Protein AF-0000000070114802 (afdb_homodimer)

Structure (mmCIF, N/CA/C/O backbone):
data_AF-0000000070114802-model_v1
#
loop_
_entity.id
_entity.type
_entity.pdbx_description
1 polymer 'Serine phosphatase RsbU (Regulator of sigma subunit)'
#
loop_
_atom_site.group_PDB
_atom_site.id
_atom_site.type_symbol
_atom_site.label_atom_id
_atom_site.label_alt_id
_atom_site.label_comp_id
_atom_site.label_asym_id
_atom_site.label_entity_id
_atom_site.label_seq_id
_atom_site.pdbx_PDB_ins_code
_atom_site.Cartn_x
_atom_site.Cartn_y
_atom_site.Cartn_z
_atom_site.occupancy
_atom_site.B_iso_or_equiv
_atom_site.auth_seq_id
_atom_site.auth_comp_id
_atom_site.auth_asym_id
_atom_site.auth_atom_id
_atom_site.pdbx_PDB_model_num
ATOM 1 N N . MET A 1 1 ? 20.406 25.203 -16.219 1 19.83 1 MET A N 1
ATOM 2 C CA . MET A 1 1 ? 20.75 26.156 -15.172 1 19.83 1 MET A CA 1
ATOM 3 C C . MET A 1 1 ? 19.516 26.938 -14.727 1 19.83 1 MET A C 1
ATOM 5 O O . MET A 1 1 ? 19.641 28.016 -14.148 1 19.83 1 MET A O 1
ATOM 9 N N . VAL A 1 2 ? 18.328 26.453 -14.914 1 22.25 2 VAL A N 1
ATOM 10 C CA . VAL A 1 2 ? 17.078 27.234 -14.969 1 22.25 2 VAL A CA 1
ATOM 11 C C . VAL A 1 2 ? 16.766 27.781 -13.578 1 22.25 2 VAL A C 1
ATOM 13 O O . VAL A 1 2 ? 16.672 27.016 -12.609 1 22.25 2 VAL A O 1
ATOM 16 N N . GLY A 1 3 ? 17.297 28.969 -13.445 1 20.12 3 GLY A N 1
ATOM 17 C CA . GLY A 1 3 ? 17.281 29.797 -12.242 1 20.12 3 GLY A CA 1
ATOM 18 C C . GLY A 1 3 ? 15.898 29.984 -11.656 1 20.12 3 GLY A C 1
ATOM 19 O O . GLY A 1 3 ? 15.023 30.562 -12.305 1 20.12 3 GLY A O 1
ATOM 20 N N . SER A 1 4 ? 15.422 28.953 -11.07 1 23.38 4 SER A N 1
ATOM 21 C CA . SER A 1 4 ? 14.078 28.906 -10.508 1 23.38 4 SER A CA 1
ATOM 22 C C . SER A 1 4 ? 13.812 30.078 -9.578 1 23.38 4 SER A C 1
ATOM 24 O O . SER A 1 4 ? 14.477 30.234 -8.555 1 23.38 4 SER A O 1
ATOM 26 N N . GLY A 1 5 ? 13.609 31.219 -10.219 1 23.95 5 GLY A N 1
ATOM 27 C CA . GLY A 1 5 ? 13.336 32.5 -9.578 1 23.95 5 GLY A CA 1
ATOM 28 C C . GLY A 1 5 ? 12.227 32.406 -8.547 1 23.95 5 GLY A C 1
ATOM 29 O O . GLY A 1 5 ? 11.125 31.953 -8.852 1 23.95 5 GLY A O 1
ATOM 30 N N . ALA A 1 6 ? 12.547 32.312 -7.34 1 29.89 6 ALA A N 1
ATOM 31 C CA . ALA A 1 6 ? 11.688 32.375 -6.16 1 29.89 6 ALA A CA 1
ATOM 32 C C . ALA A 1 6 ? 10.781 33.594 -6.188 1 29.89 6 ALA A C 1
ATOM 34 O O . ALA A 1 6 ? 11.266 34.719 -6.164 1 29.89 6 ALA A O 1
ATOM 35 N N . ALA A 1 7 ? 9.727 33.5 -6.805 1 30.11 7 ALA A N 1
ATOM 36 C CA . ALA A 1 7 ? 8.758 34.594 -6.875 1 30.11 7 ALA A CA 1
ATOM 37 C C . ALA A 1 7 ? 8.547 35.219 -5.5 1 30.11 7 ALA A C 1
ATOM 39 O O . ALA A 1 7 ? 8.312 34.5 -4.516 1 30.11 7 ALA A O 1
ATOM 40 N N . ARG A 1 8 ? 8.867 36.469 -5.434 1 28.11 8 ARG A N 1
ATOM 41 C CA . ARG A 1 8 ? 8.773 37.312 -4.262 1 28.11 8 ARG A CA 1
ATOM 42 C C . ARG A 1 8 ? 7.355 37.312 -3.695 1 28.11 8 ARG A C 1
ATOM 44 O O . ARG A 1 8 ? 6.383 37.469 -4.438 1 28.11 8 ARG A O 1
ATOM 51 N N . PRO A 1 9 ? 7.098 36.781 -2.607 1 31.2 9 PRO A N 1
ATOM 52 C CA . PRO A 1 9 ? 5.723 36.781 -2.1 1 31.2 9 PRO A CA 1
ATOM 53 C C . PRO A 1 9 ? 5.078 38.188 -2.135 1 31.2 9 PRO A C 1
ATOM 55 O O . PRO A 1 9 ? 5.746 39.188 -1.871 1 31.2 9 PRO A O 1
ATOM 58 N N . PRO A 1 10 ? 4.066 38.438 -2.951 1 27.83 10 PRO A N 1
ATOM 59 C CA . PRO A 1 10 ? 3.514 39.781 -3.068 1 27.83 10 PRO A CA 1
ATOM 60 C C . PRO A 1 10 ? 3.154 40.375 -1.715 1 27.83 10 PRO A C 1
ATOM 62 O O . PRO A 1 10 ? 2.857 39.656 -0.765 1 27.83 10 PRO A O 1
ATOM 65 N N . ALA A 1 11 ? 3.42 41.688 -1.461 1 32.09 11 ALA A N 1
ATOM 66 C CA . ALA A 1 11 ? 3.205 42.594 -0.334 1 32.09 11 ALA A CA 1
ATOM 67 C C . ALA A 1 11 ? 1.724 42.688 0.023 1 32.09 11 ALA A C 1
ATOM 69 O O . ALA A 1 11 ? 0.888 42.969 -0.838 1 32.09 11 ALA A O 1
ATOM 70 N N . MET A 1 12 ? 1.173 42 0.939 1 35.06 12 MET A N 1
ATOM 71 C CA . MET A 1 12 ? -0.184 42.062 1.477 1 35.06 12 MET A CA 1
ATOM 72 C C . MET A 1 12 ? -0.602 43.5 1.746 1 35.06 12 MET A C 1
ATOM 74 O O . MET A 1 12 ? 0.126 44.25 2.398 1 35.06 12 MET A O 1
ATOM 78 N N . SER A 1 13 ? -1.564 44.031 1.05 1 39.41 13 SER A N 1
ATOM 79 C CA . SER A 1 13 ? -2.012 45.406 1.256 1 39.41 13 SER A CA 1
ATOM 80 C C . SER A 1 13 ? -2.637 45.562 2.635 1 39.41 13 SER A C 1
ATOM 82 O O . SER A 1 13 ? -3.422 44.719 3.08 1 39.41 13 SER A O 1
ATOM 84 N N . PRO A 1 14 ? -2.229 46.406 3.543 1 42.5 14 PRO A N 1
ATOM 85 C CA . PRO A 1 14 ? -2.811 46.781 4.832 1 42.5 14 PRO A CA 1
ATOM 86 C C . PRO A 1 14 ? -4.297 47.125 4.734 1 42.5 14 PRO A C 1
ATOM 88 O O . PRO A 1 14 ? -4.746 47.656 3.723 1 42.5 14 PRO A O 1
ATOM 91 N N . LEU A 1 15 ? -5.281 46.406 5.328 1 43.59 15 LEU A N 1
ATOM 92 C CA . LEU A 1 15 ? -6.715 46.656 5.293 1 43.59 15 LEU A CA 1
ATOM 93 C C . LEU A 1 15 ? -7.066 47.844 6.168 1 43.59 15 LEU A C 1
ATOM 95 O O . LEU A 1 15 ? -6.648 47.938 7.324 1 43.59 15 LEU A O 1
ATOM 99 N N . PRO A 1 16 ? -7.688 48.844 5.602 1 45.12 16 PRO A N 1
ATOM 100 C CA . PRO A 1 16 ? -8.25 49.875 6.449 1 45.12 16 PRO A CA 1
ATOM 101 C C . PRO A 1 16 ? -9.336 49.375 7.387 1 45.12 16 PRO A C 1
ATOM 103 O O . PRO A 1 16 ? -10.117 48.5 7.012 1 45.12 16 PRO A O 1
ATOM 106 N N . VAL A 1 17 ? -9.227 49.375 8.664 1 44.75 17 VAL A N 1
ATOM 107 C CA . VAL A 1 17 ? -10.273 48.969 9.609 1 44.75 17 VAL A CA 1
ATOM 108 C C . VAL A 1 17 ? -11.445 49.938 9.516 1 44.75 17 VAL A C 1
ATOM 110 O O . VAL A 1 17 ? -11.266 51.156 9.688 1 44.75 17 VAL A O 1
ATOM 113 N N . ARG A 1 18 ? -12.539 49.625 8.758 1 41.84 18 ARG A N 1
ATOM 114 C CA . ARG A 1 18 ? -13.75 50.438 8.664 1 41.84 18 ARG A CA 1
ATOM 115 C C . ARG A 1 18 ? -14.398 50.625 10.031 1 41.84 18 ARG A C 1
ATOM 117 O O . ARG A 1 18 ? -14.625 49.625 10.742 1 41.84 18 ARG A O 1
ATOM 124 N N . SER A 1 19 ? -14.445 51.812 10.5 1 38.09 19 SER A N 1
ATOM 125 C CA . SER A 1 19 ? -15.312 52.156 11.617 1 38.09 19 SER A CA 1
ATOM 126 C C . SER A 1 19 ? -16.781 51.938 11.281 1 38.09 19 SER A C 1
ATOM 128 O O . SER A 1 19 ? -17.297 52.5 10.32 1 38.09 19 SER A O 1
ATOM 130 N N . ALA A 1 20 ? -17.391 50.875 11.375 1 36.62 20 ALA A N 1
ATOM 131 C CA . ALA A 1 20 ? -18.828 50.781 11.164 1 36.62 20 ALA A CA 1
ATOM 132 C C . ALA A 1 20 ? -19.562 51.938 11.844 1 36.62 20 ALA A C 1
ATOM 134 O O . ALA A 1 20 ? -19.062 52.5 12.828 1 36.62 20 ALA A O 1
ATOM 135 N N . GLY A 1 21 ? -20.734 52.5 11.328 1 35.28 21 GLY A N 1
ATOM 136 C CA . GLY A 1 21 ? -21.734 53.5 11.641 1 35.28 21 GLY A CA 1
ATOM 137 C C . GLY A 1 21 ? -22.188 53.469 13.086 1 35.28 21 GLY A C 1
ATOM 138 O O . GLY A 1 21 ? -23.047 54.25 13.492 1 35.28 21 GLY A O 1
ATOM 139 N N . THR A 1 22 ? -22.594 52.312 13.719 1 42.38 22 THR A N 1
ATOM 140 C CA . THR A 1 22 ? -23.156 52.438 15.062 1 42.38 22 THR A CA 1
ATOM 141 C C . THR A 1 22 ? -22.125 53.031 16.031 1 42.38 22 THR A C 1
ATOM 143 O O . THR A 1 22 ? -20.922 52.938 15.781 1 42.38 22 THR A O 1
ATOM 146 N N . ALA A 1 23 ? -22.422 53.812 17.031 1 55.28 23 ALA A N 1
ATOM 147 C CA . ALA A 1 23 ? -21.609 54.656 17.922 1 55.28 23 ALA A CA 1
ATOM 148 C C . ALA A 1 23 ? -20.391 53.875 18.438 1 55.28 23 ALA A C 1
ATOM 150 O O . ALA A 1 23 ? -20.531 52.875 19.141 1 55.28 23 ALA A O 1
ATOM 151 N N . GLY A 1 24 ? -19.234 53.812 17.828 1 80.38 24 GLY A N 1
ATOM 152 C CA . GLY A 1 24 ? -17.969 53.25 18.219 1 80.38 24 GLY A CA 1
ATOM 153 C C . GLY A 1 24 ? -17.656 53.406 19.688 1 80.38 24 GLY A C 1
ATOM 154 O O . GLY A 1 24 ? -18.359 54.125 20.406 1 80.38 24 GLY A O 1
ATOM 155 N N . CYS A 1 25 ? -16.859 52.531 20.25 1 91.62 25 CYS A N 1
ATOM 156 C CA . CYS A 1 25 ? -16.547 52.562 21.672 1 91.62 25 CYS A CA 1
ATOM 157 C C . CYS A 1 25 ? -16.172 53.969 22.125 1 91.62 25 CYS A C 1
ATOM 159 O O . CYS A 1 25 ? -16.422 54.375 23.266 1 91.62 25 CYS A O 1
ATOM 161 N N . ALA A 1 26 ? -15.734 54.812 21.172 1 91.06 26 ALA A N 1
ATOM 162 C CA . ALA A 1 26 ? -15.406 56.188 21.5 1 91.06 26 ALA A CA 1
ATOM 163 C C . ALA A 1 26 ? -16.672 57 21.844 1 91.06 26 ALA A C 1
ATOM 165 O O . ALA A 1 26 ? -16.688 57.75 22.812 1 91.06 26 ALA A O 1
ATOM 166 N N . ALA A 1 27 ? -17.625 56.812 21.094 1 91 27 ALA A N 1
ATOM 167 C CA . ALA A 1 27 ? -18.891 57.5 21.328 1 91 27 ALA A CA 1
ATOM 168 C C . ALA A 1 27 ? -19.531 57.031 22.625 1 91 27 ALA A C 1
ATOM 170 O O . ALA A 1 27 ? -20.094 57.812 23.375 1 91 27 ALA A O 1
ATOM 171 N N . LEU A 1 28 ? -19.453 55.781 22.828 1 93.19 28 LEU A N 1
ATOM 172 C CA . LEU A 1 28 ? -20.031 55.219 24.031 1 93.19 28 LEU A CA 1
ATOM 173 C C . LEU A 1 28 ? -19.328 55.75 25.281 1 93.19 28 LEU A C 1
ATOM 175 O O . LEU A 1 28 ? -19.984 56.062 26.281 1 93.19 28 LEU A O 1
ATOM 179 N N . VAL A 1 29 ? -18.047 55.812 25.234 1 93.19 29 VAL A N 1
ATOM 180 C CA . VAL A 1 29 ? -17.281 56.312 26.359 1 93.19 29 VAL A CA 1
ATOM 181 C C . VAL A 1 29 ? -17.656 57.781 26.625 1 93.19 29 VAL A C 1
ATOM 183 O O . VAL A 1 29 ? -17.781 58.188 27.766 1 93.19 29 VAL A O 1
ATOM 186 N N . ARG A 1 30 ? -17.859 58.531 25.578 1 89.38 30 ARG A N 1
ATOM 187 C CA . ARG A 1 30 ? -18.188 59.938 25.703 1 89.38 30 ARG A CA 1
ATOM 188 C C . ARG A 1 30 ? -19.609 60.125 26.25 1 89.38 30 ARG A C 1
ATOM 190 O O . ARG A 1 30 ? -19.875 61.094 26.969 1 89.38 30 ARG A O 1
ATOM 197 N N . SER A 1 31 ? -20.484 59.281 25.906 1 90.25 31 SER A N 1
ATOM 198 C CA . SER A 1 31 ? -21.875 59.406 26.281 1 90.25 31 SER A CA 1
ATOM 199 C C . SER A 1 31 ? -22.156 58.781 27.641 1 90.25 31 SER A C 1
ATOM 201 O O . SER A 1 31 ? -23.172 59.062 28.266 1 90.25 31 SER A O 1
ATOM 203 N N . PHE A 1 32 ? -21.312 58 28.047 1 91.88 32 PHE A N 1
ATOM 204 C CA . PHE A 1 32 ? -21.516 57.312 29.312 1 91.88 32 PHE A CA 1
ATOM 205 C C . PHE A 1 32 ? -21.406 58.281 30.484 1 91.88 32 PHE A C 1
ATOM 207 O O . PHE A 1 32 ? -20.547 59.156 30.5 1 91.88 32 PHE A O 1
ATOM 214 N N . ASP A 1 33 ? -22.297 58.094 31.469 1 92 33 ASP A N 1
ATOM 215 C CA . ASP A 1 33 ? -22.266 58.969 32.656 1 92 33 ASP A CA 1
ATOM 216 C C . ASP A 1 33 ? -21.234 58.469 33.656 1 92 33 ASP A C 1
ATOM 218 O O . ASP A 1 33 ? -21.562 57.719 34.562 1 92 33 ASP A O 1
ATOM 222 N N . TRP A 1 34 ? -20.094 58.969 33.594 1 92.88 34 TRP A N 1
ATOM 223 C CA . TRP A 1 34 ? -18.969 58.531 34.406 1 92.88 34 TRP A CA 1
ATOM 224 C C . TRP A 1 34 ? -19.062 59.094 35.812 1 92.88 34 TRP A C 1
ATOM 226 O O . TRP A 1 34 ? -18.359 58.625 36.719 1 92.88 34 TRP A O 1
ATOM 236 N N . SER A 1 35 ? -19.844 60.062 36 1 91.12 35 SER A N 1
ATOM 237 C CA . SER A 1 35 ? -19.953 60.688 37.312 1 91.12 35 SER A CA 1
ATOM 238 C C . SER A 1 35 ? -20.469 59.719 38.375 1 91.12 35 SER A C 1
ATOM 240 O O . SER A 1 35 ? -20.266 59.906 39.562 1 91.12 35 SER A O 1
ATOM 242 N N . ARG A 1 36 ? -21.078 58.719 37.906 1 89.5 36 ARG A N 1
ATOM 243 C CA . ARG A 1 36 ? -21.641 57.719 38.812 1 89.5 36 ARG A CA 1
ATOM 244 C C . ARG A 1 36 ? -20.594 56.656 39.156 1 89.5 36 ARG A C 1
ATOM 246 O O . ARG A 1 36 ? -20.875 55.719 39.938 1 89.5 36 ARG A O 1
ATOM 253 N N . THR A 1 37 ? -19.438 56.812 38.594 1 90.5 37 THR A N 1
ATOM 254 C CA . THR A 1 37 ? -18.391 55.844 38.844 1 90.5 37 THR A CA 1
ATOM 255 C C . THR A 1 37 ? -17.25 56.469 39.656 1 90.5 37 THR A C 1
ATOM 257 O O . THR A 1 37 ? -17.234 57.688 39.875 1 90.5 37 THR A O 1
ATOM 260 N N . ALA A 1 38 ? -16.297 55.625 40.094 1 86.5 38 ALA A N 1
ATOM 261 C CA . ALA A 1 38 ? -15.164 56.094 40.875 1 86.5 38 ALA A CA 1
ATOM 262 C C . ALA A 1 38 ? -14.211 56.938 40.062 1 86.5 38 ALA A C 1
ATOM 264 O O . ALA A 1 38 ? -13.383 57.656 40.625 1 86.5 38 ALA A O 1
ATOM 265 N N . LEU A 1 39 ? -14.32 56.906 38.719 1 88.88 39 LEU A N 1
ATOM 266 C CA . LEU A 1 39 ? -13.438 57.688 37.875 1 88.88 39 LEU A CA 1
ATOM 267 C C . LEU A 1 39 ? -13.875 59.125 37.781 1 88.88 39 LEU A C 1
ATOM 269 O O . LEU A 1 39 ? -13.086 60 37.406 1 88.88 39 LEU A O 1
ATOM 273 N N . GLY A 1 40 ? -15.164 59.375 38.125 1 89.19 40 GLY A N 1
ATOM 274 C CA . GLY A 1 40 ? -15.672 60.75 38.031 1 89.19 40 GLY A CA 1
ATOM 275 C C . GLY A 1 40 ? -16 61.156 36.625 1 89.19 40 GLY A C 1
ATOM 276 O O . GLY A 1 40 ? -15.875 60.375 35.688 1 89.19 40 GLY A O 1
ATOM 277 N N . SER A 1 41 ? -16.438 62.438 36.531 1 90.19 41 SER A N 1
ATOM 278 C CA . SER A 1 41 ? -16.828 62.969 35.219 1 90.19 41 SER A CA 1
ATOM 279 C C . SER A 1 41 ? -15.617 63.062 34.312 1 90.19 41 SER A C 1
ATOM 281 O O . SER A 1 41 ? -14.484 63.25 34.75 1 90.19 41 SER A O 1
ATOM 283 N N . LEU A 1 42 ? -15.82 62.875 33.031 1 89.06 42 LEU A N 1
ATOM 284 C CA . LEU A 1 42 ? -14.789 62.812 32 1 89.06 42 LEU A CA 1
ATOM 285 C C . LEU A 1 42 ? -13.852 64 32.094 1 89.06 42 LEU A C 1
ATOM 287 O O . LEU A 1 42 ? -12.641 63.875 31.906 1 89.06 42 LEU A O 1
ATOM 291 N N . ASP A 1 43 ? -14.367 65.125 32.469 1 84.88 43 ASP A N 1
ATOM 292 C CA . ASP A 1 43 ? -13.594 66.375 32.531 1 84.88 43 ASP A CA 1
ATOM 293 C C . ASP A 1 43 ? -12.648 66.375 33.719 1 84.88 43 ASP A C 1
ATOM 295 O O . ASP A 1 43 ? -11.703 67.188 33.75 1 84.88 43 ASP A O 1
ATOM 299 N N . ARG A 1 44 ? -12.883 65.5 34.625 1 88.38 44 ARG A N 1
ATOM 300 C CA . ARG A 1 44 ? -12.078 65.5 35.844 1 88.38 44 ARG A CA 1
ATOM 301 C C . ARG A 1 44 ? -11.07 64.375 35.812 1 88.38 44 ARG A C 1
ATOM 303 O O . ARG A 1 44 ? -10.367 64.125 36.812 1 88.38 44 ARG A O 1
ATOM 310 N N . TRP A 1 45 ? -11.055 63.656 34.719 1 92.12 45 TRP A N 1
ATOM 311 C CA . TRP A 1 45 ? -10.102 62.562 34.625 1 92.12 45 TRP A CA 1
ATOM 312 C C . TRP A 1 45 ? -8.664 63.094 34.656 1 92.12 45 TRP A C 1
ATOM 314 O O . TRP A 1 45 ? -8.383 64.188 34.125 1 92.12 45 TRP A O 1
ATOM 324 N N . ASP A 1 46 ? -7.793 62.219 35.344 1 91.69 46 ASP A N 1
ATOM 325 C CA . ASP A 1 46 ? -6.367 62.531 35.281 1 91.69 46 ASP A CA 1
ATOM 326 C C . ASP A 1 46 ? -5.891 62.562 33.812 1 91.69 46 ASP A C 1
ATOM 328 O O . ASP A 1 46 ? -6.301 61.75 33 1 91.69 46 ASP A O 1
ATOM 332 N N . ALA A 1 47 ? -5.016 63.5 33.531 1 88.38 47 ALA A N 1
ATOM 333 C CA . ALA A 1 47 ? -4.578 63.75 32.156 1 88.38 47 ALA A CA 1
ATOM 334 C C . ALA A 1 47 ? -3.922 62.5 31.562 1 88.38 47 ALA A C 1
ATOM 336 O O . ALA A 1 47 ? -4.117 62.188 30.375 1 88.38 47 ALA A O 1
ATOM 337 N N . ALA A 1 48 ? -3.17 61.844 32.344 1 90.56 48 ALA A N 1
ATOM 338 C CA . ALA A 1 48 ? -2.492 60.625 31.859 1 90.56 48 ALA A CA 1
ATOM 339 C C . ALA A 1 48 ? -3.492 59.5 31.594 1 90.56 48 ALA A C 1
ATOM 341 O O . ALA A 1 48 ? -3.355 58.781 30.609 1 90.56 48 ALA A O 1
ATOM 342 N N . VAL A 1 49 ? -4.457 59.375 32.406 1 93.06 49 VAL A N 1
ATOM 343 C CA . VAL A 1 49 ? -5.492 58.344 32.219 1 93.06 49 VAL A CA 1
ATOM 344 C C . VAL A 1 49 ? -6.324 58.656 30.984 1 93.06 49 VAL A C 1
ATOM 346 O O . VAL A 1 49 ? -6.629 57.781 30.188 1 93.06 49 VAL A O 1
ATOM 349 N N . ARG A 1 50 ? -6.621 59.906 30.812 1 91.62 50 ARG A N 1
ATOM 350 C CA . ARG A 1 50 ? -7.371 60.312 29.641 1 91.62 50 ARG A CA 1
ATOM 351 C C . ARG A 1 50 ? -6.59 60.031 28.359 1 91.62 50 ARG A C 1
ATOM 353 O O . ARG A 1 50 ? -7.156 59.562 27.375 1 91.62 50 ARG A O 1
ATOM 360 N N . ALA A 1 51 ? -5.332 60.312 28.375 1 91.06 51 ALA A N 1
ATOM 361 C CA . ALA A 1 51 ? -4.48 60.031 27.219 1 91.06 51 ALA A CA 1
ATOM 362 C C . ALA A 1 51 ? -4.441 58.531 26.906 1 91.06 51 ALA A C 1
ATOM 364 O O . ALA A 1 51 ? -4.457 58.125 25.75 1 91.06 51 ALA A O 1
ATOM 365 N N . ALA A 1 52 ? -4.359 57.75 27.953 1 93.94 52 ALA A N 1
ATOM 366 C CA . ALA A 1 52 ? -4.355 56.281 27.766 1 93.94 52 ALA A CA 1
ATOM 367 C C . ALA A 1 52 ? -5.656 55.812 27.125 1 93.94 52 ALA A C 1
ATOM 369 O O . ALA A 1 52 ? -5.641 54.969 26.234 1 93.94 52 ALA A O 1
ATOM 370 N N . VAL A 1 53 ? -6.742 56.344 27.562 1 93.88 53 VAL A N 1
ATOM 371 C CA . VAL A 1 53 ? -8.047 55.969 27.031 1 93.88 53 VAL A CA 1
ATOM 372 C C . VAL A 1 53 ? -8.141 56.375 25.562 1 93.88 53 VAL A C 1
ATOM 374 O O . VAL A 1 53 ? -8.633 55.625 24.719 1 93.88 53 VAL A O 1
ATOM 377 N N . ASP A 1 54 ? -7.672 57.562 25.266 1 91.94 54 ASP A N 1
ATOM 378 C CA . ASP A 1 54 ? -7.691 58.031 23.875 1 91.94 54 ASP A CA 1
ATOM 379 C C . ASP A 1 54 ? -6.859 57.125 22.969 1 91.94 54 ASP A C 1
ATOM 381 O O . ASP A 1 54 ? -7.277 56.812 21.859 1 91.94 54 ASP A O 1
ATOM 385 N N . LEU A 1 55 ? -5.738 56.719 23.484 1 91.62 55 LEU A N 1
ATOM 386 C CA . LEU A 1 55 ? -4.859 55.844 22.734 1 91.62 55 LEU A CA 1
ATOM 387 C C . LEU A 1 55 ? -5.539 54.5 22.484 1 91.62 55 LEU A C 1
ATOM 389 O O . LEU A 1 55 ? -5.496 53.969 21.375 1 91.62 55 LEU A O 1
ATOM 393 N N . LEU A 1 56 ? -6.109 53.969 23.484 1 94.19 56 LEU A N 1
ATOM 394 C CA . LEU A 1 56 ? -6.824 52.688 23.406 1 94.19 56 LEU A CA 1
ATOM 395 C C . LEU A 1 56 ? -7.957 52.75 22.391 1 94.19 56 LEU A C 1
ATOM 397 O O . LEU A 1 56 ? -8.141 51.844 21.594 1 94.19 56 LEU A O 1
ATOM 401 N N . LEU A 1 57 ? -8.68 53.812 22.375 1 92.69 57 LEU A N 1
ATOM 402 C CA . LEU A 1 57 ? -9.859 53.969 21.531 1 92.69 57 LEU A CA 1
ATOM 403 C C . LEU A 1 57 ? -9.461 54.125 20.062 1 92.69 57 LEU A C 1
ATOM 405 O O . LEU A 1 57 ? -10.242 53.812 19.156 1 92.69 57 LEU A O 1
ATOM 409 N N . GLU A 1 58 ? -8.203 54.531 19.859 1 91.25 58 GLU A N 1
ATOM 410 C CA . GLU A 1 58 ? -7.719 54.719 18.5 1 91.25 58 GLU A CA 1
ATOM 411 C C . GLU A 1 58 ? -7.098 53.438 17.938 1 91.25 58 GLU A C 1
ATOM 413 O O . GLU A 1 58 ? -6.926 53.312 16.719 1 91.25 58 GLU A O 1
ATOM 418 N N . SER A 1 59 ? -6.812 52.531 18.766 1 92.81 59 SER A N 1
ATOM 419 C CA . SER A 1 59 ? -6.023 51.344 18.359 1 92.81 59 SER A CA 1
ATOM 420 C C . SER A 1 59 ? -6.879 50.344 17.609 1 92.81 59 SER A C 1
ATOM 422 O O . SER A 1 59 ? -8.008 50.062 18.016 1 92.81 59 SER A O 1
ATOM 424 N N . PRO A 1 60 ? -6.324 49.75 16.531 1 91.56 60 PRO A N 1
ATOM 425 C CA . PRO A 1 60 ? -7.023 48.656 15.852 1 91.56 60 PRO A CA 1
ATOM 426 C C . PRO A 1 60 ? -6.801 47.312 16.531 1 91.56 60 PRO A C 1
ATOM 428 O O . PRO A 1 60 ? -7.445 46.312 16.172 1 91.56 60 PRO A O 1
ATOM 431 N N . MET A 1 61 ? -5.859 47.25 17.422 1 90.75 61 MET A N 1
ATOM 432 C CA . MET A 1 61 ? -5.652 46.062 18.219 1 90.75 61 MET A CA 1
ATOM 433 C C . MET A 1 61 ? -6.645 46 19.375 1 90.75 61 MET A C 1
ATOM 435 O O . MET A 1 61 ? -6.93 47 20.016 1 90.75 61 MET A O 1
ATOM 439 N N . PRO A 1 62 ? -7.125 44.812 19.609 1 90.81 62 PRO A N 1
ATOM 440 C CA . PRO A 1 62 ? -7.992 44.719 20.781 1 90.81 62 PRO A CA 1
ATOM 441 C C . PRO A 1 62 ? -7.293 45.156 22.078 1 90.81 62 PRO A C 1
ATOM 443 O O . PRO A 1 62 ? -6.262 44.594 22.438 1 90.81 62 PRO A O 1
ATOM 446 N N . MET A 1 63 ? -7.855 46.188 22.719 1 95.19 63 MET A N 1
ATOM 447 C CA . MET A 1 63 ? -7.328 46.719 23.969 1 95.19 63 MET A CA 1
ATOM 448 C C . MET A 1 63 ? -8.445 46.906 24.984 1 95.19 63 MET A C 1
ATOM 450 O O . MET A 1 63 ? -9.539 47.344 24.641 1 95.19 63 MET A O 1
ATOM 454 N N . MET A 1 64 ? -8.141 46.531 26.188 1 95.75 64 MET A N 1
ATOM 455 C CA . MET A 1 64 ? -9.031 46.75 27.328 1 95.75 64 MET A CA 1
ATOM 456 C C . MET A 1 64 ? -8.281 47.406 28.484 1 95.75 64 MET A C 1
ATOM 458 O O . MET A 1 64 ? -7.145 47.031 28.781 1 95.75 64 MET A O 1
ATOM 462 N N . LEU A 1 65 ? -8.883 48.406 29.047 1 97.06 65 LEU A N 1
ATOM 463 C CA . LEU A 1 65 ? -8.32 49.062 30.219 1 97.06 65 LEU A CA 1
ATOM 464 C C . LEU A 1 65 ? -9.242 48.906 31.422 1 97.06 65 LEU A C 1
ATOM 466 O O . LEU A 1 65 ? -10.43 49.219 31.359 1 97.06 65 LEU A O 1
ATOM 470 N N . LEU A 1 66 ? -8.734 48.344 32.438 1 96.62 66 LEU A N 1
ATOM 471 C CA . LEU A 1 66 ? -9.43 48.25 33.719 1 96.62 66 LEU A CA 1
ATOM 472 C C . LEU A 1 66 ? -8.914 49.312 34.688 1 96.62 66 LEU A C 1
ATOM 474 O O . LEU A 1 66 ? -7.762 49.25 35.125 1 96.62 66 LEU A O 1
ATOM 478 N N . CYS A 1 67 ? -9.781 50.219 35.031 1 94.69 67 CYS A N 1
ATOM 479 C CA . CYS A 1 67 ? -9.328 51.406 35.75 1 94.69 67 CYS A CA 1
ATOM 480 C C . CYS A 1 67 ? -9.781 51.375 37.219 1 94.69 67 CYS A C 1
ATOM 482 O O . CYS A 1 67 ? -10.922 51 37.5 1 94.69 67 CYS A O 1
ATOM 484 N N . GLY A 1 68 ? -8.883 51.781 38.125 1 89.19 68 GLY A N 1
ATOM 485 C CA . GLY A 1 68 ? -9.227 52 39.531 1 89.19 68 GLY A CA 1
ATOM 486 C C . GLY A 1 68 ? -9.273 50.719 40.344 1 89.19 68 GLY A C 1
ATOM 487 O O . GLY A 1 68 ? -8.984 49.656 39.812 1 89.19 68 GLY A O 1
ATOM 488 N N . ASP A 1 69 ? -9.688 50.875 41.625 1 86.44 69 ASP A N 1
ATOM 489 C CA . ASP A 1 69 ? -9.773 49.75 42.531 1 86.44 69 ASP A CA 1
ATOM 490 C C . ASP A 1 69 ? -10.938 48.844 42.188 1 86.44 69 ASP A C 1
ATOM 492 O O . ASP A 1 69 ? -10.883 47.625 42.438 1 86.44 69 ASP A O 1
ATOM 496 N N . GLU A 1 70 ? -11.914 49.344 41.5 1 88.38 70 GLU A N 1
ATOM 497 C CA . GLU A 1 70 ? -13.086 48.562 41.125 1 88.38 70 GLU A CA 1
ATOM 498 C C . GLU A 1 70 ? -12.891 47.906 39.75 1 88.38 70 GLU A C 1
ATOM 500 O O . GLU A 1 70 ? -13.742 47.125 39.312 1 88.38 70 GLU A O 1
ATOM 505 N N . CYS A 1 71 ? -11.883 48.188 39.094 1 92.81 71 CYS A N 1
ATOM 506 C CA . CYS A 1 71 ? -11.594 47.625 37.75 1 92.81 71 CYS A CA 1
ATOM 507 C C . CYS A 1 71 ? -12.703 47.938 36.781 1 92.81 71 CYS A C 1
ATOM 509 O O . CYS A 1 71 ? -13.25 47.062 36.125 1 92.81 71 CYS A O 1
ATOM 511 N N . LEU A 1 72 ? -12.977 49.25 36.625 1 95.31 72 LEU A N 1
ATOM 512 C CA . LEU A 1 72 ? -13.977 49.656 35.656 1 95.31 72 LEU A CA 1
ATOM 513 C C . LEU A 1 72 ? -13.516 49.344 34.219 1 95.31 72 LEU A C 1
ATOM 515 O O . LEU A 1 72 ? -12.375 49.625 33.844 1 95.31 72 LEU A O 1
ATOM 519 N N . VAL A 1 73 ? -14.453 48.844 33.438 1 96.19 73 VAL A N 1
ATOM 520 C CA . VAL A 1 73 ? -14.086 48.281 32.156 1 96.19 73 VAL A CA 1
ATOM 521 C C . VAL A 1 73 ? -14.195 49.344 31.062 1 96.19 73 VAL A C 1
ATOM 523 O O . VAL A 1 73 ? -15.25 49.938 30.875 1 96.19 73 VAL A O 1
ATOM 526 N N . LEU A 1 74 ? -13.102 49.594 30.359 1 96.06 74 LEU A N 1
ATOM 527 C CA . LEU A 1 74 ? -13.039 50.375 29.125 1 96.06 74 LEU A CA 1
ATOM 528 C C . LEU A 1 74 ? -12.367 49.562 28.016 1 96.06 74 LEU A C 1
ATOM 530 O O . LEU A 1 74 ? -11.414 48.812 28.281 1 96.06 74 LEU A O 1
ATOM 534 N N . TYR A 1 75 ? -12.922 49.656 26.906 1 95.88 75 TYR A N 1
ATOM 535 C CA . TYR A 1 75 ? -12.328 48.906 25.797 1 95.88 75 TYR A CA 1
ATOM 536 C C . TYR A 1 75 ? -12.609 49.594 24.469 1 95.88 75 TYR A C 1
ATOM 538 O O . TYR A 1 75 ? -13.422 50.5 24.391 1 95.88 75 TYR A O 1
ATOM 546 N N . ASN A 1 76 ? -11.828 49.094 23.469 1 95 76 ASN A N 1
ATOM 547 C CA . ASN A 1 76 ? -12 49.688 22.141 1 95 76 ASN A CA 1
ATOM 548 C C . ASN A 1 76 ? -12.883 48.812 21.25 1 95 76 ASN A C 1
ATOM 550 O O . ASN A 1 76 ? -13.445 47.812 21.719 1 95 76 ASN A O 1
ATOM 554 N N . ASP A 1 77 ? -13.047 49.25 20.031 1 91.88 77 ASP A N 1
ATOM 555 C CA . ASP A 1 77 ? -13.93 48.562 19.094 1 91.88 77 ASP A CA 1
ATOM 556 C C . ASP A 1 77 ? -13.438 47.156 18.828 1 91.88 77 ASP A C 1
ATOM 558 O O . ASP A 1 77 ? -14.234 46.219 18.766 1 91.88 77 ASP A O 1
ATOM 562 N N . ALA A 1 78 ? -12.125 47.031 18.641 1 89.62 78 ALA A N 1
ATOM 563 C CA . ALA A 1 78 ? -11.555 45.719 18.359 1 89.62 78 ALA A CA 1
ATOM 564 C C . ALA A 1 78 ? -11.844 44.719 19.5 1 89.62 78 ALA A C 1
ATOM 566 O O . ALA A 1 78 ? -12.141 43.562 19.25 1 89.62 78 ALA A O 1
ATOM 567 N N . TYR A 1 79 ? -11.766 45.188 20.703 1 91.19 79 TYR A N 1
ATOM 568 C CA . TYR A 1 79 ? -12.016 44.312 21.844 1 91.19 79 TYR A CA 1
ATOM 569 C C . TYR A 1 79 ? -13.508 44.031 22 1 91.19 79 TYR A C 1
ATOM 571 O O . TYR A 1 79 ? -13.898 43.062 22.609 1 91.19 79 TYR A O 1
ATOM 579 N N . ALA A 1 80 ? -14.328 44.938 21.531 1 90.38 80 ALA A N 1
ATOM 580 C CA . ALA A 1 80 ? -15.758 44.656 21.5 1 90.38 80 ALA A CA 1
ATOM 581 C C . ALA A 1 80 ? -16.062 43.375 20.75 1 90.38 80 ALA A C 1
ATOM 583 O O . ALA A 1 80 ? -16.938 42.594 21.156 1 90.38 80 ALA A O 1
ATOM 584 N N . GLY A 1 81 ? -15.289 43.219 19.703 1 82.56 81 GLY A N 1
ATOM 585 C CA . GLY A 1 81 ? -15.422 41.969 18.969 1 82.56 81 GLY A CA 1
ATOM 586 C C . GLY A 1 81 ? -15.055 40.75 19.797 1 82.56 81 GLY A C 1
ATOM 587 O O . GLY A 1 81 ? -15.688 39.688 19.656 1 82.56 81 GLY A O 1
ATOM 588 N N . VAL A 1 82 ? -14.078 40.875 20.609 1 80 82 VAL A N 1
ATOM 589 C CA . VAL A 1 82 ? -13.641 39.812 21.484 1 80 82 VAL A CA 1
ATOM 590 C C . VAL A 1 82 ? -14.719 39.5 22.531 1 80 82 VAL A C 1
ATOM 592 O O . VAL A 1 82 ? -14.977 38.344 22.859 1 80 82 VAL A O 1
ATOM 595 N N . LEU A 1 83 ? -15.359 40.562 22.953 1 85.12 83 LEU A N 1
ATOM 596 C CA . LEU A 1 83 ? -16.359 40.469 24.016 1 85.12 83 LEU A CA 1
ATOM 597 C C . LEU A 1 83 ? -17.656 39.844 23.484 1 85.12 83 LEU A C 1
ATOM 599 O O . LEU A 1 83 ? -18.406 39.25 24.234 1 85.12 83 LEU A O 1
ATOM 603 N N . GLY A 1 84 ? -17.922 40.125 22.172 1 81.06 84 GLY A N 1
ATOM 604 C CA . GLY A 1 84 ? -19.141 39.594 21.578 1 81.06 84 GLY A CA 1
ATOM 605 C C . GLY A 1 84 ? -20.406 40.125 22.234 1 81.06 84 GLY A C 1
ATOM 606 O O . GLY A 1 84 ? -20.625 41.312 22.312 1 81.06 84 GLY A O 1
ATOM 607 N N . ALA A 1 85 ? -21.062 39.125 22.922 1 82.81 85 ALA A N 1
ATOM 608 C CA . ALA A 1 85 ? -22.391 39.438 23.469 1 82.81 85 ALA A CA 1
ATOM 609 C C . ALA A 1 85 ? -22.297 40.344 24.688 1 82.81 85 ALA A C 1
ATOM 611 O O . ALA A 1 85 ? -23.281 40.969 25.062 1 82.81 85 ALA A O 1
ATOM 612 N N . LEU A 1 86 ? -21.25 40.469 25.234 1 88.38 86 LEU A N 1
ATOM 613 C CA . LEU A 1 86 ? -21.094 41.312 26.422 1 88.38 86 LEU A CA 1
ATOM 614 C C . LEU A 1 86 ? -21.047 42.781 26.047 1 88.38 86 LEU A C 1
ATOM 616 O O . LEU A 1 86 ? -21.188 43.656 26.922 1 88.38 86 LEU A O 1
ATOM 620 N N . HIS A 1 87 ? -20.812 43.031 24.828 1 88.81 87 HIS A N 1
ATOM 621 C CA . HIS A 1 87 ? -20.828 44.406 24.328 1 88.81 87 HIS A CA 1
ATOM 622 C C . HIS A 1 87 ? -22.25 44.844 23.984 1 88.81 87 HIS A C 1
ATOM 624 O O . HIS A 1 87 ? -23.031 44.062 23.422 1 88.81 87 HIS A O 1
ATOM 630 N N . PRO A 1 88 ? -22.609 46.031 24.375 1 90.88 88 PRO A N 1
ATOM 631 C CA . PRO A 1 88 ? -21.828 47.125 24.984 1 90.88 88 PRO A CA 1
ATOM 632 C C . PRO A 1 88 ? -21.984 47.188 26.516 1 90.88 88 PRO A C 1
ATOM 634 O O . PRO A 1 88 ? -21.438 48.062 27.156 1 90.88 88 PRO A O 1
ATOM 637 N N . ALA A 1 89 ? -22.641 46.281 27.062 1 90.94 89 ALA A N 1
ATOM 638 C CA . ALA A 1 89 ? -23.047 46.312 28.469 1 90.94 89 ALA A CA 1
ATOM 639 C C . ALA A 1 89 ? -21.828 46.281 29.391 1 90.94 89 ALA A C 1
ATOM 641 O O . ALA A 1 89 ? -21.891 46.75 30.531 1 90.94 89 ALA A O 1
ATOM 642 N N . ALA A 1 90 ? -20.828 45.844 28.969 1 93.5 90 ALA A N 1
ATOM 643 C CA . ALA A 1 90 ? -19.641 45.656 29.812 1 93.5 90 ALA A CA 1
ATOM 644 C C . ALA A 1 90 ? -18.969 47 30.078 1 93.5 90 ALA A C 1
ATOM 646 O O . ALA A 1 90 ? -18.266 47.156 31.078 1 93.5 90 ALA A O 1
ATOM 647 N N . LEU A 1 91 ? -19.188 47.969 29.234 1 94.44 91 LEU A N 1
ATOM 648 C CA . LEU A 1 91 ? -18.484 49.25 29.297 1 94.44 91 LEU A CA 1
ATOM 649 C C . LEU A 1 91 ? -18.859 50 30.562 1 94.44 91 LEU A C 1
ATOM 651 O O . LEU A 1 91 ? -20.047 50.188 30.844 1 94.44 91 LEU A O 1
ATOM 655 N N . GLY A 1 92 ? -17.906 50.375 31.328 1 93.75 92 GLY A N 1
ATOM 656 C CA . GLY A 1 92 ? -18.125 51.219 32.5 1 93.75 92 GLY A CA 1
ATOM 657 C C . GLY A 1 92 ? -18.5 50.438 33.719 1 93.75 92 GLY A C 1
ATOM 658 O O . GLY A 1 92 ? -18.672 51 34.812 1 93.75 92 GLY A O 1
ATOM 659 N N . ARG A 1 93 ? -18.609 49.219 33.625 1 94.44 93 ARG A N 1
ATOM 660 C CA . ARG A 1 93 ? -18.969 48.375 34.75 1 94.44 93 ARG A CA 1
ATOM 661 C C . ARG A 1 93 ? -17.734 47.75 35.406 1 94.44 93 ARG A C 1
ATOM 663 O O . ARG A 1 93 ? -16.688 47.625 34.75 1 94.44 93 ARG A O 1
ATOM 670 N N . PRO A 1 94 ? -17.875 47.469 36.688 1 94.81 94 PRO A N 1
ATOM 671 C CA . PRO A 1 94 ? -16.781 46.719 37.312 1 94.81 94 PRO A CA 1
ATOM 672 C C . PRO A 1 94 ? -16.562 45.344 36.625 1 94.81 94 PRO A C 1
ATOM 674 O O . PRO A 1 94 ? -17.531 44.688 36.25 1 94.81 94 PRO A O 1
ATOM 677 N N . ALA A 1 95 ? -15.312 45 36.438 1 94.38 95 ALA A N 1
ATOM 678 C CA . ALA A 1 95 ? -14.922 43.812 35.688 1 94.38 95 ALA A CA 1
ATOM 679 C C . ALA A 1 95 ? -15.594 42.562 36.25 1 94.38 95 ALA A C 1
ATOM 681 O O . ALA A 1 95 ? -16.078 41.719 35.469 1 94.38 95 ALA A O 1
ATOM 682 N N . ALA A 1 96 ? -15.625 42.406 37.531 1 91.5 96 ALA A N 1
ATOM 683 C CA . ALA A 1 96 ? -16.234 41.219 38.156 1 91.5 96 ALA A CA 1
ATOM 684 C C . ALA A 1 96 ? -17.688 41.062 37.75 1 91.5 96 ALA A C 1
ATOM 686 O O . ALA A 1 96 ? -18.172 39.938 37.531 1 91.5 96 ALA A O 1
ATOM 687 N N . GLN A 1 97 ? -18.375 42.156 37.594 1 92.31 97 GLN A N 1
ATOM 688 C CA . GLN A 1 97 ? -19.766 42.156 37.188 1 92.31 97 GLN A CA 1
ATOM 689 C C . GLN A 1 97 ? -19.922 41.969 35.688 1 92.31 97 GLN A C 1
ATOM 691 O O . GLN A 1 97 ? -20.797 41.25 35.219 1 92.31 97 GLN A O 1
ATOM 696 N N . ALA A 1 98 ? -19.094 42.625 34.969 1 92.56 98 ALA A N 1
ATOM 697 C CA . ALA A 1 98 ? -19.188 42.594 33.5 1 92.56 98 ALA A CA 1
ATOM 698 C C . ALA A 1 98 ? -18.891 41.219 32.938 1 92.56 98 ALA A C 1
ATOM 700 O O . ALA A 1 98 ? -19.547 40.75 32 1 92.56 98 ALA A O 1
ATOM 701 N N . PHE A 1 99 ? -17.922 40.562 33.5 1 90.31 99 PHE A N 1
ATOM 702 C CA . PHE A 1 99 ? -17.438 39.312 32.938 1 90.31 99 PHE A CA 1
ATOM 703 C C . PHE A 1 99 ? -18 38.094 33.688 1 90.31 99 PHE A C 1
ATOM 705 O O . PHE A 1 99 ? -17.938 36.969 33.219 1 90.31 99 PHE A O 1
ATOM 712 N N . GLY A 1 100 ? -18.531 38.281 34.781 1 86.94 100 GLY A N 1
ATOM 713 C CA . GLY A 1 100 ? -19.109 37.188 35.562 1 86.94 100 GLY A CA 1
ATOM 714 C C . GLY A 1 100 ? -18.141 36.062 35.844 1 86.94 100 GLY A C 1
ATOM 715 O O . GLY A 1 100 ? -17.031 36.312 36.344 1 86.94 100 GLY A O 1
ATOM 716 N N . ASP A 1 101 ? -18.453 34.875 35.406 1 82.62 101 ASP A N 1
ATOM 717 C CA . ASP A 1 101 ? -17.672 33.688 35.688 1 82.62 101 ASP A CA 1
ATOM 718 C C . ASP A 1 101 ? -16.328 33.688 34.938 1 82.62 101 ASP A C 1
ATOM 720 O O . ASP A 1 101 ? -15.359 33.094 35.375 1 82.62 101 ASP A O 1
ATOM 724 N N . ALA A 1 102 ? -16.312 34.375 33.875 1 81.56 102 ALA A N 1
ATOM 725 C CA . ALA A 1 102 ? -15.086 34.438 33.094 1 81.56 102 ALA A CA 1
ATOM 726 C C . ALA A 1 102 ? -13.977 35.188 33.844 1 81.56 102 ALA A C 1
ATOM 728 O O . ALA A 1 102 ? -12.789 34.938 33.594 1 81.56 102 ALA A O 1
ATOM 729 N N . TRP A 1 103 ? -14.352 36.062 34.812 1 88.31 103 TRP A N 1
ATOM 730 C CA . TRP A 1 103 ? -13.391 36.812 35.594 1 88.31 103 TRP A CA 1
ATOM 731 C C . TRP A 1 103 ? -12.609 35.906 36.531 1 88.31 103 TRP A C 1
ATOM 733 O O . TRP A 1 103 ? -11.445 36.188 36.844 1 88.31 103 TRP A O 1
ATOM 743 N N . ASP A 1 104 ? -13.25 34.781 36.688 1 82.69 104 ASP A N 1
ATOM 744 C CA . ASP A 1 104 ? -12.633 33.875 37.656 1 82.69 104 ASP A CA 1
ATOM 745 C C . ASP A 1 104 ? -11.781 32.812 36.938 1 82.69 104 ASP A C 1
ATOM 747 O O . ASP A 1 104 ? -11.117 32 37.594 1 82.69 104 ASP A O 1
ATOM 751 N N . GLN A 1 105 ? -11.758 32.938 35.656 1 76 105 GLN A N 1
ATOM 752 C CA . GLN A 1 105 ? -10.922 32 34.906 1 76 105 GLN A CA 1
ATOM 753 C C . GLN A 1 105 ? -9.445 32.312 35.094 1 76 105 GLN A C 1
ATOM 755 O O . GLN A 1 105 ? -9.07 33.5 35.219 1 76 105 GLN A O 1
ATOM 760 N N . PRO A 1 106 ? -8.703 31.281 35.031 1 73.19 106 PRO A N 1
ATOM 761 C CA . PRO A 1 106 ? -7.262 31.531 35.125 1 73.19 106 PRO A CA 1
ATOM 762 C C . PRO A 1 106 ? -6.754 32.438 34 1 73.19 106 PRO A C 1
ATOM 764 O O . PRO A 1 106 ? -7.141 32.25 32.844 1 73.19 106 PRO A O 1
ATOM 767 N N . GLY A 1 107 ? -6.012 33.438 34.344 1 75.31 107 GLY A N 1
ATOM 768 C CA . GLY A 1 107 ? -5.418 34.344 33.375 1 75.31 107 GLY A CA 1
ATOM 769 C C . GLY A 1 107 ? -6.195 35.656 33.188 1 75.31 107 GLY A C 1
ATOM 770 O O . GLY A 1 107 ? -5.797 36.5 32.438 1 75.31 107 GLY A O 1
ATOM 771 N N . MET A 1 108 ? -7.258 35.688 33.875 1 84 108 MET A N 1
ATOM 772 C CA . MET A 1 108 ? -8.07 36.906 33.781 1 84 108 MET A CA 1
ATOM 773 C C . MET A 1 108 ? -7.969 37.75 35.031 1 84 108 MET A C 1
ATOM 775 O O . MET A 1 108 ? -6.918 38.344 35.312 1 84 108 MET A O 1
ATOM 779 N N . GLY A 1 109 ? -8.859 37.625 35.938 1 88 109 GLY A N 1
ATOM 780 C CA . GLY A 1 109 ? -8.875 38.438 37.125 1 88 109 GLY A CA 1
ATOM 781 C C . GLY A 1 109 ? -7.629 38.281 38 1 88 109 GLY A C 1
ATOM 782 O O . GLY A 1 109 ? -7.109 39.281 38.531 1 88 109 GLY A O 1
ATOM 783 N N . ASP A 1 110 ? -7.168 37.125 38.062 1 88.19 110 ASP A N 1
ATOM 784 C CA . ASP A 1 110 ? -6.004 36.844 38.906 1 88.19 110 ASP A CA 1
ATOM 785 C C . ASP A 1 110 ? -4.758 37.531 38.344 1 88.19 110 ASP A C 1
ATOM 787 O O . ASP A 1 110 ? -4.016 38.188 39.094 1 88.19 110 ASP A O 1
ATOM 791 N N . VAL A 1 111 ? -4.492 37.406 37.062 1 88.94 111 VAL A N 1
ATOM 792 C CA . VAL A 1 111 ? -3.311 38 36.469 1 88.94 111 VAL A CA 1
ATOM 793 C C . VAL A 1 111 ? -3.42 39.5 36.5 1 88.94 111 VAL A C 1
ATOM 795 O O . VAL A 1 111 ? -2.443 40.188 36.781 1 88.94 111 VAL A O 1
ATOM 798 N N . ILE A 1 112 ? -4.578 40.031 36.219 1 90.81 112 ILE A N 1
ATOM 799 C CA . ILE A 1 112 ? -4.785 41.469 36.156 1 90.81 112 ILE A CA 1
ATOM 800 C C . ILE A 1 112 ? -4.59 42.062 37.562 1 90.81 112 ILE A C 1
ATOM 802 O O . ILE A 1 112 ? -3.947 43.094 37.719 1 90.81 112 ILE A O 1
ATOM 806 N N . ALA A 1 113 ? -5.102 41.406 38.531 1 91.31 113 ALA A N 1
ATOM 807 C CA . ALA A 1 113 ? -4.922 41.844 39.906 1 91.31 113 ALA A CA 1
ATOM 808 C C . ALA A 1 113 ? -3.447 41.844 40.312 1 91.31 113 ALA A C 1
ATOM 810 O O . ALA A 1 113 ? -2.977 42.781 40.969 1 91.31 113 ALA A O 1
ATOM 811 N N . ARG A 1 114 ? -2.848 40.844 39.906 1 92.25 114 ARG A N 1
ATOM 812 C CA . ARG A 1 114 ? -1.423 40.75 40.219 1 92.25 114 ARG A CA 1
ATOM 813 C C . ARG A 1 114 ? -0.65 41.906 39.562 1 92.25 114 ARG A C 1
ATOM 815 O O . ARG A 1 114 ? 0.214 42.5 40.188 1 92.25 114 ARG A O 1
ATOM 822 N N . VAL A 1 115 ? -0.933 42.156 38.312 1 94.25 115 VAL A N 1
ATOM 823 C CA . VAL A 1 115 ? -0.271 43.25 37.594 1 94.25 115 VAL A CA 1
ATOM 824 C C . VAL A 1 115 ? -0.578 44.562 38.281 1 94.25 115 VAL A C 1
ATOM 826 O O . VAL A 1 115 ? 0.312 45.406 38.438 1 94.25 115 VAL A O 1
ATOM 829 N N . PHE A 1 116 ? -1.768 44.781 38.75 1 93.56 116 PHE A N 1
ATOM 830 C CA . PHE A 1 116 ? -2.174 46.031 39.406 1 93.56 116 PHE A CA 1
ATOM 831 C C . PHE A 1 116 ? -1.409 46.219 40.719 1 93.56 116 PHE A C 1
ATOM 833 O O . PHE A 1 116 ? -0.957 47.312 41 1 93.56 116 PHE A O 1
ATOM 840 N N . ARG A 1 117 ? -1.249 45.156 41.375 1 91.62 117 ARG A N 1
ATOM 841 C CA . ARG A 1 117 ? -0.632 45.25 42.688 1 91.62 117 ARG A CA 1
ATOM 842 C C . ARG A 1 117 ? 0.883 45.375 42.594 1 91.62 117 ARG A C 1
ATOM 844 O O . ARG A 1 117 ? 1.499 46.156 43.312 1 91.62 117 ARG A O 1
ATOM 851 N N . THR A 1 118 ? 1.488 44.656 41.719 1 91.81 118 THR A N 1
ATOM 852 C CA . THR A 1 118 ? 2.943 44.594 41.656 1 91.81 118 THR A CA 1
ATOM 853 C C . THR A 1 118 ? 3.518 45.625 40.688 1 91.81 118 THR A C 1
ATOM 855 O O . THR A 1 118 ? 4.691 46 40.781 1 91.81 118 THR A O 1
ATOM 858 N N . GLY A 1 119 ? 2.725 45.938 39.719 1 90.94 119 GLY A N 1
ATOM 859 C CA . GLY A 1 119 ? 3.217 46.844 38.656 1 90.94 119 GLY A CA 1
ATOM 860 C C . GLY A 1 119 ? 4.059 46.125 37.625 1 90.94 119 GLY A C 1
ATOM 861 O O . GLY A 1 119 ? 4.543 46.75 36.688 1 90.94 119 GLY A O 1
ATOM 862 N N . GLN A 1 120 ? 4.184 44.906 37.75 1 90.94 120 GLN A N 1
ATOM 863 C CA . GLN A 1 120 ? 4.992 44.125 36.812 1 90.94 120 GLN A CA 1
ATOM 864 C C . GLN A 1 120 ? 4.148 43.625 35.656 1 90.94 120 GLN A C 1
ATOM 866 O O . GLN A 1 120 ? 3.139 42.938 35.875 1 90.94 120 GLN A O 1
ATOM 871 N N . PRO A 1 121 ? 4.566 43.938 34.406 1 92.69 121 PRO A N 1
ATOM 872 C CA . PRO A 1 121 ? 3.797 43.5 33.25 1 92.69 121 PRO A CA 1
ATOM 873 C C . PRO A 1 121 ? 3.873 41.969 33.062 1 92.69 121 PRO A C 1
ATOM 875 O O . PRO A 1 121 ? 4.828 41.344 33.531 1 92.69 121 PRO A O 1
ATOM 878 N N . VAL A 1 122 ? 2.822 41.375 32.375 1 90.12 122 VAL A N 1
ATOM 879 C CA . VAL A 1 122 ? 2.73 39.938 32.125 1 90.12 122 VAL A CA 1
ATOM 880 C C . VAL A 1 122 ? 2.354 39.719 30.656 1 90.12 122 VAL A C 1
ATOM 882 O O . VAL A 1 122 ? 1.47 40.375 30.125 1 90.12 122 VAL A O 1
ATOM 885 N N . LEU A 1 123 ? 3.121 38.875 29.984 1 86.56 123 LEU A N 1
ATOM 886 C CA . LEU A 1 123 ? 2.783 38.375 28.641 1 86.56 123 LEU A CA 1
ATOM 887 C C . LEU A 1 123 ? 2.242 36.969 28.688 1 86.56 123 LEU A C 1
ATOM 889 O O . LEU A 1 123 ? 2.893 36.062 29.234 1 86.56 123 LEU A O 1
ATOM 893 N N . ASP A 1 124 ? 1.026 36.781 28.172 1 77.5 124 ASP A N 1
ATOM 894 C CA . ASP A 1 124 ? 0.37 35.469 28.109 1 77.5 124 ASP A CA 1
ATOM 895 C C . ASP A 1 124 ? 0.198 35.031 26.656 1 77.5 124 ASP A C 1
ATOM 897 O O . ASP A 1 124 ? -0.822 35.312 26.031 1 77.5 124 ASP A O 1
ATOM 901 N N . PRO A 1 125 ? 1.241 34.344 26.125 1 68.94 125 PRO A N 1
ATOM 902 C CA . PRO A 1 125 ? 1.13 33.906 24.734 1 68.94 125 PRO A CA 1
ATOM 903 C C . PRO A 1 125 ? 0.164 32.719 24.562 1 68.94 125 PRO A C 1
ATOM 905 O O . PRO A 1 125 ? 0.091 31.859 25.422 1 68.94 125 PRO A O 1
ATOM 908 N N . GLU A 1 126 ? -0.672 32.812 23.516 1 63.41 126 GLU A N 1
ATOM 909 C CA . GLU A 1 126 ? -1.495 31.688 23.047 1 63.41 126 GLU A CA 1
ATOM 910 C C . GLU A 1 126 ? -2.48 31.234 24.125 1 63.41 126 GLU A C 1
ATOM 912 O O . GLU A 1 126 ? -2.635 30.031 24.359 1 63.41 126 GLU A O 1
ATOM 917 N N . SER A 1 127 ? -2.961 32.094 24.781 1 64 127 SER A N 1
ATOM 918 C CA . SER A 1 127 ? -3.922 31.766 25.828 1 64 127 SER A CA 1
ATOM 919 C C . SER A 1 127 ? -5.34 31.672 25.266 1 64 127 SER A C 1
ATOM 921 O O . SER A 1 127 ? -5.711 32.469 24.391 1 64 127 SER A O 1
ATOM 923 N N . GLN A 1 128 ? -5.957 30.594 25.641 1 63.19 128 GLN A N 1
ATOM 924 C CA . GLN A 1 128 ? -7.359 30.453 25.266 1 63.19 128 GLN A CA 1
ATOM 925 C C . GLN A 1 128 ? -8.266 31.25 26.203 1 63.19 128 GLN A C 1
ATOM 927 O O . GLN A 1 128 ? -8.102 31.188 27.438 1 63.19 128 GLN A O 1
ATOM 932 N N . VAL A 1 129 ? -8.984 32.25 25.703 1 63.16 129 VAL A N 1
ATOM 933 C CA . VAL A 1 129 ? -9.898 33.031 26.531 1 63.16 129 VAL A CA 1
ATOM 934 C C . VAL A 1 129 ? -11.336 32.781 26.078 1 63.16 129 VA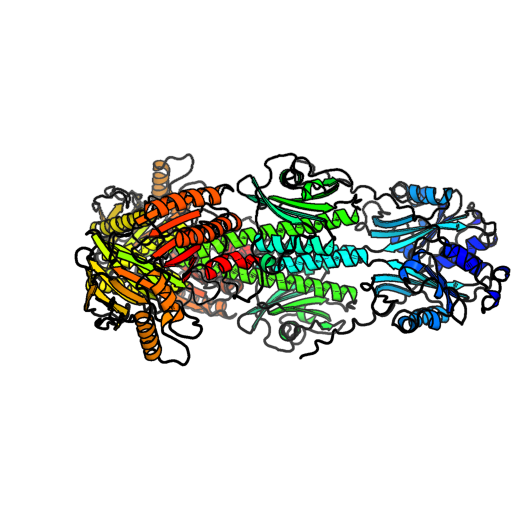L A C 1
ATOM 936 O O . VAL A 1 129 ? -11.664 32.906 24.906 1 63.16 129 VAL A O 1
ATOM 939 N N . THR A 1 130 ? -12.047 32.094 26.953 1 62.22 130 THR A N 1
ATOM 940 C CA . THR A 1 130 ? -13.477 31.938 26.688 1 62.22 130 THR A CA 1
ATOM 941 C C . THR A 1 130 ? -14.289 32.969 27.453 1 62.22 130 THR A C 1
ATOM 943 O O . THR A 1 130 ? -14.391 32.938 28.672 1 62.22 130 THR A O 1
ATOM 946 N N . LEU A 1 131 ? -14.648 34.156 26.859 1 62.12 131 LEU A N 1
ATOM 947 C CA . LEU A 1 131 ? -15.383 35.188 27.562 1 62.12 131 LEU A CA 1
ATOM 948 C C . LEU A 1 131 ? -16.875 34.875 27.594 1 62.12 131 LEU A C 1
ATOM 950 O O . LEU A 1 131 ? -17.625 35.438 28.391 1 62.12 131 LEU A O 1
ATOM 954 N N . HIS A 1 132 ? -17.422 34.094 26.578 1 55.34 132 HIS A N 1
ATOM 955 C CA . HIS A 1 132 ? -18.828 33.719 26.625 1 55.34 132 HIS A CA 1
ATOM 956 C C . HIS A 1 132 ? -18.984 32.188 26.75 1 55.34 132 HIS A C 1
ATOM 958 O O . HIS A 1 132 ? -18.422 31.438 25.953 1 55.34 132 HIS A O 1
ATOM 964 N N . PRO A 1 133 ? -19.672 31.797 27.984 1 47.53 133 PRO A N 1
ATOM 965 C CA . PRO A 1 133 ? -20.062 30.391 28.094 1 47.53 133 PRO A CA 1
ATOM 966 C C . PRO A 1 133 ? -20.938 29.922 26.938 1 47.53 133 PRO A C 1
ATOM 968 O O . PRO A 1 133 ? -21.891 30.609 26.562 1 47.53 133 PRO A O 1
ATOM 971 N N . GLY A 1 134 ? -20.609 28.75 26.125 1 48.28 134 GLY A N 1
ATOM 972 C CA . GLY A 1 134 ? -21.406 28.125 25.094 1 48.28 134 GLY A CA 1
ATOM 973 C C . GLY A 1 134 ? -21.047 28.578 23.688 1 48.28 134 GLY A C 1
ATOM 974 O O . GLY A 1 134 ? -21.656 28.125 22.719 1 48.28 134 GLY A O 1
ATOM 975 N N . GLY A 1 135 ? -20.547 29.781 23.547 1 43.41 135 GLY A N 1
ATOM 976 C CA . GLY A 1 135 ? -20.344 30.328 22.219 1 43.41 135 GLY A CA 1
ATOM 977 C C . GLY A 1 135 ? -19.266 29.578 21.438 1 43.41 135 GLY A C 1
ATOM 978 O O . GLY A 1 135 ? -18.859 28.484 21.844 1 43.41 135 GLY A O 1
ATOM 979 N N . ALA A 1 136 ? -18.797 30.344 20.375 1 47.97 136 ALA A N 1
ATOM 980 C CA . ALA A 1 136 ? -17.938 29.906 19.281 1 47.97 136 ALA A CA 1
ATOM 981 C C . ALA A 1 136 ? -16.641 29.312 19.812 1 47.97 136 ALA A C 1
ATOM 983 O O . ALA A 1 136 ? -16.297 29.484 20.984 1 47.97 136 ALA A O 1
ATOM 984 N N . GLU A 1 137 ? -15.945 28.578 19.094 1 52.19 137 GLU A N 1
ATOM 985 C CA . GLU A 1 137 ? -14.656 27.922 19.234 1 52.19 137 GLU A CA 1
ATOM 986 C C . GLU A 1 137 ? -13.648 28.812 19.938 1 52.19 137 GLU A C 1
ATOM 988 O O . GLU A 1 137 ? -13.586 30.016 19.672 1 52.19 137 GLU A O 1
ATOM 993 N N . PRO A 1 138 ? -13.227 28.375 21.156 1 54.56 138 PRO A N 1
ATOM 994 C CA . PRO A 1 138 ? -12.211 29.125 21.906 1 54.56 138 PRO A CA 1
ATOM 995 C C . PRO A 1 138 ? -11.18 29.781 20.984 1 54.56 138 PRO A C 1
ATOM 997 O O . PRO A 1 138 ? -10.742 29.172 20 1 54.56 138 PRO A O 1
ATOM 1000 N N . ALA A 1 139 ? -11.195 31.125 21.047 1 63.09 139 ALA A N 1
ATOM 1001 C CA . ALA A 1 139 ? -10.203 31.891 20.297 1 63.09 139 ALA A CA 1
ATOM 1002 C C . ALA A 1 139 ? -8.875 31.938 21.031 1 63.09 139 ALA A C 1
ATOM 1004 O O . ALA A 1 139 ? -8.836 31.859 22.266 1 63.09 139 ALA A O 1
ATOM 1005 N N . PHE A 1 140 ? -7.84 31.859 20.453 1 66.38 140 PHE A N 1
ATOM 1006 C CA . PHE A 1 140 ? -6.492 31.969 21 1 66.38 140 PHE A CA 1
ATOM 1007 C C . PHE A 1 140 ? -5.957 33.375 20.859 1 66.38 140 PHE A C 1
ATOM 1009 O O . PHE A 1 140 ? -6.16 34.031 19.812 1 66.38 140 PHE A O 1
ATOM 1016 N N . TYR A 1 141 ? -5.457 33.938 22.016 1 75.81 141 TYR A N 1
ATOM 1017 C CA . TYR A 1 141 ? -4.902 35.281 22.016 1 75.81 141 TYR A CA 1
ATOM 1018 C C . TYR A 1 141 ? -3.51 35.281 22.625 1 75.81 141 TYR A C 1
ATOM 1020 O O . TYR A 1 141 ? -3.213 34.5 23.531 1 75.81 141 TYR A O 1
ATOM 1028 N N . THR A 1 142 ? -2.625 36 22.031 1 78 142 THR A N 1
ATOM 1029 C CA . THR A 1 142 ? -1.502 36.531 22.797 1 78 142 THR A CA 1
ATOM 1030 C C . THR A 1 142 ? -1.899 37.781 23.531 1 78 142 THR A C 1
ATOM 1032 O O . THR A 1 142 ? -2.371 38.75 22.906 1 78 142 THR A O 1
ATOM 1035 N N . ARG A 1 143 ? -1.812 37.781 24.906 1 86.75 143 ARG A N 1
ATOM 1036 C CA . ARG A 1 143 ? -2.26 38.938 25.688 1 86.75 143 ARG A CA 1
ATOM 1037 C C . ARG A 1 143 ? -1.113 39.531 26.516 1 86.75 143 ARG A C 1
ATOM 1039 O O . ARG A 1 143 ? -0.316 38.781 27.094 1 86.75 143 ARG A O 1
ATOM 1046 N N . GLY A 1 144 ? -0.954 40.781 26.422 1 91.62 144 GLY A N 1
ATOM 1047 C CA . GLY A 1 144 ? -0.051 41.531 27.281 1 91.62 144 GLY A CA 1
ATOM 1048 C C . GLY A 1 144 ? -0.774 42.406 28.281 1 91.62 144 GLY A C 1
ATOM 1049 O O . GLY A 1 144 ? -1.724 43.125 27.938 1 91.62 144 GLY A O 1
ATOM 1050 N N . HIS A 1 145 ? -0.401 42.281 29.594 1 94.31 145 HIS A N 1
ATOM 1051 C CA . HIS A 1 145 ? -0.962 43.094 30.656 1 94.31 145 HIS A CA 1
ATOM 1052 C C . HIS A 1 145 ? 0.091 44.031 31.25 1 94.31 145 HIS A C 1
ATOM 1054 O O . HIS A 1 145 ? 1.206 43.594 31.562 1 94.31 145 HIS A O 1
ATOM 1060 N N . SER A 1 146 ? -0.234 45.281 31.297 1 94.94 146 SER A N 1
ATOM 1061 C CA . SER A 1 146 ? 0.685 46.25 31.891 1 94.94 146 SER A CA 1
ATOM 1062 C C . SER A 1 146 ? -0.069 47.344 32.625 1 94.94 146 SER A C 1
ATOM 1064 O O . SER A 1 146 ? -1.271 47.531 32.406 1 94.94 146 SER A O 1
ATOM 1066 N N . VAL A 1 147 ? 0.59 48.125 33.469 1 94.81 147 VAL A N 1
ATOM 1067 C CA . VAL A 1 147 ? -0.059 49.156 34.281 1 94.81 147 VAL A CA 1
ATOM 1068 C C . VAL A 1 147 ? -0.129 50.469 33.5 1 94.81 147 VAL A C 1
ATOM 1070 O O . VAL A 1 147 ? 0.681 50.719 32.594 1 94.81 147 VAL A O 1
ATOM 1073 N N . VAL A 1 148 ? -1.141 51.125 33.719 1 94.56 148 VAL A N 1
ATOM 1074 C CA . VAL A 1 148 ? -1.255 52.531 33.344 1 94.56 148 VAL A CA 1
ATOM 1075 C C . VAL A 1 148 ? -1.121 53.406 34.562 1 94.56 148 VAL A C 1
ATOM 1077 O O . VAL A 1 148 ? -1.818 53.219 35.562 1 94.56 148 VAL A O 1
ATOM 1080 N N . ARG A 1 149 ? -0.235 54.375 34.5 1 93.06 149 ARG A N 1
ATOM 1081 C CA . ARG A 1 149 ? 0.008 55.25 35.625 1 93.06 149 ARG A CA 1
ATOM 1082 C C . ARG A 1 149 ? -0.603 56.625 35.406 1 93.06 149 ARG A C 1
ATOM 1084 O O . ARG A 1 149 ? -0.678 57.094 34.281 1 93.06 149 ARG A O 1
ATOM 1091 N N . ASP A 1 150 ? -1.012 57.25 36.531 1 91.44 150 ASP A N 1
ATOM 1092 C CA . ASP A 1 150 ? -1.528 58.594 36.438 1 91.44 150 ASP A CA 1
ATOM 1093 C C . ASP A 1 150 ? -0.392 59.625 36.469 1 91.44 150 ASP A C 1
ATOM 1095 O O . ASP A 1 150 ? 0.783 59.25 36.406 1 91.44 150 ASP A O 1
ATOM 1099 N N . SER A 1 151 ? -0.811 60.938 36.438 1 87.12 151 SER A N 1
ATOM 1100 C CA . SER A 1 151 ? 0.163 62.031 36.312 1 87.12 151 SER A CA 1
ATOM 1101 C C . SER A 1 151 ? 1.078 62.062 37.531 1 87.12 151 SER A C 1
ATOM 1103 O O . SER A 1 151 ? 2.189 62.594 37.469 1 87.12 151 SER A O 1
ATOM 1105 N N . ASP A 1 152 ? 0.621 61.438 38.656 1 88.69 152 ASP A N 1
ATOM 1106 C CA . ASP A 1 152 ? 1.422 61.406 39.875 1 88.69 152 ASP A CA 1
ATOM 1107 C C . ASP A 1 152 ? 2.295 60.156 39.938 1 88.69 152 ASP A C 1
ATOM 1109 O O . ASP A 1 152 ? 3.074 59.969 40.875 1 88.69 152 ASP A O 1
ATOM 1113 N N . GLY A 1 153 ? 2.125 59.281 39 1 89.25 153 GLY A N 1
ATOM 1114 C CA . GLY A 1 153 ? 2.943 58.062 38.969 1 89.25 153 GLY A CA 1
ATOM 1115 C C . GLY A 1 153 ? 2.303 56.875 39.656 1 89.25 153 GLY A C 1
ATOM 1116 O O . GLY A 1 153 ? 2.893 55.812 39.719 1 89.25 153 GLY A O 1
ATOM 1117 N N . ALA A 1 154 ? 1.18 57.094 40.156 1 91.94 154 ALA A N 1
ATOM 1118 C CA . ALA A 1 154 ? 0.469 56 40.812 1 91.94 154 ALA A CA 1
ATOM 1119 C C . ALA A 1 154 ? -0.241 55.125 39.781 1 91.94 154 ALA A C 1
ATOM 1121 O O . ALA A 1 154 ? -0.641 55.594 38.719 1 91.94 154 ALA A O 1
ATOM 1122 N N . VAL A 1 155 ? -0.418 53.875 40.156 1 94.44 155 VAL A N 1
ATOM 1123 C CA . VAL A 1 155 ? -1.095 52.938 39.25 1 94.44 155 VAL A CA 1
ATOM 1124 C C . VAL A 1 155 ? -2.58 53.281 39.188 1 94.44 155 VAL A C 1
ATOM 1126 O O . VAL A 1 155 ? -3.277 53.281 40.188 1 94.44 155 VAL A O 1
ATOM 1129 N N . ALA A 1 156 ? -3.016 53.594 38 1 94.5 156 ALA A N 1
ATOM 1130 C CA . ALA A 1 156 ? -4.402 54 37.812 1 94.5 156 ALA A CA 1
ATOM 1131 C C . ALA A 1 156 ? -5.234 52.844 37.219 1 94.5 156 ALA A C 1
ATOM 1133 O O . ALA A 1 156 ? -6.465 52.875 37.344 1 94.5 156 ALA A O 1
ATOM 1134 N N . GLY A 1 157 ? -4.547 51.906 36.562 1 95.56 157 GLY A N 1
ATOM 1135 C CA . GLY A 1 157 ? -5.25 50.781 35.969 1 95.56 157 GLY A CA 1
ATOM 1136 C C . GLY A 1 157 ? -4.328 49.812 35.25 1 95.56 157 GLY A C 1
ATOM 1137 O O . GLY A 1 157 ? -3.104 49.938 35.344 1 95.56 157 GLY A O 1
ATOM 1138 N N . VAL A 1 158 ? -4.984 48.75 34.656 1 96.44 158 VAL A N 1
ATOM 1139 C CA . VAL A 1 158 ? -4.242 47.75 33.906 1 96.44 158 VAL A CA 1
ATOM 1140 C C . VAL A 1 158 ? -4.738 47.688 32.469 1 96.44 158 VAL A C 1
ATOM 1142 O O . VAL A 1 158 ? -5.941 47.562 32.219 1 96.44 158 VAL A O 1
ATOM 1145 N N . LEU A 1 159 ? -3.781 47.844 31.484 1 96.75 159 LEU A N 1
ATOM 1146 C CA . LEU A 1 159 ? -4.074 47.719 30.062 1 96.75 159 LEU A CA 1
ATOM 1147 C C . LEU A 1 159 ? -3.805 46.312 29.547 1 96.75 159 LEU A C 1
ATOM 1149 O O . LEU A 1 159 ? -2.73 45.75 29.781 1 96.75 159 LEU A O 1
ATOM 1153 N N . THR A 1 160 ? -4.805 45.719 28.906 1 94.69 160 THR A N 1
ATOM 1154 C CA . THR A 1 160 ? -4.664 44.469 28.203 1 94.69 160 THR A CA 1
ATOM 1155 C C . THR A 1 160 ? -4.668 44.656 26.688 1 94.69 160 THR A C 1
ATOM 1157 O O . THR A 1 160 ? -5.602 45.25 26.141 1 94.69 160 THR A O 1
ATOM 1160 N N . VAL A 1 161 ? -3.588 44.25 26.047 1 93.25 161 VAL A N 1
ATOM 1161 C CA . VAL A 1 161 ? -3.502 44.219 24.578 1 93.25 161 VAL A CA 1
ATOM 1162 C C . VAL A 1 161 ? -3.562 42.781 24.094 1 93.25 161 VAL A C 1
ATOM 1164 O O . VAL A 1 161 ? -2.811 41.906 24.578 1 93.25 161 VAL A O 1
ATOM 1167 N N . ALA A 1 162 ? -4.496 42.5 23.234 1 88.31 162 ALA A N 1
ATOM 1168 C CA . ALA A 1 162 ? -4.684 41.156 22.766 1 88.31 162 ALA A CA 1
ATOM 1169 C C . ALA A 1 162 ? -4.48 41.062 21.25 1 88.31 162 ALA A C 1
ATOM 1171 O O . ALA A 1 162 ? -4.828 41.969 20.516 1 88.31 162 ALA A O 1
ATOM 1172 N N . ALA A 1 163 ? -3.842 40.031 20.797 1 79.44 163 ALA A N 1
ATOM 1173 C CA . ALA A 1 163 ? -3.729 39.688 19.391 1 79.44 163 ALA A CA 1
ATOM 1174 C C . ALA A 1 163 ? -4.285 38.281 19.109 1 79.44 163 ALA A C 1
ATOM 1176 O O . ALA A 1 163 ? -3.812 37.312 19.688 1 79.44 163 ALA A O 1
ATOM 1177 N N . GLU A 1 164 ? -5.352 38.312 18.312 1 69.44 164 GLU A N 1
ATOM 1178 C CA . GLU A 1 164 ? -5.996 37.031 18.016 1 69.44 164 GLU A CA 1
ATOM 1179 C C . GLU A 1 164 ? -5.125 36.156 17.125 1 69.44 164 GLU A C 1
ATOM 1181 O O . GLU A 1 164 ? -4.664 36.625 16.062 1 69.44 164 GLU A O 1
ATOM 1186 N N . THR A 1 165 ? -4.746 35.062 17.625 1 61.22 165 THR A N 1
ATOM 1187 C CA . THR A 1 165 ? -3.969 34.094 16.844 1 61.22 165 THR A CA 1
ATOM 1188 C C . THR A 1 165 ? -4.84 32.906 16.438 1 61.22 165 THR A C 1
ATOM 1190 O O . THR A 1 165 ? -4.328 31.891 15.953 1 61.22 165 THR A O 1
ATOM 1193 N N . THR A 1 166 ? -6.141 33.031 16.641 1 57.06 166 THR A N 1
ATOM 1194 C CA . THR A 1 166 ? -7.098 31.953 16.469 1 57.06 166 THR A CA 1
ATOM 1195 C C . THR A 1 166 ? -7.062 31.438 15.031 1 57.06 166 THR A C 1
ATOM 1197 O O . THR A 1 166 ? -7.035 30.219 14.805 1 57.06 166 THR A O 1
ATOM 1200 N N . GLN A 1 167 ? -7.105 32.438 14.109 1 57.12 167 GLN A N 1
ATOM 1201 C CA . GLN A 1 167 ? -7.273 32 12.727 1 57.12 167 GLN A CA 1
ATOM 1202 C C . GLN A 1 167 ? -6.094 31.156 12.266 1 57.12 167 GLN A C 1
ATOM 1204 O O . GLN A 1 167 ? -6.277 30.141 11.578 1 57.12 167 GLN A O 1
ATOM 1209 N N . VAL A 1 168 ? -4.945 31.672 12.672 1 54.28 168 VAL A N 1
ATOM 1210 C CA . VAL A 1 168 ? -3.777 30.906 12.25 1 54.28 168 VAL A CA 1
ATOM 1211 C C . VAL A 1 168 ? -3.82 29.516 12.883 1 54.28 168 VAL A C 1
ATOM 1213 O O . VAL A 1 168 ? -3.541 28.516 12.219 1 54.28 168 VAL A O 1
ATOM 1216 N N . ILE A 1 169 ? -4.273 29.547 14.117 1 53.62 169 ILE A N 1
ATOM 1217 C CA . ILE A 1 169 ? -4.324 28.281 14.836 1 53.62 169 ILE A CA 1
ATOM 1218 C C . ILE A 1 169 ? -5.387 27.375 14.219 1 53.62 169 ILE A C 1
ATOM 1220 O O . ILE A 1 169 ? -5.152 26.172 14.023 1 53.62 169 ILE A O 1
ATOM 1224 N N . HIS A 1 170 ? -6.488 28 13.977 1 58.03 170 HIS A N 1
ATOM 1225 C CA . HIS A 1 170 ? -7.566 27.219 13.383 1 58.03 170 HIS A CA 1
ATOM 1226 C C . HIS A 1 170 ? -7.148 26.641 12.031 1 58.03 170 HIS A C 1
ATOM 1228 O O . HIS A 1 170 ? -7.477 25.5 11.719 1 58.03 170 HIS A O 1
ATOM 1234 N N . ARG A 1 171 ? -6.492 27.531 11.344 1 59.28 171 ARG A N 1
ATOM 1235 C CA . ARG A 1 171 ? -6.07 27.078 10.023 1 59.28 171 ARG A CA 1
ATOM 1236 C C . ARG A 1 171 ? -5.082 25.922 10.133 1 59.28 171 ARG A C 1
ATOM 1238 O O . ARG A 1 171 ? -5.16 24.969 9.367 1 59.28 171 ARG A O 1
ATOM 1245 N N . LEU A 1 172 ? -4.281 26.125 11.078 1 57.38 172 LEU A N 1
ATOM 1246 C CA . LEU A 1 172 ? -3.309 25.047 11.281 1 57.38 172 LEU A CA 1
ATOM 1247 C C . LEU A 1 172 ? -3.994 23.781 11.758 1 57.38 172 LEU A C 1
ATOM 1249 O O . LEU A 1 172 ? -3.635 22.672 11.328 1 57.38 172 LEU A O 1
ATOM 1253 N N . GLN A 1 173 ? -4.93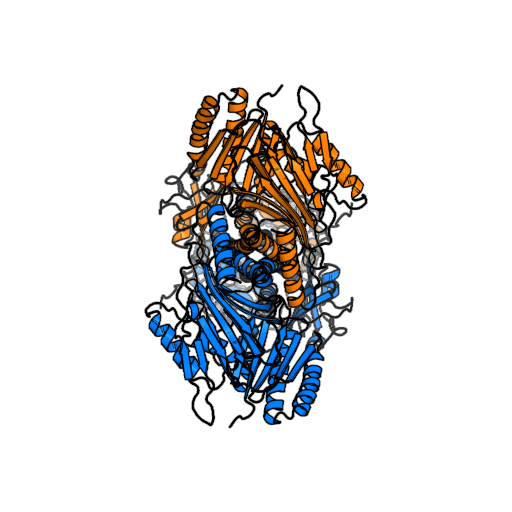4 24 12.594 1 58.66 173 GLN A N 1
ATOM 1254 C CA . GLN A 1 173 ? -5.695 22.859 13.086 1 58.66 173 GLN A CA 1
ATOM 1255 C C . GLN A 1 173 ? -6.445 22.172 11.945 1 58.66 173 GLN A C 1
ATOM 1257 O O . GLN A 1 173 ? -6.523 20.938 11.898 1 58.66 173 GLN A O 1
ATOM 1262 N N . SER A 1 174 ? -6.91 23.016 11.117 1 65.69 174 SER A N 1
ATOM 1263 C CA . SER A 1 174 ? -7.629 22.469 9.961 1 65.69 174 SER A CA 1
ATOM 1264 C C . SER A 1 174 ? -6.715 21.625 9.086 1 65.69 174 SER A C 1
ATOM 1266 O O . SER A 1 174 ? -7.109 20.547 8.641 1 65.69 174 SER A O 1
ATOM 1268 N N . LEU A 1 175 ? -5.559 22.141 8.93 1 68.44 175 LEU A N 1
ATOM 1269 C CA . LEU A 1 175 ? -4.602 21.375 8.141 1 68.44 175 LEU A CA 1
ATOM 1270 C C . LEU A 1 175 ? -4.219 20.094 8.852 1 68.44 175 LEU A C 1
ATOM 1272 O O . LEU A 1 175 ? -4.031 19.047 8.203 1 68.44 175 LEU A O 1
ATOM 1276 N N . GLY A 1 176 ? -4.113 20.219 10.125 1 62.69 176 GLY A N 1
ATOM 1277 C CA . GLY A 1 176 ? -3.859 19.016 10.906 1 62.69 176 GLY A CA 1
ATOM 1278 C C . GLY A 1 176 ? -4.953 17.969 10.766 1 62.69 176 GLY A C 1
ATOM 1279 O O . GLY A 1 176 ? -4.672 16.766 10.648 1 62.69 176 GLY A O 1
ATOM 1280 N N . GLU A 1 177 ? -6.148 18.469 10.75 1 67.19 177 GLU A N 1
ATOM 1281 C CA . GLU A 1 177 ? -7.281 17.578 10.578 1 67.19 177 GLU A CA 1
ATOM 1282 C C . GLU A 1 177 ? -7.254 16.906 9.203 1 67.19 177 GLU A C 1
ATOM 1284 O O . GLU A 1 177 ? -7.516 15.703 9.086 1 67.19 177 GLU A O 1
ATOM 1289 N N . LEU A 1 178 ? -6.953 17.656 8.227 1 76.12 178 LEU A N 1
ATOM 1290 C CA . LEU A 1 178 ? -6.84 17.094 6.883 1 76.12 178 LEU A CA 1
ATOM 1291 C C . LEU A 1 178 ? -5.758 16.016 6.828 1 76.12 178 LEU A C 1
ATOM 1293 O O . LEU A 1 178 ? -5.977 14.938 6.273 1 76.12 178 LEU A O 1
ATOM 1297 N N . THR A 1 179 ? -4.75 16.328 7.414 1 68.31 179 THR A N 1
ATOM 1298 C CA . THR A 1 179 ? -3.637 15.391 7.426 1 68.31 179 THR A CA 1
ATOM 1299 C C . THR A 1 179 ? -4.035 14.086 8.109 1 68.31 179 THR A C 1
ATOM 1301 O O . THR A 1 179 ? -3.738 13 7.605 1 68.31 179 THR A O 1
ATOM 1304 N N . ALA A 1 180 ? -4.715 14.195 9.148 1 62.31 180 ALA A N 1
ATOM 1305 C CA . ALA A 1 180 ? -5.148 13.016 9.891 1 62.31 180 ALA A CA 1
ATOM 1306 C C . ALA A 1 180 ? -6.105 12.164 9.062 1 62.31 180 ALA A C 1
ATOM 1308 O O . ALA A 1 180 ? -6 10.938 9.039 1 62.31 180 ALA A O 1
ATOM 1309 N N . ARG A 1 181 ? -6.945 12.82 8.43 1 71.12 181 ARG A N 1
ATOM 1310 C CA . ARG A 1 181 ? -7.926 12.094 7.625 1 71.12 181 ARG A CA 1
ATOM 1311 C C . ARG A 1 181 ? -7.266 11.445 6.418 1 71.12 181 ARG A C 1
ATOM 1313 O O . ARG A 1 181 ? -7.629 10.328 6.031 1 71.12 181 ARG A O 1
ATOM 1320 N N . LEU A 1 182 ? -6.293 12.164 5.891 1 76.31 182 LEU A N 1
ATOM 1321 C CA . LEU A 1 182 ? -5.609 11.641 4.711 1 76.31 182 LEU A CA 1
ATOM 1322 C C . LEU A 1 182 ? -4.715 10.461 5.082 1 76.31 182 LEU A C 1
ATOM 1324 O O . LEU A 1 182 ? -4.406 9.617 4.234 1 76.31 182 LEU A O 1
ATOM 1328 N N . ALA A 1 183 ? -4.363 10.398 6.25 1 63.47 183 ALA A N 1
ATOM 1329 C CA . ALA A 1 183 ? -3.494 9.312 6.699 1 63.47 183 ALA A CA 1
ATOM 1330 C C . ALA A 1 183 ? -4.199 7.969 6.586 1 63.47 183 ALA A C 1
ATOM 1332 O O . ALA A 1 183 ? -3.559 6.941 6.34 1 63.47 183 ALA A O 1
ATOM 1333 N N . GLY A 1 184 ? -5.488 8.039 6.684 1 61.91 184 GLY A N 1
ATOM 1334 C CA . GLY A 1 184 ? -6.25 6.809 6.609 1 61.91 184 GLY A CA 1
ATOM 1335 C C . GLY A 1 184 ? -6.695 6.465 5.199 1 61.91 184 GLY A C 1
ATOM 1336 O O . GLY A 1 184 ? -7.254 5.391 4.961 1 61.91 184 GLY A O 1
ATOM 1337 N N . ALA A 1 185 ? -6.355 7.336 4.293 1 71.06 185 ALA A N 1
ATOM 1338 C CA . ALA A 1 185 ? -6.797 7.121 2.92 1 71.06 185 ALA A CA 1
ATOM 1339 C C . ALA A 1 185 ? -5.812 6.242 2.154 1 71.06 185 ALA A C 1
ATOM 1341 O O . ALA A 1 185 ? -4.641 6.598 2.008 1 71.06 185 ALA A O 1
ATOM 1342 N N . LEU A 1 186 ? -6.273 5.16 1.678 1 64.44 186 LEU A N 1
ATOM 1343 C CA . LEU A 1 186 ? -5.383 4.199 1.033 1 64.44 186 LEU A CA 1
ATOM 1344 C C . LEU A 1 186 ? -5.5 4.285 -0.485 1 64.44 186 LEU A C 1
ATOM 1346 O O . LEU A 1 186 ? -4.539 3.998 -1.202 1 64.44 186 LEU A O 1
ATOM 1350 N N . THR A 1 187 ? -6.695 4.598 -0.914 1 69.69 187 THR A N 1
ATOM 1351 C CA . THR A 1 187 ? -6.93 4.648 -2.352 1 69.69 187 THR A CA 1
ATOM 1352 C C . THR A 1 187 ? -7.203 6.082 -2.805 1 69.69 187 THR A C 1
ATOM 1354 O O . THR A 1 187 ? -7.465 6.961 -1.979 1 69.69 187 THR A O 1
ATOM 1357 N N . ILE A 1 188 ? -7.141 6.262 -4.062 1 78.94 188 ILE A N 1
ATOM 1358 C CA . ILE A 1 188 ? -7.441 7.582 -4.613 1 78.94 188 ILE A CA 1
ATOM 1359 C C . ILE A 1 188 ? -8.883 7.961 -4.281 1 78.94 188 ILE A C 1
ATOM 1361 O O . ILE A 1 188 ? -9.18 9.133 -4.027 1 78.94 188 ILE A O 1
ATOM 1365 N N . ASP A 1 189 ? -9.742 6.961 -4.23 1 72.25 189 ASP A N 1
ATOM 1366 C CA . ASP A 1 189 ? -11.125 7.211 -3.848 1 72.25 189 ASP A CA 1
ATOM 1367 C C . ASP A 1 189 ? -11.211 7.73 -2.416 1 72.25 189 ASP A C 1
ATOM 1369 O O . ASP A 1 189 ? -11.945 8.68 -2.139 1 72.25 189 ASP A O 1
ATOM 1373 N N . ASP A 1 190 ? -10.422 7.09 -1.539 1 74.25 190 ASP A N 1
ATOM 1374 C CA . ASP A 1 190 ? -10.391 7.531 -0.148 1 74.25 190 ASP A CA 1
ATOM 1375 C C . ASP A 1 190 ? -9.898 8.977 -0.041 1 74.25 190 ASP A C 1
ATOM 1377 O O . ASP A 1 190 ? -10.477 9.781 0.689 1 74.25 190 ASP A O 1
ATOM 1381 N N . VAL A 1 191 ? -8.82 9.195 -0.758 1 85.81 191 VAL A N 1
ATOM 1382 C CA . VAL A 1 191 ? -8.25 10.539 -0.737 1 85.81 191 VAL A CA 1
ATOM 1383 C C . VAL A 1 191 ? -9.289 11.555 -1.212 1 85.81 191 VAL A C 1
ATOM 1385 O O . VAL A 1 191 ? -9.484 12.586 -0.576 1 85.81 191 VAL A O 1
ATOM 1388 N N . THR A 1 192 ? -9.945 11.227 -2.299 1 86.12 192 THR A N 1
ATOM 1389 C CA . THR A 1 192 ? -10.922 12.125 -2.893 1 86.12 192 THR A CA 1
ATOM 1390 C C . THR A 1 192 ? -12.078 12.383 -1.927 1 86.12 192 THR A C 1
ATOM 1392 O O . THR A 1 192 ? -12.508 13.531 -1.754 1 86.12 192 THR A O 1
ATOM 1395 N N . ARG A 1 193 ? -12.523 11.391 -1.291 1 78.94 193 ARG A N 1
ATOM 1396 C CA . ARG A 1 193 ? -13.617 11.523 -0.333 1 78.94 193 ARG A CA 1
ATOM 1397 C C . ARG A 1 193 ? -13.211 12.422 0.833 1 78.94 193 ARG A C 1
ATOM 1399 O O . ARG A 1 193 ? -13.977 13.297 1.24 1 78.94 193 ARG A O 1
ATOM 1406 N N . VAL A 1 194 ? -12.047 12.172 1.382 1 82.25 194 VAL A N 1
ATOM 1407 C CA . VAL A 1 194 ? -11.547 12.938 2.521 1 82.25 194 VAL A CA 1
ATOM 1408 C C . VAL A 1 194 ? -11.383 14.406 2.131 1 82.25 194 VAL A C 1
ATOM 1410 O O . VAL A 1 194 ? -11.828 15.297 2.855 1 82.25 194 VAL A O 1
ATOM 1413 N N . VAL A 1 195 ? -10.82 14.609 0.98 1 90.06 195 VAL A N 1
ATOM 1414 C CA . VAL A 1 195 ? -10.469 15.961 0.557 1 90.06 195 VAL A CA 1
ATOM 1415 C C . VAL A 1 195 ? -11.742 16.75 0.271 1 90.06 195 VAL A C 1
ATOM 1417 O O . VAL A 1 195 ? -11.875 17.906 0.694 1 90.06 195 VAL A O 1
ATOM 1420 N N . LEU A 1 196 ? -12.711 16.156 -0.439 1 88.19 196 LEU A N 1
ATOM 1421 C CA . LEU A 1 196 ? -13.93 16.891 -0.793 1 88.19 196 LEU A CA 1
ATOM 1422 C C . LEU A 1 196 ? -14.789 17.141 0.441 1 88.19 196 LEU A C 1
ATOM 1424 O O . LEU A 1 196 ? -15.375 18.219 0.579 1 88.19 196 LEU A O 1
ATOM 1428 N N . ALA A 1 197 ? -14.789 16.188 1.335 1 82 197 ALA A N 1
ATOM 1429 C CA . ALA A 1 197 ? -15.516 16.391 2.588 1 82 197 ALA A CA 1
ATOM 1430 C C . ALA A 1 197 ? -14.867 17.5 3.418 1 82 197 ALA A C 1
ATOM 1432 O O . ALA A 1 197 ? -15.562 18.375 3.947 1 82 197 ALA A O 1
ATOM 1433 N N . TYR A 1 198 ? -13.57 17.484 3.537 1 82.75 198 TYR A N 1
ATOM 1434 C CA . TYR A 1 198 ? -12.805 18.5 4.258 1 82.75 198 TYR A CA 1
ATOM 1435 C C . TYR A 1 198 ? -13.023 19.875 3.65 1 82.75 198 TYR A C 1
ATOM 1437 O O . TYR A 1 198 ? -13.266 20.844 4.371 1 82.75 198 TYR A O 1
ATOM 1445 N N . ALA A 1 199 ? -12.867 19.969 2.334 1 86.5 199 ALA A N 1
ATOM 1446 C CA . ALA A 1 199 ? -12.984 21.25 1.647 1 86.5 199 ALA A CA 1
ATOM 1447 C C . ALA A 1 199 ? -14.375 21.859 1.856 1 86.5 199 ALA A C 1
ATOM 1449 O O . ALA A 1 199 ? -14.5 23.047 2.18 1 86.5 199 ALA A O 1
ATOM 1450 N N . MET A 1 200 ? -15.383 21.062 1.782 1 84.75 200 MET A N 1
ATOM 1451 C CA . MET A 1 200 ? -16.75 21.547 1.922 1 84.75 200 MET A CA 1
ATOM 1452 C C . MET A 1 200 ? -17.031 21.984 3.355 1 84.75 200 MET A C 1
ATOM 1454 O O . MET A 1 200 ? -17.672 23 3.58 1 84.75 200 MET A O 1
ATOM 1458 N N . ALA A 1 201 ? -16.438 21.281 4.266 1 77.31 201 ALA A N 1
ATOM 1459 C CA . ALA A 1 201 ? -16.719 21.547 5.676 1 77.31 201 ALA A CA 1
ATOM 1460 C C . ALA A 1 201 ? -15.867 22.719 6.188 1 77.31 201 ALA A C 1
ATOM 1462 O O . ALA A 1 201 ? -16.359 23.547 6.957 1 77.31 201 ALA A O 1
ATOM 1463 N N . SER A 1 202 ? -14.68 22.797 5.777 1 76.38 202 SER A N 1
ATOM 1464 C CA . SER A 1 202 ? -13.734 23.75 6.371 1 76.38 202 SER A CA 1
ATOM 1465 C C . SER A 1 202 ? -13.836 25.109 5.715 1 76.38 202 SER A C 1
ATOM 1467 O O . SER A 1 202 ? -13.562 26.141 6.348 1 76.38 202 SER A O 1
ATOM 1469 N N . PHE A 1 203 ? -14.258 25.172 4.445 1 78.12 203 PHE A N 1
ATOM 1470 C CA . PHE A 1 203 ? -14.219 26.438 3.732 1 78.12 203 PHE A CA 1
ATOM 1471 C C . PHE A 1 203 ? -15.625 26.875 3.307 1 78.12 203 PHE A C 1
ATOM 1473 O O . PHE A 1 203 ? -15.797 27.938 2.717 1 78.12 203 PHE A O 1
ATOM 1480 N N . ASP A 1 204 ? -16.625 26.109 3.689 1 80.81 204 ASP A N 1
ATOM 1481 C CA . ASP A 1 204 ? -18 26.422 3.355 1 80.81 204 ASP A CA 1
ATOM 1482 C C . ASP A 1 204 ? -18.156 26.703 1.863 1 80.81 204 ASP A C 1
ATOM 1484 O O . ASP A 1 204 ? -18.703 27.75 1.479 1 80.81 204 ASP A O 1
ATOM 1488 N N . LEU A 1 205 ? -17.688 25.922 1.043 1 89 205 LEU A N 1
ATOM 1489 C CA . LEU A 1 205 ? -17.609 26.062 -0.407 1 89 205 LEU A CA 1
ATOM 1490 C C . LEU A 1 205 ? -18.969 25.766 -1.048 1 89 205 LEU A C 1
ATOM 1492 O O . LEU A 1 205 ? -19.812 25.109 -0.445 1 89 205 LEU A O 1
ATOM 1496 N N . ASP A 1 206 ? -19.203 26.312 -2.273 1 90.81 206 ASP A N 1
ATOM 1497 C CA . ASP A 1 206 ? -20.359 25.953 -3.096 1 90.81 206 ASP A CA 1
ATOM 1498 C C . ASP A 1 206 ? -20 24.844 -4.09 1 90.81 206 ASP A C 1
ATOM 1500 O O . ASP A 1 206 ? -20.875 24.109 -4.543 1 90.81 206 ASP A O 1
ATOM 1504 N N . HIS A 1 207 ? -18.797 24.828 -4.438 1 91.44 207 HIS A N 1
ATOM 1505 C CA . HIS A 1 207 ? -18.312 23.891 -5.434 1 91.44 207 HIS A CA 1
ATOM 1506 C C . HIS A 1 207 ? -16.859 23.5 -5.176 1 91.44 207 HIS A C 1
ATOM 1508 O O . HIS A 1 207 ? -16.031 24.359 -4.859 1 91.44 207 HIS A O 1
ATOM 1514 N N . CYS A 1 208 ? -16.547 22.25 -5.227 1 93.75 208 CYS A N 1
ATOM 1515 C CA . CYS A 1 208 ? -15.164 21.797 -5.18 1 93.75 208 CYS A CA 1
ATOM 1516 C C . CYS A 1 208 ? -14.969 20.562 -6.043 1 93.75 208 CYS A C 1
ATOM 1518 O O . CYS A 1 208 ? -15.906 19.781 -6.246 1 93.75 208 CYS A O 1
ATOM 1520 N N . ALA A 1 209 ? -13.789 20.391 -6.652 1 92.44 209 ALA A N 1
ATOM 1521 C CA . ALA A 1 209 ? -13.484 19.25 -7.504 1 92.44 209 ALA A CA 1
ATOM 1522 C C . ALA A 1 209 ? -12.031 18.812 -7.344 1 92.44 209 ALA A C 1
ATOM 1524 O O . ALA A 1 209 ? -11.148 19.656 -7.152 1 92.44 209 ALA A O 1
ATOM 1525 N N . LEU A 1 210 ? -11.836 17.547 -7.309 1 94.25 210 LEU A N 1
ATOM 1526 C CA . LEU A 1 210 ? -10.492 16.953 -7.32 1 94.25 210 LEU A CA 1
ATOM 1527 C C . LEU A 1 210 ? -10.266 16.156 -8.594 1 94.25 210 LEU A C 1
ATOM 1529 O O . LEU A 1 210 ? -11.062 15.273 -8.93 1 94.25 210 LEU A O 1
ATOM 1533 N N . ALA A 1 211 ? -9.211 16.484 -9.328 1 93.12 211 ALA A N 1
ATOM 1534 C CA . ALA A 1 211 ? -8.891 15.789 -10.57 1 93.12 211 ALA A CA 1
ATOM 1535 C C . ALA A 1 211 ? -7.516 15.125 -10.492 1 93.12 211 ALA A C 1
ATOM 1537 O O . ALA A 1 211 ? -6.59 15.672 -9.883 1 93.12 211 ALA A O 1
ATOM 1538 N N . VAL A 1 212 ? -7.438 13.969 -11.047 1 90.69 212 VAL A N 1
ATOM 1539 C CA . VAL A 1 212 ? -6.16 13.273 -11.164 1 90.69 212 VAL A CA 1
ATOM 1540 C C . VAL A 1 212 ? -5.973 12.773 -12.594 1 90.69 212 VAL A C 1
ATOM 1542 O O . VAL A 1 212 ? -6.945 12.594 -13.328 1 90.69 212 VAL A O 1
ATOM 1545 N N . ASP A 1 213 ? -4.738 12.617 -12.977 1 88.56 213 ASP A N 1
ATOM 1546 C CA . ASP A 1 213 ? -4.414 12.164 -14.328 1 88.56 213 ASP A CA 1
ATOM 1547 C C . ASP A 1 213 ? -4.84 10.719 -14.539 1 88.56 213 ASP A C 1
ATOM 1549 O O . ASP A 1 213 ? -4.789 9.906 -13.609 1 88.56 213 ASP A O 1
ATOM 1553 N N . ASP A 1 214 ? -5.328 10.453 -15.648 1 74.06 214 ASP A N 1
ATOM 1554 C CA . ASP A 1 214 ? -5.75 9.133 -16.109 1 74.06 214 ASP A CA 1
ATOM 1555 C C . ASP A 1 214 ? -5.328 8.891 -17.562 1 74.06 214 ASP A C 1
ATOM 1557 O O . ASP A 1 214 ? -6.109 9.125 -18.484 1 74.06 214 ASP A O 1
ATOM 1561 N N . GLY A 1 215 ? -4.246 8.242 -17.828 1 65.38 215 GLY A N 1
ATOM 1562 C CA . GLY A 1 215 ? -3.801 7.926 -19.172 1 65.38 215 GLY A CA 1
ATOM 1563 C C . GLY A 1 215 ? -3.723 9.141 -20.078 1 65.38 215 GLY A C 1
ATOM 1564 O O . GLY A 1 215 ? -4.238 9.125 -21.203 1 65.38 215 GLY A O 1
ATOM 1565 N N . GLY A 1 216 ? -3.215 10.227 -19.719 1 71.88 216 GLY A N 1
ATOM 1566 C CA . GLY A 1 216 ? -3.039 11.422 -20.531 1 71.88 216 GLY A CA 1
ATOM 1567 C C . GLY A 1 216 ? -4.18 12.414 -20.375 1 71.88 216 GLY A C 1
ATOM 1568 O O . GLY A 1 216 ? -4.133 13.508 -20.953 1 71.88 216 GLY A O 1
ATOM 1569 N N . THR A 1 217 ? -5.262 11.938 -19.891 1 78.75 217 THR A N 1
ATOM 1570 C CA . THR A 1 217 ? -6.379 12.82 -19.578 1 78.75 217 THR A CA 1
ATOM 1571 C C . THR A 1 217 ? -6.586 12.945 -18.078 1 78.75 217 THR A C 1
ATOM 1573 O O . THR A 1 217 ? -5.719 12.547 -17.297 1 78.75 217 THR A O 1
ATOM 1576 N N . TYR A 1 218 ? -7.664 13.75 -17.781 1 85.88 218 TYR A N 1
ATOM 1577 C CA . TYR A 1 218 ? -7.953 13.914 -16.359 1 85.88 218 TYR A CA 1
ATOM 1578 C C . TYR A 1 218 ? -9.352 13.414 -16.031 1 85.88 218 TYR A C 1
ATOM 1580 O O . TYR A 1 218 ? -10.273 13.539 -16.844 1 85.88 218 TYR A O 1
ATOM 1588 N N . ARG A 1 219 ? -9.477 12.797 -14.961 1 82.12 219 ARG A N 1
ATOM 1589 C CA . ARG A 1 219 ? -10.773 12.5 -14.375 1 82.12 219 ARG A CA 1
ATOM 1590 C C . ARG A 1 219 ? -10.969 13.25 -13.062 1 82.12 219 ARG A C 1
ATOM 1592 O O . ARG A 1 219 ? -10 13.586 -12.383 1 82.12 219 ARG A O 1
ATOM 1599 N N . PHE A 1 220 ? -12.258 13.594 -12.758 1 85.88 220 PHE A N 1
ATOM 1600 C CA . PHE A 1 220 ? -12.453 14.391 -11.555 1 85.88 220 PHE A CA 1
ATOM 1601 C C . PHE A 1 220 ? -13.758 14.008 -10.859 1 85.88 220 PHE A C 1
ATOM 1603 O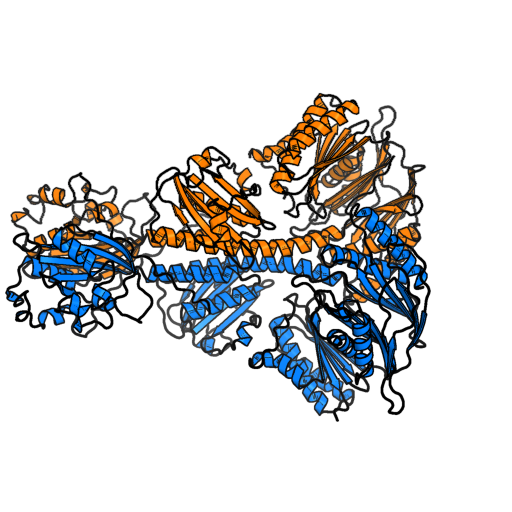 O . PHE A 1 220 ? -14.625 13.375 -11.469 1 85.88 220 PHE A O 1
ATOM 1610 N N . VAL A 1 221 ? -13.766 14.203 -9.57 1 81.81 221 VAL A N 1
ATOM 1611 C CA . VAL A 1 221 ? -14.961 14.117 -8.734 1 81.81 221 VAL A CA 1
ATOM 1612 C C . VAL A 1 221 ? -15.297 15.5 -8.172 1 81.81 221 VAL A C 1
ATOM 1614 O O . VAL A 1 221 ? -14.398 16.266 -7.797 1 81.81 221 VAL A O 1
ATOM 1617 N N . ARG A 1 222 ? -16.516 15.82 -8.258 1 85.56 222 ARG A N 1
ATOM 1618 C CA . ARG A 1 222 ? -16.922 17.125 -7.738 1 85.56 222 ARG A CA 1
ATOM 1619 C C . ARG A 1 222 ? -17.984 16.984 -6.66 1 85.56 222 ARG A C 1
ATOM 1621 O O . ARG A 1 222 ? -18.672 15.961 -6.586 1 85.56 222 ARG A O 1
ATOM 1628 N N . ARG A 1 223 ? -18.031 17.938 -5.852 1 83.25 223 ARG A N 1
ATOM 1629 C CA . ARG A 1 223 ? -19.078 18.109 -4.859 1 83.25 223 ARG A CA 1
ATOM 1630 C C . ARG A 1 223 ? -19.688 19.5 -4.934 1 83.25 223 ARG A C 1
ATOM 1632 O O . ARG A 1 223 ? -18.969 20.484 -5.133 1 83.25 223 ARG A O 1
ATOM 1639 N N . ILE A 1 224 ? -20.969 19.531 -4.887 1 82.38 224 ILE A N 1
ATOM 1640 C CA . ILE A 1 224 ? -21.719 20.781 -4.922 1 82.38 224 ILE A CA 1
ATOM 1641 C C . ILE A 1 224 ? -22.531 20.953 -3.639 1 82.38 224 ILE A C 1
ATOM 1643 O O . ILE A 1 224 ? -23.109 19.984 -3.139 1 82.38 224 ILE A O 1
ATOM 1647 N N . ARG 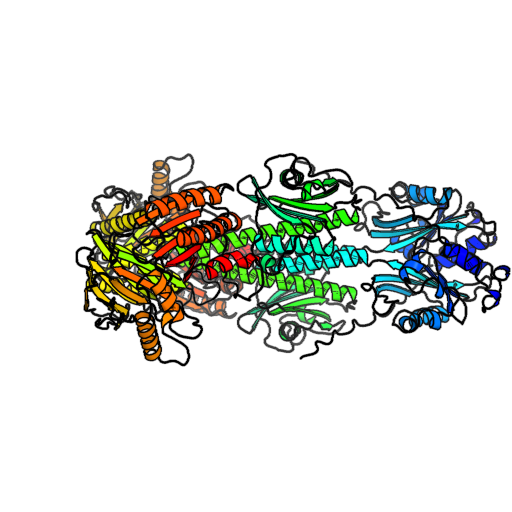A 1 225 ? -22.391 22.156 -3.111 1 80.69 225 ARG A N 1
ATOM 1648 C CA . ARG A 1 225 ? -23.172 22.438 -1.909 1 80.69 225 ARG A CA 1
ATOM 1649 C C . ARG A 1 225 ? -24.641 22.094 -2.113 1 80.69 225 ARG A C 1
ATOM 1651 O O . ARG A 1 225 ? -25.234 22.438 -3.135 1 80.69 225 ARG A O 1
ATOM 1658 N N . GLY A 1 226 ? -25.156 21.438 -1.156 1 67.38 226 GLY A N 1
ATOM 1659 C CA . GLY A 1 226 ? -26.562 21.062 -1.218 1 67.38 226 GLY A CA 1
ATOM 1660 C C . GLY A 1 226 ? -26.797 19.703 -1.856 1 67.38 226 GLY A C 1
ATOM 1661 O O . GLY A 1 226 ? -27.922 19.203 -1.86 1 67.38 226 GLY A O 1
ATOM 1662 N N . GLU A 1 227 ? -25.703 19.359 -2.621 1 60.81 227 GLU A N 1
ATOM 1663 C CA . GLU A 1 227 ? -25.875 18.031 -3.172 1 60.81 227 GLU A CA 1
ATOM 1664 C C . GLU A 1 227 ? -25.969 16.984 -2.064 1 60.81 227 GLU A C 1
ATOM 1666 O O . GLU A 1 227 ? -25.172 17 -1.123 1 60.81 227 GLU A O 1
ATOM 1671 N N . MET A 1 228 ? -27.141 16.609 -1.644 1 46.62 228 MET A N 1
ATOM 1672 C CA . MET A 1 228 ? -27.422 15.648 -0.577 1 46.62 228 MET A CA 1
ATOM 1673 C C . MET A 1 228 ? -26.641 14.352 -0.797 1 46.62 228 MET A C 1
ATOM 1675 O O . MET A 1 228 ? -26.812 13.688 -1.824 1 46.62 228 MET A O 1
ATOM 1679 N N . LEU A 1 229 ? -25.406 14.406 -0.336 1 46.44 229 LEU A N 1
ATOM 1680 C CA . LEU A 1 229 ? -24.75 13.102 -0.347 1 46.44 229 LEU A CA 1
ATOM 1681 C C . LEU A 1 229 ? -25.359 12.188 0.717 1 46.44 229 LEU A C 1
ATOM 1683 O O . LEU A 1 229 ? -25.438 12.562 1.887 1 46.44 229 LEU A O 1
ATOM 1687 N N . ASP A 1 230 ? -26.172 11.461 0.34 1 38.59 230 ASP A N 1
ATOM 1688 C CA . ASP A 1 230 ? -26.672 10.492 1.313 1 38.59 230 ASP A CA 1
ATOM 1689 C C . ASP A 1 230 ? -25.516 9.688 1.913 1 38.59 230 ASP A C 1
ATOM 1691 O O . ASP A 1 230 ? -24.422 9.648 1.355 1 38.59 230 ASP A O 1
ATOM 1695 N N . GLU A 1 231 ? -25.5 9.516 3.176 1 42.41 231 GLU A N 1
ATOM 1696 C CA . GLU A 1 231 ? -24.516 8.711 3.9 1 42.41 231 GLU A CA 1
ATOM 1697 C C . GLU A 1 231 ? -24 7.574 3.035 1 42.41 231 GLU A C 1
ATOM 1699 O O . GLU A 1 231 ? -22.812 7.219 3.117 1 42.41 231 GLU A O 1
ATOM 1704 N N . ALA A 1 232 ? -24.969 7.043 2.332 1 37.34 232 ALA A N 1
ATOM 1705 C CA . ALA A 1 232 ? -24.594 5.926 1.463 1 37.34 232 ALA A CA 1
ATOM 1706 C C . ALA A 1 232 ? -23.609 6.375 0.381 1 37.34 232 ALA A C 1
ATOM 1708 O O . ALA A 1 232 ? -22.719 5.625 -0.001 1 37.34 232 ALA A O 1
ATOM 1709 N N . ASP A 1 233 ? -23.812 7.609 0.005 1 42.69 233 ASP A N 1
ATOM 1710 C CA . ASP A 1 233 ? -22.938 8.172 -1.019 1 42.69 233 ASP A CA 1
ATOM 1711 C C . ASP A 1 233 ? -21.516 8.312 -0.499 1 42.69 233 ASP A C 1
ATOM 1713 O O . ASP A 1 233 ? -20.547 8.164 -1.258 1 42.69 233 ASP A O 1
ATOM 1717 N N . GLU A 1 234 ? -21.5 8.602 0.694 1 46.88 234 GLU A N 1
ATOM 1718 C CA . GLU A 1 234 ? -20.172 8.773 1.265 1 46.88 234 GLU A CA 1
ATOM 1719 C C . GLU A 1 234 ? -19.391 7.465 1.262 1 46.88 234 GLU A C 1
ATOM 1721 O O . GLU A 1 234 ? -18.156 7.469 1.243 1 46.88 234 GLU A O 1
ATOM 1726 N N . ARG A 1 235 ? -20.266 6.391 1.215 1 42.38 235 ARG A N 1
ATOM 1727 C CA . ARG A 1 235 ? -19.594 5.098 1.266 1 42.38 235 ARG A CA 1
ATOM 1728 C C . ARG A 1 235 ? -19.281 4.586 -0.137 1 42.38 235 ARG A C 1
ATOM 1730 O O . ARG A 1 235 ? -18.531 3.625 -0.3 1 42.38 235 ARG A O 1
ATOM 1737 N N . LEU A 1 236 ? -20.031 5.188 -1.01 1 41.16 236 LEU A N 1
ATOM 1738 C CA . LEU A 1 236 ? -19.766 4.766 -2.381 1 41.16 236 LEU A CA 1
ATOM 1739 C C . LEU A 1 236 ? -18.484 5.41 -2.912 1 41.16 236 LEU A C 1
ATOM 1741 O O . LEU A 1 236 ? -18.125 6.512 -2.49 1 41.16 236 LEU A O 1
ATOM 1745 N N . PRO A 1 237 ? -17.859 4.613 -3.684 1 48.09 237 PRO A N 1
ATOM 1746 C CA . PRO A 1 237 ? -16.719 5.25 -4.348 1 48.09 237 PRO A CA 1
ATOM 1747 C C . PRO A 1 237 ? -17.109 6.512 -5.113 1 48.09 237 PRO A C 1
ATOM 1749 O O . PRO A 1 237 ? -18.219 6.59 -5.656 1 48.09 237 PRO A O 1
ATOM 1752 N N . PRO A 1 238 ? -16.328 7.512 -4.977 1 58.94 238 PRO A N 1
ATOM 1753 C CA . PRO A 1 238 ? -16.594 8.75 -5.719 1 58.94 238 PRO A CA 1
ATOM 1754 C C . PRO A 1 238 ? -16.812 8.508 -7.211 1 58.94 238 PRO A C 1
ATOM 1756 O O . PRO A 1 238 ? -16.188 7.617 -7.793 1 58.94 238 PRO A O 1
ATOM 1759 N N . VAL A 1 239 ? -17.859 9.102 -7.809 1 55.16 239 VAL A N 1
ATOM 1760 C CA . VAL A 1 239 ? -18.125 9.031 -9.242 1 55.16 239 VAL A CA 1
ATOM 1761 C C . VAL A 1 239 ? -17.109 9.883 -10 1 55.16 239 VAL A C 1
ATOM 1763 O O . VAL A 1 239 ? -17.188 11.117 -9.977 1 55.16 239 VAL A O 1
ATOM 1766 N N . TRP A 1 240 ? -16.234 9.234 -10.617 1 67 240 TRP A N 1
ATOM 1767 C CA . TRP A 1 240 ? -15.227 9.938 -11.398 1 67 240 TRP A CA 1
ATOM 1768 C C . TRP A 1 240 ? -15.75 10.297 -12.781 1 67 240 TRP A C 1
ATOM 1770 O O . TRP A 1 240 ? -16.406 9.492 -13.43 1 67 240 TRP A O 1
ATOM 1780 N N . ARG A 1 241 ? -15.625 11.539 -13.141 1 68.19 241 ARG A N 1
ATOM 1781 C CA . ARG A 1 241 ? -15.977 12.031 -14.469 1 68.19 241 ARG A CA 1
ATOM 1782 C C . ARG A 1 241 ? -14.734 12.414 -15.266 1 68.19 241 ARG A C 1
ATOM 1784 O O . ARG A 1 241 ? -13.695 12.734 -14.68 1 68.19 241 ARG A O 1
ATOM 1791 N N . HIS A 1 242 ? -14.836 12.312 -16.531 1 75.88 242 HIS A N 1
ATOM 1792 C CA . HIS A 1 242 ? -13.734 12.781 -17.375 1 75.88 242 HIS A CA 1
ATOM 1793 C C . HIS A 1 242 ? -13.75 14.305 -17.484 1 75.88 242 HIS A C 1
ATOM 1795 O O . HIS A 1 242 ? -14.805 14.906 -17.672 1 75.88 242 HIS A O 1
ATOM 1801 N N . ALA A 1 243 ? -12.602 14.711 -17.219 1 77.19 243 ALA A N 1
ATOM 1802 C CA . ALA A 1 243 ? -12.492 16.172 -17.344 1 77.19 243 ALA A CA 1
ATOM 1803 C C . ALA A 1 243 ? -12.516 16.594 -18.797 1 77.19 243 ALA A C 1
ATOM 1805 O O . ALA A 1 243 ? -12.18 15.805 -19.688 1 77.19 243 ALA A O 1
ATOM 1806 N N . SER A 1 244 ? -13.016 17.844 -18.953 1 73.75 244 SER A N 1
ATOM 1807 C CA . SER A 1 244 ? -13.008 18.438 -20.297 1 73.75 244 SER A CA 1
ATOM 1808 C C . SER A 1 244 ? -11.609 18.438 -20.891 1 73.75 244 SER A C 1
ATOM 1810 O O . SER A 1 244 ? -10.625 18.625 -20.172 1 73.75 244 SER A O 1
ATOM 1812 N N . THR A 1 245 ? -11.492 18.156 -22.125 1 73.69 245 THR A N 1
ATOM 1813 C CA . THR A 1 245 ? -10.211 18.203 -22.812 1 73.69 245 THR A CA 1
ATOM 1814 C C . THR A 1 245 ? -9.82 19.625 -23.156 1 73.69 245 THR A C 1
ATOM 1816 O O . THR A 1 245 ? -8.742 19.875 -23.703 1 73.69 245 THR A O 1
ATOM 1819 N N . ASP A 1 246 ? -10.727 20.469 -22.781 1 79.38 246 ASP A N 1
ATOM 1820 C CA . ASP A 1 246 ? -10.422 21.875 -23.016 1 79.38 246 ASP A CA 1
ATOM 1821 C C . ASP A 1 246 ? -9.227 22.328 -22.188 1 79.38 246 ASP A C 1
ATOM 1823 O O . ASP A 1 246 ? -9.289 22.328 -20.953 1 79.38 246 ASP A O 1
ATOM 1827 N N . PRO A 1 247 ? -8.172 22.812 -22.875 1 80.44 247 PRO A N 1
ATOM 1828 C CA . PRO A 1 247 ? -6.961 23.219 -22.156 1 80.44 247 PRO A CA 1
ATOM 1829 C C . PRO A 1 247 ? -7.168 24.469 -21.312 1 80.44 247 PRO A C 1
ATOM 1831 O O . PRO A 1 247 ? -6.34 24.797 -20.453 1 80.44 247 PRO A O 1
ATOM 1834 N N . ALA A 1 248 ? -8.289 25.172 -21.562 1 82.38 248 ALA A N 1
ATOM 1835 C CA . ALA A 1 248 ? -8.531 26.422 -20.844 1 82.38 248 ALA A CA 1
ATOM 1836 C C . ALA A 1 248 ? -9.312 26.156 -19.547 1 82.38 248 ALA A C 1
ATOM 1838 O O . ALA A 1 248 ? -9.539 27.078 -18.766 1 82.38 248 ALA A O 1
ATOM 1839 N N . ALA A 1 249 ? -9.75 24.938 -19.375 1 89.44 249 ALA A N 1
ATOM 1840 C CA . ALA A 1 249 ? -10.453 24.609 -18.125 1 89.44 249 ALA A CA 1
ATOM 1841 C C . ALA A 1 249 ? -9.547 24.812 -16.922 1 89.44 249 ALA A C 1
ATOM 1843 O O . ALA A 1 249 ? -8.422 24.312 -16.875 1 89.44 249 ALA A O 1
ATOM 1844 N N . PRO A 1 250 ? -10.016 25.594 -15.945 1 92.44 250 PRO A N 1
ATOM 1845 C CA . PRO A 1 250 ? -9.156 25.938 -14.812 1 92.44 250 PRO A CA 1
ATOM 1846 C C . PRO A 1 250 ? -8.523 24.719 -14.156 1 92.44 250 PRO A C 1
ATOM 1848 O O . PRO A 1 250 ? -7.352 24.75 -13.773 1 92.44 250 PRO A O 1
ATOM 1851 N N . LEU A 1 251 ? -9.297 23.703 -14.102 1 92.06 251 LEU A N 1
ATOM 1852 C CA . LEU A 1 251 ? -8.812 22.453 -13.508 1 92.06 251 LEU A CA 1
ATOM 1853 C C . LEU A 1 251 ? -7.656 21.891 -14.328 1 92.06 251 LEU A C 1
ATOM 1855 O O . LEU A 1 251 ? -6.633 21.484 -13.766 1 92.06 251 LEU A O 1
ATOM 1859 N N . VAL A 1 252 ? -7.762 21.875 -15.617 1 91.31 252 VAL A N 1
ATOM 1860 C CA . VAL A 1 252 ? -6.766 21.312 -16.531 1 91.31 252 VAL A CA 1
ATOM 1861 C C . VAL A 1 252 ? -5.539 22.234 -16.562 1 91.31 252 VAL A C 1
ATOM 1863 O O . VAL A 1 252 ? -4.402 21.75 -16.562 1 91.31 252 VAL A O 1
ATOM 1866 N N . VAL A 1 253 ? -5.797 23.484 -16.578 1 92.62 253 VAL A N 1
ATOM 1867 C CA . VAL A 1 253 ? -4.703 24.453 -16.609 1 92.62 253 VAL A CA 1
ATOM 1868 C C . VAL A 1 253 ? -3.826 24.281 -15.375 1 92.62 253 VAL A C 1
ATOM 1870 O O . VAL A 1 253 ? -2.598 24.234 -15.477 1 92.62 253 VAL A O 1
ATOM 1873 N N . ALA A 1 254 ? -4.484 24.203 -14.203 1 94.44 254 ALA A N 1
ATOM 1874 C CA . ALA A 1 254 ? -3.729 24.031 -12.961 1 94.44 254 ALA A CA 1
ATOM 1875 C C . ALA A 1 254 ? -2.941 22.734 -12.961 1 94.44 254 ALA A C 1
ATOM 1877 O O . ALA A 1 254 ? -1.769 22.703 -12.586 1 94.44 254 ALA A O 1
ATOM 1878 N N . ALA A 1 255 ? -3.535 21.719 -13.438 1 93.56 255 ALA A N 1
ATOM 1879 C CA . ALA A 1 255 ? -2.898 20.406 -13.461 1 93.56 255 ALA A CA 1
ATOM 1880 C C . ALA A 1 255 ? -1.704 20.391 -14.414 1 93.56 255 ALA A C 1
ATOM 1882 O O . ALA A 1 255 ? -0.655 19.828 -14.094 1 93.56 255 ALA A O 1
ATOM 1883 N N . GLU A 1 256 ? -1.854 21.016 -15.539 1 91.06 256 GLU A N 1
ATOM 1884 C CA . GLU A 1 256 ? -0.84 20.969 -16.594 1 91.06 256 GLU A CA 1
ATOM 1885 C C . GLU A 1 256 ? 0.311 21.922 -16.297 1 91.06 256 GLU A C 1
ATOM 1887 O O . GLU A 1 256 ? 1.477 21.594 -16.5 1 91.06 256 GLU A O 1
ATOM 1892 N N . THR A 1 257 ? -0.028 23.078 -15.781 1 91.12 257 THR A N 1
ATOM 1893 C CA . THR A 1 257 ? 0.994 24.109 -15.602 1 91.12 257 THR A CA 1
ATOM 1894 C C . THR A 1 257 ? 1.647 23.984 -14.227 1 91.12 257 THR A C 1
ATOM 1896 O O . THR A 1 257 ? 2.762 24.469 -14.016 1 91.12 257 THR A O 1
ATOM 1899 N N . GLY A 1 258 ? 0.938 23.484 -13.258 1 92.06 258 GLY A N 1
ATOM 1900 C CA . GLY A 1 258 ? 1.435 23.422 -11.891 1 92.06 258 GLY A CA 1
ATOM 1901 C C . GLY A 1 258 ? 1.324 24.734 -11.148 1 92.06 258 GLY A C 1
ATOM 1902 O O . GLY A 1 258 ? 1.976 24.922 -10.117 1 92.06 258 GLY A O 1
ATOM 1903 N N . ARG A 1 259 ? 0.534 25.625 -11.719 1 90.81 259 ARG A N 1
ATOM 1904 C CA . ARG A 1 259 ? 0.387 26.938 -11.109 1 90.81 259 ARG A CA 1
ATOM 1905 C C . ARG A 1 259 ? -1.022 27.141 -10.562 1 90.81 259 ARG A C 1
ATOM 1907 O O . ARG A 1 259 ? -2.004 26.781 -11.219 1 90.81 259 ARG A O 1
ATOM 1914 N N . ALA A 1 260 ? -1 27.625 -9.344 1 93.38 260 ALA A N 1
ATOM 1915 C CA . ALA A 1 260 ? -2.295 27.938 -8.742 1 93.38 260 ALA A CA 1
ATOM 1916 C C . ALA A 1 260 ? -2.883 29.203 -9.328 1 93.38 260 ALA A C 1
ATOM 1918 O O . ALA A 1 260 ? -2.15 30.141 -9.664 1 93.38 260 ALA A O 1
ATOM 1919 N N . THR A 1 261 ? -4.148 29.281 -9.547 1 93.69 261 THR A N 1
ATOM 1920 C CA . THR A 1 261 ? -4.855 30.469 -10 1 93.69 261 THR A CA 1
ATOM 1921 C C . THR A 1 261 ? -6.016 30.797 -9.07 1 93.69 261 THR A C 1
ATOM 1923 O O . THR A 1 261 ? -6.633 29.906 -8.492 1 93.69 261 THR A O 1
ATOM 1926 N N . PHE A 1 262 ? -6.176 32.062 -8.875 1 93.5 262 PHE A N 1
ATOM 1927 C CA . PHE A 1 262 ? -7.254 32.562 -8.031 1 93.5 262 PHE A CA 1
ATOM 1928 C C . PHE A 1 262 ? -8.078 33.625 -8.758 1 93.5 262 PHE A C 1
ATOM 1930 O O . PHE A 1 262 ? -7.547 34.656 -9.188 1 93.5 262 PHE A O 1
ATOM 1937 N N . VAL A 1 263 ? -9.336 33.312 -8.961 1 94.62 263 VAL A N 1
ATOM 1938 C CA . VAL A 1 263 ? -10.281 34.25 -9.555 1 94.62 263 VAL A CA 1
ATOM 1939 C C . VAL A 1 263 ? -11.219 34.781 -8.477 1 94.62 263 VAL A C 1
ATOM 1941 O O . VAL A 1 263 ? -11.953 34.031 -7.844 1 94.62 263 VAL A O 1
ATOM 1944 N N . ALA A 1 264 ? -11.211 36.031 -8.258 1 91.19 264 ALA A N 1
ATOM 1945 C CA . ALA A 1 264 ? -11.977 36.656 -7.172 1 91.19 264 ALA A CA 1
ATOM 1946 C C . ALA A 1 264 ? -13.43 36.875 -7.582 1 91.19 264 ALA A C 1
ATOM 1948 O O . ALA A 1 264 ? -14.336 36.812 -6.742 1 91.19 264 ALA A O 1
ATOM 1949 N N . ASP A 1 265 ? -13.664 37.219 -8.789 1 92.62 265 ASP A N 1
ATOM 1950 C CA . ASP A 1 265 ? -15.016 37.438 -9.289 1 92.62 265 ASP A CA 1
ATOM 1951 C C . ASP A 1 265 ? -15.078 37.25 -10.805 1 92.62 265 ASP A C 1
ATOM 1953 O O . ASP A 1 265 ? -14.188 37.688 -11.531 1 92.62 265 ASP A O 1
ATOM 1957 N N . GLY A 1 266 ? -16.125 36.531 -11.352 1 91.69 266 GLY A N 1
ATOM 1958 C CA . GLY A 1 266 ? -16.344 36.281 -12.766 1 91.69 266 GLY A CA 1
ATOM 1959 C C . GLY A 1 266 ? -17.141 35.031 -13.023 1 91.69 266 GLY A C 1
ATOM 1960 O O . GLY A 1 266 ? -18.172 34.812 -12.383 1 91.69 266 GLY A O 1
ATOM 1961 N N . GLU A 1 267 ? -16.891 34.312 -14.078 1 91.44 267 GLU A N 1
ATOM 1962 C CA . GLU A 1 267 ? -17.469 33.031 -14.453 1 91.44 267 GLU A CA 1
ATOM 1963 C C . GLU A 1 267 ? -16.391 32.062 -14.93 1 91.44 267 GLU A C 1
ATOM 1965 O O . GLU A 1 267 ? -16.391 31.641 -16.094 1 91.44 267 GLU A O 1
ATOM 1970 N N . PRO A 1 268 ? -15.586 31.734 -13.984 1 91.75 268 PRO A N 1
ATOM 1971 C CA . PRO A 1 268 ? -14.391 30.984 -14.352 1 91.75 268 PRO A CA 1
ATOM 1972 C C . PRO A 1 268 ? -14.711 29.609 -14.961 1 91.75 268 PRO A C 1
ATOM 1974 O O . PRO A 1 268 ? -13.898 29.062 -15.703 1 91.75 268 PRO A O 1
ATOM 1977 N N . LEU A 1 269 ? -15.906 29.062 -14.734 1 90.69 269 LEU A N 1
ATOM 1978 C CA . LEU A 1 269 ? -16.219 27.719 -15.219 1 90.69 269 LEU A CA 1
ATOM 1979 C C . LEU A 1 269 ? -17.203 27.781 -16.391 1 90.69 269 LEU A C 1
ATOM 1981 O O . LEU A 1 269 ? -17.641 26.734 -16.891 1 90.69 269 LEU A O 1
ATOM 1985 N N . ARG A 1 270 ? -17.562 28.844 -16.844 1 86.94 270 ARG A N 1
ATOM 1986 C CA . ARG A 1 270 ? -18.609 29.016 -17.844 1 86.94 270 ARG A CA 1
ATOM 1987 C C . ARG A 1 270 ? -18.312 28.203 -19.094 1 86.94 270 ARG A C 1
ATOM 1989 O O . ARG A 1 270 ? -19.188 27.5 -19.609 1 86.94 270 ARG A O 1
ATOM 1996 N N . ALA A 1 271 ? -17.125 28.172 -19.547 1 82.19 271 ALA A N 1
ATOM 1997 C CA . ALA A 1 271 ? -16.766 27.562 -20.812 1 82.19 271 ALA A CA 1
ATOM 1998 C C . ALA A 1 271 ? -16.781 26.031 -20.703 1 82.19 271 ALA A C 1
ATOM 2000 O O . ALA A 1 271 ? -17 25.344 -21.703 1 82.19 271 ALA A O 1
ATOM 2001 N N . VAL A 1 272 ? -16.609 25.531 -19.516 1 83.12 272 VAL A N 1
ATOM 2002 C CA . VAL A 1 272 ? -16.469 24.078 -19.391 1 83.12 272 VAL A CA 1
ATOM 2003 C C . VAL A 1 272 ? -17.578 23.516 -18.516 1 83.12 272 VAL A C 1
ATOM 2005 O O . VAL A 1 272 ? -17.547 22.344 -18.141 1 83.12 272 VAL A O 1
ATOM 2008 N N . ALA A 1 273 ? -18.531 24.359 -18.297 1 82.12 273 ALA A N 1
ATOM 2009 C CA . ALA A 1 273 ? -19.578 23.969 -17.359 1 82.12 273 ALA A CA 1
ATOM 2010 C C . ALA A 1 273 ? -20.391 22.797 -17.906 1 82.12 273 ALA A C 1
ATOM 2012 O O . ALA A 1 273 ? -20.766 22.812 -19.078 1 82.12 273 ALA A O 1
ATOM 2013 N N . GLN A 1 274 ? -20.516 21.812 -17.078 1 69.69 274 GLN A N 1
ATOM 2014 C CA . GLN A 1 274 ? -21.328 20.656 -17.469 1 69.69 274 GLN A CA 1
ATOM 2015 C C . GLN A 1 274 ? -22.75 20.781 -16.969 1 69.69 274 GLN A C 1
ATOM 2017 O O . GLN A 1 274 ? -23.641 20.062 -17.406 1 69.69 274 GLN A O 1
ATOM 2022 N N . ASP A 1 275 ? -22.938 21.672 -15.977 1 73.56 275 ASP A N 1
ATOM 2023 C CA . ASP A 1 275 ? -24.281 21.891 -15.438 1 73.56 275 ASP A CA 1
ATOM 2024 C C . ASP A 1 275 ? -24.438 23.312 -14.93 1 73.56 275 ASP A C 1
ATOM 2026 O O . ASP A 1 275 ? -23.531 24.141 -15.047 1 73.56 275 ASP A O 1
ATOM 2030 N N . ARG A 1 276 ? -25.656 23.594 -14.461 1 76.88 276 ARG A N 1
ATOM 2031 C CA . ARG A 1 276 ? -26 24.953 -14.031 1 76.88 276 ARG A CA 1
ATOM 2032 C C . ARG A 1 276 ? -25.234 25.344 -12.773 1 76.88 276 ARG A C 1
ATOM 2034 O O . ARG A 1 276 ? -24.984 26.531 -12.547 1 76.88 276 ARG A O 1
ATOM 2041 N N . HIS A 1 277 ? -24.891 24.406 -12.008 1 80.81 277 HIS A N 1
ATOM 2042 C CA . HIS A 1 277 ? -24.188 24.703 -10.766 1 80.81 277 HIS A CA 1
ATOM 2043 C C . HIS A 1 277 ? -22.797 25.25 -11.039 1 80.81 277 HIS A C 1
ATOM 2045 O O . HIS A 1 277 ? -22.344 26.172 -10.367 1 80.81 277 HIS A O 1
ATOM 2051 N N . GLU A 1 278 ? -22.219 24.766 -12.039 1 85.19 278 GLU A N 1
ATOM 2052 C CA . GLU A 1 278 ? -20.875 25.203 -12.398 1 85.19 278 GLU A CA 1
ATOM 2053 C C . GLU A 1 278 ? -20.906 26.594 -13.039 1 85.19 278 GLU A C 1
ATOM 2055 O O . GLU A 1 278 ? -19.969 27.391 -12.852 1 85.19 278 GLU A O 1
ATOM 2060 N N . ARG A 1 279 ? -22 26.859 -13.695 1 86.75 279 ARG A N 1
ATOM 2061 C CA . ARG A 1 279 ? -22.125 28.172 -14.336 1 86.75 279 ARG A CA 1
ATOM 2062 C C . ARG A 1 279 ? -22.312 29.266 -13.297 1 86.75 279 ARG A C 1
ATOM 2064 O O . ARG A 1 279 ? -21.984 30.438 -13.562 1 86.75 279 ARG A O 1
ATOM 2071 N N . ARG A 1 280 ? -22.734 28.906 -12.18 1 90.5 280 ARG A N 1
ATOM 2072 C CA . ARG A 1 280 ? -23.047 29.891 -11.148 1 90.5 280 ARG A CA 1
ATOM 2073 C C . ARG A 1 280 ? -21.828 30.188 -10.289 1 90.5 280 ARG A C 1
ATOM 2075 O O . ARG A 1 280 ? -21.875 31.062 -9.414 1 90.5 280 ARG A O 1
ATOM 2082 N N . VAL A 1 281 ? -20.781 29.547 -10.5 1 93.69 281 VAL A N 1
ATOM 2083 C CA . VAL A 1 281 ? -19.562 29.797 -9.734 1 93.69 281 VAL A CA 1
ATOM 2084 C C . VAL A 1 281 ? -18.938 31.125 -10.172 1 93.69 281 VAL A C 1
ATOM 2086 O O . VAL A 1 281 ? -18.672 31.312 -11.359 1 93.69 281 VAL A O 1
ATOM 2089 N N . ARG A 1 282 ? -18.703 31.969 -9.234 1 94.75 282 ARG A N 1
ATOM 2090 C CA . ARG A 1 282 ? -18.203 33.312 -9.547 1 94.75 282 ARG A CA 1
ATOM 2091 C C . ARG A 1 282 ? -16.75 33.469 -9.148 1 94.75 282 ARG A C 1
ATOM 2093 O O . ARG A 1 282 ? -16.016 34.281 -9.742 1 94.75 282 ARG A O 1
ATOM 2100 N N . SER A 1 283 ? -16.359 32.906 -8.078 1 95.62 283 SER A N 1
ATOM 2101 C CA . SER A 1 283 ? -14.977 32.906 -7.633 1 95.62 283 SER A CA 1
ATOM 2102 C C . SER A 1 283 ? -14.43 31.484 -7.562 1 95.62 283 SER A C 1
ATOM 2104 O O . SER A 1 283 ? -15.156 30.547 -7.227 1 95.62 283 SER A O 1
ATOM 2106 N N . LEU A 1 284 ? -13.148 31.312 -7.918 1 96.38 284 LEU A N 1
ATOM 2107 C CA . LEU A 1 284 ? -12.594 29.969 -8.023 1 96.38 284 LEU A CA 1
ATOM 2108 C C . LEU A 1 284 ? -11.102 29.969 -7.73 1 96.38 284 LEU A C 1
ATOM 2110 O O . LEU A 1 284 ? -10.359 30.812 -8.234 1 96.38 284 LEU A O 1
ATOM 2114 N N . ALA A 1 285 ? -10.688 29.109 -6.812 1 96.31 285 ALA A N 1
ATOM 2115 C CA . ALA A 1 285 ? -9.281 28.75 -6.637 1 96.31 285 ALA A CA 1
ATOM 2116 C C . ALA A 1 285 ? -8.961 27.422 -7.316 1 96.31 285 ALA A C 1
ATOM 2118 O O . ALA A 1 285 ? -9.695 26.453 -7.16 1 96.31 285 ALA A O 1
ATOM 2119 N N . ALA A 1 286 ? -8.016 27.406 -8.195 1 96.88 286 ALA A N 1
ATOM 2120 C CA . ALA A 1 286 ? -7.527 26.188 -8.828 1 96.88 286 ALA A CA 1
ATOM 2121 C C . ALA A 1 286 ? -6.09 25.891 -8.406 1 96.88 286 ALA A C 1
ATOM 2123 O O . ALA A 1 286 ? -5.176 26.656 -8.719 1 96.88 286 ALA A O 1
ATOM 2124 N N . LEU A 1 287 ? -5.922 24.812 -7.699 1 95.75 287 LEU A N 1
ATOM 2125 C CA . LEU A 1 287 ? -4.625 24.453 -7.137 1 95.75 287 LEU A CA 1
ATOM 2126 C C . LEU A 1 287 ? -4.074 23.188 -7.785 1 95.75 287 LEU A C 1
ATOM 2128 O O . LEU A 1 287 ? -4.789 22.188 -7.918 1 95.75 287 LEU A O 1
ATOM 2132 N N . PRO A 1 288 ? -2.855 23.203 -8.203 1 95.5 288 PRO A N 1
ATOM 2133 C CA . PRO A 1 288 ? -2.271 22 -8.812 1 95.5 288 PRO A CA 1
ATOM 2134 C C . PRO A 1 288 ? -1.931 20.922 -7.785 1 95.5 288 PRO A C 1
ATOM 2136 O O . PRO A 1 288 ? -1.541 21.234 -6.656 1 95.5 288 PRO A O 1
ATOM 2139 N N . LEU A 1 289 ? -2.225 19.734 -8.125 1 94.06 289 LEU A N 1
ATOM 2140 C CA . LEU A 1 289 ? -1.712 18.562 -7.438 1 94.06 289 LEU A CA 1
ATOM 2141 C C . LEU A 1 289 ? -0.584 17.922 -8.242 1 94.06 289 LEU A C 1
ATOM 2143 O O . LEU A 1 289 ? -0.828 17.297 -9.281 1 94.06 289 LEU A O 1
ATOM 2147 N N . ARG A 1 290 ? 0.617 18.094 -7.758 1 88.25 290 ARG A N 1
ATOM 2148 C CA . ARG A 1 290 ? 1.726 17.594 -8.57 1 88.25 290 ARG A CA 1
ATOM 2149 C C . ARG A 1 290 ? 2.76 16.875 -7.707 1 88.25 290 ARG A C 1
ATOM 2151 O O . ARG A 1 290 ? 3.242 17.438 -6.715 1 88.25 290 ARG A O 1
ATOM 2158 N N . THR A 1 291 ? 2.938 15.711 -7.996 1 83.88 291 THR A N 1
ATOM 2159 C CA . THR A 1 291 ? 4.055 14.906 -7.508 1 83.88 291 THR A CA 1
ATOM 2160 C C . THR A 1 291 ? 4.746 14.188 -8.664 1 83.88 291 THR A C 1
ATOM 2162 O O . THR A 1 291 ? 4.488 14.492 -9.828 1 83.88 291 THR A O 1
ATOM 2165 N N . ALA A 1 292 ? 5.668 13.32 -8.469 1 75.44 292 ALA A N 1
ATOM 2166 C CA . ALA A 1 292 ? 6.359 12.57 -9.508 1 75.44 292 ALA A CA 1
ATOM 2167 C C . ALA A 1 292 ? 5.395 11.664 -10.266 1 75.44 292 ALA A C 1
ATOM 2169 O O . ALA A 1 292 ? 5.551 11.453 -11.469 1 75.44 292 ALA A O 1
ATOM 2170 N N . SER A 1 293 ? 4.375 11.227 -9.578 1 77.5 293 SER A N 1
ATOM 2171 C CA . SER A 1 293 ? 3.529 10.211 -10.195 1 77.5 293 SER A CA 1
ATOM 2172 C C . SER A 1 293 ? 2.082 10.688 -10.297 1 77.5 293 SER A C 1
ATOM 2174 O O . SER A 1 293 ? 1.219 9.961 -10.789 1 77.5 293 SER A O 1
ATOM 2176 N N . VAL A 1 294 ? 1.85 11.852 -9.797 1 86.75 294 VAL A N 1
ATOM 2177 C CA . VAL A 1 294 ? 0.476 12.344 -9.82 1 86.75 294 VAL A CA 1
ATOM 2178 C C . VAL A 1 294 ? 0.436 13.734 -10.445 1 86.75 294 VAL A C 1
ATOM 2180 O O . VAL A 1 294 ? 1.259 14.594 -10.117 1 86.75 294 VAL A O 1
ATOM 2183 N N . ARG A 1 295 ? -0.373 13.898 -11.406 1 91.94 295 ARG A N 1
ATOM 2184 C CA . ARG A 1 295 ? -0.75 15.203 -11.945 1 91.94 295 ARG A CA 1
ATOM 2185 C C . ARG A 1 295 ? -2.25 15.438 -11.812 1 91.94 295 ARG A C 1
ATOM 2187 O O . ARG A 1 295 ? -3.055 14.594 -12.211 1 91.94 295 ARG A O 1
ATOM 2194 N N . GLY A 1 296 ? -2.627 16.375 -11.164 1 94.5 296 GLY A N 1
ATOM 2195 C CA . GLY A 1 296 ? -4.031 16.703 -10.961 1 94.5 296 GLY A CA 1
ATOM 2196 C C . GLY A 1 296 ? -4.25 18.109 -10.469 1 94.5 296 GLY A C 1
ATOM 2197 O O . GLY A 1 296 ? -3.365 18.969 -10.594 1 94.5 296 GLY A O 1
ATOM 2198 N N . ALA A 1 297 ? -5.488 18.391 -10.008 1 96.38 297 ALA A N 1
ATOM 2199 C CA . ALA A 1 297 ? -5.828 19.719 -9.5 1 96.38 297 ALA A CA 1
ATOM 2200 C C . ALA A 1 297 ? -6.988 19.641 -8.508 1 96.38 297 ALA A C 1
ATOM 2202 O O . ALA A 1 297 ? -7.797 18.719 -8.562 1 96.38 297 ALA A O 1
ATOM 2203 N N . LEU A 1 298 ? -6.98 20.516 -7.621 1 96.12 298 LEU A N 1
ATOM 2204 C CA . LEU A 1 298 ? -8.07 20.766 -6.684 1 96.12 298 LEU A CA 1
ATOM 2205 C C . LEU A 1 298 ? -8.68 22.141 -6.906 1 96.12 298 LEU A C 1
ATOM 2207 O O . LEU A 1 298 ? -7.957 23.141 -6.949 1 96.12 298 LEU A O 1
ATOM 2211 N N . THR A 1 299 ? -9.992 22.234 -7.188 1 96 299 THR A N 1
ATOM 2212 C CA . THR A 1 299 ? -10.648 23.531 -7.352 1 96 299 THR A CA 1
ATOM 2213 C C . THR A 1 299 ? -11.664 23.766 -6.242 1 96 299 THR A C 1
ATOM 2215 O O . THR A 1 299 ? -12.336 22.828 -5.793 1 96 299 THR A O 1
ATOM 2218 N N . MET A 1 300 ? -11.711 24.891 -5.754 1 95.19 300 MET A N 1
ATOM 2219 C CA . MET A 1 300 ? -12.648 25.359 -4.738 1 95.19 300 MET A CA 1
ATOM 2220 C C . MET A 1 300 ? -13.344 26.641 -5.188 1 95.19 300 MET A C 1
ATOM 2222 O O . MET A 1 300 ? -12.68 27.625 -5.523 1 95.19 300 MET A O 1
ATOM 2226 N N . GLY A 1 301 ? -14.734 26.656 -5.223 1 94.88 301 GLY A N 1
ATOM 2227 C CA . GLY A 1 301 ? -15.445 27.797 -5.785 1 94.88 301 GLY A CA 1
ATOM 2228 C C . GLY A 1 301 ? -16.609 28.234 -4.934 1 94.88 301 GLY A C 1
ATOM 2229 O O . GLY A 1 301 ? -17.172 27.453 -4.16 1 94.88 301 GLY A O 1
ATOM 2230 N N . PHE A 1 302 ? -16.875 29.562 -5.059 1 94.44 302 PHE A N 1
ATOM 2231 C CA . PHE A 1 302 ? -18.031 30.172 -4.438 1 94.44 302 PHE A CA 1
ATOM 2232 C C . PHE A 1 302 ? -18.969 30.75 -5.496 1 94.44 302 PHE A C 1
ATOM 2234 O O . PHE A 1 302 ? -18.531 31.156 -6.574 1 94.44 302 PHE A O 1
ATOM 2241 N N . ARG A 1 303 ? -20.297 30.75 -5.18 1 92.88 303 ARG A N 1
ATOM 2242 C CA . ARG A 1 303 ? -21.266 31.406 -6.051 1 92.88 303 ARG A CA 1
ATOM 2243 C C . ARG A 1 303 ? -21.281 32.906 -5.82 1 92.88 303 ARG A C 1
ATOM 2245 O O . ARG A 1 303 ? -21.969 33.656 -6.531 1 92.88 303 ARG A O 1
ATOM 2252 N N . ARG A 1 304 ? -20.422 33.406 -4.863 1 92.31 304 ARG A N 1
ATOM 2253 C CA . ARG A 1 304 ? -20.25 34.812 -4.543 1 92.31 304 ARG A CA 1
ATOM 2254 C C . ARG A 1 304 ? -18.812 35.281 -4.797 1 92.31 304 ARG A C 1
ATOM 2256 O O . ARG A 1 304 ? -17.891 34.438 -4.82 1 92.31 304 ARG A O 1
ATOM 2263 N N . PRO A 1 305 ? -18.656 36.562 -5.051 1 91 305 PRO A N 1
ATOM 2264 C CA . PRO A 1 305 ? -17.281 37.062 -5.105 1 91 305 PRO A CA 1
ATOM 2265 C C . PRO A 1 305 ? -16.516 36.781 -3.811 1 91 305 PRO A C 1
ATOM 2267 O O . PRO A 1 305 ? -17.094 36.844 -2.725 1 91 305 PRO A O 1
ATOM 2270 N N . HIS A 1 306 ? -15.297 36.375 -3.904 1 87.38 306 HIS A N 1
ATOM 2271 C CA . HIS A 1 306 ? -14.453 36.062 -2.76 1 87.38 306 HIS A CA 1
ATOM 2272 C C . HIS A 1 306 ? -13.016 36.531 -2.982 1 87.38 306 HIS A C 1
ATOM 2274 O O . HIS A 1 306 ? -12.375 36.125 -3.961 1 87.38 306 HIS A O 1
ATOM 2280 N N . THR A 1 307 ? -12.594 37.438 -2.096 1 80.12 307 THR A N 1
ATOM 2281 C CA . THR A 1 307 ? -11.203 37.875 -2.146 1 80.12 307 THR A CA 1
ATOM 2282 C C . THR A 1 307 ? -10.297 36.875 -1.438 1 80.12 307 THR A C 1
ATOM 2284 O O . THR A 1 307 ? -10.391 36.688 -0.222 1 80.12 307 THR A O 1
ATOM 2287 N N . TRP A 1 308 ? -9.508 36.219 -2.162 1 79.88 308 TRP A N 1
ATOM 2288 C CA . TRP A 1 308 ? -8.594 35.219 -1.623 1 79.88 308 TRP A CA 1
ATOM 2289 C C . TRP A 1 308 ? -7.402 35.875 -0.94 1 79.88 308 TRP A C 1
ATOM 2291 O O . TRP A 1 308 ? -6.465 36.312 -1.606 1 79.88 308 TRP A O 1
ATOM 2301 N N . LEU A 1 309 ? -7.41 35.906 0.317 1 62.66 309 LEU A N 1
ATOM 2302 C CA . LEU A 1 309 ? -6.352 36.562 1.094 1 62.66 309 LEU A CA 1
ATOM 2303 C C . LEU A 1 309 ? -5.059 35.75 1.008 1 62.66 309 LEU A C 1
ATOM 2305 O O . LEU A 1 309 ? -5.094 34.531 0.783 1 62.66 309 LEU A O 1
ATOM 2309 N N . PRO A 1 310 ? -3.996 36.438 1.093 1 61.28 310 PRO A N 1
ATOM 2310 C CA . PRO A 1 310 ? -2.715 35.719 0.997 1 61.28 310 PRO A CA 1
ATOM 2311 C C . PRO A 1 310 ? -2.613 34.562 1.968 1 61.28 310 PRO A C 1
ATOM 2313 O O . PRO A 1 310 ? -2.115 33.469 1.601 1 61.28 310 PRO A O 1
ATOM 2316 N N . ALA A 1 311 ? -3.057 34.75 3.199 1 60.78 311 ALA A N 1
ATOM 2317 C CA . ALA A 1 311 ? -3.008 33.656 4.176 1 60.78 311 ALA A CA 1
ATOM 2318 C C . ALA A 1 311 ? -3.877 32.469 3.736 1 60.78 311 ALA A C 1
ATOM 2320 O O . ALA A 1 311 ? -3.508 31.312 3.932 1 60.78 311 ALA A O 1
ATOM 2321 N N . GLU A 1 312 ? -4.949 32.844 3.156 1 70.5 312 GLU A N 1
ATOM 2322 C CA . GLU A 1 312 ? -5.852 31.828 2.643 1 70.5 312 GLU A CA 1
ATOM 2323 C C . GLU A 1 312 ? -5.219 31.078 1.473 1 70.5 312 GLU A C 1
ATOM 2325 O O . GLU A 1 312 ? -5.312 29.844 1.394 1 70.5 312 GLU A O 1
ATOM 2330 N N . ARG A 1 313 ? -4.609 31.859 0.626 1 78.19 313 ARG A N 1
ATOM 2331 C CA . ARG A 1 313 ? -3.936 31.266 -0.521 1 78.19 313 ARG A CA 1
ATOM 2332 C C . ARG A 1 313 ? -2.824 30.312 -0.072 1 78.19 313 ARG A C 1
ATOM 2334 O O . ARG A 1 313 ? -2.678 29.219 -0.614 1 78.19 313 ARG A O 1
ATOM 2341 N N . ALA A 1 314 ? -2.133 30.734 0.87 1 69.62 314 ALA A N 1
ATOM 2342 C CA . ALA A 1 314 ? -1.052 29.906 1.4 1 69.62 314 ALA A CA 1
ATOM 2343 C C . ALA A 1 314 ? -1.594 28.625 2.008 1 69.62 314 ALA A C 1
ATOM 2345 O O . ALA A 1 314 ? -1.016 27.547 1.821 1 69.62 314 ALA A O 1
ATOM 2346 N N . LEU A 1 315 ? -2.641 28.75 2.707 1 71.25 315 LEU A N 1
ATOM 2347 C CA . LEU A 1 315 ? -3.271 27.578 3.318 1 71.25 315 LEU A CA 1
ATOM 2348 C C . LEU A 1 315 ? -3.74 26.594 2.254 1 71.25 315 LEU A C 1
ATOM 2350 O O . LEU A 1 315 ? -3.527 25.391 2.383 1 71.25 315 LEU A O 1
ATOM 2354 N N . LEU A 1 316 ? -4.344 27.141 1.248 1 83.44 316 LEU A N 1
ATOM 2355 C CA . LEU A 1 316 ? -4.871 26.297 0.185 1 83.44 316 LEU A CA 1
ATOM 2356 C C . LEU A 1 316 ? -3.742 25.594 -0.56 1 83.44 316 LEU A C 1
ATOM 2358 O O . LEU A 1 316 ? -3.869 24.422 -0.926 1 83.44 316 LEU A O 1
ATOM 2362 N N . ARG A 1 317 ? -2.693 26.297 -0.717 1 81.56 317 ARG A N 1
ATOM 2363 C CA . ARG A 1 317 ? -1.538 25.688 -1.365 1 81.56 317 ARG A CA 1
ATOM 2364 C C . ARG A 1 317 ? -0.97 24.562 -0.517 1 81.56 317 ARG A C 1
ATOM 2366 O O . ARG A 1 317 ? -0.619 23.5 -1.04 1 81.56 317 ARG A O 1
ATOM 2373 N N . ALA A 1 318 ? -0.908 24.828 0.748 1 73.5 318 ALA A N 1
ATOM 2374 C CA . ALA A 1 318 ? -0.416 23.797 1.653 1 73.5 318 ALA A CA 1
ATOM 2375 C C . ALA A 1 318 ? -1.329 22.578 1.639 1 73.5 318 ALA A C 1
ATOM 2377 O O . ALA A 1 318 ? -0.854 21.438 1.62 1 73.5 318 ALA A O 1
ATOM 2378 N N . ALA A 1 319 ? -2.58 22.844 1.641 1 81.31 319 ALA A N 1
ATOM 2379 C CA . ALA A 1 319 ? -3.553 21.75 1.589 1 81.31 319 ALA A CA 1
ATOM 2380 C C . ALA A 1 319 ? -3.408 20.953 0.298 1 81.31 319 ALA A C 1
ATOM 2382 O O . ALA A 1 319 ? -3.434 19.719 0.32 1 81.31 319 ALA A O 1
ATOM 2383 N N . ALA A 1 320 ? -3.219 21.641 -0.797 1 87.81 320 ALA A N 1
ATOM 2384 C CA . ALA A 1 320 ? -3.08 20.984 -2.092 1 87.81 320 ALA A CA 1
ATOM 2385 C C . ALA A 1 320 ? -1.844 20.094 -2.121 1 87.81 320 ALA A C 1
ATOM 2387 O O . ALA A 1 320 ? -1.871 19 -2.699 1 87.81 320 ALA A O 1
ATOM 2388 N N . GLU A 1 321 ? -0.827 20.594 -1.547 1 80.62 321 GLU A N 1
ATOM 2389 C CA . GLU A 1 321 ? 0.392 19.797 -1.483 1 80.62 321 GLU A CA 1
ATOM 2390 C C . GLU A 1 321 ? 0.167 18.5 -0.692 1 80.62 321 GLU A C 1
ATOM 2392 O O . GLU A 1 321 ? 0.642 17.438 -1.084 1 80.62 321 GLU A O 1
ATOM 2397 N N . LEU A 1 322 ? -0.507 18.641 0.411 1 77.31 322 LEU A N 1
ATOM 2398 C CA . LEU A 1 322 ? -0.829 17.469 1.214 1 77.31 322 LEU A CA 1
ATOM 2399 C C . LEU A 1 322 ? -1.694 16.5 0.426 1 77.31 322 LEU A C 1
ATOM 2401 O O . LEU A 1 322 ? -1.485 15.281 0.491 1 77.31 322 LEU A O 1
ATOM 2405 N N . VAL A 1 323 ? -2.611 17.016 -0.322 1 87.62 323 VAL A N 1
ATOM 2406 C CA . VAL A 1 323 ? -3.516 16.188 -1.12 1 87.62 323 VAL A CA 1
ATOM 2407 C C . VAL A 1 323 ? -2.729 15.461 -2.209 1 87.62 323 VAL A C 1
ATOM 2409 O O . VAL A 1 323 ? -2.945 14.273 -2.451 1 87.62 323 VAL A O 1
ATOM 2412 N N . ALA A 1 324 ? -1.828 16.172 -2.828 1 87.81 324 ALA A N 1
ATOM 2413 C CA . ALA A 1 324 ? -1.007 15.57 -3.873 1 87.81 324 ALA A CA 1
ATOM 2414 C C . ALA A 1 324 ? -0.187 14.414 -3.32 1 87.81 324 ALA A C 1
ATOM 2416 O O . ALA A 1 324 ? -0.103 13.352 -3.943 1 87.81 324 ALA A O 1
ATOM 2417 N N . GLN A 1 325 ? 0.282 14.602 -2.24 1 78.44 325 GLN A N 1
ATOM 2418 C CA . GLN A 1 325 ? 1.089 13.555 -1.62 1 78.44 325 GLN A CA 1
ATOM 2419 C C . GLN A 1 325 ? 0.232 12.352 -1.248 1 78.44 325 GLN A C 1
ATOM 2421 O O . GLN A 1 325 ? 0.659 11.203 -1.413 1 78.44 325 GLN A O 1
ATOM 2426 N N . ALA A 1 326 ? -0.879 12.641 -0.699 1 81.06 326 ALA A N 1
ATOM 2427 C CA . ALA A 1 326 ? -1.796 11.562 -0.353 1 81.06 326 ALA A CA 1
ATOM 2428 C C . ALA A 1 326 ? -2.227 10.789 -1.597 1 81.06 326 ALA A C 1
ATOM 2430 O O . ALA A 1 326 ? -2.318 9.555 -1.571 1 81.06 326 ALA A O 1
ATOM 2431 N N . ALA A 1 327 ? -2.475 11.484 -2.65 1 85.31 327 ALA A N 1
ATOM 2432 C CA . ALA A 1 327 ? -2.869 10.852 -3.904 1 85.31 327 ALA A CA 1
ATOM 2433 C C . ALA A 1 327 ? -1.753 9.961 -4.441 1 85.31 327 ALA A C 1
ATOM 2435 O O . ALA A 1 327 ? -2.014 8.867 -4.953 1 85.31 327 ALA A O 1
ATOM 2436 N N . GLU A 1 328 ? -0.579 10.453 -4.328 1 81 328 GLU A N 1
ATOM 2437 C CA . GLU A 1 328 ? 0.559 9.656 -4.777 1 81 328 GLU A CA 1
ATOM 2438 C C . GLU A 1 328 ? 0.69 8.367 -3.967 1 81 328 GLU A C 1
ATOM 2440 O O . GLU A 1 328 ? 0.939 7.297 -4.527 1 81 328 GLU A O 1
ATOM 2445 N N . ARG A 1 329 ? 0.539 8.5 -2.777 1 72.5 329 ARG A N 1
ATOM 2446 C CA . ARG A 1 329 ? 0.613 7.328 -1.905 1 72.5 329 ARG A CA 1
ATOM 2447 C C . ARG A 1 329 ? -0.498 6.336 -2.227 1 72.5 329 ARG A C 1
ATOM 2449 O O . ARG A 1 329 ? -0.269 5.125 -2.244 1 72.5 329 ARG A O 1
ATOM 2456 N N . ALA A 1 330 ? -1.629 6.871 -2.363 1 74.94 330 ALA A N 1
ATOM 2457 C CA . ALA A 1 330 ? -2.771 6.035 -2.719 1 74.94 330 ALA A CA 1
ATOM 2458 C C . ALA A 1 330 ? -2.516 5.281 -4.023 1 74.94 330 ALA A C 1
ATOM 2460 O O . ALA A 1 330 ? -2.809 4.09 -4.125 1 74.94 330 ALA A O 1
ATOM 2461 N N . ARG A 1 331 ? -1.967 5.941 -4.918 1 74.44 331 ARG A N 1
ATOM 2462 C CA . ARG A 1 331 ? -1.676 5.312 -6.203 1 74.44 331 ARG A CA 1
ATOM 2463 C C . ARG A 1 331 ? -0.658 4.188 -6.043 1 74.44 331 ARG A C 1
ATOM 2465 O O . ARG A 1 331 ? -0.788 3.135 -6.672 1 74.44 331 ARG A O 1
ATOM 2472 N N . ARG A 1 332 ? 0.289 4.418 -5.301 1 68.56 332 ARG A N 1
ATOM 2473 C CA . ARG A 1 332 ? 1.31 3.404 -5.055 1 68.56 332 ARG A CA 1
ATOM 2474 C C . ARG A 1 332 ? 0.72 2.197 -4.332 1 68.56 332 ARG A C 1
ATOM 2476 O O . ARG A 1 332 ? 1.037 1.053 -4.664 1 68.56 332 ARG A O 1
ATOM 2483 N N . PHE A 1 333 ? -0.12 2.365 -3.385 1 66.38 333 PHE A N 1
ATOM 2484 C CA . PHE A 1 333 ? -0.809 1.296 -2.672 1 66.38 333 PHE A CA 1
ATOM 2485 C C . PHE A 1 333 ? -1.678 0.484 -3.625 1 66.38 333 PHE A C 1
ATOM 2487 O O . PHE A 1 333 ? -1.647 -0.749 -3.604 1 66.38 333 PHE A O 1
ATOM 2494 N N . GLU A 1 334 ? -2.395 1.26 -4.395 1 61.94 334 GLU A N 1
ATOM 2495 C CA . GLU A 1 334 ? -3.301 0.601 -5.332 1 61.94 334 GLU A CA 1
ATOM 2496 C C . GLU A 1 334 ? -2.531 -0.247 -6.34 1 61.94 334 GLU A C 1
ATOM 2498 O O . GLU A 1 334 ? -2.965 -1.344 -6.699 1 61.94 334 GLU A O 1
ATOM 2503 N N . ALA A 1 335 ? -1.486 0.286 -6.766 1 62.72 335 ALA A N 1
ATOM 2504 C CA . ALA A 1 335 ? -0.659 -0.469 -7.703 1 62.72 335 ALA A CA 1
ATOM 2505 C C . ALA A 1 335 ? -0.14 -1.754 -7.066 1 62.72 335 ALA A C 1
ATOM 2507 O O . ALA A 1 335 ? -0.188 -2.822 -7.68 1 62.72 335 ALA A O 1
ATOM 2508 N N . GLN A 1 336 ? 0.215 -1.625 -5.84 1 61.06 336 GLN A N 1
ATOM 2509 C CA . GLN A 1 336 ? 0.754 -2.785 -5.137 1 61.06 336 GLN A CA 1
ATOM 2510 C C . GLN A 1 336 ? -0.353 -3.766 -4.762 1 61.06 336 GLN A C 1
ATOM 2512 O O . GLN A 1 336 ? -0.185 -4.98 -4.895 1 61.06 336 GLN A O 1
ATOM 2517 N N . HIS A 1 337 ? -1.365 -3.254 -4.258 1 60.66 337 HIS A N 1
ATOM 2518 C CA . HIS A 1 337 ? -2.523 -4.062 -3.895 1 60.66 337 HIS A CA 1
ATOM 2519 C C . HIS A 1 337 ? -3.119 -4.754 -5.117 1 60.66 337 HIS A C 1
ATOM 2521 O O . HIS A 1 337 ? -3.498 -5.926 -5.051 1 60.66 337 HIS A O 1
ATOM 2527 N N . GLY A 1 338 ? -3.184 -3.99 -6.078 1 59.03 338 GLY A N 1
ATOM 2528 C CA . GLY A 1 338 ? -3.689 -4.535 -7.328 1 59.03 338 GLY A CA 1
ATOM 2529 C C . GLY A 1 338 ? -2.869 -5.703 -7.844 1 59.03 338 GLY A C 1
ATOM 2530 O O . GLY A 1 338 ? -3.424 -6.688 -8.336 1 59.03 338 GLY A O 1
ATOM 2531 N N . THR A 1 339 ? -1.635 -5.641 -7.617 1 60.69 339 THR A N 1
ATOM 2532 C CA . THR A 1 339 ? -0.755 -6.715 -8.062 1 60.69 339 THR A CA 1
ATOM 2533 C C . THR A 1 339 ? -1.017 -7.992 -7.27 1 60.69 339 THR A C 1
ATOM 2535 O O . THR A 1 339 ? -1.133 -9.078 -7.844 1 60.69 339 THR A O 1
ATOM 2538 N N . ALA A 1 340 ? -1.122 -7.805 -5.988 1 62.59 340 ALA A N 1
ATOM 2539 C CA . ALA A 1 340 ? -1.376 -8.969 -5.145 1 62.59 340 ALA A CA 1
ATOM 2540 C C . ALA A 1 340 ? -2.719 -9.609 -5.48 1 62.59 340 ALA A C 1
ATOM 2542 O O . ALA A 1 340 ? -2.818 -10.836 -5.598 1 62.59 340 ALA A O 1
ATOM 2543 N N . GLN A 1 341 ? -3.611 -8.789 -5.695 1 61.34 341 GLN A N 1
ATOM 2544 C CA . GLN A 1 341 ? -4.949 -9.281 -6.008 1 61.34 341 GLN A CA 1
ATOM 2545 C C . GLN A 1 341 ? -4.988 -9.938 -7.387 1 61.34 341 GLN A C 1
ATOM 2547 O O . GLN A 1 341 ? -5.609 -10.984 -7.562 1 61.34 341 GLN A O 1
ATOM 2552 N N . LEU A 1 342 ? -4.367 -9.289 -8.211 1 62.53 342 LEU A N 1
ATOM 2553 C CA . LEU A 1 342 ? -4.336 -9.836 -9.562 1 62.53 342 LEU A CA 1
ATOM 2554 C C . LEU A 1 342 ? -3.654 -11.203 -9.586 1 62.53 342 LEU A C 1
ATOM 2556 O O . LEU A 1 342 ? -4.125 -12.125 -10.25 1 62.53 342 LEU A O 1
ATOM 2560 N N . LEU A 1 343 ? -2.592 -11.266 -8.852 1 65.12 343 LEU A N 1
ATOM 2561 C CA . LEU A 1 343 ? -1.882 -12.539 -8.781 1 65.12 343 LEU A CA 1
ATOM 2562 C C . LEU A 1 343 ? -2.766 -13.625 -8.172 1 65.12 343 LEU A C 1
ATOM 2564 O O . LEU A 1 343 ? -2.803 -14.75 -8.664 1 65.12 343 LEU A O 1
ATOM 2568 N N . GLN A 1 344 ? -3.395 -13.25 -7.18 1 64.5 344 GLN A N 1
ATOM 2569 C CA . GLN A 1 344 ? -4.25 -14.211 -6.5 1 64.5 344 GLN A CA 1
ATOM 2570 C C . GLN A 1 344 ? -5.406 -14.648 -7.395 1 64.5 344 GLN A C 1
ATOM 2572 O O . GLN A 1 344 ? -5.703 -15.844 -7.492 1 64.5 344 GLN A O 1
ATOM 2577 N N . ARG A 1 345 ? -5.938 -13.766 -8.109 1 64 345 ARG A N 1
ATOM 2578 C CA . ARG A 1 345 ? -7.066 -14.055 -8.984 1 64 345 ARG A CA 1
ATOM 2579 C C . ARG A 1 345 ? -6.625 -14.867 -10.195 1 64 345 ARG A C 1
ATOM 2581 O O . ARG A 1 345 ? -7.395 -15.672 -10.727 1 64 345 ARG A O 1
ATOM 2588 N N . SER A 1 346 ? -5.43 -14.625 -10.469 1 67.44 346 SER A N 1
ATOM 2589 C CA . SER A 1 346 ? -4.906 -15.312 -11.648 1 67.44 346 SER A CA 1
ATOM 2590 C C . SER A 1 346 ? -4.672 -16.797 -11.367 1 67.44 346 SER A C 1
ATOM 2592 O O . SER A 1 346 ? -4.469 -17.578 -12.289 1 67.44 346 SER A O 1
ATOM 2594 N N . MET A 1 347 ? -4.836 -17.047 -10.109 1 73.69 347 MET A N 1
ATOM 2595 C CA . MET A 1 347 ? -4.625 -18.453 -9.734 1 73.69 347 MET A CA 1
ATOM 2596 C C . MET A 1 347 ? -5.914 -19.25 -9.891 1 73.69 347 MET A C 1
ATOM 2598 O O . MET A 1 347 ? -5.891 -20.484 -9.836 1 73.69 347 MET A O 1
ATOM 2602 N N . LEU A 1 348 ? -7.027 -18.547 -10.094 1 76.56 348 LEU A N 1
ATOM 2603 C CA . LEU A 1 348 ? -8.312 -19.203 -10.336 1 76.56 348 LEU A CA 1
ATOM 2604 C C . LEU A 1 348 ? -8.742 -19.031 -11.789 1 76.56 348 LEU A C 1
ATOM 2606 O O . LEU A 1 348 ? -8.227 -18.172 -12.5 1 76.56 348 LEU A O 1
ATOM 2610 N N . PRO A 1 349 ? -9.602 -19.953 -12.195 1 78.56 349 PRO A N 1
ATOM 2611 C CA . PRO A 1 349 ? -10.023 -19.812 -13.586 1 78.56 349 PRO A CA 1
ATOM 2612 C C . PRO A 1 349 ? -10.703 -18.484 -13.867 1 78.56 349 PRO A C 1
ATOM 2614 O O . PRO A 1 349 ? -11.555 -18.047 -13.086 1 78.56 349 PRO A O 1
ATOM 2617 N N . GLU A 1 350 ? -10.242 -17.953 -14.961 1 69.81 350 GLU A N 1
ATOM 2618 C CA . GLU A 1 350 ? -10.844 -16.688 -15.352 1 69.81 350 GLU A CA 1
ATOM 2619 C C . GLU A 1 350 ? -12.266 -16.891 -15.859 1 69.81 350 GLU A C 1
ATOM 2621 O O . GLU A 1 350 ? -13.148 -16.062 -15.578 1 69.81 350 GLU A O 1
ATOM 2626 N N . HIS A 1 351 ? -12.445 -17.891 -16.688 1 74.62 351 HIS A N 1
ATOM 2627 C CA . HIS A 1 351 ? -13.75 -18.234 -17.234 1 74.62 351 HIS A CA 1
ATOM 2628 C C . HIS A 1 351 ? -14 -19.734 -17.172 1 74.62 351 HIS A C 1
ATOM 2630 O O . HIS A 1 351 ? -13.07 -20.531 -17.359 1 74.62 351 HIS A O 1
ATOM 2636 N N . LEU A 1 352 ? -15.242 -19.969 -16.891 1 82.69 352 LEU A N 1
ATOM 2637 C CA . LEU A 1 352 ? -15.656 -21.375 -16.969 1 82.69 352 LEU A CA 1
ATOM 2638 C C . LEU A 1 352 ? -16.125 -21.719 -18.375 1 82.69 352 LEU A C 1
ATOM 2640 O O . LEU A 1 352 ? -16.625 -20.859 -19.094 1 82.69 352 LEU A O 1
ATOM 2644 N N . PRO A 1 353 ? -15.898 -22.891 -18.75 1 84.81 353 PRO A N 1
ATOM 2645 C CA . PRO A 1 353 ? -16.281 -23.25 -20.109 1 84.81 353 PRO A CA 1
ATOM 2646 C C . PRO A 1 353 ? -17.797 -23.219 -20.328 1 84.81 353 PRO A C 1
ATOM 2648 O O . PRO A 1 353 ? -18.562 -23.453 -19.391 1 84.81 353 PRO A O 1
ATOM 2651 N N . GLU A 1 354 ? -18.172 -22.906 -21.594 1 78.12 354 GLU A N 1
ATOM 2652 C CA . GLU A 1 354 ? -19.578 -22.953 -22.016 1 78.12 354 GLU A CA 1
ATOM 2653 C C . GLU A 1 354 ? -19.875 -24.219 -22.797 1 78.12 354 GLU A C 1
ATOM 2655 O O . GLU A 1 354 ? -19.203 -24.531 -23.781 1 78.12 354 GLU A O 1
ATOM 2660 N N . LEU A 1 355 ? -20.781 -24.969 -22.25 1 83.31 355 LEU A N 1
ATOM 2661 C CA . LEU A 1 355 ? -21.234 -26.188 -22.922 1 83.31 355 LEU A CA 1
ATOM 2662 C C . LEU A 1 355 ? -22.672 -26.047 -23.406 1 83.31 355 LEU A C 1
ATOM 2664 O O . LEU A 1 355 ? -23.438 -25.234 -22.875 1 83.31 355 LEU A O 1
ATOM 2668 N N . ASP A 1 356 ? -23 -26.812 -24.375 1 78.69 356 ASP A N 1
ATOM 2669 C CA . ASP A 1 356 ? -24.328 -26.719 -24.969 1 78.69 356 ASP A CA 1
ATOM 2670 C C . ASP A 1 356 ? -25.406 -27.219 -24 1 78.69 356 ASP A C 1
ATOM 2672 O O . ASP A 1 356 ? -26.469 -26.609 -23.859 1 78.69 356 ASP A O 1
ATOM 2676 N N . THR A 1 357 ? -25.125 -28.344 -23.375 1 85.75 357 THR A N 1
ATOM 2677 C CA . THR A 1 357 ? -26.172 -28.984 -22.594 1 85.75 357 THR A CA 1
ATOM 2678 C C . THR A 1 357 ? -25.859 -28.922 -21.109 1 85.75 357 THR A C 1
ATOM 2680 O O . THR A 1 357 ? -26.594 -29.484 -20.297 1 85.75 357 THR A O 1
ATOM 2683 N N . PHE A 1 358 ? -24.828 -28.297 -20.75 1 89.5 358 PHE A N 1
ATOM 2684 C CA . PHE A 1 358 ? -24.453 -28.219 -19.344 1 89.5 358 PHE A CA 1
ATOM 2685 C C . PHE A 1 358 ? -24.156 -26.781 -18.953 1 89.5 358 PHE A C 1
ATOM 2687 O O . PHE A 1 358 ? -23.562 -26.031 -19.719 1 89.5 358 PHE A O 1
ATOM 2694 N N . ARG A 1 359 ? -24.562 -26.453 -17.766 1 85.38 359 ARG A N 1
ATOM 2695 C CA . ARG A 1 359 ? -24.297 -25.141 -17.188 1 85.38 359 ARG A CA 1
ATOM 2696 C C . ARG A 1 359 ? -23.375 -25.266 -15.977 1 85.38 359 ARG A C 1
ATOM 2698 O O . ARG A 1 359 ? -23.516 -26.172 -15.164 1 85.38 359 ARG A O 1
ATOM 2705 N N . ILE A 1 360 ? -22.406 -24.375 -15.938 1 88.31 360 ILE A N 1
ATOM 2706 C CA . ILE A 1 360 ? -21.406 -24.422 -14.891 1 88.31 360 ILE A CA 1
ATOM 2707 C C . ILE A 1 360 ? -21.328 -23.078 -14.188 1 88.31 360 ILE A C 1
ATOM 2709 O O . ILE A 1 360 ? -21.391 -22.031 -14.836 1 88.31 360 ILE A O 1
ATOM 2713 N N . ALA A 1 361 ? -21.219 -23.062 -12.867 1 85.25 361 ALA A N 1
ATOM 2714 C CA . ALA A 1 361 ? -20.969 -21.859 -12.078 1 85.25 361 ALA A CA 1
ATOM 2715 C C . ALA A 1 361 ? -20.094 -22.172 -10.875 1 85.25 361 ALA A C 1
ATOM 2717 O O . ALA A 1 361 ? -20.062 -23.312 -10.398 1 85.25 361 ALA A O 1
ATOM 2718 N N . ALA A 1 362 ? -19.375 -21.203 -10.484 1 87.69 362 ALA A N 1
ATOM 2719 C CA . ALA A 1 362 ? -18.531 -21.328 -9.297 1 87.69 362 ALA A CA 1
ATOM 2720 C C . ALA A 1 362 ? -18.609 -20.078 -8.43 1 87.69 362 ALA A C 1
ATOM 2722 O O . ALA A 1 362 ? -18.969 -19 -8.906 1 87.69 362 ALA A O 1
ATOM 2723 N N . ARG A 1 363 ? -18.344 -20.266 -7.199 1 82.75 363 ARG A N 1
ATOM 2724 C CA . ARG A 1 363 ? -18.25 -19.172 -6.242 1 82.75 363 ARG A CA 1
ATOM 2725 C C . ARG A 1 363 ? -17.047 -19.359 -5.32 1 82.75 363 ARG A C 1
ATOM 2727 O O . ARG A 1 363 ? -16.75 -20.484 -4.898 1 82.75 363 ARG A O 1
ATOM 2734 N N . TYR A 1 364 ? -16.359 -18.25 -5.129 1 80.25 364 TYR A N 1
ATOM 2735 C CA . TYR A 1 364 ? -15.18 -18.234 -4.262 1 80.25 364 TYR A CA 1
ATOM 2736 C C . TYR A 1 364 ? -15.227 -17.062 -3.289 1 80.25 364 TYR A C 1
ATOM 2738 O O . TYR A 1 364 ? -15.398 -15.914 -3.701 1 80.25 364 TYR A O 1
ATOM 2746 N N . ASP A 1 365 ? -15.109 -17.328 -1.983 1 73.62 365 ASP A N 1
ATOM 2747 C CA . ASP A 1 365 ? -15.055 -16.312 -0.946 1 73.62 365 ASP A CA 1
ATOM 2748 C C . ASP A 1 365 ? -13.875 -16.547 -0.004 1 73.62 365 ASP A C 1
ATOM 2750 O O . ASP A 1 365 ? -13.727 -17.625 0.558 1 73.62 365 ASP A O 1
ATOM 2754 N N . VAL A 1 366 ? -13.062 -15.539 0.122 1 69 366 VAL A N 1
ATOM 2755 C CA . VAL A 1 366 ? -11.898 -15.656 0.993 1 69 366 VAL A CA 1
ATOM 2756 C C . VAL A 1 366 ? -12.312 -15.406 2.443 1 69 366 VAL A C 1
ATOM 2758 O O . VAL A 1 366 ? -13.156 -14.547 2.717 1 69 366 VAL A O 1
ATOM 2761 N N . GLY A 1 367 ? -11.922 -16.312 3.336 1 61.41 367 GLY A N 1
ATOM 2762 C CA . GLY A 1 367 ? -12.258 -16.203 4.746 1 61.41 367 GLY A CA 1
ATOM 2763 C C . GLY A 1 367 ? -11.625 -15 5.422 1 61.41 367 GLY A C 1
ATOM 2764 O O . GLY A 1 367 ? -12.242 -14.367 6.281 1 61.41 367 GLY A O 1
ATOM 2765 N N . VAL A 1 368 ? -10.273 -14.82 5.281 1 53.34 368 VAL A N 1
ATOM 2766 C CA . VAL A 1 368 ? -9.547 -13.773 6 1 53.34 368 VAL A CA 1
ATOM 2767 C C . VAL A 1 368 ? -9.555 -12.484 5.191 1 53.34 368 VAL A C 1
ATOM 2769 O O . VAL A 1 368 ? -9.227 -12.484 4 1 53.34 368 VAL A O 1
ATOM 2772 N N . ASP A 1 369 ? -9.938 -11.438 5.91 1 51.44 369 ASP A N 1
ATOM 2773 C CA . ASP A 1 369 ? -10.016 -10.109 5.305 1 51.44 369 ASP A CA 1
ATOM 2774 C C . ASP A 1 369 ? -8.641 -9.656 4.805 1 51.44 369 ASP A C 1
ATOM 2776 O O . ASP A 1 369 ? -7.641 -9.805 5.504 1 51.44 369 ASP A O 1
ATOM 2780 N N . GLY A 1 370 ? -8.508 -9.273 3.473 1 51.78 370 GLY A N 1
ATOM 2781 C CA . GLY A 1 370 ? -7.309 -8.695 2.896 1 51.78 370 GLY A CA 1
ATOM 2782 C C . GLY A 1 370 ? -6.637 -9.602 1.879 1 51.78 370 GLY A C 1
ATOM 2783 O O . GLY A 1 370 ? -5.895 -9.133 1.017 1 51.78 370 GLY A O 1
ATOM 2784 N N . ASN A 1 371 ? -6.984 -11 2.037 1 57.84 371 ASN A N 1
ATOM 2785 C CA . ASN A 1 371 ? -6.43 -11.891 1.02 1 57.84 371 ASN A CA 1
ATOM 2786 C C . ASN A 1 371 ? -7.367 -12.023 -0.177 1 57.84 371 ASN A C 1
ATOM 2788 O O . ASN A 1 371 ? -8.586 -11.891 -0.037 1 57.84 371 ASN A O 1
ATOM 2792 N N . ALA A 1 372 ? -6.707 -12 -1.332 1 57.03 372 ALA A N 1
ATOM 2793 C CA . ALA A 1 372 ? -7.535 -12.227 -2.514 1 57.03 372 ALA A CA 1
ATOM 2794 C C . ALA A 1 372 ? -7.734 -13.719 -2.764 1 57.03 372 ALA A C 1
ATOM 2796 O O . ALA A 1 372 ? -8.703 -14.117 -3.418 1 57.03 372 ALA A O 1
ATOM 2797 N N . ALA A 1 373 ? -6.855 -14.539 -2.328 1 60.12 373 ALA A N 1
ATOM 2798 C CA . ALA A 1 373 ? -7.031 -15.984 -2.48 1 60.12 373 ALA A CA 1
ATOM 2799 C C . ALA A 1 373 ? -6.422 -16.734 -1.303 1 60.12 373 ALA A C 1
ATOM 2801 O O . ALA A 1 373 ? -5.395 -16.328 -0.757 1 60.12 373 ALA A O 1
ATOM 2802 N N . GLY A 1 374 ? -7.188 -17.766 -0.862 1 73.56 374 GLY A N 1
ATOM 2803 C CA . GLY A 1 374 ? -6.75 -18.656 0.192 1 73.56 374 GLY A CA 1
ATOM 2804 C C . GLY A 1 374 ? -6.266 -20 -0.331 1 73.56 374 GLY A C 1
ATOM 2805 O O . GLY A 1 374 ? -5.656 -20.078 -1.399 1 73.56 374 GLY A O 1
ATOM 2806 N N . GLY A 1 375 ? -6.43 -21 0.317 1 83.69 375 GLY A N 1
ATOM 2807 C CA . GLY A 1 375 ? -5.941 -22.328 -0.003 1 83.69 375 GLY A CA 1
ATOM 2808 C C . GLY A 1 375 ? -6.926 -23.156 -0.81 1 83.69 375 GLY A C 1
ATOM 2809 O O . GLY A 1 375 ? -6.57 -24.203 -1.355 1 83.69 375 GLY A O 1
ATOM 2810 N N . ASP A 1 376 ? -8.133 -22.625 -1.017 1 89.19 376 ASP A N 1
ATOM 2811 C CA . ASP A 1 376 ? -9.125 -23.375 -1.772 1 89.19 376 ASP A CA 1
ATOM 2812 C C . ASP A 1 376 ? -9.039 -23.047 -3.264 1 89.19 376 ASP A C 1
ATOM 2814 O O . ASP A 1 376 ? -8.594 -21.969 -3.648 1 89.19 376 ASP A O 1
ATOM 2818 N N . PHE A 1 377 ? -9.43 -24.062 -4.086 1 90.5 377 PHE A N 1
ATOM 2819 C CA . PHE A 1 377 ? -9.438 -23.781 -5.516 1 90.5 377 PHE A CA 1
ATOM 2820 C C . PHE A 1 377 ? -10.492 -24.625 -6.23 1 90.5 377 PHE A C 1
ATOM 2822 O O . PHE A 1 377 ? -10.961 -25.625 -5.695 1 90.5 377 PHE A O 1
ATOM 2829 N N . TYR A 1 378 ? -10.969 -24.156 -7.336 1 92.94 378 TYR A N 1
ATOM 2830 C CA . TYR A 1 378 ? -11.836 -24.875 -8.258 1 92.94 378 TYR A CA 1
ATOM 2831 C C . TYR A 1 378 ? -11.367 -24.703 -9.695 1 92.94 378 TYR A C 1
ATOM 2833 O O . TYR A 1 378 ? -10.594 -23.781 -10 1 92.94 378 TYR A O 1
ATOM 2841 N N . ASP A 1 379 ? -11.734 -25.609 -10.477 1 94.25 379 ASP A N 1
ATOM 2842 C CA . ASP A 1 379 ? -11.469 -25.516 -11.914 1 94.25 379 ASP A CA 1
ATOM 2843 C C . ASP A 1 379 ? -12.453 -26.359 -12.711 1 94.25 379 ASP A C 1
ATOM 2845 O O . ASP A 1 379 ? -12.977 -27.359 -12.203 1 94.25 379 ASP A O 1
ATOM 2849 N N . ALA A 1 380 ? -12.82 -25.922 -13.805 1 94.94 380 ALA A N 1
ATOM 2850 C CA . ALA A 1 380 ? -13.562 -26.656 -14.82 1 94.94 380 ALA A CA 1
ATOM 2851 C C . ALA A 1 380 ? -13.07 -26.312 -16.219 1 94.94 380 ALA A C 1
ATOM 2853 O O . ALA A 1 380 ? -12.984 -25.141 -16.594 1 94.94 380 ALA A O 1
ATOM 2854 N N . PHE A 1 381 ? -12.719 -27.359 -17.016 1 93.81 381 PHE A N 1
ATOM 2855 C CA . PHE A 1 381 ? -12.172 -27.094 -18.328 1 93.81 381 PHE A CA 1
ATOM 2856 C C . PHE A 1 381 ? -12.422 -28.266 -19.281 1 93.81 381 PHE A C 1
ATOM 2858 O O . PHE A 1 381 ? -12.625 -29.391 -18.828 1 93.81 381 PHE A O 1
ATOM 2865 N N . ARG A 1 382 ? -12.352 -27.953 -20.547 1 94.31 382 ARG A N 1
ATOM 2866 C CA . ARG A 1 382 ? -12.578 -28.984 -21.562 1 94.31 382 ARG A CA 1
ATOM 2867 C C . ARG A 1 382 ? -11.32 -29.812 -21.797 1 94.31 382 ARG A C 1
ATOM 2869 O O . ARG A 1 382 ? -10.219 -29.266 -21.891 1 94.31 382 ARG A O 1
ATOM 2876 N N . LEU A 1 383 ? -11.539 -31.094 -21.797 1 96.19 383 LEU A N 1
ATOM 2877 C CA . LEU A 1 383 ? -10.453 -32.031 -22.109 1 96.19 383 LEU A CA 1
ATOM 2878 C C . LEU A 1 383 ? -10.273 -32.156 -23.625 1 96.19 383 LEU A C 1
ATOM 2880 O O . LEU A 1 383 ? -11.133 -31.719 -24.391 1 96.19 383 LEU A O 1
ATOM 2884 N N . THR A 1 384 ? -9.172 -32.75 -24.047 1 91.12 384 THR A N 1
ATOM 2885 C CA . THR A 1 384 ? -8.82 -32.875 -25.469 1 91.12 384 THR A CA 1
ATOM 2886 C C . THR A 1 384 ? -9.844 -33.719 -26.203 1 91.12 384 THR A C 1
ATOM 2888 O O . THR A 1 384 ? -10.055 -33.531 -27.406 1 91.12 384 THR A O 1
ATOM 2891 N N . ASP A 1 385 ? -10.531 -34.562 -25.5 1 93.5 385 ASP A N 1
ATOM 2892 C CA . ASP A 1 385 ? -11.492 -35.469 -26.141 1 93.5 385 ASP A CA 1
ATOM 2893 C C . ASP A 1 385 ? -12.914 -34.906 -26.031 1 93.5 385 ASP A C 1
ATOM 2895 O O . ASP A 1 385 ? -13.875 -35.594 -26.375 1 93.5 385 ASP A O 1
ATOM 2899 N N . GLY A 1 386 ? -13.031 -33.719 -25.469 1 92.44 386 GLY A N 1
ATOM 2900 C CA . GLY A 1 386 ? -14.32 -33.062 -25.438 1 92.44 386 GLY A CA 1
ATOM 2901 C C . GLY A 1 386 ? -15.039 -33.219 -24.109 1 92.44 386 GLY A C 1
ATOM 2902 O O . GLY A 1 386 ? -16 -32.5 -23.844 1 92.44 386 GLY A O 1
ATOM 2903 N N . ARG A 1 387 ? -14.625 -34.062 -23.266 1 96.56 387 ARG A N 1
ATOM 2904 C CA . ARG A 1 387 ? -15.211 -34.219 -21.953 1 96.56 387 ARG A CA 1
ATOM 2905 C C . ARG A 1 387 ? -14.867 -33.031 -21.047 1 96.56 387 ARG A C 1
ATOM 2907 O O . ARG A 1 387 ? -14.047 -32.188 -21.422 1 96.56 387 ARG A O 1
ATOM 2914 N N . LEU A 1 388 ? -15.609 -32.969 -19.953 1 96.75 388 LEU A N 1
ATOM 2915 C CA . LEU A 1 388 ? -15.422 -31.875 -19.031 1 96.75 388 LEU A CA 1
ATOM 2916 C C . LEU A 1 388 ? -14.742 -32.344 -17.75 1 96.75 388 LEU A C 1
ATOM 2918 O O . LEU A 1 388 ? -15.227 -33.25 -17.078 1 96.75 388 LEU A O 1
ATOM 2922 N N . ALA A 1 389 ? -13.57 -31.766 -17.453 1 98.06 389 ALA A N 1
ATOM 2923 C CA . ALA A 1 389 ? -12.938 -31.984 -16.141 1 98.06 389 ALA A CA 1
ATOM 2924 C C . ALA A 1 389 ? -13.5 -31.031 -15.102 1 98.06 389 ALA A C 1
ATOM 2926 O O . ALA A 1 389 ? -13.727 -29.844 -15.383 1 98.06 389 ALA A O 1
ATOM 2927 N N . MET A 1 390 ? -13.82 -31.5 -13.922 1 97.88 390 MET A N 1
ATOM 2928 C CA . MET A 1 390 ? -14.305 -30.719 -12.789 1 97.88 390 MET A CA 1
ATOM 2929 C C . MET A 1 390 ? -13.453 -30.969 -11.547 1 97.88 390 MET A C 1
ATOM 2931 O O . MET A 1 390 ? -13.133 -32.125 -11.234 1 97.88 390 MET A O 1
ATOM 2935 N N . VAL A 1 391 ? -13.094 -29.859 -10.891 1 97.31 391 VAL A N 1
ATOM 2936 C CA . VAL A 1 391 ? -12.148 -30 -9.781 1 97.31 391 VAL A CA 1
ATOM 2937 C C . VAL A 1 391 ? -12.539 -29.047 -8.648 1 97.31 391 VAL A C 1
ATOM 2939 O O . VAL A 1 391 ? -12.961 -27.922 -8.898 1 97.31 391 VAL A O 1
ATOM 2942 N N . LEU A 1 392 ? -12.453 -29.5 -7.469 1 97.31 392 LEU A N 1
ATOM 2943 C CA . LEU A 1 392 ? -12.469 -28.656 -6.277 1 97.31 392 LEU A CA 1
ATOM 2944 C C . LEU A 1 392 ? -11.453 -29.141 -5.25 1 97.31 392 LEU A C 1
ATOM 2946 O O . LEU A 1 392 ? -11.375 -30.344 -4.977 1 97.31 392 LEU A O 1
ATOM 2950 N N . GLY A 1 393 ? -10.594 -28.266 -4.785 1 96 393 GLY A N 1
ATOM 2951 C CA . GLY A 1 393 ? -9.57 -28.688 -3.844 1 96 393 GLY A CA 1
ATOM 2952 C C . GLY A 1 393 ? -9.312 -27.656 -2.756 1 96 393 GLY A C 1
ATOM 2953 O O . GLY A 1 393 ? -9.906 -26.578 -2.756 1 96 393 GLY A O 1
ATOM 2954 N N . ASP A 1 394 ? -8.445 -28.125 -1.817 1 93.56 394 ASP A N 1
ATOM 2955 C CA . ASP A 1 394 ? -8.109 -27.312 -0.649 1 93.56 394 ASP A CA 1
ATOM 2956 C C . ASP A 1 394 ? -6.695 -27.625 -0.156 1 93.56 394 ASP A C 1
ATOM 2958 O O . ASP A 1 394 ? -6.398 -28.781 0.193 1 93.56 394 ASP A O 1
ATOM 2962 N N . VAL A 1 395 ? -5.906 -26.547 -0.157 1 91.31 395 VAL A N 1
ATOM 2963 C CA . VAL A 1 395 ? -4.57 -26.672 0.423 1 91.31 395 VAL A CA 1
ATOM 2964 C C . VAL A 1 395 ? -4.617 -26.312 1.905 1 91.31 395 VAL A C 1
ATOM 2966 O O . VAL A 1 395 ? -5.191 -25.281 2.283 1 91.31 395 VAL A O 1
ATOM 2969 N N . ALA A 1 396 ? -3.977 -27.094 2.713 1 84.88 396 ALA A N 1
ATOM 2970 C CA . ALA A 1 396 ? -3.975 -26.828 4.148 1 84.88 396 ALA A CA 1
ATOM 2971 C C . ALA A 1 396 ? -3.305 -25.484 4.465 1 84.88 396 ALA A C 1
ATOM 2973 O O . ALA A 1 396 ? -2.24 -25.188 3.926 1 84.88 396 ALA A O 1
ATOM 2974 N N . GLY A 1 397 ? -3.961 -24.781 5.172 1 74.62 397 GLY A N 1
ATOM 2975 C CA . GLY A 1 397 ? -3.453 -23.469 5.566 1 74.62 397 GLY A CA 1
ATOM 2976 C C . GLY A 1 397 ? -4.242 -22.312 4.973 1 74.62 397 GLY A C 1
ATOM 2977 O O . GLY A 1 397 ? -5.055 -22.516 4.066 1 74.62 397 GLY A O 1
ATOM 2978 N N . HIS A 1 398 ? -4.164 -21.078 5.445 1 66.19 398 HIS A N 1
ATOM 2979 C CA . HIS A 1 398 ? -4.961 -19.969 4.945 1 66.19 398 HIS A CA 1
ATOM 2980 C C . HIS A 1 398 ? -4.09 -18.75 4.688 1 66.19 398 HIS A C 1
ATOM 2982 O O . HIS A 1 398 ? -4.605 -17.625 4.57 1 66.19 398 HIS A O 1
ATOM 2988 N N . ASP A 1 399 ? -2.818 -18.969 4.539 1 68.56 399 ASP A N 1
ATOM 2989 C CA . ASP A 1 399 ? -1.907 -17.844 4.32 1 68.56 399 ASP A CA 1
ATOM 2990 C C . ASP A 1 399 ? -1.473 -17.766 2.861 1 68.56 399 ASP A C 1
ATOM 2992 O O . ASP A 1 399 ? -1.959 -18.531 2.02 1 68.56 399 ASP A O 1
ATOM 2996 N N . VAL A 1 400 ? -0.711 -16.859 2.594 1 67.06 400 VAL A N 1
ATOM 2997 C CA . VAL A 1 400 ? -0.238 -16.547 1.245 1 67.06 400 VAL A CA 1
ATOM 2998 C C . VAL A 1 400 ? 0.485 -17.766 0.67 1 67.06 400 VAL A C 1
ATOM 3000 O O . VAL A 1 400 ? 0.413 -18.031 -0.533 1 67.06 400 VAL A O 1
ATOM 3003 N N . ARG A 1 401 ? 1.078 -18.516 1.509 1 71.81 401 ARG A N 1
ATOM 3004 C CA . ARG A 1 401 ? 1.758 -19.719 1.061 1 71.81 401 ARG A CA 1
ATOM 3005 C C . ARG A 1 401 ? 0.757 -20.766 0.559 1 71.81 401 ARG A C 1
ATOM 3007 O O . ARG A 1 401 ? 0.995 -21.422 -0.455 1 71.81 401 ARG A O 1
ATOM 3014 N N . ALA A 1 402 ? -0.255 -20.891 1.301 1 79.06 402 ALA A N 1
ATOM 3015 C CA . ALA A 1 402 ? -1.304 -21.828 0.883 1 79.06 402 ALA A CA 1
ATOM 3016 C C . ALA A 1 402 ? -1.881 -21.422 -0.472 1 79.06 402 ALA A C 1
ATOM 3018 O O . ALA A 1 402 ? -2.162 -22.281 -1.312 1 79.06 402 ALA A O 1
ATOM 3019 N N . ALA A 1 403 ? -1.979 -20.125 -0.663 1 78.69 403 ALA A N 1
ATOM 3020 C CA . ALA A 1 403 ? -2.504 -19.625 -1.933 1 78.69 403 ALA A CA 1
ATOM 3021 C C . ALA A 1 403 ? -1.55 -19.953 -3.08 1 78.69 403 ALA A C 1
ATOM 3023 O O . ALA A 1 403 ? -1.985 -20.312 -4.176 1 78.69 403 ALA A O 1
ATOM 3024 N N . ALA A 1 404 ? -0.337 -19.812 -2.84 1 77.62 404 ALA A N 1
ATOM 3025 C CA . ALA A 1 404 ? 0.659 -20.109 -3.867 1 77.62 404 ALA A CA 1
ATOM 3026 C C . ALA A 1 404 ? 0.648 -21.594 -4.234 1 77.62 404 ALA A C 1
ATOM 3028 O O . ALA A 1 404 ? 0.703 -21.953 -5.414 1 77.62 404 ALA A O 1
ATOM 3029 N N . VAL A 1 405 ? 0.617 -22.422 -3.221 1 83.5 405 VAL A N 1
ATOM 3030 C CA . VAL A 1 405 ? 0.58 -23.875 -3.449 1 83.5 405 VAL A CA 1
ATOM 3031 C C . VAL A 1 405 ? -0.704 -24.234 -4.188 1 83.5 405 VAL A C 1
ATOM 3033 O O . VAL A 1 405 ? -0.687 -25.078 -5.086 1 83.5 405 VAL A O 1
ATOM 3036 N N . MET A 1 406 ? -1.714 -23.609 -3.777 1 88.19 406 MET A N 1
ATOM 3037 C CA . MET A 1 406 ? -2.996 -23.844 -4.438 1 88.19 406 MET A CA 1
ATOM 3038 C C . MET A 1 406 ? -2.895 -23.578 -5.934 1 88.19 406 MET A C 1
ATOM 3040 O O . MET A 1 406 ? -3.355 -24.375 -6.746 1 88.19 406 MET A O 1
ATOM 3044 N N . GLY A 1 407 ? -2.371 -22.484 -6.258 1 85.31 407 GLY A N 1
ATOM 3045 C CA . GLY A 1 407 ? -2.189 -22.172 -7.668 1 85.31 407 GLY A CA 1
ATOM 3046 C C . GLY A 1 407 ? -1.356 -23.203 -8.406 1 85.31 407 GLY A C 1
ATOM 3047 O O . GLY A 1 407 ? -1.651 -23.531 -9.555 1 85.31 407 GLY A O 1
ATOM 3048 N N . GLN A 1 408 ? -0.376 -23.688 -7.75 1 87.12 408 GLN A N 1
ATOM 3049 C CA . GLN A 1 408 ? 0.495 -24.703 -8.336 1 87.12 408 GLN A CA 1
ATOM 3050 C C . GLN A 1 408 ? -0.248 -26.016 -8.523 1 87.12 408 GLN A C 1
ATOM 3052 O O . GLN A 1 408 ? -0.153 -26.656 -9.578 1 87.12 408 GLN A O 1
ATOM 3057 N N . VAL A 1 409 ? -0.975 -26.375 -7.551 1 92.31 409 VAL A N 1
ATOM 3058 C CA . VAL A 1 409 ? -1.701 -27.641 -7.598 1 92.31 409 VAL A CA 1
ATOM 3059 C C . VAL A 1 409 ? -2.77 -27.594 -8.688 1 92.31 409 VAL A C 1
ATOM 3061 O O . VAL A 1 409 ? -2.951 -28.547 -9.438 1 92.31 409 VAL A O 1
ATOM 3064 N N . ARG A 1 410 ? -3.414 -26.547 -8.773 1 92.62 410 ARG A N 1
ATOM 3065 C CA . ARG A 1 410 ? -4.441 -26.406 -9.797 1 92.62 410 ARG A CA 1
ATOM 3066 C C . ARG A 1 410 ? -3.842 -26.5 -11.195 1 92.62 410 ARG A C 1
ATOM 3068 O O . ARG A 1 410 ? -4.375 -27.219 -12.047 1 92.62 410 ARG A O 1
ATOM 3075 N N . ALA A 1 411 ? -2.768 -25.828 -11.406 1 90.69 411 ALA A N 1
ATOM 3076 C CA . ALA A 1 411 ? -2.111 -25.844 -12.711 1 90.69 411 ALA A CA 1
ATOM 3077 C C . ALA A 1 411 ? -1.614 -27.25 -13.039 1 90.69 411 ALA A C 1
ATOM 3079 O O . ALA A 1 411 ? -1.747 -27.703 -14.18 1 90.69 411 ALA A O 1
ATOM 3080 N N . ALA A 1 412 ? -1.085 -27.859 -12.086 1 94.81 412 ALA A N 1
ATOM 3081 C CA . ALA A 1 412 ? -0.594 -29.234 -12.266 1 94.81 412 ALA A CA 1
ATOM 3082 C C . ALA A 1 412 ? -1.735 -30.188 -12.602 1 94.81 412 ALA A C 1
ATOM 3084 O O . ALA A 1 412 ? -1.595 -31.047 -13.469 1 94.81 412 ALA A O 1
ATOM 3085 N N . LEU A 1 413 ? -2.781 -30 -11.898 1 97.06 413 LEU A N 1
ATOM 3086 C CA . LEU A 1 413 ? -3.939 -30.844 -12.156 1 97.06 413 LEU A CA 1
ATOM 3087 C C . LEU A 1 413 ? -4.406 -30.703 -13.602 1 97.06 413 LEU A C 1
ATOM 3089 O O . LEU A 1 413 ? -4.676 -31.703 -14.266 1 97.06 413 LEU A O 1
ATOM 3093 N N . ARG A 1 414 ? -4.488 -29.531 -14.039 1 95.06 414 ARG A N 1
ATOM 3094 C CA . ARG A 1 414 ? -4.934 -29.281 -15.406 1 95.06 414 ARG A CA 1
ATOM 3095 C C . ARG A 1 414 ? -3.996 -29.938 -16.422 1 95.06 414 ARG A C 1
ATOM 3097 O O . ARG A 1 414 ? -4.449 -30.562 -17.375 1 95.06 414 ARG A O 1
ATOM 3104 N N . ALA A 1 415 ? -2.727 -29.828 -16.219 1 95.75 415 ALA A N 1
ATOM 3105 C CA . ALA A 1 415 ? -1.739 -30.406 -17.125 1 95.75 415 ALA A CA 1
ATOM 3106 C C . ALA A 1 415 ? -1.826 -31.938 -17.125 1 95.75 415 ALA A C 1
ATOM 3108 O O . ALA A 1 415 ? -1.771 -32.562 -18.188 1 95.75 415 ALA A O 1
ATOM 3109 N N . LEU A 1 416 ? -1.956 -32.531 -15.984 1 97.69 416 LEU A N 1
ATOM 3110 C CA . LEU A 1 416 ? -2.051 -33.969 -15.867 1 97.69 416 LEU A CA 1
ATOM 3111 C C . LEU A 1 416 ? -3.326 -34.5 -16.516 1 97.69 416 LEU A C 1
ATOM 3113 O O . LEU A 1 416 ? -3.295 -35.5 -17.25 1 97.69 416 LEU A O 1
ATOM 3117 N N . ALA A 1 417 ? -4.402 -33.75 -16.281 1 97.88 417 ALA A N 1
ATOM 3118 C CA . ALA A 1 417 ? -5.699 -34.156 -16.828 1 97.88 417 ALA A CA 1
ATOM 3119 C C . ALA A 1 417 ? -5.707 -34.094 -18.344 1 97.88 417 ALA A C 1
ATOM 3121 O O . ALA A 1 417 ? -6.328 -34.938 -19 1 97.88 417 ALA A O 1
ATOM 3122 N N . LEU A 1 418 ? -5.055 -33.156 -18.906 1 96.5 418 LEU A N 1
ATOM 3123 C CA . LEU A 1 418 ? -5.008 -32.969 -20.359 1 96.5 418 LEU A CA 1
ATOM 3124 C C . LEU A 1 418 ? -4.141 -34.062 -21 1 96.5 418 LEU A C 1
ATOM 3126 O O . LEU A 1 418 ? -4.234 -34.312 -22.203 1 96.5 418 LEU A O 1
ATOM 3130 N N . THR A 1 419 ? -3.279 -34.688 -20.203 1 95.5 419 THR A N 1
ATOM 3131 C CA . THR A 1 419 ? -2.422 -35.781 -20.688 1 95.5 419 THR A CA 1
ATOM 3132 C C . THR A 1 419 ? -3.105 -37.125 -20.516 1 95.5 419 THR A C 1
ATOM 3134 O O . THR A 1 419 ? -3.15 -37.938 -21.438 1 95.5 419 THR A O 1
ATOM 3137 N N . ASP A 1 420 ? -3.596 -37.344 -19.375 1 96.56 420 ASP A N 1
ATOM 3138 C CA . ASP A 1 420 ? -4.391 -38.5 -19 1 96.56 420 ASP A CA 1
ATOM 3139 C C . ASP A 1 420 ? -5.5 -38.125 -18.016 1 96.56 420 ASP A C 1
ATOM 3141 O O . ASP A 1 420 ? -5.25 -38 -16.828 1 96.56 420 ASP A O 1
ATOM 3145 N N . PRO A 1 421 ? -6.715 -38.125 -18.5 1 97.38 421 PRO A N 1
ATOM 3146 C CA . PRO A 1 421 ? -7.785 -37.562 -17.703 1 97.38 421 PRO A CA 1
ATOM 3147 C C . PRO A 1 421 ? -8.305 -38.5 -16.625 1 97.38 421 PRO A C 1
ATOM 3149 O O . PRO A 1 421 ? -9.109 -38.094 -15.781 1 97.38 421 PRO A O 1
ATOM 3152 N N . ALA A 1 422 ? -7.863 -39.75 -16.578 1 97.31 422 ALA A N 1
ATOM 3153 C CA . ALA A 1 422 ? -8.383 -40.688 -15.602 1 97.31 422 ALA A CA 1
ATOM 3154 C C . ALA A 1 422 ? -8.125 -40.219 -14.18 1 97.31 422 ALA A C 1
ATOM 3156 O O . ALA A 1 422 ? -6.984 -39.938 -13.805 1 97.31 422 ALA A O 1
ATOM 3157 N N . PRO A 1 423 ? -9.188 -40.188 -13.336 1 97.75 423 PRO A N 1
ATOM 3158 C CA . PRO A 1 423 ? -9.047 -39.594 -12 1 97.75 423 PRO A CA 1
ATOM 3159 C C . PRO A 1 423 ? -7.938 -40.25 -11.18 1 97.75 423 PRO A C 1
ATOM 3161 O O . PRO A 1 423 ? -7.133 -39.531 -10.562 1 97.75 423 PRO A O 1
ATOM 3164 N N . PRO A 1 424 ? -7.762 -41.594 -11.133 1 97.06 424 PRO A N 1
ATOM 3165 C CA . PRO A 1 424 ? -6.668 -42.156 -10.352 1 97.06 424 PRO A CA 1
ATOM 3166 C C . PRO A 1 424 ? -5.293 -41.688 -10.828 1 97.06 424 PRO A C 1
ATOM 3168 O O . PRO A 1 424 ? -4.402 -41.438 -10.016 1 97.06 424 PRO A O 1
ATOM 3171 N N . SER A 1 425 ? -5.129 -41.594 -12.141 1 97 425 SER A N 1
ATOM 3172 C CA . SER A 1 425 ? -3.855 -41.156 -12.711 1 97 425 SER A CA 1
ATOM 3173 C C . SER A 1 425 ? -3.535 -39.719 -12.32 1 97 425 SER A C 1
ATOM 3175 O O . SER A 1 425 ? -2.396 -39.406 -11.977 1 97 425 SER A O 1
ATOM 3177 N N . VAL A 1 426 ? -4.539 -38.906 -12.445 1 97.88 426 VAL A N 1
ATOM 3178 C CA . VAL A 1 426 ? -4.355 -37.5 -12.133 1 97.88 426 VAL A CA 1
ATOM 3179 C C . VAL A 1 426 ? -4.008 -37.312 -10.648 1 97.88 426 VAL A C 1
ATOM 3181 O O . VAL A 1 426 ? -3.068 -36.594 -10.305 1 97.88 426 VAL A O 1
ATOM 3184 N N . LEU A 1 427 ? -4.711 -38 -9.781 1 97.88 427 LEU A N 1
ATOM 3185 C CA . LEU A 1 427 ? -4.48 -37.875 -8.352 1 97.88 427 LEU A CA 1
ATOM 3186 C C . LEU A 1 427 ? -3.119 -38.438 -7.961 1 97.88 427 LEU A C 1
ATOM 3188 O O . LEU A 1 427 ? -2.455 -37.906 -7.066 1 97.88 427 LEU A O 1
ATOM 3192 N N . ALA A 1 428 ? -2.715 -39.469 -8.617 1 96.94 428 ALA A N 1
ATOM 3193 C CA . ALA A 1 428 ? -1.385 -40.031 -8.367 1 96.94 428 ALA A CA 1
ATOM 3194 C C . ALA A 1 428 ? -0.297 -39.031 -8.75 1 96.94 428 ALA A C 1
ATOM 3196 O O . ALA A 1 428 ? 0.703 -38.875 -8.047 1 96.94 428 ALA A O 1
ATOM 3197 N N . GLY A 1 429 ? -0.467 -38.469 -9.93 1 96.69 429 GLY A N 1
ATOM 3198 C CA . GLY A 1 429 ? 0.469 -37.438 -10.352 1 96.69 429 GLY A CA 1
ATOM 3199 C C . GLY A 1 429 ? 0.53 -36.25 -9.398 1 96.69 429 GLY A C 1
ATOM 3200 O O . GLY A 1 429 ? 1.61 -35.75 -9.117 1 96.69 429 GLY A O 1
ATOM 3201 N N . LEU A 1 430 ? -0.631 -35.844 -8.969 1 97.19 430 LEU A N 1
ATOM 3202 C CA . LEU A 1 430 ? -0.694 -34.719 -8.031 1 97.19 430 LEU A CA 1
ATOM 3203 C C . LEU A 1 430 ? -0.028 -35.094 -6.711 1 97.19 430 LEU A C 1
ATOM 3205 O O . LEU A 1 430 ? 0.596 -34.25 -6.07 1 97.19 430 LEU A O 1
ATOM 3209 N N . ASP A 1 431 ? -0.209 -36.281 -6.27 1 95.94 431 ASP A N 1
ATOM 3210 C CA . ASP A 1 431 ? 0.413 -36.75 -5.031 1 95.94 431 ASP A CA 1
ATOM 3211 C C . ASP A 1 431 ? 1.934 -36.625 -5.105 1 95.94 431 ASP A C 1
ATOM 3213 O O . ASP A 1 431 ? 2.576 -36.219 -4.137 1 95.94 431 ASP A O 1
ATOM 3217 N N . ARG A 1 432 ? 2.479 -37.031 -6.199 1 94.62 432 ARG A N 1
ATOM 3218 C CA . ARG A 1 432 ? 3.918 -36.906 -6.395 1 94.62 432 ARG A CA 1
ATOM 3219 C C . ARG A 1 432 ? 4.352 -35.438 -6.324 1 94.62 432 ARG A C 1
ATOM 3221 O O . ARG A 1 432 ? 5.387 -35.125 -5.734 1 94.62 432 ARG A O 1
ATOM 3228 N N . LEU A 1 433 ? 3.559 -34.594 -6.941 1 93.69 433 LEU A N 1
ATOM 3229 C CA . LEU A 1 433 ? 3.883 -33.188 -6.922 1 93.69 433 LEU A CA 1
ATOM 3230 C C . LEU A 1 433 ? 3.875 -32.625 -5.496 1 93.69 433 LEU A C 1
ATOM 3232 O O . LEU A 1 433 ? 4.812 -31.953 -5.082 1 93.69 433 LEU A O 1
ATOM 3236 N N . VAL A 1 434 ? 2.803 -32.906 -4.805 1 93 434 VAL A N 1
ATOM 3237 C CA . VAL A 1 434 ? 2.658 -32.406 -3.443 1 93 434 VAL A CA 1
ATOM 3238 C C . VAL A 1 434 ? 3.803 -32.938 -2.574 1 93 434 VAL A C 1
ATOM 3240 O O . VAL A 1 434 ? 4.336 -32.188 -1.739 1 93 434 VAL A O 1
ATOM 3243 N N . GLY A 1 435 ? 4.168 -34.156 -2.791 1 89.62 435 GLY A N 1
ATOM 3244 C CA . GLY A 1 435 ? 5.332 -34.719 -2.107 1 89.62 435 GLY A CA 1
ATOM 3245 C C . GLY A 1 435 ? 6.613 -33.969 -2.424 1 89.62 435 GLY A C 1
ATOM 3246 O O . GLY A 1 435 ? 7.406 -33.656 -1.524 1 89.62 435 GLY A O 1
ATOM 3247 N N . SER A 1 436 ? 6.781 -33.688 -3.629 1 89.56 436 SER A N 1
ATOM 3248 C CA . SER A 1 436 ? 7.969 -32.969 -4.082 1 89.56 436 SER A CA 1
ATOM 3249 C C . SER A 1 436 ? 8.016 -31.562 -3.502 1 89.56 436 SER A C 1
ATOM 3251 O O . SER A 1 436 ? 9.078 -31.109 -3.076 1 89.56 436 SER A O 1
ATOM 3253 N N . LEU A 1 437 ? 6.883 -30.859 -3.541 1 85.88 437 LEU A N 1
ATOM 3254 C CA . LEU A 1 437 ? 6.809 -29.5 -2.984 1 85.88 437 LEU A CA 1
ATOM 3255 C C . LEU A 1 437 ? 7.098 -29.516 -1.486 1 85.88 437 LEU A C 1
ATOM 3257 O O . LEU A 1 437 ? 7.738 -28.609 -0.966 1 85.88 437 LEU A O 1
ATOM 3261 N N . GLY A 1 438 ? 6.562 -30.5 -0.877 1 82.5 438 GLY A N 1
ATOM 3262 C CA . GLY A 1 438 ? 6.852 -30.656 0.54 1 82.5 438 GLY A CA 1
ATOM 3263 C C . GLY A 1 438 ? 8.328 -30.844 0.831 1 82.5 438 GLY A C 1
ATOM 3264 O O . GLY A 1 438 ? 8.852 -30.281 1.795 1 82.5 438 GLY A O 1
ATOM 3265 N N . ALA A 1 439 ? 8.953 -31.609 0.053 1 79.94 439 ALA A N 1
ATOM 3266 C CA . ALA A 1 439 ? 10.383 -31.844 0.224 1 79.94 439 ALA A CA 1
ATOM 3267 C C . ALA A 1 439 ? 11.188 -30.562 0.018 1 79.94 439 ALA A C 1
ATOM 3269 O O . ALA A 1 439 ? 12.203 -30.359 0.684 1 79.94 439 ALA A O 1
ATOM 3270 N N . GLU A 1 440 ? 10.742 -29.859 -0.887 1 76.75 440 GLU A N 1
ATOM 3271 C CA . GLU A 1 440 ? 11.406 -28.594 -1.185 1 76.75 440 GLU A CA 1
ATOM 3272 C C . GLU A 1 440 ? 11.305 -27.625 -0.009 1 76.75 440 GLU A C 1
ATOM 3274 O O . GLU A 1 440 ? 12.242 -26.859 0.258 1 76.75 440 GLU A O 1
ATOM 3279 N N . SER A 1 441 ? 10.164 -27.516 0.654 1 68.31 441 SER A N 1
ATOM 3280 C CA . SER A 1 441 ? 9.914 -26.562 1.727 1 68.31 441 SER A CA 1
ATOM 3281 C C . SER A 1 441 ? 10.633 -26.969 3.008 1 68.31 441 SER A C 1
ATOM 3283 O O . SER A 1 441 ? 10.75 -26.172 3.941 1 68.31 441 SER A O 1
ATOM 3285 N N . ARG A 1 442 ? 11.484 -28 3.137 1 58.62 442 ARG A N 1
ATOM 3286 C CA . ARG A 1 442 ? 12.297 -28.547 4.219 1 58.62 442 ARG A CA 1
ATOM 3287 C C . ARG A 1 442 ? 11.523 -28.562 5.531 1 58.62 442 ARG A C 1
ATOM 3289 O O . ARG A 1 442 ? 11.773 -29.406 6.398 1 58.62 442 ARG A O 1
ATOM 3296 N N . ASN A 1 443 ? 10.578 -27.578 5.781 1 57.09 443 ASN A N 1
ATOM 3297 C CA . ASN A 1 443 ? 10.031 -27.453 7.129 1 57.09 443 ASN A CA 1
ATOM 3298 C C . ASN A 1 443 ? 8.516 -27.594 7.137 1 57.09 443 ASN A C 1
ATOM 3300 O O . ASN A 1 443 ? 7.883 -27.484 8.188 1 57.09 443 ASN A O 1
ATOM 3304 N N . GLU A 1 444 ? 7.988 -27.859 6.008 1 66.31 444 GLU A N 1
ATOM 3305 C CA . GLU A 1 444 ? 6.535 -27.797 6.109 1 66.31 444 GLU A CA 1
ATOM 3306 C C . GLU A 1 444 ? 5.883 -28.922 5.305 1 66.31 444 GLU A C 1
ATOM 3308 O O . GLU A 1 444 ? 6.273 -29.188 4.164 1 66.31 444 GLU A O 1
ATOM 3313 N N . GLU A 1 445 ? 5.145 -29.75 6.082 1 77.75 445 GLU A N 1
ATOM 3314 C CA . GLU A 1 445 ? 4.32 -30.734 5.379 1 77.75 445 GLU A CA 1
ATOM 3315 C C . GLU A 1 445 ? 3.131 -30.062 4.695 1 77.75 445 GLU A C 1
ATOM 3317 O O . GLU A 1 445 ? 2.506 -29.172 5.262 1 77.75 445 GLU A O 1
ATOM 3322 N N . ILE A 1 446 ? 3.018 -30.438 3.441 1 86 446 ILE A N 1
ATOM 3323 C CA . ILE A 1 446 ? 1.918 -29.891 2.652 1 86 446 ILE A CA 1
ATOM 3324 C C . ILE A 1 446 ? 0.883 -30.984 2.391 1 86 446 ILE A C 1
ATOM 3326 O O . ILE A 1 446 ? 1.235 -32.094 2.006 1 86 446 ILE A O 1
ATOM 3330 N N . PHE A 1 447 ? -0.365 -30.703 2.738 1 90.44 447 PHE A N 1
ATOM 3331 C CA . PHE A 1 447 ? -1.474 -31.594 2.422 1 90.44 447 PHE A CA 1
ATOM 3332 C C . PHE A 1 447 ? -2.523 -30.875 1.579 1 90.44 447 PHE A C 1
ATOM 3334 O O . PHE A 1 447 ? -2.807 -29.703 1.802 1 90.44 447 PHE A O 1
ATOM 3341 N N . VAL A 1 448 ? -3.02 -31.656 0.624 1 95.25 448 VAL A N 1
ATOM 3342 C CA . VAL A 1 448 ? -4.039 -31.078 -0.252 1 95.25 448 VAL A CA 1
ATOM 3343 C C . VAL A 1 448 ? -5.211 -32.062 -0.378 1 95.25 448 VAL A C 1
ATOM 3345 O O . VAL A 1 448 ? -5.008 -33.25 -0.561 1 95.25 448 VAL A O 1
ATOM 3348 N N . THR A 1 449 ? -6.395 -31.625 -0.197 1 96.62 449 THR A N 1
ATOM 3349 C CA . THR A 1 449 ? -7.578 -32.438 -0.509 1 96.62 449 THR A CA 1
ATOM 3350 C C . THR A 1 449 ? -8.156 -32.031 -1.865 1 96.62 449 THR A C 1
ATOM 3352 O O . THR A 1 449 ? -8.07 -30.859 -2.266 1 96.62 449 THR A O 1
ATOM 3355 N N . VAL A 1 450 ? -8.633 -33 -2.588 1 97.56 450 VAL A N 1
ATOM 3356 C CA . VAL A 1 450 ? -9.141 -32.688 -3.924 1 97.56 450 VAL A CA 1
ATOM 3357 C C . VAL A 1 450 ? -10.242 -33.688 -4.293 1 97.56 450 VAL A C 1
ATOM 3359 O O . VAL A 1 450 ? -10.164 -34.875 -3.955 1 97.56 450 VAL A O 1
ATOM 3362 N N . VAL A 1 451 ? -11.281 -33.25 -4.859 1 98 451 VAL A N 1
ATOM 3363 C CA . VAL A 1 451 ? -12.227 -34.062 -5.602 1 98 451 VAL A CA 1
ATOM 3364 C C . VAL A 1 451 ? -12.148 -33.719 -7.09 1 98 451 VAL A C 1
ATOM 3366 O O . VAL A 1 451 ? -12.164 -32.562 -7.473 1 98 451 VAL A O 1
ATOM 3369 N N . TYR A 1 452 ? -11.906 -34.75 -7.887 1 98.06 452 TYR A N 1
ATOM 3370 C CA . TYR A 1 452 ? -11.734 -34.594 -9.328 1 98.06 452 TYR A CA 1
ATOM 3371 C C . TYR A 1 452 ? -12.672 -35.531 -10.086 1 98.06 452 TYR A C 1
ATOM 3373 O O . TYR A 1 452 ? -12.789 -36.719 -9.75 1 98.06 452 TYR A O 1
ATOM 3381 N N . GLY A 1 453 ? -13.336 -34.969 -11.07 1 98.06 453 GLY A N 1
ATOM 3382 C CA . GLY A 1 453 ? -14.258 -35.75 -11.867 1 98.06 453 GLY A CA 1
ATOM 3383 C C . GLY A 1 453 ? -14.227 -35.406 -13.344 1 98.06 453 GLY A C 1
ATOM 3384 O O . GLY A 1 453 ? -13.812 -34.312 -13.719 1 98.06 453 GLY A O 1
ATOM 3385 N N . VAL A 1 454 ? -14.602 -36.344 -14.156 1 98.44 454 VAL A N 1
ATOM 3386 C CA . VAL A 1 454 ? -14.703 -36.156 -15.602 1 98.44 454 VAL A CA 1
ATOM 3387 C C . VAL A 1 454 ? -16.125 -36.438 -16.062 1 98.44 454 VAL A C 1
ATOM 3389 O O . VAL A 1 454 ? -16.672 -37.531 -15.82 1 98.44 454 VAL A O 1
ATOM 3392 N N . LEU A 1 455 ? -16.734 -35.469 -16.703 1 98.19 455 LEU A N 1
ATOM 3393 C CA . LEU A 1 455 ? -18.094 -35.531 -17.219 1 98.19 455 LEU A CA 1
ATOM 3394 C C . LEU A 1 455 ? -18.094 -35.75 -18.734 1 98.19 455 LEU A C 1
ATOM 3396 O O . LEU A 1 455 ? -17.422 -35 -19.469 1 98.19 455 LEU A O 1
ATOM 3400 N N . ASP A 1 456 ? -18.734 -36.781 -19.172 1 96.88 456 ASP A N 1
ATOM 3401 C CA . ASP A 1 456 ? -18.984 -36.969 -20.594 1 96.88 456 ASP A CA 1
ATOM 3402 C C . ASP A 1 456 ? -20.297 -36.281 -21.016 1 96.88 456 ASP A C 1
ATOM 3404 O O . ASP A 1 456 ? -21.375 -36.781 -20.672 1 96.88 456 ASP A O 1
ATOM 3408 N N . PRO A 1 457 ? -20.188 -35.281 -21.734 1 93.69 457 PRO A N 1
ATOM 3409 C CA . PRO A 1 457 ? -21.391 -34.531 -22.078 1 93.69 457 PRO A CA 1
ATOM 3410 C C . PRO A 1 457 ? -22.344 -35.312 -22.969 1 93.69 457 PRO A C 1
ATOM 3412 O O . PRO A 1 457 ? -23.516 -34.938 -23.125 1 93.69 457 PRO A O 1
ATOM 3415 N N . SER A 1 458 ? -21.891 -36.312 -23.625 1 92.31 458 SER A N 1
ATOM 3416 C CA . SER A 1 458 ? -22.719 -37.062 -24.547 1 92.31 458 SER A CA 1
ATOM 3417 C C . SER A 1 458 ? -23.812 -37.844 -23.797 1 92.31 458 SER A C 1
ATOM 3419 O O . SER A 1 458 ? -24.922 -38 -24.297 1 92.31 458 SER A O 1
ATOM 3421 N N . ASP A 1 459 ? -23.484 -38.312 -22.562 1 92.69 459 ASP A N 1
ATOM 3422 C CA . ASP A 1 459 ? -24.484 -39.125 -21.875 1 92.69 459 ASP A CA 1
ATOM 3423 C C . ASP A 1 459 ? -24.656 -38.688 -20.422 1 92.69 459 ASP A C 1
ATOM 3425 O O . ASP A 1 459 ? -25.438 -39.25 -19.672 1 92.69 459 ASP A O 1
ATOM 3429 N N . GLY A 1 460 ? -23.875 -37.75 -20.031 1 95.31 460 GLY A N 1
ATOM 3430 C CA . GLY A 1 460 ? -24.016 -37.219 -18.688 1 95.31 460 GLY A CA 1
ATOM 3431 C C . GLY A 1 460 ? -23.297 -38.031 -17.625 1 95.31 460 GLY A C 1
ATOM 3432 O O . GLY A 1 460 ? -23.469 -37.781 -16.438 1 95.31 460 GLY A O 1
ATOM 3433 N N . SER A 1 461 ? -22.531 -39 -18.031 1 97.25 461 SER A N 1
ATOM 3434 C CA . SER A 1 461 ? -21.812 -39.844 -17.062 1 97.25 461 SER A CA 1
ATOM 3435 C C . SER A 1 461 ? -20.641 -39.062 -16.438 1 97.25 461 SER A C 1
ATOM 3437 O O . SER A 1 461 ? -19.969 -38.312 -17.109 1 97.25 461 SER A O 1
ATOM 3439 N N . ILE A 1 462 ? -20.453 -39.312 -15.086 1 97.81 462 ILE A N 1
ATOM 3440 C CA . ILE A 1 462 ? -19.344 -38.688 -14.359 1 97.81 462 ILE A CA 1
ATOM 3441 C C . ILE A 1 462 ? -18.547 -39.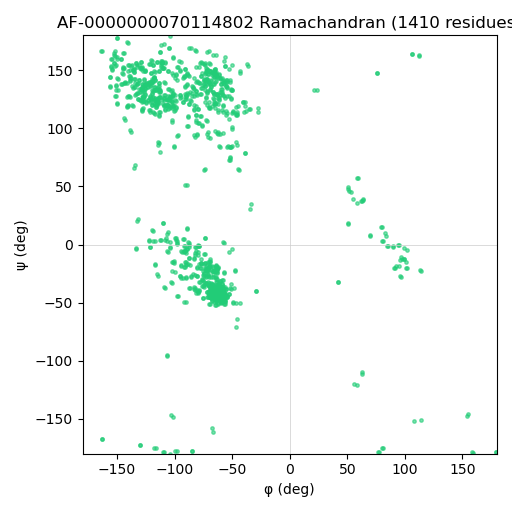781 -13.641 1 97.81 462 ILE A C 1
ATOM 3443 O O . ILE A 1 462 ? -19.125 -40.656 -12.969 1 97.81 462 ILE A O 1
ATOM 3447 N N . THR A 1 463 ? -17.266 -39.781 -13.867 1 97.88 463 THR A N 1
ATOM 3448 C CA . THR A 1 463 ? -16.328 -40.594 -13.062 1 97.88 463 THR A CA 1
ATOM 3449 C C . THR A 1 463 ? -15.547 -39.688 -12.117 1 97.88 463 THR A C 1
ATOM 3451 O O . THR A 1 463 ? -14.898 -38.719 -12.555 1 97.88 463 THR A O 1
ATOM 3454 N N . LEU A 1 464 ? -15.594 -39.969 -10.789 1 97.06 464 LEU A N 1
ATOM 3455 C CA . LEU A 1 464 ? -14.984 -39.094 -9.82 1 97.06 464 LEU A CA 1
ATOM 3456 C C . LEU A 1 464 ? -14.094 -39.844 -8.844 1 97.06 464 LEU A C 1
ATOM 3458 O O . LEU A 1 464 ? -14.305 -41.031 -8.617 1 97.06 464 LEU A O 1
ATOM 3462 N N . ALA A 1 465 ? -13.094 -39.188 -8.32 1 97.94 465 ALA A N 1
ATOM 3463 C CA . ALA A 1 465 ? -12.258 -39.656 -7.211 1 97.94 465 ALA A CA 1
ATOM 3464 C C . ALA A 1 465 ? -12.016 -38.531 -6.203 1 97.94 465 ALA A C 1
ATOM 3466 O O . ALA A 1 465 ? -12.055 -37.375 -6.551 1 97.94 465 ALA A O 1
ATOM 3467 N N . SER A 1 466 ? -11.859 -38.969 -4.969 1 97.19 466 SER A N 1
ATOM 3468 C CA . SER A 1 466 ? -11.688 -38 -3.898 1 97.19 466 SER A CA 1
ATOM 3469 C C . SER A 1 466 ? -10.445 -38.281 -3.066 1 97.19 466 SER A C 1
ATOM 3471 O O . SER A 1 466 ? -10.242 -39.438 -2.643 1 97.19 466 SER A O 1
ATOM 3473 N N . ALA A 1 467 ? -9.609 -37.344 -2.982 1 97.56 467 ALA A N 1
ATOM 3474 C CA . ALA A 1 467 ? -8.469 -37.406 -2.066 1 97.56 467 ALA A CA 1
ATOM 3475 C C . ALA A 1 467 ? -8.742 -36.594 -0.801 1 97.56 467 ALA A C 1
ATOM 3477 O O . ALA A 1 467 ? -8.32 -35.438 -0.691 1 97.56 467 ALA A O 1
ATOM 3478 N N . GLY A 1 468 ? -9.398 -37.219 0.145 1 95 468 GLY A N 1
ATOM 3479 C CA . GLY A 1 468 ? -9.641 -36.594 1.437 1 95 468 GLY A CA 1
ATOM 3480 C C . GLY A 1 468 ? -10.625 -35.438 1.366 1 95 468 GLY A C 1
ATOM 3481 O O . GLY A 1 468 ? -10.75 -34.656 2.314 1 95 468 GLY A O 1
ATOM 3482 N N . HIS A 1 469 ? -11.266 -35.188 0.274 1 95.88 469 HIS A N 1
ATOM 3483 C CA . HIS A 1 469 ? -12.18 -34.062 0.083 1 95.88 469 HIS A CA 1
ATOM 3484 C C . HIS A 1 469 ? -13.625 -34.5 0.347 1 95.88 469 HIS A C 1
ATOM 3486 O O . HIS A 1 469 ? -13.984 -35.656 0.15 1 95.88 469 HIS A O 1
ATOM 3492 N N . PRO A 1 470 ? -14.477 -33.562 0.834 1 94 470 PRO A N 1
ATOM 3493 C CA . PRO A 1 470 ? -15.883 -33.906 1.062 1 94 470 PRO A CA 1
ATOM 3494 C C . PRO A 1 470 ? -16.578 -34.375 -0.211 1 94 470 PRO A C 1
ATOM 3496 O O . PRO A 1 470 ? -16.328 -33.844 -1.294 1 94 470 PRO A O 1
ATOM 3499 N N . PRO A 1 471 ? -17.453 -35.406 -0.053 1 95.31 471 PRO A N 1
ATOM 3500 C CA . PRO A 1 471 ? -18.172 -35.844 -1.242 1 95.31 471 PRO A CA 1
ATOM 3501 C C . PRO A 1 471 ? -19.125 -34.781 -1.803 1 95.31 471 PRO A C 1
ATOM 3503 O O . PRO A 1 471 ? -19.75 -34.062 -1.04 1 95.31 471 PRO A O 1
ATOM 3506 N N . PRO A 1 472 ? -19.266 -34.75 -3.123 1 97.25 472 PRO A N 1
ATOM 3507 C CA . PRO A 1 472 ? -20.203 -33.781 -3.727 1 97.25 472 PRO A CA 1
ATOM 3508 C C . PRO A 1 472 ? -21.656 -34.094 -3.361 1 97.25 472 PRO A C 1
ATOM 3510 O O . PRO A 1 472 ? -21.969 -35.188 -2.887 1 97.25 472 PRO A O 1
ATOM 3513 N N . VAL A 1 473 ? -22.516 -33.094 -3.555 1 97.62 473 VAL A N 1
ATOM 3514 C CA . VAL A 1 473 ? -23.953 -33.25 -3.395 1 97.62 473 VAL A CA 1
ATOM 3515 C C . VAL A 1 473 ? -24.609 -33.375 -4.766 1 97.62 473 VAL A C 1
ATOM 3517 O O . VAL A 1 473 ? -24.344 -32.594 -5.672 1 97.62 473 VAL A O 1
ATOM 3520 N N . LEU A 1 474 ? -25.406 -34.406 -4.953 1 97.38 474 LEU A N 1
ATOM 3521 C CA . LEU A 1 474 ? -26.172 -34.594 -6.168 1 97.38 474 LEU A CA 1
ATOM 3522 C C . LEU A 1 474 ? -27.641 -34.219 -5.945 1 97.38 474 LEU A C 1
ATOM 3524 O O . LEU A 1 474 ? -28.312 -34.812 -5.09 1 97.38 474 LEU A O 1
ATOM 3528 N N . ARG A 1 475 ? -28.047 -33.25 -6.676 1 96.5 475 ARG A N 1
ATOM 3529 C CA . ARG A 1 475 ? -29.453 -32.875 -6.664 1 96.5 475 ARG A CA 1
ATOM 3530 C C . ARG A 1 475 ? -30.188 -33.469 -7.863 1 96.5 475 ARG A C 1
ATOM 3532 O O . ARG A 1 475 ? -29.828 -33.188 -9.008 1 96.5 475 ARG A O 1
ATOM 3539 N N . ARG A 1 476 ? -31.125 -34.281 -7.59 1 94.5 476 ARG A N 1
ATOM 3540 C CA . ARG A 1 476 ? -31.984 -34.844 -8.633 1 94.5 476 ARG A CA 1
ATOM 3541 C C . ARG A 1 476 ? -33.219 -33.969 -8.875 1 94.5 476 ARG A C 1
ATOM 3543 O O . ARG A 1 476 ? -33.906 -33.625 -7.93 1 94.5 476 ARG A O 1
ATOM 3550 N N . ALA A 1 477 ? -33.312 -33.688 -10.148 1 87.5 477 ALA A N 1
ATOM 3551 C CA . ALA A 1 477 ? -34.469 -32.844 -10.477 1 87.5 477 ALA A CA 1
ATOM 3552 C C . ALA A 1 477 ? -35.781 -33.625 -10.289 1 87.5 477 ALA A C 1
ATOM 3554 O O . ALA A 1 477 ? -35.812 -34.844 -10.539 1 87.5 477 ALA A O 1
ATOM 3555 N N . GLY A 1 478 ? -36.75 -33.094 -9.664 1 78.06 478 GLY A N 1
ATOM 3556 C CA . GLY A 1 478 ? -38.062 -33.719 -9.547 1 78.06 478 GLY A CA 1
ATOM 3557 C C . GLY A 1 478 ? -38.75 -33.906 -10.883 1 78.06 478 GLY A C 1
ATOM 3558 O O . GLY A 1 478 ? -38.594 -33.062 -11.781 1 78.06 478 GLY A O 1
ATOM 3559 N N . LEU A 1 479 ? -39.094 -35.156 -11.25 1 69.94 479 LEU A N 1
ATOM 3560 C CA . LEU A 1 479 ? -39.844 -35.438 -12.477 1 69.94 479 LEU A CA 1
ATOM 3561 C C . LEU A 1 479 ? -41.344 -35.469 -12.211 1 69.94 479 LEU A C 1
ATOM 3563 O O . LEU A 1 479 ? -41.781 -35.969 -11.164 1 69.94 479 LEU A O 1
ATOM 3567 N N . GLY A 1 480 ? -42.156 -34.969 -13.195 1 64 480 GLY A N 1
ATOM 3568 C CA . GLY A 1 480 ? -43.594 -35.094 -13.203 1 64 480 GLY A CA 1
ATOM 3569 C C . GLY A 1 480 ? -44.25 -34.562 -11.953 1 64 480 GLY A C 1
ATOM 3570 O O . GLY A 1 480 ? -45.156 -35.188 -11.398 1 64 480 GLY A O 1
ATOM 3571 N N . GLY A 1 481 ? -43.719 -33.375 -11.383 1 68.12 481 GLY A N 1
ATOM 3572 C CA . GLY A 1 481 ? -44.375 -32.781 -10.227 1 68.12 481 GLY A CA 1
ATOM 3573 C C . GLY A 1 481 ? -43.75 -33.188 -8.906 1 68.12 481 GLY A C 1
ATOM 3574 O O . GLY A 1 481 ? -44.125 -32.688 -7.852 1 68.12 481 GLY A O 1
ATOM 3575 N N . GLU A 1 482 ? -42.906 -34.156 -8.797 1 79.44 482 GLU A N 1
ATOM 3576 C CA . GLU A 1 482 ? -42.25 -34.594 -7.562 1 79.44 482 GLU A CA 1
ATOM 3577 C C . GLU A 1 482 ? -41.156 -33.594 -7.141 1 79.44 482 GLU A C 1
ATOM 3579 O O . GLU A 1 482 ? -40.531 -32.969 -7.984 1 79.44 482 GLU A O 1
ATOM 3584 N N . PRO A 1 483 ? -41.031 -33.5 -5.852 1 86.38 483 PRO A N 1
ATOM 3585 C CA . PRO A 1 483 ? -40.031 -32.562 -5.359 1 86.38 483 PRO A CA 1
ATOM 3586 C C . PRO A 1 483 ? -38.594 -33.031 -5.664 1 86.38 483 PRO A C 1
ATOM 3588 O O . PRO A 1 483 ? -38.344 -34.25 -5.793 1 86.38 483 PRO A O 1
ATOM 3591 N N . ALA A 1 484 ? -37.75 -32.156 -5.848 1 90.88 484 ALA A N 1
ATOM 3592 C CA . ALA A 1 484 ? -36.344 -32.469 -6.043 1 90.88 484 ALA A CA 1
ATOM 3593 C C . ALA A 1 484 ? -35.75 -33.125 -4.809 1 90.88 484 ALA A C 1
ATOM 3595 O O . ALA A 1 484 ? -36.25 -32.969 -3.697 1 90.88 484 ALA A O 1
ATOM 3596 N N . THR A 1 485 ? -34.844 -34.031 -4.973 1 94.44 485 THR A N 1
ATOM 3597 C CA . THR A 1 485 ? -34.125 -34.688 -3.881 1 94.44 485 THR A CA 1
ATOM 3598 C C . THR A 1 485 ? -32.625 -34.438 -3.996 1 94.44 485 THR A C 1
ATOM 3600 O O . THR A 1 485 ? -32.125 -34 -5.047 1 94.44 485 THR A O 1
ATOM 3603 N N . ALA A 1 486 ? -31.938 -34.562 -2.904 1 96.5 486 ALA A N 1
ATOM 3604 C CA . ALA A 1 486 ? -30.484 -34.375 -2.9 1 96.5 486 ALA A CA 1
ATOM 3605 C C . ALA A 1 486 ? -29.812 -35.438 -2.01 1 96.5 486 ALA A C 1
ATOM 3607 O O . ALA A 1 486 ? -30.391 -35.875 -1.009 1 96.5 486 ALA A O 1
ATOM 3608 N N . GLU A 1 487 ? -28.656 -35.906 -2.363 1 96.56 487 GLU A N 1
ATOM 3609 C CA . GLU A 1 487 ? -27.875 -36.875 -1.592 1 96.56 487 GLU A CA 1
ATOM 3610 C C . GLU A 1 487 ? -26.375 -36.688 -1.812 1 96.56 487 GLU A C 1
ATOM 3612 O O . GLU A 1 487 ? -25.969 -36.031 -2.781 1 96.56 487 GLU A O 1
ATOM 3617 N N . LEU A 1 488 ? -25.594 -37.188 -0.907 1 96.31 488 LEU A N 1
ATOM 3618 C CA . LEU A 1 488 ? -24.141 -37.188 -1.083 1 96.31 488 LEU A CA 1
ATOM 3619 C C . LEU A 1 488 ? -23.719 -38.281 -2.076 1 96.31 488 LEU A C 1
ATOM 3621 O O . LEU A 1 488 ? -24.219 -39.406 -2.029 1 96.31 488 LEU A O 1
ATOM 3625 N N . VAL A 1 489 ? -22.844 -37.875 -2.969 1 96.62 489 VAL A N 1
ATOM 3626 C CA . VAL A 1 489 ? -22.344 -38.844 -3.943 1 96.62 489 VAL A CA 1
ATOM 3627 C C . VAL A 1 489 ? -21.469 -39.875 -3.238 1 96.62 489 VAL A C 1
ATOM 3629 O O . VAL A 1 489 ? -20.688 -39.531 -2.35 1 96.62 489 VAL A O 1
ATOM 3632 N N . LYS A 1 490 ? -21.672 -41.094 -3.607 1 93.5 490 LYS A N 1
ATOM 3633 C CA . LYS A 1 490 ? -20.844 -42.188 -3.041 1 93.5 490 LYS A CA 1
ATOM 3634 C C . LYS A 1 490 ? -19.5 -42.281 -3.748 1 93.5 490 LYS A C 1
ATOM 3636 O O . LYS A 1 490 ? -19.375 -42.938 -4.773 1 93.5 490 LYS A O 1
ATOM 3641 N N . VAL A 1 491 ? -18.516 -41.656 -3.23 1 93.44 491 VAL A N 1
ATOM 3642 C CA . VAL A 1 491 ? -17.141 -41.719 -3.725 1 93.44 491 VAL A CA 1
ATOM 3643 C C . VAL A 1 491 ? -16.234 -42.375 -2.688 1 93.44 491 VAL A C 1
ATOM 3645 O O . VAL A 1 491 ? -16.266 -42.031 -1.51 1 93.44 491 VAL A O 1
ATOM 3648 N N . PRO A 1 492 ? -15.523 -43.438 -3.1 1 93.38 492 PRO A N 1
ATOM 3649 C CA . PRO A 1 492 ? -14.594 -44.062 -2.139 1 93.38 492 PRO A CA 1
ATOM 3650 C C . PRO A 1 492 ? -13.633 -43.031 -1.525 1 93.38 492 PRO A C 1
ATOM 3652 O O . PRO A 1 492 ? -13.031 -42.25 -2.244 1 93.38 492 PRO A O 1
ATOM 3655 N N . PRO A 1 493 ? -13.594 -43.031 -0.239 1 89 493 PRO A N 1
ATOM 3656 C CA . PRO A 1 493 ? -12.672 -42.094 0.407 1 89 493 PRO A CA 1
ATOM 3657 C C . PRO A 1 493 ? -11.211 -42.406 0.101 1 89 493 PRO A C 1
ATOM 3659 O O . PRO A 1 493 ? -10.828 -43.562 -0.048 1 89 493 PRO A O 1
ATOM 3662 N N . GLY A 1 494 ? -10.422 -41.469 -0.11 1 92.75 494 GLY A N 1
ATOM 3663 C CA . GLY A 1 494 ? -8.984 -41.562 -0.281 1 92.75 494 GLY A CA 1
ATOM 3664 C C . GLY A 1 494 ? -8.203 -40.594 0.61 1 92.75 494 GLY A C 1
ATOM 3665 O O . GLY A 1 494 ? -8.766 -39.625 1.125 1 92.75 494 GLY A O 1
ATOM 3666 N N . ALA A 1 495 ? -6.949 -40.938 0.855 1 94.56 495 ALA A N 1
ATOM 3667 C CA . ALA A 1 495 ? -6.086 -40.094 1.67 1 94.56 495 ALA A CA 1
ATOM 3668 C C . ALA A 1 495 ? -5.82 -38.75 0.978 1 94.56 495 ALA A C 1
ATOM 3670 O O . ALA A 1 495 ? -5.777 -38.688 -0.252 1 94.56 495 ALA A O 1
ATOM 3671 N N . PRO A 1 496 ? -5.676 -37.75 1.783 1 95.56 496 PRO A N 1
ATOM 3672 C CA . PRO A 1 496 ? -5.238 -36.5 1.166 1 95.56 496 PRO A CA 1
ATOM 3673 C C . PRO A 1 496 ? -3.93 -36.625 0.395 1 95.56 496 PRO A C 1
ATOM 3675 O O . PRO A 1 496 ? -3.146 -37.562 0.667 1 95.56 496 PRO A O 1
ATOM 3678 N N . LEU A 1 497 ? -3.752 -35.812 -0.548 1 96.19 497 LEU A N 1
ATOM 3679 C CA . LEU A 1 497 ? -2.521 -35.844 -1.33 1 96.19 497 LEU A CA 1
ATOM 3680 C C . LEU A 1 497 ? -1.319 -35.5 -0.46 1 96.19 497 LEU A C 1
ATOM 3682 O O . LEU A 1 497 ? -1.42 -34.656 0.437 1 96.19 497 LEU A O 1
ATOM 3686 N N . GLY A 1 498 ? -0.188 -36.031 -0.72 1 92.25 498 GLY A N 1
ATOM 3687 C CA . GLY A 1 498 ? 1.027 -35.844 0.052 1 92.25 498 GLY A CA 1
ATOM 3688 C C . GLY A 1 498 ? 1.303 -36.938 1.041 1 92.25 498 GLY A C 1
ATOM 3689 O O . GLY A 1 498 ? 2.406 -37.031 1.583 1 92.25 498 GLY A O 1
ATOM 3690 N N . LEU A 1 499 ? 0.317 -37.781 1.27 1 91.06 499 LEU A N 1
ATOM 3691 C CA . LEU A 1 499 ? 0.458 -38.875 2.232 1 91.06 499 LEU A CA 1
ATOM 3692 C C . LEU A 1 499 ? 0.655 -40.219 1.52 1 91.06 499 LEU A C 1
ATOM 3694 O O . LEU A 1 499 ? 0.903 -41.25 2.164 1 91.06 499 LEU A O 1
ATOM 3698 N N . GLY A 1 500 ? 0.607 -40.156 0.258 1 89.75 500 GLY A N 1
ATOM 3699 C CA . GLY A 1 500 ? 0.666 -41.406 -0.491 1 89.75 500 GLY A CA 1
ATOM 3700 C C . GLY A 1 500 ? -0.636 -42.188 -0.458 1 89.75 500 GLY A C 1
ATOM 3701 O O . GLY A 1 500 ? -1.474 -41.969 0.42 1 89.75 500 GLY A O 1
ATOM 3702 N N . GLY A 1 501 ? -0.939 -42.938 -1.61 1 90.31 501 GLY A N 1
ATOM 3703 C CA . GLY A 1 501 ? -2.145 -43.75 -1.604 1 90.31 501 GLY A CA 1
ATOM 3704 C C . GLY A 1 501 ? -2.635 -44.094 -2.996 1 90.31 501 GLY A C 1
ATOM 3705 O O . GLY A 1 501 ? -1.929 -43.875 -3.982 1 90.31 501 GLY A O 1
ATOM 3706 N N . ARG A 1 502 ? -3.732 -44.812 -2.945 1 93.5 502 ARG A N 1
ATOM 3707 C CA . ARG A 1 502 ? -4.457 -45.156 -4.168 1 93.5 502 ARG A CA 1
ATOM 3708 C C . ARG A 1 502 ? -5.898 -44.656 -4.105 1 93.5 502 ARG A C 1
ATOM 3710 O O . ARG A 1 502 ? -6.539 -44.719 -3.055 1 93.5 502 ARG A O 1
ATOM 3717 N N . TRP A 1 503 ? -6.312 -44.156 -5.16 1 96.19 503 TRP A N 1
ATOM 3718 C CA . TRP A 1 503 ? -7.645 -43.562 -5.199 1 96.19 503 TRP A CA 1
ATOM 3719 C C . TRP A 1 503 ? -8.547 -44.312 -6.18 1 96.19 503 TRP A C 1
ATOM 3721 O O . TRP A 1 503 ? -8.195 -44.469 -7.352 1 96.19 503 TRP A O 1
ATOM 3731 N N . GLN A 1 504 ? -9.609 -44.719 -5.641 1 96 504 GLN A N 1
ATOM 3732 C CA . GLN A 1 504 ? -10.594 -45.438 -6.453 1 96 504 GLN A CA 1
ATOM 3733 C C . GLN A 1 504 ? -11.68 -44.5 -6.957 1 96 504 GLN A C 1
ATOM 3735 O O . GLN A 1 504 ? -11.844 -43.375 -6.422 1 96 504 GLN A O 1
ATOM 3740 N N . THR A 1 505 ? -12.297 -44.938 -8.016 1 96.69 505 THR A N 1
ATOM 3741 C CA . THR A 1 505 ? -13.266 -44.031 -8.648 1 96.69 505 THR A CA 1
ATOM 3742 C C . THR A 1 505 ? -14.695 -44.438 -8.281 1 96.69 505 THR A C 1
ATOM 3744 O O . THR A 1 505 ? -14.945 -45.594 -7.938 1 96.69 505 THR A O 1
ATOM 3747 N N . GLY A 1 506 ? -15.523 -43.469 -8.188 1 95.81 506 GLY A N 1
ATOM 3748 C CA . GLY A 1 506 ? -16.969 -43.625 -8.203 1 95.81 506 GLY A CA 1
ATOM 3749 C C . GLY A 1 506 ? -17.609 -43.062 -9.453 1 95.81 506 GLY A C 1
ATOM 3750 O O . GLY A 1 506 ? -16.984 -42.281 -10.188 1 95.81 506 GLY A O 1
ATOM 3751 N N . SER A 1 507 ? -18.812 -43.562 -9.805 1 95.31 507 SER A N 1
ATOM 3752 C CA . SER A 1 507 ? -19.484 -43.094 -11.016 1 95.31 507 SER A CA 1
ATOM 3753 C C . SER A 1 507 ? -20.922 -42.688 -10.719 1 95.31 507 SER A C 1
ATOM 3755 O O . SER A 1 507 ? -21.547 -43.219 -9.797 1 95.31 507 SER A O 1
ATOM 3757 N N . LEU A 1 508 ? -21.391 -41.781 -11.492 1 95.81 508 LEU A N 1
ATOM 3758 C CA . LEU A 1 508 ? -22.797 -41.344 -11.445 1 95.81 508 LEU A CA 1
ATOM 3759 C C . LEU A 1 508 ? -23.234 -40.812 -12.797 1 95.81 508 LEU A C 1
ATOM 3761 O O . LEU A 1 508 ? -22.406 -40.562 -13.68 1 95.81 508 LEU A O 1
ATOM 3765 N N . ILE A 1 509 ? -24.531 -40.719 -13 1 96.25 509 ILE A N 1
ATOM 3766 C CA . ILE A 1 509 ? -25.094 -40.156 -14.211 1 96.25 509 ILE A CA 1
ATOM 3767 C C . ILE A 1 509 ? -25.891 -38.906 -13.859 1 96.25 509 ILE A C 1
ATOM 3769 O O . ILE A 1 509 ? -26.734 -38.938 -12.969 1 96.25 509 ILE A O 1
ATOM 3773 N N . LEU A 1 510 ? -25.578 -37.875 -14.477 1 95.44 510 LEU A N 1
ATOM 3774 C CA . LEU A 1 510 ? -26.344 -36.656 -14.352 1 95.44 510 LEU A CA 1
ATOM 3775 C C . LEU A 1 510 ? -27.469 -36.594 -15.383 1 95.44 510 LEU A C 1
ATOM 3777 O O . LEU A 1 510 ? -27.25 -36.219 -16.531 1 95.44 510 LEU A O 1
ATOM 3781 N N . GLU A 1 511 ? -28.641 -36.875 -14.945 1 92.19 511 GLU A N 1
ATOM 3782 C CA . GLU A 1 511 ? -29.812 -36.781 -15.828 1 92.19 511 GLU A CA 1
ATOM 3783 C C . GLU A 1 511 ? -30.203 -35.344 -16.109 1 92.19 511 GLU A C 1
ATOM 3785 O O . GLU A 1 511 ? -29.828 -34.438 -15.359 1 92.19 511 GLU A O 1
ATOM 3790 N N . PRO A 1 512 ? -30.891 -35.156 -17.234 1 88.94 512 PRO A N 1
ATOM 3791 C CA . PRO A 1 512 ? -31.328 -33.781 -17.5 1 88.94 512 PRO A CA 1
ATOM 3792 C C . PRO A 1 512 ? -32.062 -33.156 -16.312 1 88.94 512 PRO A C 1
ATOM 3794 O O . PRO A 1 512 ? -32.969 -33.75 -15.758 1 88.94 512 PRO A O 1
ATOM 3797 N N . GLY A 1 513 ? -31.578 -32 -15.883 1 87.81 513 GLY A N 1
ATOM 3798 C CA . GLY A 1 513 ? -32.156 -31.312 -14.75 1 87.81 513 GLY A CA 1
ATOM 3799 C C . GLY A 1 513 ? -31.375 -31.5 -13.461 1 87.81 513 GLY A C 1
ATOM 3800 O O . GLY A 1 513 ? -31.531 -30.75 -12.508 1 87.81 513 GLY A O 1
ATOM 3801 N N . ASP A 1 514 ? -30.562 -32.531 -13.398 1 93.69 514 ASP A N 1
ATOM 3802 C CA . ASP A 1 514 ? -29.75 -32.812 -12.219 1 93.69 514 ASP A CA 1
ATOM 3803 C C . ASP A 1 514 ? -28.609 -31.812 -12.078 1 93.69 514 ASP A C 1
ATOM 3805 O O . ASP A 1 514 ? -28.172 -31.219 -13.07 1 93.69 514 ASP A O 1
ATOM 3809 N N . THR A 1 515 ? -28.234 -31.578 -10.836 1 95.19 515 THR A N 1
ATOM 3810 C CA . THR A 1 515 ? -27.078 -30.719 -10.547 1 95.19 515 THR A CA 1
ATOM 3811 C C . THR A 1 515 ? -26.125 -31.406 -9.586 1 95.19 515 THR A C 1
ATOM 3813 O O . THR A 1 515 ? -26.562 -32.062 -8.625 1 95.19 515 THR A O 1
ATOM 3816 N N . VAL A 1 516 ? -24.875 -31.406 -9.906 1 97.44 516 VAL A N 1
ATOM 3817 C CA . VAL A 1 516 ? -23.844 -31.859 -8.977 1 97.44 516 VAL A CA 1
ATOM 3818 C C . VAL A 1 516 ? -23.125 -30.656 -8.367 1 97.44 516 VAL A C 1
ATOM 3820 O O . VAL A 1 516 ? -22.828 -29.688 -9.07 1 97.44 516 VAL A O 1
ATOM 3823 N N . LEU A 1 517 ? -22.984 -30.672 -7.074 1 97.31 517 LEU A N 1
ATOM 3824 C CA . LEU A 1 517 ? -22.406 -29.578 -6.316 1 97.31 517 LEU A CA 1
ATOM 3825 C C . LEU A 1 517 ? -21.156 -30.016 -5.574 1 97.31 517 LEU A C 1
ATOM 3827 O O . LEU A 1 517 ? -21.219 -30.906 -4.723 1 97.31 517 LEU A O 1
ATOM 3831 N N . MET A 1 518 ? -19.969 -29.469 -5.961 1 97.75 518 MET A N 1
ATOM 3832 C CA . MET A 1 518 ? -18.719 -29.641 -5.23 1 97.75 518 MET A CA 1
ATOM 3833 C C . MET A 1 518 ? -18.438 -28.438 -4.348 1 97.75 518 MET A C 1
ATOM 3835 O O . MET A 1 518 ? -18.75 -27.297 -4.719 1 97.75 518 MET A O 1
ATOM 3839 N N . TYR A 1 519 ? -17.812 -28.672 -3.184 1 96.62 519 TYR A N 1
ATOM 3840 C CA . TYR A 1 519 ? -17.641 -27.594 -2.223 1 96.62 519 TYR A CA 1
ATOM 3841 C C . TYR A 1 519 ? -16.453 -27.859 -1.309 1 96.62 519 TYR A C 1
ATOM 3843 O O . TYR A 1 519 ? -16.031 -29.016 -1.137 1 96.62 519 TYR A O 1
ATOM 3851 N N . SER A 1 520 ? -15.859 -26.828 -0.8 1 93.75 520 SER A N 1
ATOM 3852 C CA . SER A 1 520 ? -14.781 -26.953 0.178 1 93.75 520 SER A CA 1
ATOM 3853 C C . SER A 1 520 ? -15.336 -27.078 1.595 1 93.75 520 SER A C 1
ATOM 3855 O O . SER A 1 520 ? -16.531 -26.844 1.823 1 93.75 520 SER A O 1
ATOM 3857 N N . ASP A 1 521 ? -14.5 -27.406 2.504 1 91.25 521 ASP A N 1
ATOM 3858 C CA . ASP A 1 521 ? -14.93 -27.688 3.871 1 91.25 521 ASP A CA 1
ATOM 3859 C C . ASP A 1 521 ? -15.438 -26.406 4.547 1 91.25 521 ASP A C 1
ATOM 3861 O O . ASP A 1 521 ? -16.25 -26.484 5.48 1 91.25 521 ASP A O 1
ATOM 3865 N N . GLY A 1 522 ? -15.039 -25.328 4.074 1 90.19 522 GLY A N 1
ATOM 3866 C CA . GLY A 1 522 ? -15.508 -24.062 4.637 1 90.19 522 GLY A CA 1
ATOM 3867 C C . GLY A 1 522 ? -17 -23.875 4.48 1 90.19 522 GLY A C 1
ATOM 3868 O O . GLY A 1 522 ? -17.609 -23.047 5.184 1 90.19 522 GLY A O 1
ATOM 3869 N N . VAL A 1 523 ? -17.594 -24.484 3.578 1 92.06 523 VAL A N 1
ATOM 3870 C CA . VAL A 1 523 ? -19.031 -24.406 3.35 1 92.06 523 VAL A CA 1
ATOM 3871 C C . VAL A 1 523 ? -19.781 -25.109 4.48 1 92.06 523 VAL A C 1
ATOM 3873 O O . VAL A 1 523 ? -20.875 -24.672 4.875 1 92.06 523 VAL A O 1
ATOM 3876 N N . VAL A 1 524 ? -19.203 -26.188 5.066 1 93.94 524 VAL A N 1
ATOM 3877 C CA . VAL A 1 524 ? -20 -27.062 5.934 1 93.94 524 VAL A CA 1
ATOM 3878 C C . VAL A 1 524 ? -19.438 -27.016 7.355 1 93.94 524 VAL A C 1
ATOM 3880 O O . VAL A 1 524 ? -20.109 -27.406 8.305 1 93.94 524 VAL A O 1
ATOM 3883 N N . GLU A 1 525 ? -18.266 -26.562 7.48 1 90.81 525 GLU A N 1
ATOM 3884 C CA . GLU A 1 525 ? -17.656 -26.547 8.805 1 90.81 525 GLU A CA 1
ATOM 3885 C C . GLU A 1 525 ? -17.938 -25.25 9.531 1 90.81 525 GLU A C 1
ATOM 3887 O O . GLU A 1 525 ? -17.797 -24.156 8.953 1 90.81 525 GLU A O 1
ATOM 3892 N N . ARG A 1 526 ? -18.422 -25.344 10.734 1 87.25 526 ARG A N 1
ATOM 3893 C CA . ARG A 1 526 ? -18.625 -24.219 11.648 1 87.25 526 ARG A CA 1
ATOM 3894 C C . ARG A 1 526 ? -18.141 -24.562 13.055 1 87.25 526 ARG A C 1
ATOM 3896 O O . ARG A 1 526 ? -18.219 -25.719 13.477 1 87.25 526 ARG A O 1
ATOM 3903 N N . ARG A 1 527 ? -17.688 -23.453 13.664 1 81.06 527 ARG A N 1
ATOM 3904 C CA . ARG A 1 527 ? -17.266 -23.656 15.047 1 81.06 527 ARG A CA 1
ATOM 3905 C C . ARG A 1 527 ? -18.453 -24.078 15.914 1 81.06 527 ARG A C 1
ATOM 3907 O O . ARG A 1 527 ? -19.516 -23.469 15.852 1 81.06 527 ARG A O 1
ATOM 3914 N N . GLY A 1 528 ? -18.328 -25.125 16.672 1 80.69 528 GLY A N 1
ATOM 3915 C CA . GLY A 1 528 ? -19.359 -25.578 17.594 1 80.69 528 GLY A CA 1
ATOM 3916 C C . GLY A 1 528 ? -20.328 -26.547 16.969 1 80.69 528 GLY A C 1
ATOM 3917 O O . GLY A 1 528 ? -21.266 -27.016 17.625 1 80.69 528 GLY A O 1
ATOM 3918 N N . ARG A 1 529 ? -20.172 -26.844 15.688 1 84.69 529 ARG A N 1
ATOM 3919 C CA . ARG A 1 529 ? -21.047 -27.797 15.008 1 84.69 529 ARG A CA 1
ATOM 3920 C C . ARG A 1 529 ? -20.234 -28.969 14.453 1 84.69 529 ARG A C 1
ATOM 3922 O O . ARG A 1 529 ? -19.062 -28.828 14.125 1 84.69 529 ARG A O 1
ATOM 3929 N N . THR A 1 530 ? -20.875 -30.094 14.438 1 86.38 530 THR A N 1
ATOM 3930 C CA . THR A 1 530 ? -20.203 -31.25 13.852 1 86.38 530 THR A CA 1
ATOM 3931 C C . THR A 1 530 ? -20.172 -31.141 12.328 1 86.38 530 THR A C 1
ATOM 3933 O O . THR A 1 530 ? -21.031 -30.484 11.734 1 86.38 530 THR A O 1
ATOM 3936 N N . LEU A 1 531 ? -19.266 -31.75 11.648 1 87.44 531 LEU A N 1
ATOM 3937 C CA . LEU A 1 531 ? -19.141 -31.766 10.195 1 87.44 531 LEU A CA 1
ATOM 3938 C C . LEU A 1 531 ? -20.391 -32.375 9.562 1 87.44 531 LEU A C 1
ATOM 3940 O O . LEU A 1 531 ? -20.875 -31.875 8.531 1 87.44 531 LEU A O 1
ATOM 3944 N N . ASN A 1 532 ? -20.953 -33.375 10.219 1 91.25 532 ASN A N 1
ATOM 3945 C CA . ASN A 1 532 ? -22.125 -34.062 9.688 1 91.25 532 ASN A CA 1
ATOM 3946 C C . ASN A 1 532 ? -23.344 -33.156 9.68 1 91.25 532 ASN A C 1
ATOM 3948 O O . ASN A 1 532 ? -24.172 -33.25 8.766 1 91.25 532 ASN A O 1
ATOM 3952 N N . ALA A 1 533 ? -23.453 -32.375 10.672 1 92.94 533 ALA A N 1
ATOM 3953 C CA . ALA A 1 533 ? -24.562 -31.422 10.711 1 92.94 533 ALA A CA 1
ATOM 3954 C C . ALA A 1 533 ? -24.484 -30.453 9.531 1 92.94 533 ALA A C 1
ATOM 3956 O O . ALA A 1 533 ? -25.516 -30.094 8.953 1 92.94 533 ALA A O 1
ATOM 3957 N N . GLY A 1 534 ? -23.328 -30.031 9.258 1 94.06 534 GLY A N 1
ATOM 3958 C CA . GLY A 1 534 ? -23.141 -29.141 8.125 1 94.06 534 GLY A CA 1
ATOM 3959 C C . GLY A 1 534 ? -23.469 -29.797 6.793 1 94.06 534 GLY A C 1
ATOM 3960 O O . GLY A 1 534 ? -24.094 -29.172 5.926 1 94.06 534 GLY A O 1
ATOM 3961 N N . LEU A 1 535 ? -23.094 -31.047 6.664 1 95.25 535 LEU A N 1
ATOM 3962 C CA . LEU A 1 535 ? -23.391 -31.797 5.449 1 95.25 535 LEU A CA 1
ATOM 3963 C C . LEU A 1 535 ? -24.891 -32 5.273 1 95.25 535 LEU A C 1
ATOM 3965 O O . LEU A 1 535 ? -25.422 -31.828 4.176 1 95.25 535 LEU A O 1
ATOM 3969 N N . ASP A 1 536 ? -25.516 -32.344 6.371 1 95.56 536 ASP A N 1
ATOM 3970 C CA . ASP A 1 536 ? -26.969 -32.531 6.336 1 95.56 536 ASP A CA 1
ATOM 3971 C C . ASP A 1 536 ? -27.688 -31.234 5.941 1 95.56 536 ASP A C 1
ATOM 3973 O O . ASP A 1 536 ? -28.641 -31.266 5.172 1 95.56 536 ASP A O 1
ATOM 3977 N N . ALA A 1 537 ? -27.188 -30.188 6.473 1 95.38 537 ALA A N 1
ATOM 3978 C CA . ALA A 1 537 ? -27.781 -28.891 6.16 1 95.38 537 ALA A CA 1
ATOM 3979 C C . ALA A 1 537 ? -27.625 -28.562 4.676 1 95.38 537 ALA A C 1
ATOM 3981 O O . ALA A 1 537 ? -28.562 -28.047 4.051 1 95.38 537 ALA A O 1
ATOM 3982 N N . LEU A 1 538 ? -26.5 -28.812 4.105 1 95.88 538 LEU A N 1
ATOM 3983 C CA . LEU A 1 538 ? -26.234 -28.547 2.693 1 95.88 538 LEU A CA 1
ATOM 3984 C C . LEU A 1 538 ? -27.125 -29.406 1.806 1 95.88 538 LEU A C 1
ATOM 3986 O O . LEU A 1 538 ? -27.688 -28.922 0.823 1 95.88 538 LEU A O 1
ATOM 3990 N N . VAL A 1 539 ? -27.266 -30.656 2.186 1 96.88 539 VAL A N 1
ATOM 3991 C CA . VAL A 1 539 ? -28.109 -31.578 1.431 1 96.88 539 VAL A CA 1
ATOM 3992 C C . VAL A 1 539 ? -29.562 -31.109 1.484 1 96.88 539 VAL A C 1
ATOM 3994 O O . VAL A 1 539 ? -30.25 -31.109 0.465 1 96.88 539 VAL A O 1
ATOM 3997 N N . ALA A 1 540 ? -30 -30.719 2.6 1 95.88 540 ALA A N 1
ATOM 3998 C CA . ALA A 1 540 ? -31.375 -30.234 2.768 1 95.88 540 ALA A CA 1
ATOM 3999 C C . ALA A 1 540 ? -31.609 -28.969 1.947 1 95.88 540 ALA A C 1
ATOM 4001 O O . ALA A 1 540 ? -32.656 -28.812 1.322 1 95.88 540 ALA A O 1
ATOM 4002 N N . ALA A 1 541 ? -30.641 -28.109 1.981 1 93.69 541 ALA A N 1
ATOM 4003 C CA . ALA A 1 541 ? -30.75 -26.859 1.224 1 93.69 541 ALA A CA 1
ATOM 4004 C C . ALA A 1 541 ? -30.844 -27.141 -0.275 1 93.69 541 ALA A C 1
ATOM 4006 O O . ALA A 1 541 ? -31.625 -26.516 -0.985 1 93.69 541 ALA A O 1
ATOM 4007 N N . ALA A 1 542 ? -30.062 -28.047 -0.743 1 94.75 542 ALA A N 1
ATOM 4008 C CA . ALA A 1 542 ? -30.047 -28.391 -2.162 1 94.75 542 ALA A CA 1
ATOM 4009 C C . ALA A 1 542 ? -31.375 -29.016 -2.582 1 94.75 542 ALA A C 1
ATOM 4011 O O . ALA A 1 542 ? -31.891 -28.719 -3.658 1 94.75 542 ALA A O 1
ATOM 4012 N N . ALA A 1 543 ? -31.828 -29.859 -1.699 1 93.88 543 ALA A N 1
ATOM 4013 C CA . ALA A 1 543 ? -33.094 -30.531 -1.983 1 93.88 543 ALA A CA 1
ATOM 4014 C C . ALA A 1 543 ? -34.25 -29.531 -1.978 1 93.88 543 ALA A C 1
ATOM 4016 O O . ALA A 1 543 ? -35.219 -29.688 -2.75 1 93.88 543 ALA A O 1
ATOM 4017 N N . GLY A 1 544 ? -34.188 -28.609 -1.144 1 88.56 544 GLY A N 1
ATOM 4018 C CA . GLY A 1 544 ? -35.281 -27.656 -0.953 1 88.56 544 GLY A CA 1
ATOM 4019 C C . GLY A 1 544 ? -35.25 -26.531 -1.963 1 88.56 544 GLY A C 1
ATOM 4020 O O . GLY A 1 544 ? -36.219 -25.766 -2.051 1 88.56 544 GLY A O 1
ATOM 4021 N N . SER A 1 545 ? -34.25 -26.469 -2.717 1 82.56 545 SER A N 1
ATOM 4022 C CA . SER A 1 545 ? -34.125 -25.375 -3.674 1 82.56 545 SER A CA 1
ATOM 4023 C C . SER A 1 545 ? -35.094 -25.547 -4.832 1 82.56 545 SER A C 1
ATOM 4025 O O . SER A 1 545 ? -35.312 -26.656 -5.305 1 82.56 545 SER A O 1
ATOM 4027 N N . ALA A 1 546 ? -35.625 -24.406 -5.266 1 73.06 546 ALA A N 1
ATOM 4028 C CA . ALA A 1 546 ? -36.594 -24.438 -6.352 1 73.06 546 ALA A CA 1
ATOM 4029 C C . ALA A 1 546 ? -35.906 -24.625 -7.703 1 73.06 546 ALA A C 1
ATOM 4031 O O . ALA A 1 546 ? -36.531 -25.062 -8.672 1 73.06 546 ALA A O 1
ATOM 4032 N N . SER A 1 547 ? -34.625 -24.297 -7.668 1 74.44 547 SER A N 1
ATOM 4033 C CA . SER A 1 547 ? -33.906 -24.344 -8.938 1 74.44 547 SER A CA 1
ATOM 4034 C C . SER A 1 547 ? -32.594 -25.062 -8.797 1 74.44 547 SER A C 1
ATOM 4036 O O . SER A 1 547 ? -31.906 -24.953 -7.766 1 74.44 547 SER A O 1
ATOM 4038 N N . GLY A 1 548 ? -32.344 -25.891 -9.859 1 78.75 548 GLY A N 1
ATOM 4039 C CA . GLY A 1 548 ? -31.031 -26.531 -9.914 1 78.75 548 GLY A CA 1
ATOM 4040 C C . GLY A 1 548 ? -30 -25.719 -10.648 1 78.75 548 GLY A C 1
ATOM 4041 O O . GLY A 1 548 ? -28.906 -26.203 -10.953 1 78.75 548 GLY A O 1
ATOM 4042 N N . ASP A 1 549 ? -30.281 -24.422 -10.906 1 77.81 549 ASP A N 1
ATOM 4043 C CA . ASP A 1 549 ? -29.328 -23.547 -11.586 1 77.81 549 ASP A CA 1
ATOM 4044 C C . ASP A 1 549 ? -28.016 -23.453 -10.797 1 77.81 549 ASP A C 1
ATOM 4046 O O . ASP A 1 549 ? -28.031 -23.25 -9.586 1 77.81 549 ASP A O 1
ATOM 4050 N N . PRO A 1 550 ? -26.906 -23.641 -11.5 1 85.62 550 PRO A N 1
ATOM 4051 C CA . PRO A 1 550 ? -25.625 -23.703 -10.805 1 85.62 550 PRO A CA 1
ATOM 4052 C C . PRO A 1 550 ? -25.328 -22.453 -9.984 1 85.62 550 PRO A C 1
ATOM 4054 O O . PRO A 1 550 ? -24.766 -22.547 -8.898 1 85.62 550 PRO A O 1
ATOM 4057 N N . ARG A 1 551 ? -25.594 -21.281 -10.5 1 77.62 551 ARG A N 1
ATOM 4058 C CA . ARG A 1 551 ? -25.312 -20.062 -9.758 1 77.62 551 ARG A CA 1
ATOM 4059 C C . ARG A 1 551 ? -26.141 -20 -8.477 1 77.62 551 ARG A C 1
ATOM 4061 O O . ARG A 1 551 ? -25.656 -19.578 -7.43 1 77.62 551 ARG A O 1
ATOM 4068 N N . ASN A 1 552 ? -27.391 -20.312 -8.586 1 75.31 552 ASN A N 1
ATOM 4069 C CA . ASN A 1 552 ? -28.25 -20.391 -7.414 1 75.31 552 ASN A CA 1
ATOM 4070 C C . ASN A 1 552 ? -27.734 -21.422 -6.406 1 75.31 552 ASN A C 1
ATOM 4072 O O . ASN A 1 552 ? -27.734 -21.172 -5.203 1 75.31 552 ASN A O 1
ATOM 4076 N N . MET A 1 553 ? -27.391 -22.547 -6.98 1 86 553 MET A N 1
ATOM 4077 C CA . MET A 1 553 ? -26.875 -23.609 -6.125 1 86 553 MET A CA 1
ATOM 4078 C C . MET A 1 553 ? -25.641 -23.156 -5.359 1 86 553 MET A C 1
ATOM 4080 O O . MET A 1 553 ? -25.484 -23.484 -4.184 1 86 553 MET A O 1
ATOM 4084 N N . CYS A 1 554 ? -24.75 -22.422 -6.027 1 86.56 554 CYS A N 1
ATOM 4085 C CA . CYS A 1 554 ? -23.562 -21.906 -5.371 1 86.56 554 CYS A CA 1
ATOM 4086 C C . CYS A 1 554 ? -23.922 -20.953 -4.246 1 86.56 554 CYS A C 1
ATOM 4088 O O . CYS A 1 554 ? -23.344 -21 -3.158 1 86.56 554 CYS A O 1
ATOM 4090 N N . SER A 1 555 ? -24.828 -20.062 -4.512 1 77.06 555 SER A N 1
ATOM 4091 C CA . SER A 1 555 ? -25.281 -19.094 -3.512 1 77.06 555 SER A CA 1
ATOM 4092 C C . SER A 1 555 ? -25.906 -19.797 -2.311 1 77.06 555 SER A C 1
ATOM 4094 O O . SER A 1 555 ? -25.625 -19.438 -1.164 1 77.06 555 SER A O 1
ATOM 4096 N N . LEU A 1 556 ? -26.703 -20.719 -2.645 1 80.06 556 LEU A N 1
ATOM 4097 C CA . LEU A 1 556 ? -27.391 -21.469 -1.604 1 80.06 556 LEU A CA 1
ATOM 4098 C C . LEU A 1 556 ? -26.406 -22.234 -0.734 1 80.06 556 LEU A C 1
ATOM 4100 O O . LEU A 1 556 ? -26.562 -22.312 0.485 1 80.06 556 LEU A O 1
ATOM 4104 N N . ALA A 1 557 ? -25.453 -22.844 -1.352 1 89.75 557 ALA A N 1
ATOM 4105 C CA . ALA A 1 557 ? -24.453 -23.625 -0.625 1 89.75 557 ALA A CA 1
ATOM 4106 C C . ALA A 1 557 ? -23.719 -22.75 0.396 1 89.75 557 ALA A C 1
ATOM 4108 O O . ALA A 1 557 ? -23.469 -23.188 1.521 1 89.75 557 ALA A O 1
ATOM 4109 N N . THR A 1 558 ? -23.359 -21.547 0.049 1 82.19 558 THR A N 1
ATOM 4110 C CA . THR A 1 558 ? -22.594 -20.672 0.922 1 82.19 558 THR A CA 1
ATOM 4111 C C . THR A 1 558 ? -23.438 -20.203 2.098 1 82.19 558 THR A C 1
ATOM 4113 O O . THR A 1 558 ? -22.906 -19.828 3.145 1 82.19 558 THR A O 1
ATOM 4116 N N . ALA A 1 559 ? -24.75 -20.297 1.949 1 81.38 559 ALA A N 1
ATOM 4117 C CA . ALA A 1 559 ? -25.656 -19.828 2.992 1 81.38 559 ALA A CA 1
ATOM 4118 C C . ALA A 1 559 ? -26.281 -21 3.742 1 81.38 559 ALA A C 1
ATOM 4120 O O . ALA A 1 559 ? -27.031 -20.812 4.703 1 81.38 559 ALA A O 1
ATOM 4121 N N . ALA A 1 560 ? -26.047 -22.156 3.307 1 86.94 560 ALA A N 1
ATOM 4122 C CA . ALA A 1 560 ? -26.75 -23.344 3.779 1 86.94 560 ALA A CA 1
ATOM 4123 C C . ALA A 1 560 ? -26.516 -23.562 5.273 1 86.94 560 ALA A C 1
ATOM 4125 O O . ALA A 1 560 ? -27.422 -24 5.988 1 86.94 560 ALA A O 1
ATOM 4126 N N . VAL A 1 561 ? -25.281 -23.328 5.695 1 88.19 561 VAL A N 1
ATOM 4127 C CA . VAL A 1 561 ? -24.969 -23.516 7.105 1 88.19 561 VAL A CA 1
ATOM 4128 C C . VAL A 1 561 ? -24.938 -22.172 7.816 1 88.19 561 VAL A C 1
ATOM 4130 O O . VAL A 1 561 ? -24.219 -21.266 7.395 1 88.19 561 VAL A O 1
ATOM 4133 N N . GLU A 1 562 ? -25.625 -22.094 8.859 1 82.69 562 GLU A N 1
ATOM 4134 C CA . GLU A 1 562 ? -25.719 -20.844 9.594 1 82.69 562 GLU A CA 1
ATOM 4135 C C . GLU A 1 562 ? -24.406 -20.5 10.297 1 82.69 562 GLU A C 1
ATOM 4137 O O . GLU A 1 562 ? -23.688 -21.406 10.727 1 82.69 562 GLU A O 1
ATOM 4142 N N . GLY A 1 563 ? -24.141 -19.266 10.375 1 76.94 563 GLY A N 1
ATOM 4143 C CA . GLY A 1 563 ? -22.938 -18.797 11.055 1 76.94 563 GLY A CA 1
ATOM 4144 C C . GLY A 1 563 ? -21.859 -18.312 10.109 1 76.94 563 GLY A C 1
ATOM 4145 O O . GLY A 1 563 ? -21.969 -18.484 8.891 1 76.94 563 GLY A O 1
ATOM 4146 N N . THR A 1 564 ? -20.906 -17.578 10.664 1 74.81 564 THR A N 1
ATOM 4147 C CA . THR A 1 564 ? -19.781 -17.078 9.875 1 74.81 564 THR A CA 1
ATOM 4148 C C . THR A 1 564 ? -18.609 -18.062 9.906 1 74.81 564 THR A C 1
ATOM 4150 O O . THR A 1 564 ? -18.531 -18.891 10.805 1 74.81 564 THR A O 1
ATOM 4153 N N . THR A 1 565 ? -17.906 -18.125 8.773 1 76 565 THR A N 1
ATOM 4154 C CA . THR A 1 565 ? -16.719 -18.969 8.719 1 76 565 THR A CA 1
ATOM 4155 C C . THR A 1 565 ? -15.469 -18.125 8.469 1 76 565 THR A C 1
ATOM 4157 O O . THR A 1 565 ? -15.523 -17.109 7.773 1 76 565 THR A O 1
ATOM 4160 N N . ASP A 1 566 ? -14.336 -18.484 9.141 1 71.06 566 ASP A N 1
ATOM 4161 C CA . ASP A 1 566 ? -13.047 -17.844 8.945 1 71.06 566 ASP A CA 1
ATOM 4162 C C . ASP A 1 566 ? -12.227 -18.562 7.879 1 71.06 566 ASP A C 1
ATOM 4164 O O . ASP A 1 566 ? -11.094 -18.172 7.582 1 71.06 566 ASP A O 1
ATOM 4168 N N . ASP A 1 567 ? -12.898 -19.578 7.25 1 80.56 567 ASP A N 1
ATOM 4169 C CA . ASP A 1 567 ? -12.188 -20.344 6.234 1 80.56 567 ASP A CA 1
ATOM 4170 C C . ASP A 1 567 ? -12.586 -19.906 4.828 1 80.56 567 ASP A C 1
ATOM 4172 O O . ASP A 1 567 ? -13.664 -19.328 4.637 1 80.56 567 ASP A O 1
ATOM 4176 N N . ASP A 1 568 ? -11.773 -20.219 3.936 1 83.25 568 ASP A N 1
ATOM 4177 C CA . ASP A 1 568 ? -12.117 -19.984 2.537 1 83.25 568 ASP A CA 1
ATOM 4178 C C . ASP A 1 568 ? -13.289 -20.859 2.1 1 83.25 568 ASP A C 1
ATOM 4180 O O . ASP A 1 568 ? -13.461 -21.969 2.621 1 83.25 568 ASP A O 1
ATOM 4184 N N . VAL A 1 569 ? -14.078 -20.297 1.21 1 86 569 VAL A N 1
ATOM 4185 C CA . VAL A 1 569 ? -15.219 -21.031 0.685 1 86 569 VAL A CA 1
ATOM 4186 C C . VAL A 1 569 ? -15.133 -21.109 -0.838 1 86 569 VAL A C 1
ATOM 4188 O O . VAL A 1 569 ? -14.984 -20.078 -1.506 1 86 569 VAL A O 1
ATOM 4191 N N . ALA A 1 570 ? -15.164 -22.297 -1.371 1 90.94 570 ALA A N 1
ATOM 4192 C CA . ALA A 1 570 ? -15.234 -22.531 -2.811 1 90.94 570 ALA A CA 1
ATOM 4193 C C . ALA A 1 570 ? -16.359 -23.5 -3.15 1 90.94 570 ALA A C 1
ATOM 4195 O O . ALA A 1 570 ? -16.531 -24.516 -2.467 1 90.94 570 ALA A O 1
ATOM 4196 N N . VAL A 1 571 ? -17.125 -23.141 -4.152 1 93.94 571 VAL A N 1
ATOM 4197 C CA . VAL A 1 571 ? -18.219 -24 -4.605 1 93.94 571 VAL A CA 1
ATOM 4198 C C . VAL A 1 571 ? -18.234 -24.062 -6.129 1 93.94 571 VAL A C 1
ATOM 4200 O O . VAL A 1 571 ? -17.984 -23.062 -6.805 1 93.94 571 VAL A O 1
ATOM 4203 N N . LEU A 1 572 ? -18.391 -25.25 -6.684 1 95.5 572 LEU A N 1
ATOM 4204 C CA . LEU A 1 572 ? -18.547 -25.484 -8.117 1 95.5 572 LEU A CA 1
ATOM 4205 C C . LEU A 1 572 ? -19.797 -26.328 -8.398 1 95.5 572 LEU A C 1
ATOM 4207 O O . LEU A 1 572 ? -19.953 -27.406 -7.836 1 95.5 572 LEU A O 1
ATOM 4211 N N . ALA A 1 573 ? -20.688 -25.812 -9.234 1 95.38 573 ALA A N 1
ATOM 4212 C CA . ALA A 1 573 ? -21.922 -26.5 -9.562 1 95.38 573 ALA A CA 1
ATOM 4213 C C . ALA A 1 573 ? -22.031 -26.75 -11.07 1 95.38 573 ALA A C 1
ATOM 4215 O O . ALA A 1 573 ? -21.688 -25.875 -11.867 1 95.38 573 ALA A O 1
ATOM 4216 N N . VAL A 1 574 ? -22.453 -27.938 -11.438 1 95.06 574 VAL A N 1
ATOM 4217 C CA . VAL A 1 574 ? -22.688 -28.312 -12.836 1 95.06 574 VAL A CA 1
ATOM 4218 C C . VAL A 1 574 ? -24.078 -28.891 -13 1 95.06 574 VAL A C 1
ATOM 4220 O O . VAL A 1 574 ? -24.469 -29.828 -12.305 1 95.06 574 VAL A O 1
ATOM 4223 N N . GLU A 1 575 ? -24.828 -28.328 -13.945 1 92.94 575 GLU A N 1
ATOM 4224 C CA . GLU A 1 575 ? -26.188 -28.766 -14.211 1 92.94 575 GLU A CA 1
ATOM 4225 C C . GLU A 1 575 ? -26.328 -29.312 -15.625 1 92.94 575 GLU A C 1
ATOM 4227 O O . GLU A 1 575 ? -25.781 -28.766 -16.578 1 92.94 575 GLU A O 1
ATOM 4232 N N . HIS A 1 576 ? -26.984 -30.484 -15.695 1 92.5 576 HIS A N 1
ATOM 4233 C CA . HIS A 1 576 ? -27.453 -30.938 -17 1 92.5 576 HIS A CA 1
ATOM 4234 C C . HIS A 1 576 ? -28.75 -30.219 -17.406 1 92.5 576 HIS A C 1
ATOM 4236 O O . HIS A 1 576 ? -29.828 -30.562 -16.938 1 92.5 576 HIS A O 1
ATOM 4242 N N . ALA A 1 577 ? -28.562 -29.297 -18.328 1 82.62 577 ALA A N 1
ATOM 4243 C CA . ALA A 1 577 ? -29.672 -28.391 -18.688 1 82.62 577 ALA A CA 1
ATOM 4244 C C . ALA A 1 577 ? -30.766 -29.141 -19.453 1 82.62 577 ALA A C 1
ATOM 4246 O O . ALA A 1 577 ? -30.469 -30.016 -20.266 1 82.62 577 ALA A O 1
ATOM 4247 N N . LEU A 1 578 ? -32.031 -28.891 -19.188 1 69.25 578 LEU A N 1
ATOM 4248 C CA . LEU A 1 578 ? -33.156 -29.469 -19.875 1 69.25 578 LEU A CA 1
ATOM 4249 C C . LEU A 1 578 ? -33.25 -28.922 -21.312 1 69.25 578 LEU A C 1
ATOM 4251 O O . LEU A 1 578 ? -33.688 -29.656 -22.219 1 69.25 578 LEU A O 1
ATOM 4255 N N . ALA A 1 579 ? -33.094 -27.641 -21.484 1 63.78 579 ALA A N 1
ATOM 4256 C CA . ALA A 1 579 ? -33.188 -27.047 -22.812 1 63.78 579 ALA A CA 1
ATOM 4257 C C . ALA A 1 579 ? -31.953 -26.234 -23.141 1 63.78 579 ALA A C 1
ATOM 4259 O O . ALA A 1 579 ? -31.219 -25.828 -22.234 1 63.78 579 ALA A O 1
ATOM 4260 N N . MET A 1 580 ? -31.656 -26.203 -24.469 1 60.47 580 MET A N 1
ATOM 4261 C CA . MET A 1 580 ? -30.516 -25.438 -24.938 1 60.47 580 MET A CA 1
ATOM 4262 C C . MET A 1 580 ? -30.609 -23.984 -24.484 1 60.47 580 MET A C 1
ATOM 4264 O O . MET A 1 580 ? -31.688 -23.391 -24.531 1 60.47 580 MET A O 1
ATOM 4268 N N . SER A 1 581 ? -29.703 -23.625 -23.688 1 62.19 581 SER A N 1
ATOM 4269 C CA . SER A 1 581 ? -29.688 -22.25 -23.203 1 62.19 581 SER A CA 1
ATOM 4270 C C . SER A 1 581 ? -29.375 -21.281 -24.344 1 62.19 581 SER A C 1
ATOM 4272 O O . SER A 1 581 ? -28.688 -21.641 -25.297 1 62.19 581 SER A O 1
ATOM 4274 N N . ARG A 1 582 ? -30.469 -20.281 -24.625 1 74.19 582 ARG A N 1
ATOM 4275 C CA . ARG A 1 582 ? -30.141 -19.156 -25.5 1 74.19 582 ARG A CA 1
ATOM 4276 C C . ARG A 1 582 ? -29.344 -18.109 -24.75 1 74.19 582 ARG A C 1
ATOM 4278 O O . ARG A 1 582 ? -29.688 -17.719 -23.625 1 74.19 582 ARG A O 1
ATOM 4285 N N . SER A 1 583 ? -28.109 -18.031 -25.141 1 80.31 583 SER A N 1
ATOM 4286 C CA . SER A 1 583 ? -27.297 -17.016 -24.469 1 80.31 583 SER A CA 1
ATOM 4287 C C . SER A 1 583 ? -26.797 -15.969 -25.469 1 80.31 583 SER A C 1
ATOM 4289 O O . SER A 1 583 ? -26.75 -16.219 -26.672 1 80.31 583 SER A O 1
ATOM 4291 N N . ALA A 1 584 ? -26.719 -14.719 -25.016 1 83.25 584 ALA A N 1
ATOM 4292 C CA . ALA A 1 584 ? -26.156 -13.609 -25.781 1 83.25 584 ALA A CA 1
ATOM 4293 C C . ALA A 1 584 ? -25.281 -12.719 -24.906 1 83.25 584 ALA A C 1
ATOM 4295 O O . ALA A 1 584 ? -25.5 -12.633 -23.688 1 83.25 584 ALA A O 1
ATOM 4296 N N . THR A 1 585 ? -24.281 -12.273 -25.516 1 86.25 585 THR A N 1
ATOM 4297 C CA . THR A 1 585 ? -23.375 -11.375 -24.797 1 86.25 585 THR A CA 1
ATOM 4298 C C . THR A 1 585 ? -23.203 -10.07 -25.562 1 86.25 585 THR A C 1
ATOM 4300 O O . THR A 1 585 ? -23.125 -10.062 -26.797 1 86.25 585 THR A O 1
ATOM 4303 N N . MET A 1 586 ? -23.188 -8.945 -24.781 1 87.44 586 MET A N 1
ATOM 4304 C CA . MET A 1 586 ? -22.906 -7.637 -25.375 1 87.44 586 MET A CA 1
ATOM 4305 C C . MET A 1 586 ? -21.766 -6.953 -24.641 1 87.44 586 MET A C 1
ATOM 4307 O O . MET A 1 586 ? -21.734 -6.926 -23.406 1 87.44 586 MET A O 1
ATOM 4311 N N . HIS A 1 587 ? -20.859 -6.535 -25.406 1 86.25 587 HIS A N 1
ATOM 4312 C CA . HIS A 1 587 ? -19.812 -5.688 -24.859 1 86.25 587 HIS A CA 1
ATOM 4313 C C . HIS A 1 587 ? -20.234 -4.223 -24.859 1 86.25 587 HIS A C 1
ATOM 4315 O O . HIS A 1 587 ? -20.672 -3.695 -25.891 1 86.25 587 HIS A O 1
ATOM 4321 N N . VAL A 1 588 ? -20.188 -3.656 -23.688 1 81 588 VAL A N 1
ATOM 4322 C CA . VAL A 1 588 ? -20.609 -2.271 -23.516 1 81 588 VAL A CA 1
ATOM 4323 C C . VAL A 1 588 ? -19.391 -1.383 -23.266 1 81 588 VAL A C 1
ATOM 4325 O O . VAL A 1 588 ? -18.688 -1.561 -22.266 1 81 588 VAL A O 1
ATOM 4328 N N . ALA A 1 589 ? -19.141 -0.49 -24.141 1 75.75 589 ALA A N 1
ATOM 4329 C CA . ALA A 1 589 ? -18.047 0.473 -23.969 1 75.75 589 ALA A CA 1
ATOM 4330 C C . ALA A 1 589 ? -18.328 1.381 -22.766 1 75.75 589 ALA A C 1
ATOM 4332 O O . ALA A 1 589 ? -19.484 1.582 -22.391 1 75.75 589 ALA A O 1
ATOM 4333 N N . ALA A 1 590 ? -17.328 1.812 -22.203 1 68.5 590 ALA A N 1
ATOM 4334 C CA . ALA A 1 590 ? -17.469 2.719 -21.062 1 68.5 590 ALA A CA 1
ATOM 4335 C C . ALA A 1 590 ? -17.891 4.109 -21.516 1 68.5 590 ALA A C 1
ATOM 4337 O O . ALA A 1 590 ? -17.094 5.055 -21.469 1 68.5 590 ALA A O 1
ATOM 4338 N N . GLU A 1 591 ? -19.062 4.262 -22.094 1 68.19 591 GLU A N 1
ATOM 4339 C CA . GLU A 1 591 ? -19.656 5.504 -22.578 1 68.19 591 GLU A CA 1
ATOM 4340 C C . GLU A 1 591 ? -21.047 5.73 -21.984 1 68.19 591 GLU A C 1
ATOM 4342 O O . GLU A 1 591 ? -21.734 4.777 -21.625 1 68.19 591 GLU A O 1
ATOM 4347 N N . PRO A 1 592 ? -21.359 7.008 -21.844 1 64 592 PRO A N 1
ATOM 4348 C CA . PRO A 1 592 ? -22.656 7.328 -21.219 1 64 592 PRO A CA 1
ATOM 4349 C C . PRO A 1 592 ? -23.828 6.699 -21.953 1 64 592 PRO A C 1
ATOM 4351 O O . PRO A 1 592 ? -24.891 6.488 -21.359 1 64 592 PRO A O 1
ATOM 4354 N N . THR A 1 593 ? -23.641 6.414 -23.234 1 72.38 593 THR A N 1
ATOM 4355 C CA . THR A 1 593 ? -24.75 5.82 -24 1 72.38 593 THR A CA 1
ATOM 4356 C C . THR A 1 593 ? -24.812 4.316 -23.75 1 72.38 593 THR A C 1
ATOM 4358 O O . THR A 1 593 ? -25.734 3.645 -24.234 1 72.38 593 THR A O 1
ATOM 4361 N N . GLY A 1 594 ? -23.938 3.854 -23.016 1 76.75 594 GLY A N 1
ATOM 4362 C CA . GLY A 1 594 ? -23.828 2.422 -22.797 1 76.75 594 GLY A CA 1
ATOM 4363 C C . GLY A 1 594 ? -25.094 1.799 -22.25 1 76.75 594 GLY A C 1
ATOM 4364 O O . GLY A 1 594 ? -25.656 0.889 -22.875 1 76.75 594 GLY A O 1
ATOM 4365 N N . PRO A 1 595 ? -25.578 2.416 -21.188 1 78.62 595 PRO A N 1
ATOM 4366 C CA . PRO A 1 595 ? -26.781 1.828 -20.609 1 78.62 595 PRO A CA 1
ATOM 4367 C C . PRO A 1 595 ? -27.969 1.825 -21.562 1 78.62 595 PRO A C 1
ATOM 4369 O O . PRO A 1 595 ? -28.734 0.867 -21.594 1 78.62 595 PRO A O 1
ATOM 4372 N N . SER A 1 596 ? -28.078 2.84 -22.375 1 81 596 SER A N 1
ATOM 4373 C CA . SER A 1 596 ? -29.172 2.904 -23.328 1 81 596 SER A CA 1
ATOM 4374 C C . SER A 1 596 ? -29.031 1.823 -24.406 1 81 596 SER A C 1
ATOM 4376 O O . SER A 1 596 ? -30.031 1.214 -24.812 1 81 596 SER A O 1
ATOM 4378 N N . ARG A 1 597 ? -27.875 1.581 -24.828 1 85.88 597 ARG A N 1
ATOM 4379 C CA . ARG A 1 597 ? -27.625 0.548 -25.828 1 85.88 597 ARG A CA 1
ATOM 4380 C C . ARG A 1 597 ? -27.906 -0.839 -25.281 1 85.88 597 ARG A C 1
ATOM 4382 O O . ARG A 1 597 ? -28.469 -1.692 -25.969 1 85.88 597 ARG A O 1
ATOM 4389 N N . VAL A 1 598 ? -27.547 -0.988 -24.094 1 87.94 598 VAL A N 1
ATOM 4390 C CA . VAL A 1 598 ? -27.797 -2.27 -23.453 1 87.94 598 VAL A CA 1
ATOM 4391 C C . VAL A 1 598 ? -29.297 -2.52 -23.359 1 87.94 598 VAL A C 1
ATOM 4393 O O . VAL A 1 598 ? -29.766 -3.629 -23.625 1 87.94 598 VAL A O 1
ATOM 4396 N N . ARG A 1 599 ? -30.031 -1.45 -23.047 1 86.69 599 ARG A N 1
ATOM 4397 C CA . ARG A 1 599 ? -31.484 -1.562 -22.938 1 86.69 599 ARG A CA 1
ATOM 4398 C C . ARG A 1 599 ? -32.125 -1.979 -24.266 1 86.69 599 ARG A C 1
ATOM 4400 O O . ARG A 1 599 ? -32.969 -2.865 -24.297 1 86.69 599 ARG A O 1
ATOM 4407 N N . GLN A 1 600 ? -31.688 -1.392 -25.25 1 89.31 600 GLN A N 1
ATOM 4408 C CA . GLN A 1 600 ? -32.25 -1.688 -26.578 1 89.31 600 GLN A CA 1
ATOM 4409 C C . GLN A 1 600 ? -31.891 -3.107 -27 1 89.31 600 GLN A C 1
ATOM 4411 O O . GLN A 1 600 ? -32.75 -3.848 -27.484 1 89.31 600 GLN A O 1
ATOM 4416 N N . TRP A 1 601 ? -30.672 -3.414 -26.859 1 92.31 601 TRP A N 1
ATOM 4417 C CA . TRP A 1 601 ? -30.172 -4.73 -27.25 1 92.31 601 TRP A CA 1
ATOM 4418 C C . TRP A 1 601 ? -30.875 -5.832 -26.469 1 92.31 601 TRP A C 1
ATOM 4420 O O . TRP A 1 601 ? -31.359 -6.805 -27.047 1 92.31 601 TRP A O 1
ATOM 4430 N N . MET A 1 602 ? -30.984 -5.633 -25.234 1 92.56 602 MET A N 1
ATOM 4431 C CA . MET A 1 602 ? -31.578 -6.641 -24.359 1 92.56 602 MET A CA 1
ATOM 4432 C C . MET A 1 602 ? -33.062 -6.793 -24.625 1 92.56 602 MET A C 1
ATOM 4434 O O . MET A 1 602 ? -33.594 -7.91 -24.641 1 92.56 602 MET A O 1
ATOM 4438 N N . THR A 1 603 ? -33.719 -5.691 -24.812 1 91.56 603 THR A N 1
ATOM 4439 C CA . THR A 1 603 ? -35.125 -5.73 -25.125 1 91.56 603 THR A CA 1
ATOM 4440 C C . THR A 1 603 ? -35.375 -6.523 -26.406 1 91.56 603 THR A C 1
ATOM 4442 O O . THR A 1 603 ? -36.25 -7.398 -26.453 1 91.56 603 THR A O 1
ATOM 4445 N N . ALA A 1 604 ? -34.594 -6.23 -27.344 1 92.25 604 ALA A N 1
ATOM 4446 C CA . ALA A 1 604 ? -34.75 -6.902 -28.641 1 92.25 604 ALA A CA 1
ATOM 4447 C C . ALA A 1 604 ? -34.5 -8.406 -28.5 1 92.25 604 ALA A C 1
ATOM 4449 O O . ALA A 1 604 ? -35.281 -9.219 -29.016 1 92.25 604 ALA A O 1
ATOM 4450 N N . ARG A 1 605 ? -33.5 -8.742 -27.797 1 91.44 605 ARG A N 1
ATOM 4451 C CA . ARG A 1 605 ? -33.094 -10.141 -27.656 1 91.44 605 ARG A CA 1
ATOM 4452 C C . ARG A 1 605 ? -34.125 -10.922 -26.844 1 91.44 605 ARG A C 1
ATOM 4454 O O . ARG A 1 605 ? -34.531 -12.023 -27.234 1 91.44 605 ARG A O 1
ATOM 4461 N N . LEU A 1 606 ? -34.531 -10.367 -25.797 1 92.69 606 LEU A N 1
ATOM 4462 C CA . LEU A 1 606 ? -35.438 -11.07 -24.906 1 92.69 606 LEU A CA 1
ATOM 4463 C C . LEU A 1 606 ? -36.812 -11.211 -25.547 1 92.69 606 LEU A C 1
ATOM 4465 O O . LEU A 1 606 ? -37.469 -12.234 -25.375 1 92.69 606 LEU A O 1
ATOM 4469 N N . ARG A 1 607 ? -37.156 -10.219 -26.281 1 91 607 ARG A N 1
ATOM 4470 C CA . ARG A 1 607 ? -38.438 -10.328 -27.016 1 91 607 ARG A CA 1
ATOM 4471 C C . ARG A 1 607 ? -38.344 -11.391 -28.109 1 91 607 ARG A C 1
ATOM 4473 O O . ARG A 1 607 ? -39.281 -12.156 -28.297 1 91 607 ARG A O 1
ATOM 4480 N N . HIS A 1 608 ? -37.219 -11.367 -28.734 1 90.94 608 HIS A N 1
ATOM 4481 C CA . HIS A 1 608 ? -37 -12.391 -29.75 1 90.94 608 HIS A CA 1
ATOM 4482 C C . HIS A 1 608 ? -37.062 -13.789 -29.141 1 90.94 608 HIS A C 1
ATOM 4484 O O . HIS A 1 608 ? -37.531 -14.727 -29.781 1 90.94 608 HIS A O 1
ATOM 4490 N N . TRP A 1 609 ? -36.656 -13.875 -27.891 1 87.81 609 TRP A N 1
ATOM 4491 C CA . TRP A 1 609 ? -36.656 -15.156 -27.203 1 87.81 609 TRP A CA 1
ATOM 4492 C C . TRP A 1 609 ? -38 -15.422 -26.531 1 87.81 609 TRP A C 1
ATOM 4494 O O . TRP A 1 609 ? -38.156 -16.406 -25.812 1 87.81 609 TRP A O 1
ATOM 4504 N N . GLN A 1 610 ? -38.969 -14.508 -26.703 1 88.94 610 GLN A N 1
ATOM 4505 C CA . GLN A 1 610 ? -40.344 -14.617 -26.219 1 88.94 610 GLN A CA 1
ATOM 4506 C C . GLN A 1 610 ? -40.375 -14.664 -24.688 1 88.94 610 GLN A C 1
ATOM 4508 O O . GLN A 1 610 ? -41.125 -15.461 -24.109 1 88.94 610 GLN A O 1
ATOM 4513 N N . VAL A 1 611 ? -39.531 -13.891 -24.094 1 90 611 VAL A N 1
ATOM 4514 C CA . VAL A 1 611 ? -39.562 -13.719 -22.656 1 90 611 VAL A CA 1
ATOM 4515 C C . VAL A 1 611 ? -40.781 -12.852 -22.281 1 90 611 VAL A C 1
ATOM 4517 O O . VAL A 1 611 ? -41.094 -11.883 -22.969 1 90 611 VAL A O 1
ATOM 4520 N N . PRO A 1 612 ? -41.438 -13.219 -21.156 1 90.69 612 PRO A N 1
ATOM 4521 C CA . PRO A 1 612 ? -42.594 -12.414 -20.734 1 90.69 612 PRO A CA 1
ATOM 4522 C C . PRO A 1 612 ? -42.219 -10.953 -20.453 1 90.69 612 PRO A C 1
ATOM 4524 O O . PRO A 1 612 ? -41.156 -10.688 -19.891 1 90.69 612 PRO A O 1
ATOM 4527 N N . GLU A 1 613 ? -43.125 -10.047 -20.812 1 90.56 613 GLU A N 1
ATOM 4528 C CA . GLU A 1 613 ? -42.844 -8.609 -20.781 1 90.56 613 GLU A CA 1
ATOM 4529 C C . GLU A 1 613 ? -42.531 -8.141 -19.359 1 90.56 613 GLU A C 1
ATOM 4531 O O . GLU A 1 613 ? -41.656 -7.297 -19.156 1 90.56 613 GLU A O 1
ATOM 4536 N N . PRO A 1 614 ? -43.25 -8.625 -18.375 1 88.75 614 PRO A N 1
ATOM 4537 C CA . PRO A 1 614 ? -42.906 -8.18 -17.016 1 88.75 614 PRO A CA 1
ATOM 4538 C C . PRO A 1 614 ? -41.469 -8.516 -16.641 1 88.75 614 PRO A C 1
ATOM 4540 O O . PRO A 1 614 ? -40.812 -7.742 -15.938 1 88.75 614 PRO A O 1
ATOM 4543 N N . VAL A 1 615 ? -41.062 -9.633 -17.078 1 90.88 615 VAL A N 1
ATOM 4544 C CA . VAL A 1 615 ? -39.688 -10.047 -16.797 1 90.88 615 VAL A CA 1
ATOM 4545 C C . VAL A 1 615 ? -38.719 -9.172 -17.578 1 90.88 615 VAL A C 1
ATOM 4547 O O . VAL A 1 615 ? -37.656 -8.773 -17.047 1 90.88 615 VAL A O 1
ATOM 4550 N N . ILE A 1 616 ? -39.062 -8.883 -18.812 1 92.12 616 ILE A N 1
ATOM 4551 C CA . ILE A 1 616 ? -38.219 -8.031 -19.625 1 92.12 616 ILE A CA 1
ATOM 4552 C C . ILE A 1 616 ? -38.031 -6.676 -18.953 1 92.12 616 ILE A C 1
ATOM 4554 O O . ILE A 1 616 ? -36.906 -6.195 -18.812 1 92.12 616 ILE A O 1
ATOM 4558 N N . GLY A 1 617 ? -39.125 -6.066 -18.516 1 89.12 617 GLY A N 1
ATOM 4559 C CA . GLY A 1 617 ? -39.062 -4.77 -17.859 1 89.12 617 GLY A CA 1
ATOM 4560 C C . GLY A 1 617 ? -38.156 -4.762 -16.641 1 89.12 617 GLY A C 1
ATOM 4561 O O . GLY A 1 617 ? -37.312 -3.875 -16.484 1 89.12 617 GLY A O 1
ATOM 4562 N N . ALA A 1 618 ? -38.344 -5.754 -15.828 1 88.38 618 ALA A N 1
ATOM 4563 C CA . ALA A 1 618 ? -37.562 -5.852 -14.602 1 88.38 618 ALA A CA 1
ATOM 4564 C C . ALA A 1 618 ? -36.094 -6.074 -14.922 1 88.38 618 ALA A C 1
ATOM 4566 O O . ALA A 1 618 ? -35.219 -5.477 -14.289 1 88.38 618 ALA A O 1
ATOM 4567 N N . ALA A 1 619 ? -35.844 -6.938 -15.867 1 91.88 619 ALA A N 1
ATOM 4568 C CA . ALA A 1 619 ? -34.469 -7.27 -16.234 1 91.88 619 ALA A CA 1
ATOM 4569 C C . ALA A 1 619 ? -33.719 -6.047 -16.781 1 91.88 619 ALA A C 1
ATOM 4571 O O . ALA A 1 619 ? -32.562 -5.824 -16.469 1 91.88 619 ALA A O 1
ATOM 4572 N N . ILE A 1 620 ? -34.406 -5.297 -17.531 1 89.75 620 ILE A N 1
ATOM 4573 C CA . ILE A 1 620 ? -33.844 -4.105 -18.141 1 89.75 620 ILE A CA 1
ATOM 4574 C C . ILE A 1 620 ? -33.5 -3.09 -17.047 1 89.75 620 ILE A C 1
ATOM 4576 O O . ILE A 1 620 ? -32.406 -2.482 -17.078 1 89.75 620 ILE A O 1
ATOM 4580 N N . LEU A 1 621 ? -34.344 -2.908 -16.156 1 85.25 621 LEU A N 1
ATOM 4581 C CA . LEU A 1 621 ? -34.125 -1.973 -15.07 1 85.25 621 LEU A CA 1
ATOM 4582 C C . LEU A 1 621 ? -32.875 -2.377 -14.266 1 85.25 621 LEU A C 1
ATOM 4584 O O . LEU A 1 621 ? -32.031 -1.538 -13.969 1 85.25 621 LEU A O 1
ATOM 4588 N N . CYS A 1 622 ? -32.844 -3.627 -13.922 1 85.94 622 CYS A N 1
ATOM 4589 C CA . CYS A 1 622 ? -31.703 -4.129 -13.141 1 85.94 622 CYS A CA 1
ATOM 4590 C C . CYS A 1 622 ? -30.406 -3.988 -13.922 1 85.94 622 CYS A C 1
ATOM 4592 O O . CYS A 1 622 ? -29.391 -3.543 -13.375 1 85.94 622 CYS A O 1
ATOM 4594 N N . THR A 1 623 ? -30.453 -4.395 -15.148 1 87.81 623 THR A N 1
ATOM 4595 C CA . THR A 1 623 ? -29.266 -4.363 -15.977 1 87.81 623 THR A CA 1
ATOM 4596 C C . THR A 1 623 ? -28.781 -2.928 -16.188 1 87.81 623 THR A C 1
ATOM 4598 O O . THR A 1 623 ? -27.578 -2.664 -16.172 1 87.81 623 THR A O 1
ATOM 4601 N N . SER A 1 624 ? -29.688 -2.066 -16.406 1 81.31 624 SER A N 1
ATOM 4602 C CA . SER A 1 624 ? -29.344 -0.658 -16.562 1 81.31 624 SER A CA 1
ATOM 4603 C C . SER A 1 624 ? -28.641 -0.111 -15.328 1 81.31 624 SER A C 1
ATOM 4605 O O . SER A 1 624 ? -27.656 0.634 -15.438 1 81.31 624 SER A O 1
ATOM 4607 N N . GLU A 1 625 ? -29.141 -0.538 -14.258 1 76.88 625 GLU A N 1
ATOM 4608 C CA . GLU A 1 625 ? -28.531 -0.117 -13.008 1 76.88 625 GLU A CA 1
ATOM 4609 C C . GLU A 1 625 ? -27.109 -0.656 -12.883 1 76.88 625 GLU A C 1
ATOM 4611 O O . GLU A 1 625 ? -26.188 0.068 -12.477 1 76.88 625 GLU A O 1
ATOM 4616 N N . LEU A 1 626 ? -26.984 -1.914 -13.18 1 80.12 626 LEU A N 1
ATOM 4617 C CA . LEU A 1 626 ? -25.672 -2.561 -13.047 1 80.12 626 LEU A CA 1
ATOM 4618 C C . LEU A 1 626 ? -24.672 -1.974 -14.031 1 80.12 626 LEU A C 1
ATOM 4620 O O . LEU A 1 626 ? -23.516 -1.758 -13.688 1 80.12 626 LEU A O 1
ATOM 4624 N N . THR A 1 627 ? -25.141 -1.788 -15.195 1 78.56 627 THR A N 1
ATOM 4625 C CA . THR A 1 627 ? -24.266 -1.219 -16.219 1 78.56 627 THR A CA 1
ATOM 4626 C C . THR A 1 627 ? -23.875 0.212 -15.852 1 78.56 627 THR A C 1
ATOM 4628 O O . THR A 1 627 ? -22.734 0.624 -16.062 1 78.56 627 THR A O 1
ATOM 4631 N N . THR A 1 628 ? -24.781 0.917 -15.398 1 70.81 628 THR A N 1
ATOM 4632 C CA . THR A 1 628 ? -24.5 2.27 -14.938 1 70.81 628 THR A CA 1
ATOM 4633 C C . THR A 1 628 ? -23.453 2.252 -13.812 1 70.81 628 THR A C 1
ATOM 4635 O O . THR A 1 628 ? -22.531 3.062 -13.805 1 70.81 628 THR A O 1
ATOM 4638 N N . ASN A 1 629 ? -23.688 1.287 -12.961 1 68.06 629 ASN A N 1
ATOM 4639 C CA . ASN A 1 629 ? -22.75 1.153 -11.859 1 68.06 629 ASN A CA 1
ATOM 4640 C C . ASN A 1 629 ? -21.344 0.79 -12.359 1 68.06 629 ASN A C 1
ATOM 4642 O O . ASN A 1 629 ? -20.359 1.307 -11.859 1 68.06 629 ASN A O 1
ATOM 4646 N N . ALA A 1 630 ? -21.312 -0.165 -13.18 1 68.38 630 ALA A N 1
ATOM 4647 C CA . ALA A 1 630 ? -20.031 -0.551 -13.766 1 68.38 630 ALA A CA 1
ATOM 4648 C C . ALA A 1 630 ? -19.359 0.641 -14.438 1 68.38 630 ALA A C 1
ATOM 4650 O O . ALA A 1 630 ? -18.141 0.817 -14.32 1 68.38 630 ALA A O 1
ATOM 4651 N N . LEU A 1 631 ? -20.125 1.373 -15.18 1 61.34 631 LEU A N 1
ATOM 4652 C CA . LEU A 1 631 ? -19.609 2.553 -15.859 1 61.34 631 LEU A CA 1
ATOM 4653 C C . LEU A 1 631 ? -19.141 3.596 -14.859 1 61.34 631 LEU A C 1
ATOM 4655 O O . LEU A 1 631 ? -18.047 4.16 -15.016 1 61.34 631 LEU A O 1
ATOM 4659 N N . LEU A 1 632 ? -19.938 3.799 -13.922 1 58.66 632 LEU A N 1
ATOM 4660 C CA . LEU A 1 632 ? -19.672 4.883 -12.984 1 58.66 632 LEU A CA 1
ATOM 4661 C C . LEU A 1 632 ? -18.547 4.504 -12.031 1 58.66 632 LEU A C 1
ATOM 4663 O O . LEU A 1 632 ? -17.719 5.344 -11.672 1 58.66 632 LEU A O 1
ATOM 4667 N N . HIS A 1 633 ? -18.516 3.211 -11.68 1 57.47 633 HIS A N 1
ATOM 4668 C CA . HIS A 1 633 ? -17.578 2.818 -10.625 1 57.47 633 HIS A CA 1
ATOM 4669 C C . HIS A 1 633 ? -16.297 2.246 -11.203 1 57.47 633 HIS A C 1
ATOM 4671 O O . HIS A 1 633 ? -15.203 2.523 -10.703 1 57.47 633 HIS A O 1
ATOM 4677 N N . ALA A 1 634 ? -16.438 1.399 -12.172 1 57.19 634 ALA A N 1
ATOM 4678 C CA . ALA A 1 634 ? -15.25 0.741 -12.727 1 57.19 634 ALA A CA 1
ATOM 4679 C C . ALA A 1 634 ? -14.656 1.551 -13.875 1 57.19 634 ALA A C 1
ATOM 4681 O O . ALA A 1 634 ? -13.445 1.531 -14.102 1 57.19 634 ALA A O 1
ATOM 4682 N N . GLY A 1 635 ? -15.422 2.451 -14.406 1 56.75 635 GLY A N 1
ATOM 4683 C CA . GLY A 1 635 ? -15.008 3.232 -15.562 1 56.75 635 GLY A CA 1
ATOM 4684 C C . GLY A 1 635 ? -14.484 2.379 -16.703 1 56.75 635 GLY A C 1
ATOM 4685 O O . GLY A 1 635 ? -13.664 2.838 -17.5 1 56.75 635 GLY A O 1
ATOM 4686 N N . THR A 1 636 ? -14.75 1.154 -16.734 1 61.91 636 THR A N 1
ATOM 4687 C CA . THR A 1 636 ? -14.289 0.21 -17.734 1 61.91 636 THR A CA 1
ATOM 4688 C C . THR A 1 636 ? -15.461 -0.355 -18.531 1 61.91 636 THR A C 1
ATOM 4690 O O . THR A 1 636 ? -16.609 -0.238 -18.109 1 61.91 636 THR A O 1
ATOM 4693 N N . PRO A 1 637 ? -15.086 -0.801 -19.688 1 71.19 637 PRO A N 1
ATOM 4694 C CA . PRO A 1 637 ? -16.141 -1.511 -20.422 1 71.19 637 PRO A CA 1
ATOM 4695 C C . PRO A 1 637 ? -16.734 -2.664 -19.625 1 71.19 637 PRO A C 1
ATOM 4697 O O . PRO A 1 637 ? -16.078 -3.207 -18.734 1 71.19 637 PRO A O 1
ATOM 4700 N N . ALA A 1 638 ? -17.984 -2.736 -19.812 1 78.19 638 ALA A N 1
ATOM 4701 C CA . ALA A 1 638 ? -18.703 -3.828 -19.156 1 78.19 638 ALA A CA 1
ATOM 4702 C C . ALA A 1 638 ? -19.188 -4.859 -20.156 1 78.19 638 ALA A C 1
ATOM 4704 O O . ALA A 1 638 ? -19.219 -4.594 -21.359 1 78.19 638 ALA A O 1
ATOM 4705 N N . GLN A 1 639 ? -19.297 -5.996 -19.719 1 85.81 639 GLN A N 1
ATOM 4706 C CA . GLN A 1 639 ? -19.891 -7.07 -20.5 1 85.81 639 GLN A CA 1
ATOM 4707 C C . GLN A 1 639 ? -21.203 -7.543 -19.891 1 85.81 639 GLN A C 1
ATOM 4709 O O . GLN A 1 639 ? -21.266 -7.836 -18.688 1 85.81 639 GLN A O 1
ATOM 4714 N N . VAL A 1 640 ? -22.266 -7.438 -20.75 1 87.31 640 VAL A N 1
ATOM 4715 C CA . VAL A 1 640 ? -23.562 -7.934 -20.312 1 87.31 640 VAL A CA 1
ATOM 4716 C C . VAL A 1 640 ? -23.844 -9.297 -20.938 1 87.31 640 VAL A C 1
ATOM 4718 O O . VAL A 1 640 ? -23.797 -9.438 -22.172 1 87.31 640 VAL A O 1
ATOM 4721 N N . HIS A 1 641 ? -24 -10.227 -20.078 1 86.38 641 HIS A N 1
ATOM 4722 C CA . HIS A 1 641 ? -24.328 -11.57 -20.531 1 86.38 641 HIS A CA 1
ATOM 4723 C C . HIS A 1 641 ? -25.734 -11.984 -20.094 1 86.38 641 HIS A C 1
ATOM 4725 O O . HIS A 1 641 ? -26.094 -11.805 -18.922 1 86.38 641 HIS A O 1
ATOM 4731 N N . ILE A 1 642 ? -26.578 -12.43 -21.109 1 87.56 642 ILE A N 1
ATOM 4732 C CA . ILE A 1 642 ? -27.922 -12.914 -20.781 1 87.56 642 ILE A CA 1
ATOM 4733 C C . ILE A 1 642 ? -28.031 -14.398 -21.156 1 87.56 642 ILE A C 1
ATOM 4735 O O . ILE A 1 642 ? -27.5 -14.828 -22.172 1 87.56 642 ILE A O 1
ATOM 4739 N N . ASP A 1 643 ? -28.531 -15.094 -20.266 1 81 643 ASP A N 1
ATOM 4740 C CA . ASP A 1 643 ? -28.766 -16.516 -20.453 1 81 643 ASP A CA 1
ATOM 4741 C C . ASP A 1 643 ? -30.203 -16.906 -20.109 1 81 643 ASP A C 1
ATOM 4743 O O . ASP A 1 643 ? -30.656 -16.656 -19 1 81 643 ASP A O 1
ATOM 4747 N N . LEU A 1 644 ? -30.891 -17.359 -21.156 1 81.44 644 LEU A N 1
ATOM 4748 C CA . LEU A 1 644 ? -32.281 -17.734 -20.984 1 81.44 644 LEU A CA 1
ATOM 4749 C C . LEU A 1 644 ? -32.469 -19.25 -21.094 1 81.44 644 LEU A C 1
ATOM 4751 O O . LEU A 1 644 ? -32.031 -19.859 -22.062 1 81.44 644 LEU A O 1
ATOM 4755 N N . ASN A 1 645 ? -32.969 -19.719 -20.047 1 72.19 645 ASN A N 1
ATOM 4756 C CA . ASN A 1 645 ? -33.438 -21.109 -20.141 1 72.19 645 ASN A CA 1
ATOM 4757 C C . ASN A 1 645 ? -34.938 -21.203 -19.906 1 72.19 645 ASN A C 1
ATOM 4759 O O . ASN A 1 645 ? -35.625 -20.188 -19.922 1 72.19 645 ASN A O 1
ATOM 4763 N N . ALA A 1 646 ? -35.406 -22.422 -19.875 1 68.88 646 ALA A N 1
ATOM 4764 C CA . ALA A 1 646 ? -36.844 -22.625 -19.797 1 68.88 646 ALA A CA 1
ATOM 4765 C C . ALA A 1 646 ? -37.438 -22.047 -18.516 1 68.88 646 ALA A C 1
ATOM 4767 O O . ALA A 1 646 ? -38.625 -21.688 -18.453 1 68.88 646 ALA A O 1
ATOM 4768 N N . GLU A 1 647 ? -36.5 -21.844 -17.547 1 67.81 647 GLU A N 1
ATOM 4769 C CA . GLU A 1 647 ? -37.031 -21.531 -16.234 1 67.81 647 GLU A CA 1
ATOM 4770 C C . GLU A 1 647 ? -36.656 -20.109 -15.805 1 67.81 647 GLU A C 1
ATOM 4772 O O . GLU A 1 647 ? -37.344 -19.5 -14.977 1 67.81 647 GLU A O 1
ATOM 4777 N N . ARG A 1 648 ? -35.625 -19.688 -16.312 1 75.88 648 ARG A N 1
ATOM 4778 C CA . ARG A 1 648 ? -35.125 -18.453 -15.742 1 75.88 648 ARG A CA 1
ATOM 4779 C C . ARG A 1 648 ? -34.312 -17.656 -16.75 1 75.88 648 ARG A C 1
ATOM 4781 O O . ARG A 1 648 ? -33.844 -18.219 -17.75 1 75.88 648 ARG A O 1
ATOM 4788 N N . LEU A 1 649 ? -34.281 -16.375 -16.469 1 84.75 649 LEU A N 1
ATOM 4789 C CA . LEU A 1 649 ? -33.375 -15.445 -17.125 1 84.75 649 LEU A CA 1
ATOM 4790 C C . LEU A 1 649 ? -32.219 -15.055 -16.188 1 84.75 649 LEU A C 1
ATOM 4792 O O . LEU A 1 649 ? -32.469 -14.602 -15.07 1 84.75 649 LEU A O 1
ATOM 4796 N N . LEU A 1 650 ? -31.031 -15.414 -16.625 1 82.31 650 LEU A N 1
ATOM 4797 C CA . LEU A 1 650 ? -29.844 -14.984 -15.898 1 82.31 650 LEU A CA 1
ATOM 4798 C C . LEU A 1 650 ? -29.141 -13.852 -16.625 1 82.31 650 LEU A C 1
ATOM 4800 O O . LEU A 1 650 ? -28.906 -13.938 -17.844 1 82.31 650 LEU A O 1
ATOM 4804 N N . VAL A 1 651 ? -28.906 -12.766 -15.914 1 87.31 651 VAL A N 1
ATOM 4805 C CA . VAL A 1 651 ? -28.172 -11.625 -16.469 1 87.31 651 VAL A CA 1
ATOM 4806 C C . VAL A 1 651 ? -26.938 -11.359 -15.625 1 87.31 651 VAL A C 1
ATOM 4808 O O . VAL A 1 651 ? -27 -11.359 -14.391 1 87.31 651 VAL A O 1
ATOM 4811 N N . SER A 1 652 ? -25.828 -11.297 -16.266 1 85.31 652 SER A N 1
ATOM 4812 C CA . SER A 1 652 ? -24.578 -10.938 -15.586 1 85.31 652 SER A CA 1
ATOM 4813 C C . SER A 1 652 ? -23.922 -9.727 -16.234 1 85.31 652 SER A C 1
ATOM 4815 O O . SER A 1 652 ? -23.922 -9.586 -17.453 1 85.31 652 SER A O 1
ATOM 4817 N N . VAL A 1 653 ? -23.469 -8.82 -15.398 1 84.06 653 VAL A N 1
ATOM 4818 C CA . VAL A 1 653 ? -22.719 -7.648 -15.836 1 84.06 653 VAL A CA 1
ATOM 4819 C C . VAL A 1 653 ? -21.312 -7.68 -15.25 1 84.06 653 VAL A C 1
ATOM 4821 O O . VAL A 1 653 ? -21.141 -7.648 -14.023 1 84.06 653 VAL A O 1
ATOM 4824 N N . ALA A 1 654 ? -20.359 -7.859 -16.109 1 78.44 654 ALA A N 1
ATOM 4825 C CA . ALA A 1 654 ? -18.953 -7.922 -15.68 1 78.44 654 ALA A CA 1
ATOM 4826 C C . ALA A 1 654 ? -18.219 -6.633 -16.031 1 78.44 654 ALA A C 1
ATOM 4828 O O . ALA A 1 654 ? -18.391 -6.09 -17.125 1 78.44 654 ALA A O 1
ATOM 4829 N N . ASP A 1 655 ? -17.5 -6.16 -15.07 1 71 655 ASP A N 1
ATOM 4830 C CA . ASP A 1 655 ? -16.609 -5.027 -15.328 1 71 655 ASP A CA 1
ATOM 4831 C C . ASP A 1 655 ? -15.148 -5.449 -15.258 1 71 655 ASP A C 1
ATOM 4833 O O . ASP A 1 655 ? -14.844 -6.582 -14.891 1 71 655 ASP A O 1
ATOM 4837 N N . THR A 1 656 ? -14.266 -4.715 -15.875 1 59.69 656 THR A N 1
ATOM 4838 C CA . THR A 1 656 ? -12.844 -5.023 -15.844 1 59.69 656 THR A CA 1
ATOM 4839 C C . THR A 1 656 ? -12.086 -3.994 -15.008 1 59.69 656 THR A C 1
ATOM 4841 O O . THR A 1 656 ? -10.867 -3.84 -15.156 1 59.69 656 THR A O 1
ATOM 4844 N N . GLY A 1 657 ? -12.75 -3.373 -14.289 1 54.47 657 GLY A N 1
ATOM 4845 C CA . GLY A 1 657 ? -12.07 -2.342 -13.523 1 54.47 657 GLY A CA 1
ATOM 4846 C C . GLY A 1 657 ? -11.398 -2.875 -12.266 1 54.47 657 GLY A C 1
ATOM 4847 O O . GLY A 1 657 ? -11.844 -3.877 -11.703 1 54.47 657 GLY A O 1
ATOM 4848 N N . THR A 1 658 ? -10.141 -2.805 -12.164 1 47.5 658 THR A N 1
ATOM 4849 C CA . THR A 1 658 ? -9.352 -3.24 -11.016 1 47.5 658 THR A CA 1
ATOM 4850 C C . THR A 1 658 ? -9.812 -2.531 -9.75 1 47.5 658 THR A C 1
ATOM 4852 O O . THR A 1 658 ? -9.211 -2.703 -8.68 1 47.5 658 THR A O 1
ATOM 4855 N N . ARG A 1 659 ? -10.766 -1.738 -9.883 1 41.88 659 ARG A N 1
ATOM 4856 C CA . ARG A 1 659 ? -11.086 -0.959 -8.688 1 41.88 659 ARG A CA 1
ATOM 4857 C C . ARG A 1 659 ? -11.945 -1.767 -7.723 1 41.88 659 ARG A C 1
ATOM 4859 O O . ARG A 1 659 ? -12.992 -2.293 -8.109 1 41.88 659 ARG A O 1
ATOM 4866 N N . GLY A 1 660 ? -11.344 -2.266 -6.562 1 42.12 660 GLY A N 1
ATOM 4867 C CA . GLY A 1 660 ? -11.703 -2.908 -5.309 1 42.12 660 GLY A CA 1
ATOM 4868 C C . GLY A 1 660 ? -13.031 -3.643 -5.375 1 42.12 660 GLY A C 1
ATOM 4869 O O . GLY A 1 660 ? -13.836 -3.404 -6.277 1 42.12 660 GLY A O 1
ATOM 4870 N N . SER A 1 661 ? -13.086 -4.855 -4.887 1 39.41 661 SER A N 1
ATOM 4871 C CA . SER A 1 661 ? -14.32 -5.602 -4.66 1 39.41 661 SER A CA 1
ATOM 4872 C C . SER A 1 661 ? -15.414 -4.707 -4.082 1 39.41 661 SER A C 1
ATOM 4874 O O . SER A 1 661 ? -15.125 -3.758 -3.35 1 39.41 661 SER A O 1
ATOM 4876 N N . VAL A 1 662 ? -16.531 -4.664 -4.793 1 35.84 662 VAL A N 1
ATOM 4877 C CA . VAL A 1 662 ? -17.719 -4.148 -4.105 1 35.84 662 VAL A CA 1
ATOM 4878 C C . VAL A 1 662 ? -17.734 -4.652 -2.664 1 35.84 662 VAL A C 1
ATOM 4880 O O . VAL A 1 662 ? -17.812 -5.859 -2.424 1 35.84 662 VAL A O 1
ATOM 4883 N N . ILE A 1 663 ? -16.984 -4.074 -1.831 1 30.08 663 ILE A N 1
ATOM 4884 C CA . ILE A 1 663 ? -17.156 -4.492 -0.444 1 30.08 663 ILE A CA 1
ATOM 4885 C C . ILE A 1 663 ? -18.641 -4.559 -0.106 1 30.08 663 ILE A C 1
ATOM 4887 O O . ILE A 1 663 ? -19.391 -3.619 -0.379 1 30.08 663 ILE A O 1
ATOM 4891 N N . ARG A 1 664 ? -19.125 -5.867 0.13 1 29.98 664 ARG A N 1
ATOM 4892 C CA . ARG A 1 664 ? -20.469 -5.98 0.703 1 29.98 664 ARG A CA 1
ATOM 4893 C C . ARG A 1 664 ? -20.656 -4.996 1.852 1 29.98 664 ARG A C 1
ATOM 4895 O O . ARG A 1 664 ? -20.109 -5.191 2.939 1 29.98 664 ARG A O 1
ATOM 4902 N N . ALA A 1 665 ? -20.656 -3.822 1.835 1 29.58 665 ALA A N 1
ATOM 4903 C CA . ALA A 1 665 ? -21.219 -3.127 2.99 1 29.58 665 ALA A CA 1
ATOM 4904 C C . ALA A 1 665 ? -22.453 -3.848 3.52 1 29.58 665 ALA A C 1
ATOM 4906 O O . ALA A 1 665 ? -23.266 -4.363 2.742 1 29.58 665 ALA A O 1
ATOM 4907 N N . ARG A 1 666 ? -22.5 -4.328 4.758 1 27.02 666 ARG A N 1
ATOM 4908 C CA . ARG A 1 666 ? -23.75 -4.672 5.422 1 27.02 666 ARG A CA 1
ATOM 4909 C C . ARG A 1 666 ? -24.906 -3.846 4.875 1 27.02 666 ARG A C 1
ATOM 4911 O O . ARG A 1 666 ? -24.812 -2.621 4.777 1 27.02 666 ARG A O 1
ATOM 4918 N N . ALA A 1 667 ? -25.922 -4.473 4.254 1 27.92 667 ALA A N 1
ATOM 4919 C CA . ALA A 1 667 ? -27.312 -4.086 4.074 1 27.92 667 ALA A CA 1
ATOM 4920 C C . ALA A 1 667 ? -27.828 -3.318 5.289 1 27.92 667 ALA A C 1
ATOM 4922 O O . ALA A 1 667 ? -28.391 -3.912 6.215 1 27.92 667 ALA A O 1
ATOM 4923 N N . ASP A 1 668 ? -27.297 -2.551 6.145 1 26.33 668 ASP A N 1
ATOM 4924 C CA . ASP A 1 668 ? -28.359 -1.78 6.785 1 26.33 668 ASP A CA 1
ATOM 4925 C C . ASP A 1 668 ? -29.266 -1.134 5.742 1 26.33 668 ASP A C 1
ATOM 4927 O O . ASP A 1 668 ? -28.844 -0.877 4.613 1 26.33 668 ASP A O 1
ATOM 4931 N N . THR A 1 669 ? -30.656 -0.825 6.137 1 26.33 669 THR A N 1
ATOM 4932 C CA . THR A 1 669 ? -31.969 -0.461 5.633 1 26.33 669 THR A CA 1
ATOM 4933 C C . THR A 1 669 ? -31.875 0.667 4.609 1 26.33 669 THR A C 1
ATOM 4935 O O . THR A 1 669 ? -32.656 0.724 3.66 1 26.33 669 THR A O 1
ATOM 4938 N N . LEU A 1 670 ? -31.531 2.047 5.062 1 25.36 670 LEU A N 1
ATOM 4939 C CA . LEU A 1 670 ? -32.188 3.258 4.59 1 25.36 670 LEU A CA 1
ATOM 4940 C C . LEU A 1 670 ? -31.531 3.777 3.32 1 25.36 670 LEU A C 1
ATOM 4942 O O . LEU A 1 670 ? -31.859 4.859 2.836 1 25.36 670 LEU A O 1
ATOM 4946 N N . ALA A 1 671 ? -30.141 3.707 3.117 1 28.11 671 ALA A N 1
ATOM 4947 C CA . ALA A 1 671 ? -29.703 4.801 2.246 1 28.11 671 ALA A CA 1
ATOM 4948 C C . ALA A 1 671 ? -30.156 4.559 0.807 1 28.11 671 ALA A C 1
ATOM 4950 O O . ALA A 1 671 ? -30.156 3.424 0.328 1 28.11 671 ALA A O 1
ATOM 4951 N N . SER A 1 672 ? -30.531 5.477 0.113 1 29.14 672 SER A N 1
ATOM 4952 C CA . SER A 1 672 ? -31.156 5.559 -1.2 1 29.14 672 SER A CA 1
ATOM 4953 C C . SER A 1 672 ? -30.266 4.965 -2.281 1 29.14 672 SER A C 1
ATOM 4955 O O . SER A 1 672 ? -30.734 4.605 -3.361 1 29.14 672 SER A O 1
ATOM 4957 N N . ARG A 1 673 ? -28.906 5.32 -2.32 1 31.31 673 ARG A N 1
ATOM 4958 C CA . ARG A 1 673 ? -28.141 4.93 -3.5 1 31.31 673 ARG A CA 1
ATOM 4959 C C . ARG A 1 673 ? -27.719 3.461 -3.422 1 31.31 673 ARG A C 1
ATOM 4961 O O . ARG A 1 673 ? -27.062 2.951 -4.324 1 31.31 673 ARG A O 1
ATOM 4968 N N . GLY A 1 674 ? -27.875 2.879 -2.463 1 38.69 674 GLY A N 1
ATOM 4969 C CA . GLY A 1 674 ? -28.188 1.522 -2.037 1 38.69 674 GLY A CA 1
ATOM 4970 C C . GLY A 1 674 ? -29.391 0.938 -2.744 1 38.69 674 GLY A C 1
ATOM 4971 O O . GLY A 1 674 ? -29.875 -0.142 -2.383 1 38.69 674 GLY A O 1
ATOM 4972 N N . ARG A 1 675 ? -29.875 1.822 -3.482 1 43.5 675 ARG A N 1
ATOM 4973 C CA . ARG A 1 675 ? -31.094 1.588 -4.238 1 43.5 675 ARG A CA 1
ATOM 4974 C C . ARG A 1 675 ? -30.844 0.647 -5.41 1 43.5 675 ARG A C 1
ATOM 4976 O O . ARG A 1 675 ? -31.703 -0.169 -5.754 1 43.5 675 ARG A O 1
ATOM 4983 N N . GLY A 1 676 ? -29.578 0.791 -5.949 1 52.81 676 GLY A N 1
ATOM 4984 C CA . GLY A 1 676 ? -29.375 0 -7.156 1 52.81 676 GLY A CA 1
ATOM 4985 C C . GLY A 1 676 ? -29.312 -1.491 -6.887 1 52.81 676 GLY A C 1
ATOM 4986 O O . GLY A 1 676 ? -29.984 -2.279 -7.543 1 52.81 676 GLY A O 1
ATOM 4987 N N . LEU A 1 677 ? -28.422 -1.796 -5.91 1 58.28 677 LEU A N 1
ATOM 4988 C CA . LEU A 1 677 ? -28.406 -3.221 -5.594 1 58.28 677 LEU A CA 1
ATOM 4989 C C . LEU A 1 677 ? -29.672 -3.631 -4.867 1 58.28 677 LEU A C 1
ATOM 4991 O O . LEU A 1 677 ? -30.109 -4.781 -4.973 1 58.28 677 LEU A O 1
ATOM 4995 N N . GLY A 1 678 ? -30.188 -2.506 -4.168 1 57.41 678 GLY A N 1
ATOM 4996 C CA . GLY A 1 678 ? -31.5 -2.736 -3.574 1 57.41 678 GLY A CA 1
ATOM 4997 C C . GLY A 1 678 ? -32.562 -3.037 -4.598 1 57.41 678 GLY A C 1
ATOM 4998 O O . GLY A 1 678 ? -33.406 -3.924 -4.395 1 57.41 678 GLY A O 1
ATOM 4999 N N . LEU A 1 679 ? -32.531 -2.297 -5.684 1 66.81 679 LEU A N 1
ATOM 5000 C CA . LEU A 1 679 ? -33.469 -2.547 -6.785 1 66.81 679 LEU A CA 1
ATOM 5001 C C . LEU A 1 679 ? -33.312 -3.967 -7.316 1 66.81 679 LEU A C 1
ATOM 5003 O O . LEU A 1 679 ? -34.281 -4.637 -7.621 1 66.81 679 LEU A O 1
ATOM 5007 N N . ILE A 1 680 ? -32.094 -4.402 -7.336 1 72.06 680 ILE A N 1
ATOM 5008 C CA . ILE A 1 680 ? -31.828 -5.742 -7.844 1 72.06 680 ILE A CA 1
ATOM 5009 C C . ILE A 1 680 ? -32.375 -6.785 -6.871 1 72.06 680 ILE A C 1
ATOM 5011 O O . ILE A 1 680 ? -33 -7.766 -7.281 1 72.06 680 ILE A O 1
ATOM 5015 N N . GLU A 1 681 ? -32.125 -6.449 -5.652 1 67.19 681 GLU A N 1
ATOM 5016 C CA . GLU A 1 681 ? -32.625 -7.367 -4.629 1 67.19 681 GLU A CA 1
ATOM 5017 C C . GLU A 1 681 ? -34.156 -7.469 -4.672 1 67.19 681 GLU A C 1
ATOM 5019 O O . GLU A 1 681 ? -34.719 -8.555 -4.484 1 67.19 681 GLU A O 1
ATOM 5024 N N . GLU A 1 682 ? -34.812 -6.414 -4.977 1 69.44 682 GLU A N 1
ATOM 5025 C CA . GLU A 1 682 ? -36.281 -6.363 -4.992 1 69.44 682 GLU A CA 1
ATOM 5026 C C . GLU A 1 682 ? -36.844 -7.012 -6.25 1 69.44 682 GLU A C 1
ATOM 5028 O O . GLU A 1 682 ? -37.906 -7.668 -6.207 1 69.44 682 GLU A O 1
ATOM 5033 N N . LEU A 1 683 ? -36.156 -6.914 -7.273 1 75.31 683 LEU A N 1
ATOM 5034 C CA . LEU A 1 683 ? -36.75 -7.273 -8.555 1 75.31 683 LEU A CA 1
ATOM 5035 C C . LEU A 1 683 ? -36.312 -8.656 -9 1 75.31 683 LEU A C 1
ATOM 5037 O O . LEU A 1 683 ? -36.906 -9.266 -9.883 1 75.31 683 LEU A O 1
ATOM 5041 N N . SER A 1 684 ? -35.281 -9.148 -8.383 1 76.06 684 SER A N 1
ATOM 5042 C CA . SER A 1 684 ? -34.75 -10.438 -8.812 1 76.06 684 SER A CA 1
ATOM 5043 C C . SER A 1 684 ? -34.969 -11.516 -7.77 1 76.06 684 SER A C 1
ATOM 5045 O O . SER A 1 684 ? -35.281 -11.211 -6.609 1 76.06 684 SER A O 1
ATOM 5047 N N . ASP A 1 685 ? -35.031 -12.648 -8.281 1 70.81 685 ASP A N 1
ATOM 5048 C CA . ASP A 1 685 ? -35.25 -13.773 -7.371 1 70.81 685 ASP A CA 1
ATOM 5049 C C . ASP A 1 685 ? -33.969 -14.109 -6.617 1 70.81 685 ASP A C 1
ATOM 5051 O O . ASP A 1 685 ? -34 -14.586 -5.48 1 70.81 685 ASP A O 1
ATOM 5055 N N . SER A 1 686 ? -32.875 -13.961 -7.289 1 66.06 686 SER A N 1
ATOM 5056 C CA . SER A 1 686 ? -31.562 -14.141 -6.699 1 66.06 686 SER A CA 1
ATOM 5057 C C . SER A 1 686 ? -30.531 -13.25 -7.367 1 66.06 686 SER A C 1
ATOM 5059 O O . SER A 1 686 ? -30.672 -12.891 -8.539 1 66.06 686 SER A O 1
ATOM 5061 N N . TRP A 1 687 ? -29.609 -12.727 -6.562 1 66.38 687 TRP A N 1
ATOM 5062 C CA . TRP A 1 687 ? -28.531 -11.93 -7.137 1 66.38 687 TRP A CA 1
ATOM 5063 C C . TRP A 1 687 ? -27.234 -12.117 -6.348 1 66.38 687 TRP A C 1
ATOM 5065 O O . TRP A 1 687 ? -27.25 -12.648 -5.238 1 66.38 687 TRP A O 1
ATOM 5075 N N . GLY A 1 688 ? -26.062 -11.797 -6.984 1 63.12 688 GLY A N 1
ATOM 5076 C CA . GLY A 1 688 ? -24.781 -11.891 -6.305 1 63.12 688 GLY A CA 1
ATOM 5077 C C . GLY A 1 688 ? -23.672 -11.141 -7.016 1 63.12 688 GLY A C 1
ATOM 5078 O O . GLY A 1 688 ? -23.891 -10.562 -8.086 1 63.12 688 GLY A O 1
ATOM 5079 N N . THR A 1 689 ? -22.578 -10.953 -6.359 1 63.09 689 THR A N 1
ATOM 5080 C CA . THR A 1 689 ? -21.375 -10.344 -6.914 1 63.09 689 THR A CA 1
ATOM 5081 C C . THR A 1 689 ? -20.203 -11.328 -6.863 1 63.09 689 THR A C 1
ATOM 5083 O O . THR A 1 689 ? -20.016 -12.008 -5.859 1 63.09 689 THR A O 1
ATOM 5086 N N . ASP A 1 690 ? -19.656 -11.469 -8 1 59.81 690 ASP A N 1
ATOM 5087 C CA . ASP A 1 690 ? -18.484 -12.336 -8.086 1 59.81 690 ASP A CA 1
ATOM 5088 C C . ASP A 1 690 ? -17.25 -11.539 -8.492 1 59.81 690 ASP A C 1
ATOM 5090 O O . ASP A 1 690 ? -17.266 -10.828 -9.5 1 59.81 690 ASP A O 1
ATOM 5094 N N . PRO A 1 691 ? -16.25 -11.555 -7.621 1 56.5 691 PRO A N 1
ATOM 5095 C CA . PRO A 1 691 ? -15 -10.922 -8.062 1 56.5 691 PRO A CA 1
ATOM 5096 C C . PRO A 1 691 ? -14.336 -11.672 -9.211 1 56.5 691 PRO A C 1
ATOM 5098 O O . PRO A 1 691 ? -14.438 -12.898 -9.297 1 56.5 691 PRO A O 1
ATOM 5101 N N . THR A 1 692 ? -13.953 -10.945 -10.273 1 59.22 692 THR A N 1
ATOM 5102 C CA . THR A 1 692 ? -13.172 -11.531 -11.359 1 59.22 692 THR A CA 1
ATOM 5103 C C . THR A 1 692 ? -11.719 -11.078 -11.281 1 59.22 692 THR A C 1
ATOM 5105 O O . THR A 1 692 ? -11.344 -10.32 -10.391 1 59.22 692 THR A O 1
ATOM 5108 N N . VAL A 1 693 ? -10.844 -11.773 -12.133 1 53.34 693 VAL A N 1
ATOM 5109 C CA . VAL A 1 693 ? -9.43 -11.406 -12.188 1 53.34 693 VAL A CA 1
ATOM 5110 C C . VAL A 1 693 ? -9.305 -9.891 -12.367 1 53.34 693 VAL A C 1
ATOM 5112 O O . VAL A 1 693 ? -8.461 -9.25 -11.734 1 53.34 693 VAL A O 1
ATOM 5115 N N . ARG A 1 694 ? -10.148 -9.492 -13.43 1 54.97 694 ARG A N 1
ATOM 5116 C CA . ARG A 1 694 ? -10.172 -8.055 -13.695 1 54.97 694 ARG A CA 1
ATOM 5117 C C . ARG A 1 694 ? -11.555 -7.473 -13.406 1 54.97 694 ARG A C 1
ATOM 5119 O O . ARG A 1 694 ? -12.523 -7.781 -14.094 1 54.97 694 ARG A O 1
ATOM 5126 N N . GLY A 1 695 ? -11.797 -7.109 -12.094 1 60.84 695 GLY A N 1
ATOM 5127 C CA . GLY A 1 695 ? -13.047 -6.43 -11.797 1 60.84 695 GLY A CA 1
ATOM 5128 C C . GLY A 1 695 ? -14.039 -7.297 -11.039 1 60.84 695 GLY A C 1
ATOM 5129 O O . GLY A 1 695 ? -13.641 -8.109 -10.203 1 60.84 695 GLY A O 1
ATOM 5130 N N . SER A 1 696 ? -15.32 -7.016 -11.234 1 64.5 696 SER A N 1
ATOM 5131 C CA . SER A 1 696 ? -16.375 -7.746 -10.547 1 64.5 696 SER A CA 1
ATOM 5132 C C . SER A 1 696 ? -17.547 -8.055 -11.477 1 64.5 696 SER A C 1
ATOM 5134 O O . SER A 1 696 ? -17.75 -7.352 -12.469 1 64.5 696 SER A O 1
ATOM 5136 N N . THR A 1 697 ? -18.094 -9.227 -11.297 1 72.38 697 THR A N 1
ATOM 5137 C CA . THR A 1 697 ? -19.312 -9.586 -12.008 1 72.38 697 THR A CA 1
ATOM 5138 C C . THR A 1 697 ? -20.516 -9.586 -11.055 1 72.38 697 THR A C 1
ATOM 5140 O O . THR A 1 697 ? -20.469 -10.195 -9.992 1 72.38 697 THR A O 1
ATOM 5143 N N . VAL A 1 698 ? -21.438 -8.727 -11.422 1 74.94 698 VAL A N 1
ATOM 5144 C CA . VAL A 1 698 ? -22.703 -8.75 -10.703 1 74.94 698 VAL A CA 1
ATOM 5145 C C . VAL A 1 698 ? -23.766 -9.484 -11.531 1 74.94 698 VAL A C 1
ATOM 5147 O O . VAL A 1 698 ? -23.844 -9.289 -12.742 1 74.94 698 VAL A O 1
ATOM 5150 N N . TRP A 1 699 ? -24.453 -10.445 -10.867 1 75.44 699 TRP A N 1
ATOM 5151 C CA . TRP A 1 699 ? -25.469 -11.203 -11.609 1 75.44 699 TRP A CA 1
ATOM 5152 C C . TRP A 1 699 ? -26.797 -11.203 -10.867 1 75.44 699 TRP A C 1
ATOM 5154 O O . TRP A 1 699 ? -26.859 -10.93 -9.672 1 75.44 699 TRP A O 1
ATOM 5164 N N . PHE A 1 700 ? -27.922 -11.336 -11.625 1 79 700 PHE A N 1
ATOM 5165 C CA . PHE A 1 700 ? -29.25 -11.555 -11.055 1 79 700 PHE A CA 1
ATOM 5166 C C . PHE A 1 700 ? -30.047 -12.555 -11.891 1 79 700 PHE A C 1
ATOM 5168 O O . PHE A 1 700 ? -29.781 -12.727 -13.078 1 79 700 PHE A O 1
ATOM 5175 N N . GLU A 1 701 ? -30.891 -13.258 -11.148 1 78.69 701 GLU A N 1
ATOM 5176 C CA . GLU A 1 701 ? -31.75 -14.258 -11.773 1 78.69 701 GLU A CA 1
ATOM 5177 C C . GLU A 1 701 ? -33.219 -13.898 -11.625 1 78.69 701 GLU A C 1
ATOM 5179 O O . GLU A 1 701 ? -33.656 -13.391 -10.578 1 78.69 701 GLU A O 1
ATOM 5184 N N . MET A 1 702 ? -33.969 -14.062 -12.758 1 83.75 702 MET A N 1
ATOM 5185 C CA . MET A 1 702 ? -35.406 -13.867 -12.734 1 83.75 702 MET A CA 1
ATOM 5186 C C . MET A 1 702 ? -36.125 -15.094 -13.258 1 83.75 702 MET A C 1
ATOM 5188 O O . MET A 1 702 ? -35.875 -15.547 -14.375 1 83.75 702 MET A O 1
ATOM 5192 N N . LEU A 1 703 ? -37 -15.633 -12.43 1 78.81 703 LEU A N 1
ATOM 5193 C CA . LEU A 1 703 ? -37.781 -16.781 -12.852 1 78.81 703 LEU A CA 1
ATOM 5194 C C . LEU A 1 703 ? -38.875 -16.344 -13.852 1 78.81 703 LEU A C 1
ATOM 5196 O O . LEU A 1 703 ? -39.438 -15.273 -13.719 1 78.81 703 LEU A O 1
ATOM 5200 N N . LEU A 1 704 ? -38.969 -17.094 -14.953 1 78.62 704 LEU A N 1
ATOM 5201 C CA . LEU A 1 704 ? -39.906 -16.75 -16 1 78.62 704 LEU A CA 1
ATOM 5202 C C . LEU A 1 704 ? -41.344 -16.984 -15.531 1 78.62 704 LEU A C 1
ATOM 5204 O O . LEU A 1 704 ? -42.281 -16.297 -15.977 1 78.62 704 LEU A O 1
ATOM 5208 N N . ASN A 1 705 ? -41.625 -18.062 -14.852 1 65.06 705 ASN A N 1
ATOM 5209 C CA . ASN A 1 705 ? -42.969 -18.359 -14.383 1 65.06 705 ASN A CA 1
ATOM 5210 C C . ASN A 1 705 ? -43.219 -17.766 -13 1 65.06 705 ASN A C 1
ATOM 5212 O O . ASN A 1 705 ? -43.094 -18.453 -11.984 1 65.06 705 ASN A O 1
ATOM 5216 N N . ARG A 1 706 ? -42.938 -16.469 -12.82 1 51.41 706 ARG A N 1
ATOM 5217 C CA . ARG A 1 706 ? -43.281 -15.883 -11.523 1 51.41 706 ARG A CA 1
ATOM 5218 C C . ARG A 1 706 ? -44.781 -16.109 -11.195 1 51.41 706 ARG A C 1
ATOM 5220 O O . ARG A 1 706 ? -45.656 -15.703 -11.961 1 51.41 706 ARG A O 1
ATOM 5227 N N . GLN A 1 707 ? -45.156 -17.25 -10.648 1 41.47 707 GLN A N 1
ATOM 5228 C CA . GLN A 1 707 ? -46.5 -17.203 -10.062 1 41.47 707 GLN A CA 1
ATOM 5229 C C . GLN A 1 707 ? -46.594 -16.094 -9.031 1 41.47 707 GLN A C 1
ATOM 5231 O O . GLN A 1 707 ? -45.656 -15.828 -8.289 1 41.47 707 GLN A O 1
ATOM 5236 N N . MET B 1 1 ? -20.469 2.787 29.328 1 19.81 1 MET B N 1
ATOM 5237 C CA . MET B 1 1 ? -20.891 4.188 29.375 1 19.81 1 MET B CA 1
ATOM 5238 C C . MET B 1 1 ? -19.703 5.094 29.688 1 19.81 1 MET B C 1
ATOM 5240 O O . MET B 1 1 ? -19.875 6.188 30.219 1 19.81 1 MET B O 1
ATOM 5244 N N . VAL B 1 2 ? -18.469 4.703 29.422 1 22.16 2 VAL B N 1
ATOM 5245 C CA . VAL B 1 2 ? -17.266 5.207 30.062 1 22.16 2 VAL B CA 1
ATOM 5246 C C . VAL B 1 2 ? -17 6.648 29.609 1 22.16 2 VAL B C 1
ATOM 5248 O O . VAL B 1 2 ? -16.938 6.934 28.422 1 22.16 2 VAL B O 1
ATOM 5251 N N . GLY B 1 3 ? -17.562 7.496 30.453 1 20.2 3 GLY B N 1
ATOM 5252 C CA . GLY B 1 3 ? -17.641 8.945 30.344 1 20.2 3 GLY B CA 1
ATOM 5253 C C . GLY B 1 3 ? -16.281 9.594 30.109 1 20.2 3 GLY B C 1
ATOM 5254 O O . GLY B 1 3 ? -15.391 9.492 30.953 1 20.2 3 GLY B O 1
ATOM 5255 N N . SER B 1 4 ? -15.797 9.414 28.938 1 23.44 4 SER B N 1
ATOM 5256 C CA . SER B 1 4 ? -14.484 9.891 28.531 1 23.44 4 SER B CA 1
ATOM 5257 C C . SER B 1 4 ? -14.312 11.367 28.844 1 23.44 4 SER B C 1
ATOM 5259 O O . SER B 1 4 ? -15.023 12.219 28.312 1 23.44 4 SER B O 1
ATOM 5261 N N . GLY B 1 5 ? -14.125 11.609 30.141 1 23.86 5 GLY B N 1
ATOM 5262 C CA . GLY B 1 5 ? -13.93 12.93 30.719 1 23.86 5 GLY B CA 1
ATOM 5263 C C . GLY B 1 5 ? -12.859 13.734 30 1 23.86 5 GLY B C 1
ATOM 5264 O O . GLY B 1 5 ? -11.742 13.258 29.812 1 23.86 5 GLY B O 1
ATOM 5265 N N . ALA B 1 6 ? -13.234 14.617 29.172 1 29.06 6 ALA B N 1
ATOM 5266 C CA . ALA B 1 6 ? -12.445 15.617 28.453 1 29.06 6 ALA B CA 1
ATOM 5267 C C . ALA B 1 6 ? -11.57 16.406 29.422 1 29.06 6 ALA B C 1
ATOM 5269 O O . ALA B 1 6 ? -12.086 17.109 30.297 1 29.06 6 ALA B O 1
ATOM 5270 N N . ALA B 1 7 ? -10.469 15.922 29.75 1 29.28 7 ALA B N 1
ATOM 5271 C CA . ALA B 1 7 ? -9.539 16.609 30.641 1 29.28 7 ALA B CA 1
ATOM 5272 C C . ALA B 1 7 ? -9.375 18.078 30.234 1 29.28 7 ALA B C 1
ATOM 5274 O O . ALA B 1 7 ? -9.164 18.391 29.062 1 29.28 7 ALA B O 1
ATOM 5275 N N . ARG B 1 8 ? -9.758 18.875 31.141 1 28.53 8 ARG B N 1
ATOM 5276 C CA . ARG B 1 8 ? -9.719 20.328 31.078 1 28.53 8 ARG B CA 1
ATOM 5277 C C . ARG B 1 8 ? -8.32 20.828 30.719 1 28.53 8 ARG B C 1
ATOM 5279 O O . ARG B 1 8 ? -7.328 20.359 31.312 1 28.53 8 ARG B O 1
ATOM 5286 N N . PRO B 1 9 ? -8.062 21.312 29.625 1 31.5 9 PRO B N 1
ATOM 5287 C CA . PRO B 1 9 ? -6.711 21.766 29.312 1 31.5 9 PRO B CA 1
ATOM 5288 C C . PRO B 1 9 ? -6.102 22.625 30.422 1 31.5 9 PRO B C 1
ATOM 5290 O O . PRO B 1 9 ? -6.805 23.422 31.047 1 31.5 9 PRO B O 1
ATOM 5293 N N . PRO B 1 10 ? -5.074 22.188 31.125 1 27.84 10 PRO B N 1
ATOM 5294 C CA . PRO B 1 10 ? -4.555 22.953 32.25 1 27.84 10 PRO B CA 1
ATOM 5295 C C . PRO B 1 10 ? -4.254 24.406 31.891 1 27.84 10 PRO B C 1
ATOM 5297 O O . PRO B 1 10 ? -3.965 24.703 30.734 1 27.84 10 PRO B O 1
ATOM 5300 N N . ALA B 1 11 ? -4.52 25.391 32.781 1 33.19 11 ALA B N 1
ATOM 5301 C CA . ALA B 1 11 ? -4.371 26.844 32.812 1 33.19 11 ALA B CA 1
ATOM 5302 C C . ALA B 1 11 ? -2.906 27.234 32.656 1 33.19 11 ALA B C 1
ATOM 5304 O O . ALA B 1 11 ? -2.047 26.797 33.406 1 33.19 11 ALA B O 1
ATOM 5305 N N . MET B 1 12 ? -2.389 27.547 31.516 1 35.09 12 MET B N 1
ATOM 5306 C CA . MET B 1 12 ? -1.059 28.078 31.234 1 35.09 12 MET B CA 1
ATOM 5307 C C . MET B 1 12 ? -0.701 29.203 32.188 1 35.09 12 MET B C 1
ATOM 5309 O O . MET B 1 12 ? -1.477 30.141 32.375 1 35.09 12 MET B O 1
ATOM 5313 N N . SER B 1 13 ? 0.243 29.016 33.062 1 38.81 13 SER B N 1
ATOM 5314 C CA . SER B 1 13 ? 0.623 30.062 34 1 38.81 13 SER B CA 1
ATOM 5315 C C . SER B 1 13 ? 1.202 31.281 33.281 1 38.81 13 SER B C 1
ATOM 5317 O O . SER B 1 13 ? 2.006 31.125 32.344 1 38.81 13 SER B O 1
ATOM 5319 N N . PRO B 1 14 ? 0.729 32.469 33.375 1 42.25 14 PRO B N 1
ATOM 5320 C CA . PRO B 1 14 ? 1.266 33.75 32.844 1 42.25 14 PRO B CA 1
ATOM 5321 C C . PRO B 1 14 ? 2.74 33.938 33.188 1 42.25 14 PRO B C 1
ATOM 5323 O O . PRO B 1 14 ? 3.186 33.531 34.281 1 42.25 14 PRO B O 1
ATOM 5326 N N . LEU B 1 15 ? 3.74 33.969 32.281 1 43.38 15 LEU B N 1
ATOM 5327 C CA . LEU B 1 15 ? 5.16 34.188 32.531 1 43.38 15 LEU B CA 1
ATOM 5328 C C . LEU B 1 15 ? 5.434 35.625 32.938 1 43.38 15 LEU B C 1
ATOM 5330 O O . LEU B 1 15 ? 4.98 36.531 32.25 1 43.38 15 LEU B O 1
ATOM 5334 N N . PRO B 1 16 ? 6.012 35.844 34.062 1 45.06 16 PRO B N 1
ATOM 5335 C CA . PRO B 1 16 ? 6.5 37.188 34.344 1 45.06 16 PRO B CA 1
ATOM 5336 C C . PRO B 1 16 ? 7.586 37.656 33.375 1 45.06 16 PRO B C 1
ATOM 5338 O O . PRO B 1 16 ? 8.422 36.844 32.969 1 45.06 16 PRO B O 1
ATOM 5341 N N . VAL B 1 17 ? 7.441 38.594 32.562 1 44.84 17 VAL B N 1
ATOM 5342 C CA . VAL B 1 17 ? 8.477 39.156 31.672 1 44.84 17 VAL B CA 1
ATOM 5343 C C . VAL B 1 17 ? 9.602 39.75 32.531 1 44.84 17 VAL B C 1
ATOM 5345 O O . VAL B 1 17 ? 9.367 40.625 33.344 1 44.84 17 VAL B O 1
ATOM 5348 N N . ARG B 1 18 ? 10.734 39 32.781 1 41.62 18 ARG B N 1
ATOM 5349 C CA . ARG B 1 18 ? 11.906 39.5 33.469 1 41.62 18 ARG B CA 1
ATOM 5350 C C . ARG B 1 18 ? 12.5 40.719 32.781 1 41.62 18 ARG B C 1
ATOM 5352 O O . ARG B 1 18 ? 12.758 40.688 31.562 1 41.62 18 ARG B O 1
ATOM 5359 N N . SER B 1 19 ? 12.469 41.844 33.406 1 37.94 19 SER B N 1
ATOM 5360 C CA . SER B 1 19 ? 13.289 42.969 33 1 37.94 19 SER B CA 1
ATOM 5361 C C . SER B 1 19 ? 14.773 42.625 33.062 1 37.94 19 SER B C 1
ATOM 5363 O O . SER B 1 19 ? 15.289 42.281 34.125 1 37.94 19 SER B O 1
ATOM 5365 N N . ALA B 1 20 ? 15.422 42.062 32.219 1 36.25 20 ALA B N 1
ATOM 5366 C CA . ALA B 1 20 ? 16.875 41.906 32.312 1 36.25 20 ALA B CA 1
ATOM 5367 C C . ALA B 1 20 ? 17.531 43.188 32.781 1 36.25 20 ALA B C 1
ATOM 5369 O O . ALA B 1 20 ? 17 44.281 32.594 1 36.25 20 ALA B O 1
ATOM 5370 N N . GLY B 1 21 ? 18.703 43.188 33.531 1 34.84 21 GLY B N 1
ATOM 5371 C CA . GLY B 1 21 ? 19.656 44.094 34.156 1 34.84 21 GLY B CA 1
ATOM 5372 C C . GLY B 1 21 ? 20.078 45.219 33.219 1 34.84 21 GLY B C 1
ATOM 5373 O O . GLY B 1 21 ? 20.875 46.062 33.594 1 34.84 21 GLY B O 1
ATOM 5374 N N . THR B 1 22 ? 20.516 45 31.922 1 42.41 22 THR B N 1
ATOM 5375 C CA . THR B 1 22 ? 21.031 46.156 31.188 1 42.41 22 THR B CA 1
ATOM 5376 C C . THR B 1 22 ? 19.953 47.219 31.016 1 42.41 22 THR B C 1
ATOM 5378 O O . THR B 1 22 ? 18.75 46.906 31.094 1 42.41 22 THR B O 1
ATOM 5381 N N . ALA B 1 23 ? 20.172 48.5 31.016 1 55.19 23 ALA B N 1
ATOM 5382 C CA . ALA B 1 23 ? 19.312 49.688 31.078 1 55.19 23 ALA B CA 1
ATOM 5383 C C . ALA B 1 23 ? 18.125 49.562 30.125 1 55.19 23 ALA B C 1
ATOM 5385 O O . ALA B 1 23 ? 18.312 49.438 28.906 1 55.19 23 ALA B O 1
ATOM 5386 N N . GLY B 1 24 ? 17 48.969 30.422 1 80.5 24 GLY B N 1
ATOM 5387 C CA . GLY B 1 24 ? 15.75 48.812 29.672 1 80.5 24 GLY B CA 1
ATOM 5388 C C . GLY B 1 24 ? 15.406 50.062 28.859 1 80.5 24 GLY B C 1
ATOM 5389 O O . GLY B 1 24 ? 16.062 51.094 28.984 1 80.5 24 GLY B O 1
ATOM 5390 N N . CYS B 1 25 ? 14.633 49.906 27.797 1 91.62 25 CYS B N 1
ATOM 5391 C CA . CYS B 1 25 ? 14.289 51 26.922 1 91.62 25 CYS B CA 1
ATOM 5392 C C . CYS B 1 25 ? 13.828 52.219 27.719 1 91.62 25 CYS B C 1
ATOM 5394 O O . CYS B 1 25 ? 14.039 53.375 27.297 1 91.62 25 CYS B O 1
ATOM 5396 N N . ALA B 1 26 ? 13.383 52 28.953 1 91.06 26 ALA B N 1
ATOM 5397 C CA . ALA B 1 26 ? 12.992 53.125 29.812 1 91.06 26 ALA B CA 1
ATOM 5398 C C . ALA B 1 26 ? 14.203 53.969 30.234 1 91.06 26 ALA B C 1
ATOM 5400 O O . ALA B 1 26 ? 14.164 55.188 30.188 1 91.06 26 ALA B O 1
ATOM 5401 N N . ALA B 1 27 ? 15.18 53.312 30.609 1 91.06 27 ALA B N 1
ATOM 5402 C CA . ALA B 1 27 ? 16.422 53.969 31 1 91.06 27 ALA B CA 1
ATOM 5403 C C . ALA B 1 27 ? 17.047 54.719 29.812 1 91.06 27 ALA B C 1
ATOM 5405 O O . ALA B 1 27 ? 17.547 55.812 29.969 1 91.06 27 ALA B O 1
ATOM 5406 N N . LEU B 1 28 ? 17.016 54.062 28.734 1 93.25 28 LEU B N 1
ATOM 5407 C CA . LEU B 1 28 ? 17.594 54.656 27.531 1 93.25 28 LEU B CA 1
ATOM 5408 C C . LEU B 1 28 ? 16.844 55.938 27.141 1 93.25 28 LEU B C 1
ATOM 5410 O O . LEU B 1 28 ? 17.453 56.938 26.75 1 93.25 28 LEU B O 1
ATOM 5414 N N . VAL B 1 29 ? 15.555 55.875 27.203 1 93.19 29 VAL B N 1
ATOM 5415 C CA . VAL B 1 29 ? 14.75 57.031 26.844 1 93.19 29 VAL B CA 1
ATOM 5416 C C . VAL B 1 29 ? 15.039 58.188 27.828 1 93.19 29 VAL B C 1
ATOM 5418 O O . VAL B 1 29 ? 15.133 59.344 27.422 1 93.19 29 VAL B O 1
ATOM 5421 N N . ARG B 1 30 ? 15.242 57.844 29.062 1 89.38 30 ARG B N 1
ATOM 5422 C CA . ARG B 1 30 ? 15.492 58.875 30.078 1 89.38 30 ARG B CA 1
ATOM 5423 C C . ARG B 1 30 ? 16.891 59.469 29.906 1 89.38 30 ARG B C 1
ATOM 5425 O O . ARG B 1 30 ? 17.094 60.656 30.203 1 89.38 30 ARG B O 1
ATOM 5432 N N . SER B 1 31 ? 17.812 58.719 29.484 1 90.19 31 SER B N 1
ATOM 5433 C CA . SER B 1 31 ? 19.188 59.156 29.391 1 90.19 31 SER B CA 1
ATOM 5434 C C . SER B 1 31 ? 19.469 59.812 28.047 1 90.19 31 SER B C 1
ATOM 5436 O O . SER B 1 31 ? 20.469 60.531 27.891 1 90.19 31 SER B O 1
ATOM 5438 N N . PHE B 1 32 ? 18.656 59.594 27.172 1 92.12 32 PHE B N 1
ATOM 5439 C CA . PHE B 1 32 ? 18.844 60.125 25.828 1 92.12 32 PHE B CA 1
ATOM 5440 C C . PHE B 1 32 ? 18.672 61.656 25.828 1 92.12 32 PHE B C 1
ATOM 5442 O O . PHE B 1 32 ? 17.766 62.188 26.5 1 92.12 32 PHE B O 1
ATOM 5449 N N . ASP B 1 33 ? 19.547 62.344 25.094 1 91.94 33 ASP B N 1
ATOM 5450 C CA . ASP B 1 33 ? 19.453 63.812 25 1 91.94 33 ASP B CA 1
ATOM 5451 C C . ASP B 1 33 ? 18.406 64.188 23.953 1 91.94 33 ASP B C 1
ATOM 5453 O O . ASP B 1 33 ? 18.75 64.438 22.797 1 91.94 33 ASP B O 1
ATOM 5457 N N . TRP B 1 34 ? 17.266 64.375 24.359 1 92.94 34 TRP B N 1
ATOM 5458 C CA . TRP B 1 34 ? 16.141 64.688 23.469 1 92.94 34 TRP B CA 1
ATOM 5459 C C . TRP B 1 34 ? 16.172 66.125 23.016 1 92.94 34 TRP B C 1
ATOM 5461 O O . TRP B 1 34 ? 15.477 66.5 22.078 1 92.94 34 TRP B O 1
ATOM 5471 N N . SER B 1 35 ? 16.922 66.938 23.656 1 91.12 35 SER B N 1
ATOM 5472 C CA . SER B 1 35 ? 16.953 68.375 23.312 1 91.12 35 SER B CA 1
ATOM 5473 C C . SER B 1 35 ? 17.5 68.625 21.906 1 91.12 35 SER B C 1
ATOM 5475 O O . SER B 1 35 ? 17.25 69.625 21.297 1 91.12 35 SER B O 1
ATOM 5477 N N . ARG B 1 36 ? 18.172 67.625 21.438 1 89.5 36 ARG B N 1
ATOM 5478 C CA . ARG B 1 36 ? 18.75 67.75 20.109 1 89.5 36 ARG B CA 1
ATOM 5479 C C . ARG B 1 36 ? 17.75 67.312 19.047 1 89.5 36 ARG B C 1
ATOM 5481 O O . ARG B 1 36 ? 18.047 67.312 17.844 1 89.5 36 ARG B O 1
ATOM 5488 N N . THR B 1 37 ? 16.609 66.875 19.516 1 90.5 37 THR B N 1
ATOM 5489 C CA . THR B 1 37 ? 15.602 66.375 18.578 1 90.5 37 THR B CA 1
ATOM 5490 C C . THR B 1 37 ? 14.422 67.375 18.516 1 90.5 37 THR B C 1
ATOM 5492 O O . THR B 1 37 ? 14.336 68.312 19.312 1 90.5 37 THR B O 1
ATOM 5495 N N . ALA B 1 38 ? 13.5 67.125 17.578 1 86.44 38 ALA B N 1
ATOM 5496 C CA . ALA B 1 38 ? 12.328 68 17.391 1 86.44 38 ALA B CA 1
ATOM 5497 C C . ALA B 1 38 ? 11.352 67.875 18.547 1 86.44 38 ALA B C 1
ATOM 5499 O O . ALA B 1 38 ? 10.477 68.688 18.734 1 86.44 38 ALA B O 1
ATOM 5500 N N . LEU B 1 39 ? 11.5 66.812 19.391 1 88.81 39 LEU B N 1
ATOM 5501 C CA . LEU B 1 39 ? 10.594 66.562 20.516 1 88.81 39 LEU B CA 1
ATOM 5502 C C . LEU B 1 39 ? 10.961 67.438 21.703 1 88.81 39 LEU B C 1
ATOM 5504 O O . LEU B 1 39 ? 10.133 67.688 22.578 1 88.81 39 LEU B O 1
ATOM 5508 N N . GLY B 1 40 ? 12.227 67.938 21.688 1 89.31 40 GLY B N 1
ATOM 5509 C CA . GLY B 1 40 ? 12.672 68.75 22.812 1 89.31 40 GLY B CA 1
ATOM 5510 C C . GLY B 1 40 ? 13.008 67.938 24.047 1 89.31 40 GLY B C 1
ATOM 5511 O O . GLY B 1 40 ? 12.938 66.75 24.031 1 89.31 40 GLY B O 1
ATOM 5512 N N . SER B 1 41 ? 13.383 68.75 25.094 1 90.25 41 SER B N 1
ATOM 5513 C CA . SER B 1 41 ? 13.766 68.062 26.344 1 90.25 41 SER B CA 1
ATOM 5514 C C . SER B 1 41 ? 12.57 67.375 26.969 1 90.25 41 SER B C 1
ATOM 5516 O O . SER B 1 41 ? 11.43 67.812 26.797 1 90.25 41 SER B O 1
ATOM 5518 N N . LEU B 1 42 ? 12.82 66.25 27.625 1 89.12 42 LEU B N 1
ATOM 5519 C CA . LEU B 1 42 ? 11.812 65.375 28.219 1 89.12 42 LEU B CA 1
ATOM 5520 C C . LEU B 1 42 ? 10.812 66.188 29.047 1 89.12 42 LEU B C 1
ATOM 5522 O O . LEU B 1 42 ? 9.609 65.875 29.031 1 89.12 42 LEU B O 1
ATOM 5526 N N . ASP B 1 43 ? 11.266 67.188 29.719 1 84.94 43 ASP B N 1
ATOM 5527 C CA . ASP B 1 43 ? 10.438 68 30.609 1 84.94 43 ASP B CA 1
ATOM 5528 C C . ASP B 1 43 ? 9.461 68.875 29.844 1 84.94 43 ASP B C 1
ATOM 5530 O O . ASP B 1 43 ? 8.477 69.375 30.391 1 84.94 43 ASP B O 1
ATOM 5534 N N . ARG B 1 44 ? 9.719 69 28.594 1 88.44 44 ARG B 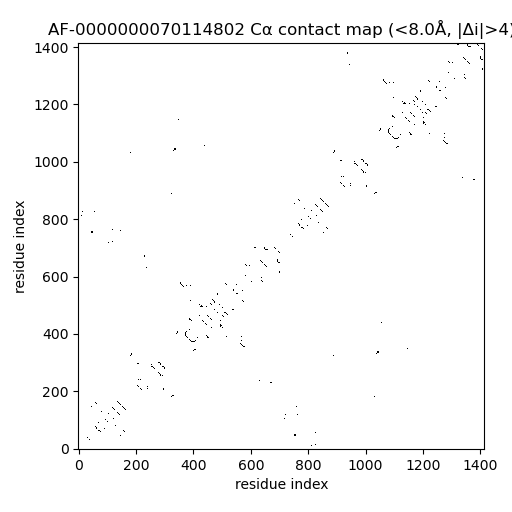N 1
ATOM 5535 C CA . ARG B 1 44 ? 8.891 69.938 27.781 1 88.44 44 ARG B CA 1
ATOM 5536 C C . ARG B 1 44 ? 7.941 69.125 26.891 1 88.44 44 ARG B C 1
ATOM 5538 O O . ARG B 1 44 ? 7.227 69.688 26.062 1 88.44 44 ARG B O 1
ATOM 5545 N N . TRP B 1 45 ? 7.992 67.875 27.047 1 92.06 45 TRP B N 1
ATOM 5546 C CA . TRP B 1 45 ? 7.09 67.062 26.234 1 92.06 45 TRP B CA 1
ATOM 5547 C C . TRP B 1 45 ? 5.633 67.312 26.594 1 92.06 45 TRP B C 1
ATOM 5549 O O . TRP B 1 45 ? 5.312 67.625 27.75 1 92.06 45 TRP B O 1
ATOM 5559 N N . ASP B 1 46 ? 4.785 67.25 25.469 1 91.69 46 ASP B N 1
ATOM 5560 C CA . ASP B 1 46 ? 3.346 67.312 25.703 1 91.69 46 ASP B CA 1
ATOM 5561 C C . ASP B 1 46 ? 2.898 66.188 26.656 1 91.69 46 ASP B C 1
ATOM 5563 O O . ASP B 1 46 ? 3.369 65.062 26.562 1 91.69 46 ASP B O 1
ATOM 5567 N N . ALA B 1 47 ? 1.989 66.562 27.547 1 88.44 47 ALA B N 1
ATOM 5568 C CA . ALA B 1 47 ? 1.572 65.625 28.594 1 88.44 47 ALA B CA 1
ATOM 5569 C C . ALA B 1 47 ? 0.992 64.312 28 1 88.44 47 ALA B C 1
ATOM 5571 O O . ALA B 1 47 ? 1.229 63.219 28.5 1 88.44 47 ALA B O 1
ATOM 5572 N N . ALA B 1 48 ? 0.258 64.5 26.953 1 90.62 48 ALA B N 1
ATOM 5573 C CA . ALA B 1 48 ? -0.348 63.312 26.328 1 90.62 48 ALA B CA 1
ATOM 5574 C C . ALA B 1 48 ? 0.71 62.438 25.656 1 90.62 48 ALA B C 1
ATOM 5576 O O . ALA B 1 48 ? 0.632 61.219 25.703 1 90.62 48 ALA B O 1
ATOM 5577 N N . VAL B 1 49 ? 1.655 63 25.047 1 93.12 49 VAL B N 1
ATOM 5578 C CA . VAL B 1 49 ? 2.744 62.281 24.391 1 93.12 49 VAL B CA 1
ATOM 5579 C C . VAL B 1 49 ? 3.586 61.562 25.453 1 93.12 49 VAL B C 1
ATOM 5581 O O . VAL B 1 49 ? 3.951 60.406 25.266 1 93.12 49 VAL B O 1
ATOM 5584 N N . ARG B 1 50 ? 3.83 62.25 26.516 1 91.62 50 ARG B N 1
ATOM 5585 C CA . ARG B 1 50 ? 4.586 61.625 27.609 1 91.62 50 ARG B CA 1
ATOM 5586 C C . ARG B 1 50 ? 3.846 60.406 28.172 1 91.62 50 ARG B C 1
ATOM 5588 O O . ARG B 1 50 ? 4.457 59.375 28.453 1 91.62 50 ARG B O 1
ATOM 5595 N N . ALA B 1 51 ? 2.58 60.562 28.344 1 91 51 ALA B N 1
ATOM 5596 C CA . ALA B 1 51 ? 1.768 59.438 28.859 1 91 51 ALA B CA 1
ATOM 5597 C C . ALA B 1 51 ? 1.81 58.25 27.906 1 91 51 ALA B C 1
ATOM 5599 O O . ALA B 1 51 ? 1.867 57.094 28.344 1 91 51 ALA B O 1
ATOM 5600 N N . ALA B 1 52 ? 1.743 58.531 26.625 1 93.94 52 ALA B N 1
ATOM 5601 C CA . ALA B 1 52 ? 1.813 57.469 25.625 1 93.94 52 ALA B CA 1
ATOM 5602 C C . ALA B 1 52 ? 3.15 56.75 25.688 1 93.94 52 ALA B C 1
ATOM 5604 O O . ALA B 1 52 ? 3.195 55.531 25.609 1 93.94 52 ALA B O 1
ATOM 5605 N N . VAL B 1 53 ? 4.199 57.469 25.828 1 9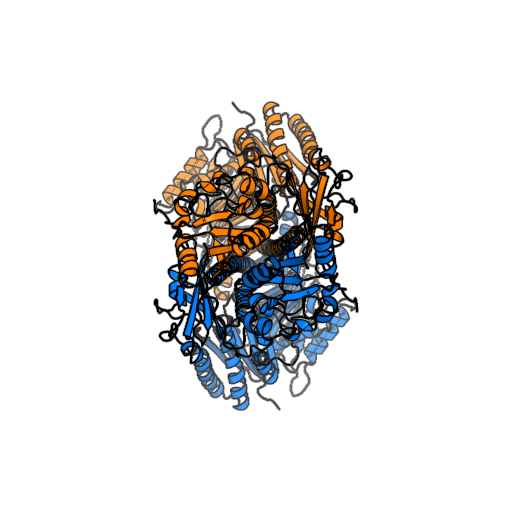3.94 53 VAL B N 1
ATOM 5606 C CA . VAL B 1 53 ? 5.531 56.875 25.922 1 93.94 53 VAL B CA 1
ATOM 5607 C C . VAL B 1 53 ? 5.641 56.031 27.188 1 93.94 53 VAL B C 1
ATOM 5609 O O . VAL B 1 53 ? 6.18 54.938 27.156 1 93.94 53 VAL B O 1
ATOM 5612 N N . ASP B 1 54 ? 5.117 56.531 28.281 1 91.94 54 ASP B N 1
ATOM 5613 C CA . ASP B 1 54 ? 5.145 55.75 29.531 1 91.94 54 ASP B CA 1
ATOM 5614 C C . ASP B 1 54 ? 4.375 54.438 29.391 1 91.94 54 ASP B C 1
ATOM 5616 O O . ASP B 1 54 ? 4.828 53.406 29.859 1 91.94 54 ASP B O 1
ATOM 5620 N N . LEU B 1 55 ? 3.264 54.531 28.734 1 91.62 55 LEU B N 1
ATOM 5621 C CA . LEU B 1 55 ? 2.445 53.344 28.5 1 91.62 55 LEU B CA 1
ATOM 5622 C C . LEU B 1 55 ? 3.195 52.344 27.641 1 91.62 55 LEU B C 1
ATOM 5624 O O . LEU B 1 55 ? 3.203 51.125 27.953 1 91.62 55 LEU B O 1
ATOM 5628 N N . LEU B 1 56 ? 3.773 52.781 26.609 1 94.25 56 LEU B N 1
ATOM 5629 C CA . LEU B 1 56 ? 4.551 51.938 25.703 1 94.25 56 LEU B CA 1
ATOM 5630 C C . LEU B 1 56 ? 5.699 51.281 26.438 1 94.25 56 LEU B C 1
ATOM 5632 O O . LEU B 1 56 ? 5.953 50.094 26.234 1 94.25 56 LEU B O 1
ATOM 5636 N N . LEU B 1 57 ? 6.371 51.969 27.266 1 92.75 57 LEU B N 1
ATOM 5637 C CA . LEU B 1 57 ? 7.559 51.469 27.938 1 92.75 57 LEU B CA 1
ATOM 5638 C C . LEU B 1 57 ? 7.188 50.406 28.984 1 92.75 57 LEU B C 1
ATOM 5640 O O . LEU B 1 57 ? 8.008 49.562 29.328 1 92.75 57 LEU B O 1
ATOM 5644 N N . GLU B 1 58 ? 5.914 50.438 29.391 1 91.38 58 GLU B N 1
ATOM 5645 C CA . GLU B 1 58 ? 5.453 49.5 30.406 1 91.38 58 GLU B CA 1
ATOM 5646 C C . GLU B 1 58 ? 4.906 48.219 29.766 1 91.38 58 GLU B C 1
ATOM 5648 O O . GLU B 1 58 ? 4.766 47.219 30.422 1 91.38 58 GLU B O 1
ATOM 5653 N N . SER B 1 59 ? 4.652 48.281 28.516 1 92.88 59 SER B N 1
ATOM 5654 C CA . SER B 1 59 ? 3.93 47.188 27.859 1 92.88 59 SER B CA 1
ATOM 5655 C C . SER B 1 59 ? 4.848 46 27.562 1 92.88 59 SER B C 1
ATOM 5657 O O . SER B 1 59 ? 5.984 46.188 27.125 1 92.88 59 SER B O 1
ATOM 5659 N N . PRO B 1 60 ? 4.348 44.781 27.781 1 91.62 60 PRO B N 1
ATOM 5660 C CA . PRO B 1 60 ? 5.117 43.594 27.391 1 91.62 60 PRO B CA 1
ATOM 5661 C C . PRO B 1 60 ? 4.945 43.219 25.922 1 91.62 60 PRO B C 1
ATOM 5663 O O . PRO B 1 60 ? 5.648 42.344 25.406 1 91.62 60 PRO B O 1
ATOM 5666 N N . MET B 1 61 ? 3.986 43.844 25.297 1 90.69 61 MET B N 1
ATOM 5667 C CA . MET B 1 61 ? 3.816 43.688 23.844 1 90.69 61 MET B CA 1
ATOM 5668 C C . MET B 1 61 ? 4.781 44.594 23.078 1 90.69 61 MET B C 1
ATOM 5670 O O . MET B 1 61 ? 4.996 45.75 23.469 1 90.69 61 MET B O 1
ATOM 5674 N N . PRO B 1 62 ? 5.316 44.031 22.016 1 90.88 62 PRO B N 1
ATOM 5675 C CA . PRO B 1 62 ? 6.16 44.906 21.219 1 90.88 62 PRO B CA 1
ATOM 5676 C C . PRO B 1 62 ? 5.41 46.156 20.719 1 90.88 62 PRO B C 1
ATOM 5678 O O . PRO B 1 62 ? 4.395 46.031 20.031 1 90.88 62 PRO B O 1
ATOM 5681 N N . MET B 1 63 ? 5.906 47.312 21.141 1 95.19 63 MET B N 1
ATOM 5682 C CA . MET B 1 63 ? 5.32 48.594 20.719 1 95.19 63 MET B CA 1
ATOM 5683 C C . MET B 1 63 ? 6.402 49.562 20.25 1 95.19 63 MET B C 1
ATOM 5685 O O . MET B 1 63 ? 7.488 49.625 20.844 1 95.19 63 MET B O 1
ATOM 5689 N N . MET B 1 64 ? 6.09 50.25 19.203 1 95.88 64 MET B N 1
ATOM 5690 C CA . MET B 1 64 ? 6.938 51.312 18.656 1 95.88 64 MET B CA 1
ATOM 5691 C C . MET B 1 64 ? 6.133 52.562 18.406 1 95.88 64 MET B C 1
ATOM 5693 O O . MET B 1 64 ? 5.008 52.5 17.906 1 95.88 64 MET B O 1
ATOM 5697 N N . LEU B 1 65 ? 6.68 53.688 18.828 1 97.12 65 LEU B N 1
ATOM 5698 C CA . LEU B 1 65 ? 6.062 54.969 18.578 1 97.12 65 LEU B CA 1
ATOM 5699 C C . LEU B 1 65 ? 6.957 55.844 17.719 1 97.12 65 LEU B C 1
ATOM 5701 O O . LEU B 1 65 ? 8.125 56.062 18.031 1 97.12 65 LEU B O 1
ATOM 5705 N N . LEU B 1 66 ? 6.449 56.219 16.625 1 96.62 66 LEU B N 1
ATOM 5706 C CA . LEU B 1 66 ? 7.121 57.188 15.758 1 96.62 66 LEU B CA 1
ATOM 5707 C C . LEU B 1 66 ? 6.535 58.594 15.945 1 96.62 66 LEU B C 1
ATOM 5709 O O . LEU B 1 66 ? 5.375 58.844 15.617 1 96.62 66 LEU B O 1
ATOM 5713 N N . CYS B 1 67 ? 7.352 59.5 16.438 1 94.69 67 CYS B N 1
ATOM 5714 C CA . CYS B 1 67 ? 6.832 60.781 16.891 1 94.69 67 CYS B CA 1
ATOM 5715 C C . CYS B 1 67 ? 7.25 61.875 15.938 1 94.69 67 CYS B C 1
ATOM 5717 O O . CYS B 1 67 ? 8.398 61.938 15.492 1 94.69 67 CYS B O 1
ATOM 5719 N N . GLY B 1 68 ? 6.32 62.812 15.656 1 89.12 68 GLY B N 1
ATOM 5720 C CA . GLY B 1 68 ? 6.621 64.062 14.945 1 89.12 68 GLY B CA 1
ATOM 5721 C C . GLY B 1 68 ? 6.715 63.875 13.438 1 89.12 68 GLY B C 1
ATOM 5722 O O . GLY B 1 68 ? 6.488 62.75 12.93 1 89.12 68 GLY B O 1
ATOM 5723 N N . ASP B 1 69 ? 7.078 64.938 12.742 1 86.31 69 ASP B N 1
ATOM 5724 C CA . ASP B 1 69 ? 7.191 64.938 11.289 1 86.31 69 ASP B CA 1
ATOM 5725 C C . ASP B 1 69 ? 8.406 64.188 10.828 1 86.31 69 ASP B C 1
ATOM 5727 O O . ASP B 1 69 ? 8.406 63.594 9.734 1 86.31 69 ASP B O 1
ATOM 5731 N N . GLU B 1 70 ? 9.383 64 11.703 1 88.38 70 GLU B N 1
ATOM 5732 C CA . GLU B 1 70 ? 10.594 63.281 11.352 1 88.38 70 GLU B CA 1
ATOM 5733 C C . GLU B 1 70 ? 10.469 61.812 11.711 1 88.38 70 GLU B C 1
ATOM 5735 O O . GLU B 1 70 ? 11.359 61 11.414 1 88.38 70 GLU B O 1
ATOM 5740 N N . CYS B 1 71 ? 9.461 61.406 12.344 1 92.75 71 CYS B N 1
ATOM 5741 C CA . CYS B 1 71 ? 9.227 60.031 12.75 1 92.75 71 CYS B CA 1
ATOM 5742 C C . CYS B 1 71 ? 10.344 59.531 13.656 1 92.75 71 CYS B C 1
ATOM 5744 O O . CYS B 1 71 ? 10.953 58.469 13.383 1 92.75 71 CYS B O 1
ATOM 5746 N N . LEU B 1 72 ? 10.555 60.25 14.758 1 95.31 72 LEU B N 1
ATOM 5747 C CA . LEU B 1 72 ? 11.555 59.812 15.727 1 95.31 72 LEU B CA 1
ATOM 5748 C C . LEU B 1 72 ? 11.141 58.5 16.375 1 95.31 72 LEU B C 1
ATOM 5750 O O . LEU B 1 72 ? 9.992 58.344 16.797 1 95.31 72 LEU B O 1
ATOM 5754 N N . VAL B 1 73 ? 12.125 57.625 16.516 1 96.25 73 VAL B N 1
ATOM 5755 C CA . VAL B 1 73 ? 11.812 56.219 16.891 1 96.25 73 VAL B CA 1
ATOM 5756 C C . VAL B 1 73 ? 11.891 56.094 18.406 1 96.25 73 VAL B C 1
ATOM 5758 O O . VAL B 1 73 ? 12.922 56.375 19.016 1 96.25 73 VAL B O 1
ATOM 5761 N N . LEU B 1 74 ? 10.805 55.656 19.016 1 96.12 74 LEU B N 1
ATOM 5762 C CA . LEU B 1 74 ? 10.727 55.188 20.391 1 96.12 74 LEU B CA 1
ATOM 5763 C C . LEU B 1 74 ? 10.125 53.781 20.469 1 96.12 74 LEU B C 1
ATOM 5765 O O . LEU B 1 74 ? 9.203 53.469 19.719 1 96.12 74 LEU B O 1
ATOM 5769 N N . TYR B 1 75 ? 10.695 53 21.266 1 95.94 75 TYR B N 1
ATOM 5770 C CA . TYR B 1 75 ? 10.164 51.656 21.375 1 95.94 75 TYR B CA 1
ATOM 5771 C C . TYR B 1 75 ? 10.445 51.062 22.75 1 95.94 75 TYR B C 1
ATOM 5773 O O . TYR B 1 75 ? 11.219 51.625 23.531 1 95.94 75 TYR B O 1
ATOM 5781 N N . ASN B 1 76 ? 9.719 49.969 23.016 1 94.94 76 ASN B N 1
ATOM 5782 C CA . ASN B 1 76 ? 9.891 49.312 24.312 1 94.94 76 ASN B CA 1
ATOM 5783 C C . ASN B 1 76 ? 10.836 48.125 24.219 1 94.94 76 ASN B C 1
ATOM 5785 O O . ASN B 1 76 ? 11.438 47.875 23.172 1 94.94 76 ASN B O 1
ATOM 5789 N N . ASP B 1 77 ? 10.992 47.469 25.344 1 91.94 77 ASP B N 1
ATOM 5790 C CA . ASP B 1 77 ? 11.93 46.344 25.422 1 91.94 77 ASP B CA 1
ATOM 5791 C C . ASP B 1 77 ? 11.516 45.219 24.5 1 91.94 77 ASP B C 1
ATOM 5793 O O . ASP B 1 77 ? 12.352 44.625 23.828 1 91.94 77 ASP B O 1
ATOM 5797 N N . ALA B 1 78 ? 10.219 44.938 24.484 1 89.75 78 ALA B N 1
ATOM 5798 C CA . ALA B 1 78 ? 9.719 43.844 23.641 1 89.75 78 ALA B CA 1
ATOM 5799 C C . ALA B 1 78 ? 10.023 44.125 22.172 1 89.75 78 ALA B C 1
ATOM 5801 O O . ALA B 1 78 ? 10.391 43.219 21.438 1 89.75 78 ALA B O 1
ATOM 5802 N N . TYR B 1 79 ? 9.898 45.344 21.75 1 91.25 79 TYR B N 1
ATOM 5803 C CA . TYR B 1 79 ? 10.164 45.688 20.359 1 91.25 79 TYR B CA 1
ATOM 5804 C C . TYR B 1 79 ? 11.664 45.688 20.062 1 91.25 79 TYR B C 1
ATOM 5806 O O . TYR B 1 79 ? 12.086 45.562 18.922 1 91.25 79 TYR B O 1
ATOM 5814 N N . ALA B 1 80 ? 12.438 45.938 21.094 1 90.5 80 ALA B N 1
ATOM 5815 C CA . ALA B 1 80 ? 13.883 45.812 20.922 1 90.5 80 ALA B CA 1
ATOM 5816 C C . ALA B 1 80 ? 14.266 44.438 20.406 1 90.5 80 ALA B C 1
ATOM 5818 O O . ALA B 1 80 ? 15.164 44.312 19.578 1 90.5 80 ALA B O 1
ATOM 5819 N N . GLY B 1 81 ? 13.531 43.5 20.953 1 82.75 81 GLY B N 1
ATOM 5820 C CA . GLY B 1 81 ? 13.734 42.125 20.469 1 82.75 81 GLY B CA 1
ATOM 5821 C C . GLY B 1 81 ? 13.414 41.969 19 1 82.75 81 GLY B C 1
ATOM 5822 O O . GLY B 1 81 ? 14.094 41.25 18.281 1 82.75 81 GLY B O 1
ATOM 5823 N N . VAL B 1 82 ? 12.414 42.625 18.531 1 80.31 82 VAL B N 1
ATOM 5824 C CA . VAL B 1 82 ? 12.008 42.594 17.141 1 80.31 82 VAL B CA 1
ATOM 5825 C C . VAL B 1 82 ? 13.078 43.281 16.281 1 80.31 82 VAL B C 1
ATOM 5827 O O . VAL B 1 82 ? 13.383 42.812 15.172 1 80.31 82 VAL B O 1
ATOM 5830 N N . LEU B 1 83 ? 13.656 44.312 16.844 1 85.25 83 LEU B N 1
ATOM 5831 C CA . LEU B 1 83 ? 14.625 45.094 16.094 1 85.25 83 LEU B CA 1
ATOM 5832 C C . LEU B 1 83 ? 15.961 44.375 16 1 85.25 83 LEU B C 1
ATOM 5834 O O . LEU B 1 83 ? 16.719 44.594 15.055 1 85.25 83 LEU B O 1
ATOM 5838 N N . GLY B 1 84 ? 16.25 43.562 17.062 1 81.25 84 GLY B N 1
ATOM 5839 C CA . GLY B 1 84 ? 17.5 42.812 17.062 1 81.25 84 GLY B CA 1
ATOM 5840 C C . GLY B 1 84 ? 18.734 43.688 17.062 1 81.25 84 GLY B C 1
ATOM 5841 O O . GLY B 1 84 ? 18.891 44.531 17.953 1 81.25 84 GLY B O 1
ATOM 5842 N N . ALA B 1 85 ? 19.422 43.656 15.883 1 83 85 ALA B N 1
ATOM 5843 C CA . ALA B 1 85 ? 20.719 44.312 15.789 1 83 85 ALA B CA 1
ATOM 5844 C C . ALA B 1 85 ? 20.547 45.844 15.719 1 83 85 ALA B C 1
ATOM 5846 O O . ALA B 1 85 ? 21.5 46.594 15.992 1 83 85 ALA B O 1
ATOM 5847 N N . LEU B 1 86 ? 19.469 46.281 15.438 1 88.5 86 LEU B N 1
ATOM 5848 C CA . LEU B 1 86 ? 19.25 47.719 15.32 1 88.5 86 LEU B CA 1
ATOM 5849 C C . LEU B 1 86 ? 19.141 48.375 16.688 1 88.5 86 LEU B C 1
ATOM 5851 O O . LEU B 1 86 ? 19.219 49.594 16.812 1 88.5 86 LEU B O 1
ATOM 5855 N N . HIS B 1 87 ? 18.938 47.562 17.672 1 88.94 87 HIS B N 1
ATOM 5856 C CA . HIS B 1 87 ? 18.906 48.062 19.031 1 88.94 87 HIS B CA 1
ATOM 5857 C C . HIS B 1 87 ? 20.297 48.156 19.625 1 88.94 87 HIS B C 1
ATOM 5859 O O . HIS B 1 87 ? 21.125 47.25 19.406 1 88.94 87 HIS B O 1
ATOM 5865 N N . PRO B 1 88 ? 20.594 49.25 20.312 1 90.94 88 PRO B N 1
ATOM 5866 C CA . PRO B 1 88 ? 19.75 50.344 20.734 1 90.94 88 PRO B CA 1
ATOM 5867 C C . PRO B 1 88 ? 19.875 51.562 19.812 1 90.94 88 PRO B C 1
ATOM 5869 O O . PRO B 1 88 ? 19.266 52.594 20.078 1 90.94 88 PRO B O 1
ATOM 5872 N N . ALA B 1 89 ? 20.562 51.469 18.781 1 91 89 ALA B N 1
ATOM 5873 C CA . ALA B 1 89 ? 20.922 52.594 17.938 1 91 89 ALA B CA 1
ATOM 5874 C C . ALA B 1 89 ? 19.688 53.219 17.297 1 91 89 ALA B C 1
ATOM 5876 O O . ALA B 1 89 ? 19.719 54.375 16.922 1 91 89 ALA B O 1
ATOM 5877 N N . ALA B 1 90 ? 18.719 52.531 17.188 1 93.5 90 ALA B N 1
ATOM 5878 C CA . ALA B 1 90 ? 17.531 53.031 16.5 1 93.5 90 ALA B CA 1
ATOM 5879 C C . ALA B 1 90 ? 16.781 54.062 17.344 1 93.5 90 ALA B C 1
ATOM 5881 O O . ALA B 1 90 ? 16.047 54.906 16.812 1 93.5 90 ALA B O 1
ATOM 5882 N N . LEU B 1 91 ? 16.984 54.031 18.609 1 94.5 91 LEU B N 1
ATOM 5883 C CA . LEU B 1 91 ? 16.219 54.875 19.531 1 94.5 91 LEU B CA 1
ATOM 5884 C C . LEU B 1 91 ? 16.531 56.344 19.328 1 94.5 91 LEU B C 1
ATOM 5886 O O . LEU B 1 91 ? 17.703 56.719 19.312 1 94.5 91 LEU B O 1
ATOM 5890 N N . GLY B 1 92 ? 15.531 57.125 19.125 1 93.81 92 GLY B N 1
ATOM 5891 C CA . GLY B 1 92 ? 15.68 58.562 19.031 1 93.81 92 GLY B CA 1
ATOM 5892 C C . GLY B 1 92 ? 16.062 59.031 17.641 1 93.81 92 GLY B C 1
ATOM 5893 O O . GLY B 1 92 ? 16.203 60.25 17.391 1 93.81 92 GLY B O 1
ATOM 5894 N N . ARG B 1 93 ? 16.234 58.188 16.766 1 94.5 93 ARG B N 1
ATOM 5895 C CA . ARG B 1 93 ? 16.609 58.531 15.406 1 94.5 93 ARG B CA 1
ATOM 5896 C C . ARG B 1 93 ? 15.391 58.562 14.492 1 94.5 93 ARG B C 1
ATOM 5898 O O . ARG B 1 93 ? 14.367 57.938 14.781 1 94.5 93 ARG B O 1
ATOM 5905 N N . PRO B 1 94 ? 15.523 59.375 13.445 1 94.81 94 PRO B N 1
ATOM 5906 C CA . PRO B 1 94 ? 14.461 59.312 12.445 1 94.81 94 PRO B CA 1
ATOM 5907 C C . PRO B 1 94 ? 14.32 57.938 11.828 1 94.81 94 PRO B C 1
ATOM 5909 O O . PRO B 1 94 ? 15.328 57.25 11.578 1 94.81 94 PRO B O 1
ATOM 5912 N N . ALA B 1 95 ? 13.094 57.5 11.648 1 94.44 95 ALA B N 1
ATOM 5913 C CA . ALA B 1 95 ? 12.773 56.156 11.211 1 94.44 95 ALA B CA 1
ATOM 5914 C C . ALA B 1 95 ? 13.5 55.812 9.906 1 94.44 95 ALA B C 1
ATOM 5916 O O . ALA B 1 95 ? 14.039 54.719 9.758 1 94.44 95 ALA B O 1
ATOM 5917 N N . ALA B 1 96 ? 13.508 56.688 8.961 1 91.62 96 ALA B N 1
ATOM 5918 C CA . ALA B 1 96 ? 14.156 56.469 7.672 1 91.62 96 ALA B CA 1
ATOM 5919 C C . ALA B 1 96 ? 15.633 56.125 7.855 1 91.62 96 ALA B C 1
ATOM 5921 O O . ALA B 1 96 ? 16.172 55.281 7.137 1 91.62 96 ALA B O 1
ATOM 5922 N N . GLN B 1 97 ? 16.266 56.719 8.805 1 92.31 97 GLN B N 1
ATOM 5923 C CA . GLN B 1 97 ? 17.672 56.5 9.086 1 92.31 97 GLN B CA 1
ATOM 5924 C C . GLN B 1 97 ? 17.859 55.219 9.914 1 92.31 97 GLN B C 1
ATOM 5926 O O . GLN B 1 97 ? 18.781 54.438 9.664 1 92.31 97 GLN B O 1
ATOM 5931 N N . ALA B 1 98 ? 17.016 55.031 10.859 1 92.56 98 ALA B N 1
ATOM 5932 C CA . ALA B 1 98 ? 17.141 53.906 11.773 1 92.56 98 ALA B CA 1
ATOM 5933 C C . ALA B 1 98 ? 16.922 52.562 11.055 1 92.56 98 ALA B C 1
ATOM 5935 O O . ALA B 1 98 ? 17.641 51.594 11.305 1 92.56 98 ALA B O 1
ATOM 5936 N N . PHE B 1 99 ? 15.977 52.531 10.141 1 90.31 99 PHE B N 1
ATOM 5937 C CA . PHE B 1 99 ? 15.57 51.281 9.539 1 90.31 99 PHE B CA 1
ATOM 5938 C C . PHE B 1 99 ? 16.172 51.125 8.148 1 90.31 99 PHE B C 1
ATOM 5940 O O . PHE B 1 99 ? 16.172 50.031 7.582 1 90.31 99 PHE B O 1
ATOM 5947 N N . GLY B 1 100 ? 16.656 52.125 7.598 1 87 100 GLY B N 1
ATOM 5948 C CA . GLY B 1 100 ? 17.281 52.031 6.285 1 87 100 GLY B CA 1
ATOM 5949 C C . GLY B 1 100 ? 16.359 51.5 5.211 1 87 100 GLY B C 1
ATOM 5950 O O . GLY B 1 100 ? 15.227 52 5.059 1 87 100 GLY B O 1
ATOM 5951 N N . ASP B 1 101 ? 16.734 50.406 4.586 1 82.5 101 ASP B N 1
ATOM 5952 C CA . ASP B 1 101 ? 16 49.812 3.465 1 82.5 101 ASP B CA 1
ATOM 5953 C C . ASP B 1 101 ? 14.695 49.188 3.932 1 82.5 101 ASP B C 1
ATOM 5955 O O . ASP B 1 101 ? 13.734 49.094 3.158 1 82.5 101 ASP B O 1
ATOM 5959 N N . ALA B 1 102 ? 14.648 48.812 5.125 1 81.44 102 ALA B N 1
ATOM 5960 C CA . ALA B 1 102 ? 13.445 48.188 5.66 1 81.44 102 ALA B CA 1
ATOM 5961 C C . ALA B 1 102 ? 12.281 49.188 5.703 1 81.44 102 ALA B C 1
ATOM 5963 O O . ALA B 1 102 ? 11.117 48.781 5.633 1 81.44 102 ALA B O 1
ATOM 5964 N N . TRP B 1 103 ? 12.594 50.5 5.777 1 88.25 103 TRP B N 1
ATOM 5965 C CA . TRP B 1 103 ? 11.578 51.531 5.852 1 88.25 103 TRP B CA 1
ATOM 5966 C C . TRP B 1 103 ? 10.828 51.656 4.531 1 88.25 103 TRP B C 1
ATOM 5968 O O . TRP B 1 103 ? 9.648 52.031 4.512 1 88.25 103 TRP B O 1
ATOM 5978 N N . ASP B 1 104 ? 11.516 51.094 3.559 1 82.62 104 ASP B N 1
ATOM 5979 C CA . ASP B 1 104 ? 10.922 51.219 2.232 1 82.62 104 ASP B CA 1
ATOM 5980 C C . ASP B 1 104 ? 10.141 49.969 1.856 1 82.62 104 ASP B C 1
ATOM 5982 O O . ASP B 1 104 ? 9.508 49.906 0.799 1 82.62 104 ASP B O 1
ATOM 5986 N N . GLN B 1 105 ? 10.156 49.062 2.766 1 75.81 105 GLN B N 1
ATOM 5987 C CA . GLN B 1 105 ? 9.391 47.844 2.5 1 75.81 105 GLN B CA 1
ATOM 5988 C C . GLN B 1 105 ? 7.887 48.094 2.604 1 75.81 105 GLN B C 1
ATOM 5990 O O . GLN B 1 105 ? 7.453 48.938 3.395 1 75.81 105 GLN B O 1
ATOM 5995 N N . PRO B 1 106 ? 7.203 47.375 1.816 1 73 106 PRO B N 1
ATOM 5996 C CA . PRO B 1 106 ? 5.75 47.5 1.918 1 73 106 PRO B CA 1
ATOM 5997 C C . PRO B 1 106 ? 5.219 47.188 3.314 1 73 106 PRO B C 1
ATOM 5999 O O . PRO B 1 106 ? 5.637 46.219 3.93 1 73 106 PRO B O 1
ATOM 6002 N N . GLY B 1 107 ? 4.422 48.094 3.863 1 75.19 107 GLY B N 1
ATOM 6003 C CA . GLY B 1 107 ? 3.803 47.875 5.16 1 75.19 107 GLY B CA 1
ATOM 6004 C C . GLY B 1 107 ? 4.516 48.625 6.285 1 75.19 107 GLY B C 1
ATOM 6005 O O . GLY B 1 107 ? 4.082 48.562 7.438 1 75.19 107 GLY B O 1
ATOM 6006 N N . MET B 1 108 ? 5.566 49.219 5.922 1 83.94 108 MET B N 1
ATOM 6007 C CA . MET B 1 108 ? 6.324 49.938 6.941 1 83.94 108 MET B CA 1
ATOM 6008 C C . MET B 1 108 ? 6.152 51.469 6.781 1 83.94 108 MET B C 1
ATOM 6010 O O . MET B 1 108 ? 5.066 52 7.02 1 83.94 108 MET B O 1
ATOM 6014 N N . GLY B 1 109 ? 7.02 52.094 6.137 1 88 109 GLY B N 1
ATOM 6015 C CA . GLY B 1 109 ? 6.973 53.562 6.004 1 88 109 GLY B CA 1
ATOM 6016 C C . GLY B 1 109 ? 5.715 54.062 5.312 1 88 109 GLY B C 1
ATOM 6017 O O . GLY B 1 109 ? 5.137 55.062 5.715 1 88 109 GLY B O 1
ATOM 6018 N N . ASP B 1 110 ? 5.305 53.344 4.34 1 88.19 110 ASP B N 1
ATOM 6019 C CA . ASP B 1 110 ? 4.137 53.75 3.57 1 88.19 110 ASP B CA 1
ATOM 6020 C C . ASP B 1 110 ? 2.873 53.719 4.426 1 88.19 110 ASP B C 1
ATOM 6022 O O . ASP B 1 110 ? 2.086 54.656 4.426 1 88.19 110 ASP B O 1
ATOM 6026 N N . VAL B 1 111 ? 2.652 52.625 5.133 1 88.81 111 VAL B N 1
ATOM 6027 C CA . VAL B 1 111 ? 1.459 52.469 5.957 1 88.81 111 VAL B CA 1
ATOM 6028 C C . VAL B 1 111 ? 1.493 53.469 7.109 1 88.81 111 VAL B C 1
ATOM 6030 O O . VAL B 1 111 ? 0.478 54.094 7.43 1 88.81 111 VAL B O 1
ATOM 6033 N N . ILE B 1 112 ? 2.629 53.625 7.707 1 90.69 112 ILE B N 1
ATOM 6034 C CA . ILE B 1 112 ? 2.762 54.531 8.859 1 90.69 112 ILE B CA 1
ATOM 6035 C C . ILE B 1 112 ? 2.51 55.969 8.422 1 90.69 112 ILE B C 1
ATOM 6037 O O . ILE B 1 112 ? 1.812 56.719 9.109 1 90.69 112 ILE B O 1
ATOM 6041 N N . ALA B 1 113 ? 3.027 56.312 7.293 1 91.25 113 ALA B N 1
ATOM 6042 C CA . ALA B 1 113 ? 2.795 57.656 6.766 1 91.25 113 ALA B CA 1
ATOM 6043 C C . ALA B 1 113 ? 1.312 57.906 6.488 1 91.25 113 ALA B C 1
ATOM 6045 O O . ALA B 1 113 ? 0.784 58.969 6.762 1 91.25 113 ALA B O 1
ATOM 6046 N N . ARG B 1 114 ? 0.774 56.938 5.957 1 92.19 114 ARG B N 1
ATOM 6047 C CA . ARG B 1 114 ? -0.651 57.031 5.66 1 92.19 114 ARG B CA 1
ATOM 6048 C C . ARG B 1 114 ? -1.463 57.219 6.938 1 92.19 114 ARG B C 1
ATOM 6050 O O . ARG B 1 114 ? -2.369 58.062 6.984 1 92.19 114 ARG B O 1
ATOM 6057 N N . VAL B 1 115 ? -1.161 56.438 7.941 1 94.25 115 VAL B N 1
ATOM 6058 C CA . VAL B 1 115 ? -1.858 56.562 9.219 1 94.25 115 VAL B CA 1
ATOM 6059 C C . VAL B 1 115 ? -1.63 57.938 9.812 1 94.25 115 VAL B C 1
ATOM 6061 O O . VAL B 1 115 ? -2.562 58.562 10.328 1 94.25 115 VAL B O 1
ATOM 6064 N N . PHE B 1 116 ? -0.466 58.469 9.711 1 93.5 116 PHE B N 1
ATOM 6065 C CA . PHE B 1 116 ? -0.134 59.781 10.25 1 93.5 116 PHE B CA 1
ATOM 6066 C C . PHE B 1 116 ? -0.937 60.875 9.547 1 93.5 116 PHE B C 1
ATOM 6068 O O . PHE B 1 116 ? -1.448 61.812 10.203 1 93.5 116 PHE B O 1
ATOM 6075 N N . ARG B 1 117 ? -1.065 60.75 8.312 1 91.56 117 ARG B N 1
ATOM 6076 C CA . ARG B 1 117 ? -1.712 61.781 7.512 1 91.56 117 ARG B CA 1
ATOM 6077 C C . ARG B 1 117 ? -3.23 61.688 7.645 1 91.56 117 ARG B C 1
ATOM 6079 O O . ARG B 1 117 ? -3.898 62.719 7.762 1 91.56 117 ARG B O 1
ATOM 6086 N N . THR B 1 118 ? -3.773 60.531 7.66 1 91.88 118 THR B N 1
ATOM 6087 C CA . THR B 1 118 ? -5.223 60.375 7.586 1 91.88 118 THR B CA 1
ATOM 6088 C C . THR B 1 118 ? -5.824 60.25 8.984 1 91.88 118 THR B C 1
ATOM 6090 O O . THR B 1 118 ? -7.016 60.5 9.172 1 91.88 118 THR B O 1
ATOM 6093 N N . GLY B 1 119 ? -5.027 59.75 9.891 1 90.94 119 GLY B N 1
ATOM 6094 C CA . GLY B 1 119 ? -5.543 59.5 11.227 1 90.94 119 GLY B CA 1
ATOM 6095 C C . GLY B 1 119 ? -6.324 58.219 11.328 1 90.94 119 GLY B C 1
ATOM 6096 O O . GLY B 1 119 ? -6.812 57.844 12.398 1 90.94 119 GLY B O 1
ATOM 6097 N N . GLN B 1 120 ? -6.395 57.5 10.281 1 91 120 GLN B N 1
ATOM 6098 C CA . GLN B 1 120 ? -7.145 56.25 10.266 1 91 120 GLN B CA 1
ATOM 6099 C C . GLN B 1 120 ? -6.25 55.094 10.633 1 91 120 GLN B C 1
ATOM 6101 O O . GLN B 1 120 ? -5.211 54.875 10 1 91 120 GLN B O 1
ATOM 6106 N N . PRO B 1 121 ? -6.656 54.312 11.656 1 92.69 121 PRO B N 1
ATOM 6107 C CA . PRO B 1 121 ? -5.84 53.188 12.062 1 92.69 121 PRO B CA 1
ATOM 6108 C C . PRO B 1 121 ? -5.836 52.062 11.023 1 92.69 121 PRO B C 1
ATOM 6110 O O . PRO B 1 121 ? -6.77 51.938 10.227 1 92.69 121 PRO B O 1
ATOM 6113 N N . VAL B 1 122 ? -4.746 51.188 11.023 1 90.12 122 VAL B N 1
ATOM 6114 C CA . VAL B 1 122 ? -4.578 50.094 10.086 1 90.12 122 VAL B CA 1
ATOM 6115 C C . VAL B 1 122 ? -4.156 48.844 10.836 1 90.12 122 VAL B C 1
ATOM 6117 O O . VAL B 1 122 ? -3.289 48.906 11.711 1 90.12 122 VAL B O 1
ATOM 6120 N N . LEU B 1 123 ? -4.871 47.719 10.609 1 86.56 123 LEU B N 1
ATOM 6121 C CA . LEU B 1 123 ? -4.477 46.406 11.102 1 86.56 123 LEU B CA 1
ATOM 6122 C C . LEU B 1 123 ? -3.865 45.594 9.984 1 86.56 123 LEU B C 1
ATOM 6124 O O . LEU B 1 123 ? -4.48 45.406 8.93 1 86.56 123 LEU B O 1
ATOM 6128 N N . ASP B 1 124 ? -2.627 45.125 10.203 1 77.44 124 ASP B N 1
ATOM 6129 C CA . ASP B 1 124 ? -1.904 44.281 9.258 1 77.44 124 ASP B CA 1
ATOM 6130 C C . ASP B 1 124 ? -1.679 42.875 9.828 1 77.44 124 ASP B C 1
ATOM 6132 O O . ASP B 1 124 ? -0.66 42.625 10.477 1 77.44 124 ASP B O 1
ATOM 6136 N N . PRO B 1 125 ? -2.67 41.969 9.625 1 69.06 125 PRO B N 1
ATOM 6137 C CA . PRO B 1 125 ? -2.502 40.625 10.18 1 69.06 125 PRO B CA 1
ATOM 6138 C C . PRO B 1 125 ? -1.48 39.781 9.406 1 69.06 125 PRO B C 1
ATOM 6140 O O . PRO B 1 125 ? -1.389 39.906 8.18 1 69.06 125 PRO B O 1
ATOM 6143 N N . GLU B 1 126 ? -0.636 39.094 10.133 1 63.47 126 GLU B N 1
ATOM 6144 C CA . GLU B 1 126 ? 0.247 38.062 9.594 1 63.47 126 GLU B CA 1
ATOM 6145 C C . GLU B 1 126 ? 1.23 38.625 8.586 1 63.47 126 GLU B C 1
ATOM 6147 O O . GLU B 1 126 ? 1.437 38.062 7.508 1 63.47 126 GLU B O 1
ATOM 6152 N N . SER B 1 127 ? 1.65 39.719 8.844 1 64.06 127 SER B N 1
ATOM 6153 C CA . SER B 1 127 ? 2.605 40.375 7.953 1 64.06 127 SER B CA 1
ATOM 6154 C C . SER B 1 127 ? 4.035 39.938 8.281 1 64.06 127 SER B C 1
ATOM 6156 O O . SER B 1 127 ? 4.387 39.781 9.445 1 64.06 127 SER B O 1
ATOM 6158 N N . GLN B 1 128 ? 4.695 39.562 7.219 1 63.34 128 GLN B N 1
ATOM 6159 C CA . GLN B 1 128 ? 6.109 39.25 7.379 1 63.34 128 GLN B CA 1
ATOM 6160 C C . GLN B 1 128 ? 6.961 40.531 7.41 1 63.34 128 GLN B C 1
ATOM 6162 O O . GLN B 1 128 ? 6.77 41.438 6.586 1 63.34 128 GLN B O 1
ATOM 6167 N N . VAL B 1 129 ? 7.645 40.812 8.531 1 63.34 129 VAL B N 1
ATOM 6168 C CA . VAL B 1 129 ? 8.508 42 8.625 1 63.34 129 VAL B CA 1
ATOM 6169 C C . VAL B 1 129 ? 9.969 41.562 8.742 1 63.34 129 VAL B C 1
ATOM 6171 O O . VAL B 1 129 ? 10.312 40.719 9.594 1 63.34 129 VAL B O 1
ATOM 6174 N N . THR B 1 130 ? 10.695 41.844 7.691 1 62.31 130 THR B N 1
ATOM 6175 C CA . THR B 1 130 ? 12.133 41.594 7.754 1 62.31 130 THR B CA 1
ATOM 6176 C C . THR B 1 130 ? 12.875 42.875 8.086 1 62.31 130 THR B C 1
ATOM 6178 O O . THR B 1 130 ? 12.945 43.812 7.266 1 62.31 130 THR B O 1
ATOM 6181 N N . LEU B 1 131 ? 13.188 43.188 9.375 1 62.31 131 LEU B N 1
ATOM 6182 C CA . LEU B 1 131 ? 13.852 44.438 9.75 1 62.31 131 LEU B CA 1
ATOM 6183 C C . LEU B 1 131 ? 15.359 44.344 9.516 1 62.31 131 LEU B C 1
ATOM 6185 O O . LEU B 1 131 ? 16.047 45.344 9.445 1 62.31 131 LEU B O 1
ATOM 6189 N N . HIS B 1 132 ? 15.953 43.062 9.578 1 55.62 132 HIS B N 1
ATOM 6190 C CA . HIS B 1 132 ? 17.375 42.938 9.281 1 55.62 132 HIS B CA 1
ATOM 6191 C C . HIS B 1 132 ? 17.594 42.094 8.031 1 55.62 132 HIS B C 1
ATOM 6193 O O . HIS B 1 132 ? 17.094 40.969 7.945 1 55.62 132 HIS B O 1
ATOM 6199 N N . PRO B 1 133 ? 18.25 42.844 6.969 1 47.62 133 PRO B N 1
ATOM 6200 C CA . PRO B 1 133 ? 18.688 42.031 5.82 1 47.62 133 PRO B CA 1
ATOM 6201 C C . PRO B 1 133 ? 19.625 40.906 6.215 1 47.62 133 PRO B C 1
ATOM 6203 O O . PRO B 1 133 ? 20.562 41.125 6.992 1 47.62 133 PRO B O 1
ATOM 6206 N N . GLY B 1 134 ? 19.375 39.5 5.805 1 48.72 134 GLY B N 1
ATOM 6207 C CA . GLY B 1 134 ? 20.234 38.375 5.984 1 48.72 134 GLY B CA 1
ATOM 6208 C C . GLY B 1 134 ? 19.922 37.562 7.23 1 48.72 134 GLY B C 1
ATOM 6209 O O . GLY B 1 134 ? 20.562 36.562 7.512 1 48.72 134 GLY B O 1
ATOM 6210 N N . GLY B 1 135 ? 19.359 38.188 8.25 1 43.53 135 GLY B N 1
ATOM 6211 C CA . GLY B 1 135 ? 19.172 37.5 9.516 1 43.53 135 GLY B CA 1
ATOM 6212 C C . GLY B 1 135 ? 18.156 36.375 9.438 1 43.53 135 GLY B C 1
ATOM 6213 O O . GLY B 1 135 ? 17.797 35.938 8.344 1 43.53 135 GLY B O 1
ATOM 6214 N N . ALA B 1 136 ? 17.641 36.094 10.703 1 48.5 136 ALA B N 1
ATOM 6215 C CA . ALA B 1 136 ? 16.812 34.938 11.07 1 48.5 136 ALA B CA 1
ATOM 6216 C C . ALA B 1 136 ? 15.547 34.875 10.227 1 48.5 136 ALA B C 1
ATOM 6218 O O . ALA B 1 136 ? 15.156 35.875 9.609 1 48.5 136 ALA B O 1
ATOM 6219 N N . GLU B 1 137 ? 14.953 33.812 10.086 1 52.5 137 GLU B N 1
ATOM 6220 C CA . GLU B 1 137 ? 13.703 33.406 9.445 1 52.5 137 GLU B CA 1
ATOM 6221 C C . GLU B 1 137 ? 12.625 34.469 9.656 1 52.5 137 GLU B C 1
ATOM 6223 O O . GLU B 1 137 ? 12.492 35.031 10.75 1 52.5 137 GLU B O 1
ATOM 6228 N N . PRO B 1 138 ? 12.195 35.094 8.539 1 54.78 138 PRO B N 1
ATOM 6229 C CA . PRO B 1 138 ? 11.109 36.094 8.617 1 54.78 138 PRO B CA 1
ATOM 6230 C C . PRO B 1 138 ? 10.062 35.719 9.672 1 54.78 138 PRO B C 1
ATOM 6232 O O . PRO B 1 138 ? 9.703 34.562 9.812 1 54.78 138 PRO B O 1
ATOM 6235 N N . ALA B 1 139 ? 10.008 36.625 10.672 1 63.41 139 ALA B N 1
ATOM 6236 C CA . ALA B 1 139 ? 8.992 36.438 11.711 1 63.41 139 ALA B CA 1
ATOM 6237 C C . ALA B 1 139 ? 7.641 37 11.258 1 63.41 139 ALA B C 1
ATOM 6239 O O . ALA B 1 139 ? 7.578 37.906 10.422 1 63.41 139 ALA B O 1
ATOM 6240 N N . PHE B 1 140 ? 6.629 36.469 11.539 1 66.5 140 PHE B N 1
ATOM 6241 C CA . PHE B 1 140 ? 5.266 36.875 11.242 1 66.5 140 PHE B CA 1
ATOM 6242 C C . PHE B 1 140 ? 4.668 37.656 12.414 1 66.5 140 PHE B C 1
ATOM 6244 O O . PHE B 1 140 ? 4.863 37.281 13.57 1 66.5 140 PHE B O 1
ATOM 6251 N N . TYR B 1 141 ? 4.121 38.844 12.078 1 75.75 141 TYR B N 1
ATOM 6252 C CA . TYR B 1 141 ? 3.5 39.688 13.109 1 75.75 141 TYR B CA 1
ATOM 6253 C C . TYR B 1 141 ? 2.094 40.094 12.695 1 75.75 141 TYR B C 1
ATOM 6255 O O . TYR B 1 141 ? 1.813 40.281 11.5 1 75.75 141 TYR B O 1
ATOM 6263 N N . THR B 1 142 ? 1.191 40.062 13.594 1 78 142 THR B N 1
ATOM 6264 C CA . THR B 1 142 ? 0.029 40.938 13.477 1 78 142 THR B CA 1
ATOM 6265 C C . THR B 1 142 ? 0.35 42.344 14.008 1 78 142 THR B C 1
ATOM 6267 O O . THR B 1 142 ? 0.789 42.469 15.148 1 78 142 THR B O 1
ATOM 6270 N N . ARG B 1 143 ? 0.226 43.375 13.117 1 86.62 143 ARG B N 1
ATOM 6271 C CA . ARG B 1 143 ? 0.6 44.719 13.5 1 86.62 143 ARG B CA 1
ATOM 6272 C C . ARG B 1 143 ? -0.593 45.688 13.406 1 86.62 143 ARG B C 1
ATOM 6274 O O . ARG B 1 143 ? -1.365 45.625 12.445 1 86.62 143 ARG B O 1
ATOM 6281 N N . GLY B 1 144 ? -0.812 46.406 14.453 1 91.56 144 GLY B N 1
ATOM 6282 C CA . GLY B 1 144 ? -1.771 47.5 14.445 1 91.56 144 GLY B CA 1
ATOM 6283 C C . GLY B 1 144 ? -1.117 48.875 14.5 1 91.56 144 GLY B C 1
ATOM 6284 O O . GLY B 1 144 ? -0.195 49.094 15.289 1 91.56 144 GLY B O 1
ATOM 6285 N N . HIS B 1 145 ? -1.503 49.781 13.562 1 94.25 145 HIS B N 1
ATOM 6286 C CA . HIS B 1 145 ? -1.007 51.156 13.531 1 94.25 145 HIS B CA 1
ATOM 6287 C C . HIS B 1 145 ? -2.117 52.156 13.844 1 94.25 145 HIS B C 1
ATOM 6289 O O . HIS B 1 145 ? -3.217 52.062 13.297 1 94.25 145 HIS B O 1
ATOM 6295 N N . SER B 1 146 ? -1.854 53 14.789 1 94.94 146 SER B N 1
ATOM 6296 C CA . SER B 1 146 ? -2.83 54.031 15.141 1 94.94 146 SER B CA 1
ATOM 6297 C C . SER B 1 146 ? -2.146 55.344 15.539 1 94.94 146 SER B C 1
ATOM 6299 O O . SER B 1 146 ? -0.95 55.344 15.836 1 94.94 146 SER B O 1
ATOM 6301 N N . VAL B 1 147 ? -2.867 56.438 15.594 1 94.88 147 VAL B N 1
ATOM 6302 C CA . VAL B 1 147 ? -2.285 57.75 15.883 1 94.88 147 VAL B CA 1
ATOM 6303 C C . VAL B 1 147 ? -2.262 57.969 17.391 1 94.88 147 VAL B C 1
ATOM 6305 O O . VAL B 1 147 ? -3.066 57.406 18.125 1 94.88 147 VAL B O 1
ATOM 6308 N N . VAL B 1 148 ? -1.282 58.625 17.797 1 94.62 148 VAL B N 1
ATOM 6309 C CA . VAL B 1 148 ? -1.228 59.219 19.125 1 94.62 148 VAL B CA 1
ATOM 6310 C C . VAL B 1 148 ? -1.429 60.75 19 1 94.62 148 VAL B C 1
ATOM 6312 O O . VAL B 1 148 ? -0.743 61.406 18.219 1 94.62 148 VAL B O 1
ATOM 6315 N N . ARG B 1 149 ? -2.367 61.25 19.766 1 93.06 149 ARG B N 1
ATOM 6316 C CA . ARG B 1 149 ? -2.674 62.688 19.703 1 93.06 149 ARG B CA 1
ATOM 6317 C C . ARG B 1 149 ? -2.125 63.406 20.922 1 93.06 149 ARG B C 1
ATOM 6319 O O . ARG B 1 149 ? -2.045 62.844 22.016 1 93.06 149 ARG B O 1
ATOM 6326 N N . ASP B 1 150 ? -1.767 64.688 20.703 1 91.5 150 ASP B N 1
ATOM 6327 C CA . ASP B 1 150 ? -1.315 65.5 21.828 1 91.5 150 ASP B CA 1
ATOM 6328 C C . ASP B 1 150 ? -2.5 66.125 22.578 1 91.5 150 ASP B C 1
ATOM 6330 O O . ASP B 1 150 ? -3.652 65.75 22.297 1 91.5 150 ASP B O 1
ATOM 6334 N N . SER B 1 151 ? -2.154 66.938 23.609 1 87.31 151 SER B N 1
ATOM 6335 C CA . SER B 1 151 ? -3.178 67.5 24.484 1 87.31 151 SER B CA 1
ATOM 6336 C C . SER B 1 151 ? -4.117 68.438 23.719 1 87.31 151 SER B C 1
ATOM 6338 O O . SER B 1 151 ? -5.25 68.625 24.156 1 87.31 151 SER B O 1
ATOM 6340 N N . ASP B 1 152 ? -3.646 68.875 22.531 1 88.81 152 ASP B N 1
ATOM 6341 C CA . ASP B 1 152 ? -4.469 69.75 21.734 1 88.81 152 ASP B CA 1
ATOM 6342 C C . ASP B 1 152 ? -5.281 69 20.703 1 88.81 152 ASP B C 1
ATOM 6344 O O . ASP B 1 152 ? -6.074 69.562 19.953 1 88.81 152 ASP B O 1
ATOM 6348 N N . GLY B 1 153 ? -5.059 67.75 20.594 1 89.38 153 GLY B N 1
ATOM 6349 C CA . GLY B 1 153 ? -5.82 66.875 19.688 1 89.38 153 GLY B CA 1
ATOM 6350 C C . GLY B 1 153 ? -5.137 66.688 18.344 1 89.38 153 GLY B C 1
ATOM 6351 O O . GLY B 1 153 ? -5.68 66 17.469 1 89.38 153 GLY B O 1
ATOM 6352 N N . ALA B 1 154 ? -4.031 67.312 18.219 1 91.94 154 ALA B N 1
ATOM 6353 C CA . ALA B 1 154 ? -3.283 67.125 16.984 1 91.94 154 ALA B CA 1
ATOM 6354 C C . ALA B 1 154 ? -2.508 65.812 16.969 1 91.94 154 ALA B C 1
ATOM 6356 O O . ALA B 1 154 ? -2.105 65.312 18.031 1 91.94 154 ALA B O 1
ATOM 6357 N N . VAL B 1 155 ? -2.293 65.312 15.758 1 94.5 155 VAL B N 1
ATOM 6358 C CA . VAL B 1 155 ? -1.552 64.062 15.625 1 94.5 155 VAL B CA 1
ATOM 6359 C C . VAL B 1 155 ? -0.084 64.25 15.977 1 94.5 155 VAL B C 1
ATOM 6361 O O . VAL B 1 155 ? 0.59 65.125 15.352 1 94.5 155 VAL B O 1
ATOM 6364 N N . ALA B 1 156 ? 0.371 63.594 16.984 1 94.5 156 ALA B N 1
ATOM 6365 C CA . ALA B 1 156 ? 1.74 63.75 17.469 1 94.5 156 ALA B CA 1
ATOM 6366 C C . ALA B 1 156 ? 2.641 62.625 16.969 1 94.5 156 ALA B C 1
ATOM 6368 O O . ALA B 1 156 ? 3.865 62.75 16.938 1 94.5 156 ALA B O 1
ATOM 6369 N N . GLY B 1 157 ? 2.02 61.5 16.641 1 95.5 157 GLY B N 1
ATOM 6370 C CA . GLY B 1 157 ? 2.791 60.344 16.172 1 95.5 157 GLY B CA 1
ATOM 6371 C C . GLY B 1 157 ? 1.931 59.125 15.859 1 95.5 157 GLY B C 1
ATOM 6372 O O . GLY B 1 157 ? 0.701 59.219 15.867 1 95.5 157 GLY B O 1
ATOM 6373 N N . VAL B 1 158 ? 2.643 58.031 15.453 1 96.44 158 VAL B N 1
ATOM 6374 C CA . VAL B 1 158 ? 1.966 56.781 15.125 1 96.44 158 VAL B CA 1
ATOM 6375 C C . VAL B 1 158 ? 2.496 55.656 16.016 1 96.44 158 VAL B C 1
ATOM 6377 O O . VAL B 1 158 ? 3.709 55.438 16.109 1 96.44 158 VAL B O 1
ATOM 6380 N N . LEU B 1 159 ? 1.554 54.938 16.719 1 96.81 159 LEU B N 1
ATOM 6381 C CA . LEU B 1 159 ? 1.882 53.781 17.562 1 96.81 159 LEU B CA 1
ATOM 6382 C C . LEU B 1 159 ? 1.695 52.469 16.797 1 96.81 159 LEU B C 1
ATOM 6384 O O . LEU B 1 159 ? 0.646 52.25 16.188 1 96.81 159 LEU B O 1
ATOM 6388 N N . THR B 1 160 ? 2.732 51.656 16.766 1 94.75 160 THR B N 1
ATOM 6389 C CA . THR B 1 160 ? 2.67 50.312 16.234 1 94.75 160 THR B CA 1
ATOM 6390 C C . THR B 1 160 ? 2.699 49.281 17.344 1 94.75 160 THR B C 1
ATOM 6392 O O . THR B 1 160 ? 3.611 49.281 18.188 1 94.75 160 THR B O 1
ATOM 6395 N N . VAL B 1 161 ? 1.657 48.469 17.422 1 93.25 161 VAL B N 1
ATOM 6396 C CA . VAL B 1 161 ? 1.608 47.312 18.312 1 93.25 161 VAL B CA 1
ATOM 6397 C C . VAL B 1 161 ? 1.752 46 17.5 1 93.25 161 VAL B C 1
ATOM 6399 O O . VAL B 1 161 ? 1.03 45.812 16.531 1 93.25 161 VAL B O 1
ATOM 6402 N N . ALA B 1 162 ? 2.713 45.219 17.891 1 88.19 162 ALA B N 1
ATOM 6403 C CA . ALA B 1 162 ? 2.977 44 17.141 1 88.19 162 ALA B CA 1
ATOM 6404 C C . ALA B 1 162 ? 2.816 42.781 18.031 1 88.19 162 ALA B C 1
ATOM 6406 O O . ALA B 1 162 ? 3.135 42.812 19.219 1 88.19 162 ALA B O 1
ATOM 6407 N N . ALA B 1 163 ? 2.232 41.75 17.516 1 79.5 163 ALA B N 1
ATOM 6408 C CA . ALA B 1 163 ? 2.168 40.438 18.156 1 79.5 163 ALA B CA 1
ATOM 6409 C C . ALA B 1 163 ? 2.797 39.375 17.266 1 79.5 163 ALA B C 1
ATOM 6411 O O . ALA B 1 163 ? 2.357 39.156 16.125 1 79.5 163 ALA B O 1
ATOM 6412 N N . GLU B 1 164 ? 3.889 38.812 17.797 1 69.56 164 GLU B N 1
ATOM 6413 C CA . GLU B 1 164 ? 4.598 37.812 17.016 1 69.56 164 GLU B CA 1
ATOM 6414 C C . GLU B 1 164 ? 3.789 36.5 16.906 1 69.56 164 GLU B C 1
ATOM 6416 O O . GLU B 1 164 ? 3.33 35.969 17.922 1 69.56 164 GLU B O 1
ATOM 6421 N N . THR B 1 165 ? 3.463 36.156 15.734 1 61.31 165 THR B N 1
ATOM 6422 C CA . THR B 1 165 ? 2.744 34.906 15.469 1 61.31 165 THR B CA 1
ATOM 6423 C C . THR B 1 165 ? 3.67 33.875 14.844 1 61.31 165 THR B C 1
ATOM 6425 O O . THR B 1 165 ? 3.213 32.844 14.359 1 61.31 165 THR B O 1
ATOM 6428 N N . THR B 1 166 ? 4.965 34.188 14.82 1 57.22 166 THR B N 1
ATOM 6429 C CA . THR B 1 166 ? 5.965 33.406 14.117 1 57.22 166 THR B CA 1
ATOM 6430 C C . THR B 1 166 ? 5.984 31.969 14.633 1 57.22 166 THR B C 1
ATOM 6432 O O . THR B 1 166 ? 6.012 31.016 13.844 1 57.22 166 THR B O 1
ATOM 6435 N N . GLN B 1 167 ? 6.004 31.906 16 1 57.16 167 GLN B N 1
ATOM 6436 C CA . GLN B 1 167 ? 6.211 30.578 16.562 1 57.16 167 GLN B CA 1
ATOM 6437 C C . GLN B 1 167 ? 5.07 29.641 16.172 1 57.16 167 GLN B C 1
ATOM 6439 O O . GLN B 1 167 ? 5.301 28.469 15.852 1 57.16 167 GLN B O 1
ATOM 6444 N N . VAL B 1 168 ? 3.896 30.234 16.297 1 54.28 168 VAL B N 1
ATOM 6445 C CA . VAL B 1 168 ? 2.764 29.391 15.961 1 54.28 168 VAL B CA 1
ATOM 6446 C C . VAL B 1 168 ? 2.848 28.984 14.484 1 54.28 168 VAL B C 1
ATOM 6448 O O . VAL B 1 168 ? 2.621 27.812 14.141 1 54.28 168 VAL B O 1
ATOM 6451 N N . ILE B 1 169 ? 3.283 29.953 13.734 1 53.66 169 ILE B N 1
ATOM 6452 C CA . ILE B 1 169 ? 3.367 29.703 12.305 1 53.66 169 ILE B CA 1
ATOM 6453 C C . ILE B 1 169 ? 4.477 28.688 12.023 1 53.66 169 ILE B C 1
ATOM 6455 O O . ILE B 1 169 ? 4.293 27.766 11.227 1 53.66 169 ILE B O 1
ATOM 6459 N N . HIS B 1 170 ? 5.559 28.938 12.688 1 58.16 170 HIS B N 1
ATOM 6460 C CA . HIS B 1 170 ? 6.676 28.031 12.484 1 58.16 170 HIS B CA 1
ATOM 6461 C C . HIS B 1 170 ? 6.312 26.609 12.898 1 58.16 170 HIS B C 1
ATOM 6463 O O . HIS B 1 170 ? 6.688 25.641 12.234 1 58.16 170 HIS B O 1
ATOM 6469 N N . ARG B 1 171 ? 5.637 26.625 14.016 1 59.12 171 ARG B N 1
ATOM 6470 C CA . ARG B 1 171 ? 5.258 25.312 14.516 1 59.12 171 ARG B CA 1
ATOM 6471 C C . ARG B 1 171 ? 4.312 24.609 13.547 1 59.12 171 ARG B C 1
ATOM 6473 O O . ARG B 1 171 ? 4.441 23.406 13.305 1 59.12 171 ARG B O 1
ATOM 6480 N N . LEU B 1 172 ? 3.486 25.422 13.07 1 57.25 172 LEU B N 1
ATOM 6481 C CA . LEU B 1 172 ? 2.551 24.844 12.109 1 57.25 172 LEU B CA 1
ATOM 6482 C C . LEU B 1 172 ? 3.273 24.422 10.836 1 57.25 172 LEU B C 1
ATOM 6484 O O . LEU B 1 172 ? 2.967 23.375 10.258 1 57.25 172 LEU B O 1
ATOM 6488 N N . GLN B 1 173 ? 4.188 25.25 10.492 1 58.62 173 GLN B N 1
ATOM 6489 C CA . GLN B 1 173 ? 4.984 24.922 9.312 1 58.62 173 GLN B CA 1
ATOM 6490 C C . GLN B 1 173 ? 5.781 23.641 9.531 1 58.62 173 GLN B C 1
ATOM 6492 O O . GLN B 1 173 ? 5.91 22.828 8.617 1 58.62 173 GLN B O 1
ATOM 6497 N N . SER B 1 174 ? 6.238 23.562 10.711 1 65.75 174 SER B N 1
ATOM 6498 C CA . SER B 1 174 ? 7.004 22.375 11.047 1 65.75 174 SER B CA 1
ATOM 6499 C C . SER B 1 174 ? 6.141 21.125 10.945 1 65.75 174 SER B C 1
ATOM 6501 O O . SER B 1 174 ? 6.586 20.094 10.414 1 65.75 174 SER B O 1
ATOM 6503 N N . LEU B 1 175 ? 4.969 21.281 11.438 1 68.31 175 LEU B N 1
ATOM 6504 C CA . LEU B 1 175 ? 4.059 20.141 11.344 1 68.31 175 LEU B CA 1
ATOM 6505 C C . LEU B 1 175 ? 3.707 19.844 9.891 1 68.31 175 LEU B C 1
ATOM 6507 O O . LEU B 1 175 ? 3.574 18.672 9.508 1 68.31 175 LEU B O 1
ATOM 6511 N N . GLY B 1 176 ? 3.584 20.891 9.156 1 62.62 176 GLY B N 1
ATOM 6512 C CA . GLY B 1 176 ? 3.357 20.703 7.734 1 62.62 176 GLY B CA 1
ATOM 6513 C C . GLY B 1 176 ? 4.492 19.984 7.039 1 62.62 176 GLY B C 1
ATOM 6514 O O . GLY B 1 176 ? 4.258 19.109 6.191 1 62.62 176 GLY B O 1
ATOM 6515 N N . GLU B 1 177 ? 5.664 20.344 7.461 1 67.19 177 GLU B N 1
ATOM 6516 C CA . GLU B 1 177 ? 6.832 19.672 6.895 1 67.19 177 GLU B CA 1
ATOM 6517 C C . GLU B 1 177 ? 6.859 18.203 7.258 1 67.19 177 GLU B C 1
ATOM 6519 O O . GLU B 1 177 ? 7.172 17.344 6.418 1 67.19 177 GLU B O 1
ATOM 6524 N N . LEU B 1 178 ? 6.551 17.906 8.461 1 76.06 178 LEU B N 1
ATOM 6525 C CA . LEU B 1 178 ? 6.492 16.516 8.891 1 76.06 178 LEU B CA 1
ATOM 6526 C C . LEU B 1 178 ? 5.449 15.742 8.086 1 76.06 178 LEU B C 1
ATOM 6528 O O . LEU B 1 178 ? 5.719 14.633 7.617 1 76.06 178 LEU B O 1
ATOM 6532 N N . THR B 1 179 ? 4.418 16.359 7.934 1 68.25 179 THR B N 1
ATOM 6533 C CA . THR B 1 179 ? 3.34 15.719 7.188 1 68.25 179 THR B CA 1
ATOM 6534 C C . THR B 1 179 ? 3.775 15.422 5.758 1 68.25 179 THR B C 1
ATOM 6536 O O . THR B 1 179 ? 3.529 14.328 5.242 1 68.25 179 THR B O 1
ATOM 6539 N N . ALA B 1 180 ? 4.426 16.312 5.188 1 62.41 180 ALA B N 1
ATOM 6540 C CA . ALA B 1 180 ? 4.887 16.141 3.811 1 62.41 180 ALA B CA 1
ATOM 6541 C C . ALA B 1 180 ? 5.895 15.008 3.705 1 62.41 180 ALA B C 1
ATOM 6543 O O . ALA B 1 180 ? 5.832 14.195 2.777 1 62.41 180 ALA B O 1
ATOM 6544 N N . ARG B 1 181 ? 6.715 14.977 4.613 1 71.31 181 ARG B N 1
ATOM 6545 C CA . ARG B 1 181 ? 7.738 13.938 4.59 1 71.31 181 ARG B CA 1
ATOM 6546 C C . ARG B 1 181 ? 7.129 12.562 4.855 1 71.31 181 ARG B C 1
ATOM 6548 O O . ARG B 1 181 ? 7.539 11.57 4.254 1 71.31 181 ARG B O 1
ATOM 6555 N N . LEU B 1 182 ? 6.145 12.57 5.738 1 76.38 182 LEU B N 1
ATOM 6556 C CA . LEU B 1 182 ? 5.508 11.305 6.082 1 76.38 182 LEU B CA 1
ATOM 6557 C C . LEU B 1 182 ? 4.648 10.797 4.93 1 76.38 182 LEU B C 1
ATOM 6559 O O . LEU B 1 182 ? 4.391 9.594 4.824 1 76.38 182 LEU B O 1
ATOM 6563 N N . ALA B 1 183 ? 4.262 11.648 4.129 1 63.5 183 ALA B N 1
ATOM 6564 C CA . ALA B 1 183 ? 3.428 11.258 2.996 1 63.5 183 ALA B CA 1
ATOM 6565 C C . ALA B 1 183 ? 4.188 10.336 2.047 1 63.5 183 ALA B C 1
ATOM 6567 O O . ALA B 1 183 ? 3.59 9.461 1.409 1 63.5 183 ALA B O 1
ATOM 6568 N N . GLY B 1 184 ? 5.473 10.516 2.057 1 61.94 184 GLY B N 1
ATOM 6569 C CA . GLY B 1 184 ? 6.285 9.695 1.172 1 61.94 184 GLY B CA 1
ATOM 6570 C C . GLY B 1 184 ? 6.77 8.414 1.82 1 61.94 184 GLY B C 1
ATOM 6571 O O . GLY B 1 184 ? 7.371 7.562 1.157 1 61.94 184 GLY B O 1
ATOM 6572 N N . ALA B 1 185 ? 6.418 8.258 3.055 1 71.19 185 ALA B N 1
ATOM 6573 C CA . ALA B 1 185 ? 6.898 7.086 3.781 1 71.19 185 ALA B CA 1
ATOM 6574 C C . ALA B 1 185 ? 5.961 5.898 3.588 1 71.19 185 ALA B C 1
ATOM 6576 O O . ALA B 1 185 ? 4.781 5.961 3.941 1 71.19 185 ALA B O 1
ATOM 6577 N N . LEU B 1 186 ? 6.484 4.848 3.064 1 64.44 186 LEU B N 1
ATOM 6578 C CA . LEU B 1 186 ? 5.645 3.705 2.729 1 64.44 186 LEU B CA 1
ATOM 6579 C C . LEU B 1 186 ? 5.797 2.596 3.764 1 64.44 186 LEU B C 1
ATOM 6581 O O . LEU B 1 186 ? 4.867 1.815 3.984 1 64.44 186 LEU B O 1
ATOM 6585 N N . THR B 1 187 ? 6.98 2.525 4.301 1 69.81 187 THR B N 1
ATOM 6586 C CA . THR B 1 187 ? 7.25 1.466 5.266 1 69.81 187 THR B CA 1
ATOM 6587 C C . THR B 1 187 ? 7.477 2.047 6.656 1 69.81 187 THR B C 1
ATOM 6589 O O . THR B 1 187 ? 7.688 3.252 6.805 1 69.81 187 THR B O 1
ATOM 6592 N N . ILE B 1 188 ? 7.438 1.194 7.613 1 78.81 188 ILE B N 1
ATOM 6593 C CA . ILE B 1 188 ? 7.699 1.633 8.984 1 78.81 188 ILE B CA 1
ATOM 6594 C C . ILE B 1 188 ? 9.117 2.188 9.086 1 78.81 188 ILE B C 1
ATOM 6596 O O . ILE B 1 188 ? 9.367 3.143 9.82 1 78.81 188 ILE B O 1
ATOM 6600 N N . ASP B 1 189 ? 10.008 1.619 8.297 1 72.19 189 ASP B N 1
ATOM 6601 C CA . ASP B 1 189 ? 11.375 2.131 8.273 1 72.19 189 ASP B CA 1
ATOM 6602 C C . ASP B 1 189 ? 11.414 3.564 7.75 1 72.19 189 ASP B C 1
ATOM 6604 O O . ASP B 1 189 ? 12.102 4.418 8.312 1 72.19 189 ASP B O 1
ATOM 6608 N N . ASP B 1 190 ? 10.633 3.797 6.68 1 74.19 190 ASP B N 1
ATOM 6609 C CA . ASP B 1 190 ? 10.555 5.145 6.125 1 74.19 190 ASP B CA 1
ATOM 6610 C C . ASP B 1 190 ? 10.008 6.129 7.156 1 74.19 190 ASP B C 1
ATOM 6612 O O . ASP B 1 190 ? 10.539 7.23 7.316 1 74.19 190 ASP B O 1
ATOM 6616 N N . VAL B 1 191 ? 8.93 5.68 7.766 1 85.75 191 VAL B N 1
ATOM 6617 C CA . VAL B 1 191 ? 8.312 6.531 8.773 1 85.75 191 VAL B CA 1
ATOM 6618 C C . VAL B 1 191 ? 9.32 6.859 9.867 1 85.75 191 VAL B C 1
ATOM 6620 O O . VAL B 1 191 ? 9.469 8.016 10.266 1 85.75 191 VAL B O 1
ATOM 6623 N N . THR B 1 192 ? 10.008 5.84 10.336 1 86.12 192 THR B N 1
ATOM 6624 C CA . THR B 1 192 ? 10.969 6 11.422 1 86.12 192 THR B CA 1
ATOM 6625 C C . THR B 1 192 ? 12.086 6.953 11.016 1 86.12 192 THR B C 1
ATOM 6627 O O . THR B 1 192 ? 12.469 7.832 11.789 1 86.12 192 THR B O 1
ATOM 6630 N N . ARG B 1 193 ? 12.57 6.816 9.852 1 78.75 193 ARG B N 1
ATOM 6631 C CA . ARG B 1 193 ? 13.633 7.684 9.359 1 78.75 193 ARG B CA 1
ATOM 6632 C C . ARG B 1 193 ? 13.172 9.133 9.289 1 78.75 193 ARG B C 1
ATOM 6634 O O . ARG B 1 193 ? 13.891 10.039 9.719 1 78.75 193 ARG B O 1
ATOM 6641 N N . VAL B 1 194 ? 12 9.352 8.727 1 82.31 194 VAL B N 1
ATOM 6642 C CA . VAL B 1 194 ? 11.445 10.695 8.57 1 82.31 194 VAL B CA 1
ATOM 6643 C C . VAL B 1 194 ? 11.234 11.328 9.945 1 82.31 194 VAL B C 1
ATOM 6645 O O . VAL B 1 194 ? 11.633 12.477 10.172 1 82.31 194 VAL B O 1
ATOM 6648 N N . VAL B 1 195 ? 10.68 10.555 10.828 1 90.12 195 VAL B N 1
ATOM 6649 C CA . VAL B 1 195 ? 10.289 11.078 12.133 1 90.12 195 VAL B CA 1
ATOM 6650 C C . VAL B 1 195 ? 11.539 11.422 12.953 1 90.12 195 VAL B C 1
ATOM 6652 O O . VAL B 1 195 ? 11.617 12.484 13.562 1 90.12 195 VAL B O 1
ATOM 6655 N N . LEU B 1 196 ? 12.539 10.531 12.969 1 88.12 196 LEU B N 1
ATOM 6656 C CA . LEU B 1 196 ? 13.742 10.773 13.773 1 88.12 196 LEU B CA 1
ATOM 6657 C C . LEU B 1 196 ? 14.562 11.922 13.195 1 88.12 196 LEU B C 1
ATOM 6659 O O . LEU B 1 196 ? 15.102 12.734 13.938 1 88.12 196 LEU B O 1
ATOM 6663 N N . ALA B 1 197 ? 14.586 11.992 11.883 1 81.94 197 ALA B N 1
ATOM 6664 C CA . ALA B 1 197 ? 15.273 13.109 11.242 1 81.94 197 ALA B CA 1
ATOM 6665 C C . ALA B 1 197 ? 14.57 14.43 11.555 1 81.94 197 ALA B C 1
ATOM 6667 O O . ALA B 1 197 ? 15.219 15.422 11.891 1 81.94 197 ALA B O 1
ATOM 6668 N N . TYR B 1 198 ? 13.258 14.469 11.438 1 82.69 198 TYR B N 1
ATOM 6669 C CA . TYR B 1 198 ? 12.445 15.641 11.75 1 82.69 198 TYR B CA 1
ATOM 6670 C C . TYR B 1 198 ? 12.625 16.062 13.203 1 82.69 198 TYR B C 1
ATOM 6672 O O . TYR B 1 198 ? 12.812 17.25 13.492 1 82.69 198 TYR B O 1
ATOM 6680 N N . ALA B 1 199 ? 12.5 15.102 14.117 1 86.44 199 ALA B N 1
ATOM 6681 C CA . ALA B 1 199 ? 12.586 15.398 15.547 1 86.44 199 ALA B CA 1
ATOM 6682 C C . ALA B 1 199 ? 13.945 16 15.898 1 86.44 199 ALA B C 1
ATOM 6684 O O . ALA B 1 199 ? 14.016 17.016 16.609 1 86.44 199 ALA B O 1
ATOM 6685 N N . MET B 1 200 ? 14.977 15.477 15.344 1 84.62 200 MET B N 1
ATOM 6686 C CA . MET B 1 200 ? 16.328 15.945 15.648 1 84.62 200 MET B CA 1
ATOM 6687 C C . MET B 1 200 ? 16.562 17.328 15.07 1 84.62 200 MET B C 1
ATOM 6689 O O . MET B 1 200 ? 17.156 18.188 15.719 1 84.62 200 MET B O 1
ATOM 6693 N N . ALA B 1 201 ? 15.984 17.562 13.938 1 77.31 201 ALA B N 1
ATOM 6694 C CA . ALA B 1 201 ? 16.219 18.828 13.242 1 77.31 201 ALA B CA 1
ATOM 6695 C C . ALA B 1 201 ? 15.328 19.938 13.797 1 77.31 201 ALA B C 1
ATOM 6697 O O . ALA B 1 201 ? 15.773 21.078 13.953 1 77.31 201 ALA B O 1
ATOM 6698 N N . SER B 1 202 ? 14.1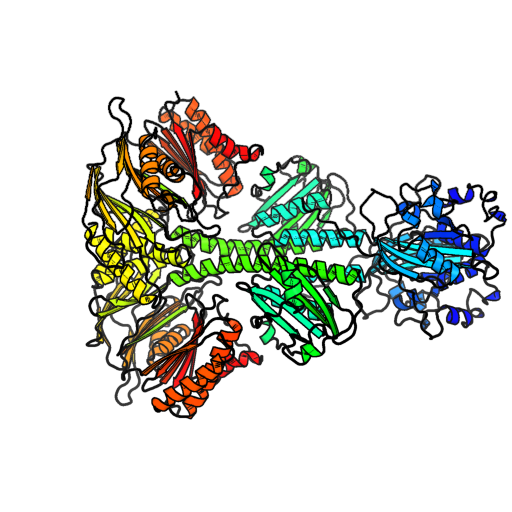41 19.641 14.102 1 76.38 202 SER B N 1
ATOM 6699 C CA . SER B 1 202 ? 13.156 20.656 14.43 1 76.38 202 SER B CA 1
ATOM 6700 C C . SER B 1 202 ? 13.219 21.031 15.906 1 76.38 202 SER B C 1
ATOM 6702 O O . SER B 1 202 ? 12.891 22.172 16.281 1 76.38 202 SER B O 1
ATOM 6704 N N . PHE B 1 203 ? 13.648 20.109 16.766 1 77.94 203 PHE B N 1
ATOM 6705 C CA . PHE B 1 203 ? 13.578 20.375 18.188 1 77.94 203 PHE B CA 1
ATOM 6706 C C . PHE B 1 203 ? 14.969 20.391 18.812 1 77.94 203 PHE B C 1
ATOM 6708 O O . PHE B 1 203 ? 15.117 20.625 20.016 1 77.94 203 PHE B O 1
ATOM 6715 N N . ASP B 1 204 ? 15.984 20.234 18 1 80.75 204 ASP B N 1
ATOM 6716 C CA . ASP B 1 204 ? 17.359 20.234 18.484 1 80.75 204 ASP B CA 1
ATOM 6717 C C . ASP B 1 204 ? 17.547 19.266 19.656 1 80.75 204 ASP B C 1
ATOM 6719 O O . ASP B 1 204 ? 18.047 19.656 20.703 1 80.75 204 ASP B O 1
ATOM 6723 N N . LEU B 1 205 ? 17.109 18.125 19.578 1 89 205 LEU B N 1
ATOM 6724 C CA . LEU B 1 205 ? 17.062 17.094 20.625 1 89 205 LEU B CA 1
ATOM 6725 C C . LEU B 1 205 ? 18.438 16.469 20.828 1 89 205 LEU B C 1
ATOM 6727 O O . LEU B 1 205 ? 19.297 16.531 19.938 1 89 205 LEU B O 1
ATOM 6731 N N . ASP B 1 206 ? 18.672 15.883 22.031 1 90.81 206 ASP B N 1
ATOM 6732 C CA . ASP B 1 206 ? 19.859 15.07 22.297 1 90.81 206 ASP B CA 1
ATOM 6733 C C . ASP B 1 206 ? 19.562 13.586 22.094 1 90.81 206 ASP B C 1
ATOM 6735 O O . ASP B 1 206 ? 20.469 12.797 21.812 1 90.81 206 ASP B O 1
ATOM 6739 N N . HIS B 1 207 ? 18.375 13.266 22.266 1 91.44 207 HIS B N 1
ATOM 6740 C CA . HIS B 1 207 ? 17.953 11.875 22.172 1 91.44 207 HIS B CA 1
ATOM 6741 C C . HIS B 1 207 ? 16.5 11.766 21.703 1 91.44 207 HIS B C 1
ATOM 6743 O O . HIS B 1 207 ? 15.641 12.523 22.141 1 91.44 207 HIS B O 1
ATOM 6749 N N . CYS B 1 208 ? 16.25 10.922 20.766 1 93.69 208 CYS B N 1
ATOM 6750 C CA . CYS B 1 208 ? 14.875 10.609 20.359 1 93.69 208 CYS B CA 1
ATOM 6751 C C . CYS B 1 208 ? 14.75 9.141 19.953 1 93.69 208 CYS B C 1
ATOM 6753 O O . CYS B 1 208 ? 15.719 8.531 19.5 1 93.69 208 CYS B O 1
ATOM 6755 N N . ALA B 1 209 ? 13.594 8.531 20.219 1 92.38 209 ALA B N 1
ATOM 6756 C CA . ALA B 1 209 ? 13.352 7.129 19.875 1 92.38 209 ALA B CA 1
ATOM 6757 C C . ALA B 1 209 ? 11.906 6.914 19.422 1 92.38 209 ALA B C 1
ATOM 6759 O O . ALA B 1 209 ? 10.992 7.562 19.922 1 92.38 209 ALA B O 1
ATOM 6760 N N . LEU B 1 210 ? 11.758 6.113 18.422 1 94.19 210 LEU B N 1
ATOM 6761 C CA . LEU B 1 210 ? 10.445 5.68 17.953 1 94.19 210 LEU B CA 1
ATOM 6762 C C . LEU B 1 210 ? 10.273 4.176 18.156 1 94.19 210 LEU B C 1
ATOM 6764 O O . LEU B 1 210 ? 11.109 3.389 17.703 1 94.19 210 LEU B O 1
ATOM 6768 N N . ALA B 1 211 ? 9.219 3.789 18.859 1 93.06 211 ALA B N 1
ATOM 6769 C CA . ALA B 1 211 ? 8.945 2.379 19.109 1 93.06 211 ALA B CA 1
ATOM 6770 C C . ALA B 1 211 ? 7.598 1.964 18.531 1 93.06 211 ALA B C 1
ATOM 6772 O O . ALA B 1 211 ? 6.641 2.742 18.547 1 93.06 211 ALA B O 1
ATOM 6773 N N . VAL B 1 212 ? 7.586 0.784 18.016 1 90.56 212 VAL B N 1
ATOM 6774 C CA . VAL B 1 212 ? 6.336 0.199 17.531 1 90.56 212 VAL B CA 1
ATOM 6775 C C . VAL B 1 212 ? 6.195 -1.227 18.062 1 90.56 212 VAL B C 1
ATOM 6777 O O . VAL B 1 212 ? 7.191 -1.867 18.406 1 90.56 212 VAL B O 1
ATOM 6780 N N . ASP B 1 213 ? 4.98 -1.664 18.156 1 88.56 213 ASP B N 1
ATOM 6781 C CA . ASP B 1 213 ? 4.699 -3 18.672 1 88.56 213 ASP B CA 1
ATOM 6782 C C . ASP B 1 213 ? 5.188 -4.074 17.703 1 88.56 213 ASP B C 1
ATOM 6784 O O . ASP B 1 213 ? 5.156 -3.885 16.5 1 88.56 213 ASP B O 1
ATOM 6788 N N . ASP B 1 214 ? 5.695 -5.082 18.234 1 74.12 214 ASP B N 1
ATOM 6789 C CA . ASP B 1 214 ? 6.172 -6.266 17.516 1 74.12 214 ASP B CA 1
ATOM 6790 C C . ASP B 1 214 ? 5.789 -7.543 18.266 1 74.12 214 ASP B C 1
ATOM 6792 O O . ASP B 1 214 ? 6.57 -8.07 19.062 1 74.12 214 ASP B O 1
ATOM 6796 N N . GLY B 1 215 ? 4.762 -8.211 17.906 1 65.31 215 GLY B N 1
ATOM 6797 C CA . GLY B 1 215 ? 4.352 -9.461 18.531 1 65.31 215 GLY B CA 1
ATOM 6798 C C . GLY B 1 215 ? 4.242 -9.359 20.047 1 65.31 215 GLY B C 1
ATOM 6799 O O . GLY B 1 215 ? 4.777 -10.203 20.766 1 65.31 215 GLY B O 1
ATOM 6800 N N . GLY B 1 216 ? 3.674 -8.43 20.625 1 71.81 216 GLY B N 1
ATOM 6801 C CA . GLY B 1 216 ? 3.467 -8.273 22.062 1 71.81 216 GLY B CA 1
ATOM 6802 C C . GLY B 1 216 ? 4.562 -7.477 22.734 1 71.81 216 GLY B C 1
ATOM 6803 O O . GLY B 1 216 ? 4.484 -7.199 23.938 1 71.81 216 GLY B O 1
ATOM 6804 N N . THR B 1 217 ? 5.652 -7.379 22.094 1 78.88 217 THR B N 1
ATOM 6805 C CA . THR B 1 217 ? 6.73 -6.535 22.594 1 78.88 217 THR B CA 1
ATOM 6806 C C . THR B 1 217 ? 6.898 -5.293 21.719 1 78.88 217 THR B C 1
ATOM 6808 O O . THR B 1 217 ? 6.031 -4.984 20.891 1 78.88 217 THR B O 1
ATOM 6811 N N . TYR B 1 218 ? 7.934 -4.5 22.156 1 85.94 218 TYR B N 1
ATOM 6812 C CA . TYR B 1 218 ? 8.188 -3.299 21.375 1 85.94 218 TYR B CA 1
ATOM 6813 C C . TYR B 1 218 ? 9.602 -3.307 20.797 1 85.94 218 TYR B C 1
ATOM 6815 O O . TYR B 1 218 ? 10.523 -3.82 21.422 1 85.94 218 TYR B O 1
ATOM 6823 N N . ARG B 1 219 ? 9.727 -2.887 19.641 1 82.12 219 ARG B N 1
ATOM 6824 C CA . ARG B 1 219 ? 11.023 -2.574 19.062 1 82.12 219 ARG B CA 1
ATOM 6825 C C . ARG B 1 219 ? 11.164 -1.078 18.797 1 82.12 219 ARG B C 1
ATOM 6827 O O . ARG B 1 219 ? 10.164 -0.382 18.594 1 82.12 219 ARG B O 1
ATOM 6834 N N . PHE B 1 220 ? 12.43 -0.571 18.891 1 85.69 220 PHE B N 1
ATOM 6835 C CA . PHE B 1 220 ? 12.578 0.871 18.734 1 85.69 220 PHE B CA 1
ATOM 6836 C C . PHE B 1 220 ? 13.875 1.208 18.016 1 85.69 220 PHE B C 1
ATOM 6838 O O . PHE B 1 220 ? 14.781 0.374 17.938 1 85.69 220 PHE B O 1
ATOM 6845 N N . VAL B 1 221 ? 13.859 2.322 17.344 1 81.62 221 VAL B N 1
ATOM 6846 C CA . VAL B 1 221 ? 15.031 2.957 16.75 1 81.62 221 VAL B CA 1
ATOM 6847 C C . VAL B 1 221 ? 15.312 4.285 17.453 1 81.62 221 VAL B C 1
ATOM 6849 O O . VAL B 1 221 ? 14.375 5.027 17.781 1 81.62 221 VAL B O 1
ATOM 6852 N N . ARG B 1 222 ? 16.531 4.48 17.781 1 85.38 222 ARG B N 1
ATOM 6853 C CA . ARG B 1 222 ? 16.859 5.73 18.453 1 85.38 222 ARG B CA 1
ATOM 6854 C C . ARG B 1 222 ? 17.906 6.508 17.672 1 85.38 222 ARG B C 1
ATOM 6856 O O . ARG B 1 222 ? 18.625 5.938 16.844 1 85.38 222 ARG B O 1
ATOM 6863 N N . ARG B 1 223 ? 17.891 7.742 17.891 1 83.12 223 ARG B N 1
ATOM 6864 C CA . ARG B 1 223 ? 18.922 8.656 17.391 1 83.12 223 ARG B CA 1
ATOM 6865 C C . ARG B 1 223 ? 19.484 9.516 18.516 1 83.12 223 ARG B C 1
ATOM 6867 O O . ARG B 1 223 ? 18.734 9.961 19.391 1 83.12 223 ARG B O 1
ATOM 6874 N N . ILE B 1 224 ? 20.766 9.625 18.516 1 82.44 224 ILE B N 1
ATOM 6875 C CA . ILE B 1 224 ? 21.453 10.43 19.516 1 82.44 224 ILE B CA 1
ATOM 6876 C C . ILE B 1 224 ? 22.234 11.555 18.828 1 82.44 224 ILE B C 1
ATOM 6878 O O . ILE B 1 224 ? 22.828 11.344 17.781 1 82.44 224 ILE B O 1
ATOM 6882 N N . ARG B 1 225 ? 22.031 12.727 19.422 1 80.81 225 ARG B N 1
ATOM 6883 C CA . ARG B 1 225 ? 22.781 13.867 18.891 1 80.81 225 ARG B CA 1
ATOM 6884 C C . ARG B 1 225 ? 24.266 13.539 18.766 1 80.81 225 ARG B C 1
ATOM 6886 O O . ARG B 1 225 ? 24.859 13 19.703 1 80.81 225 ARG B O 1
ATOM 6893 N N . GLY B 1 226 ? 24.797 13.875 17.641 1 67.44 226 GLY B N 1
ATOM 6894 C CA . GLY B 1 226 ? 26.203 13.648 17.422 1 67.44 226 GLY B CA 1
ATOM 6895 C C . GLY B 1 226 ? 26.5 12.305 16.781 1 67.44 226 GLY B C 1
ATOM 6896 O O . GLY B 1 226 ? 27.641 12.023 16.406 1 67.44 226 GLY B O 1
ATOM 6897 N N . GLU B 1 227 ? 25.438 11.469 16.969 1 61.28 227 GLU B N 1
ATOM 6898 C CA . GLU B 1 227 ? 25.656 10.195 16.297 1 61.28 227 GLU B CA 1
ATOM 6899 C C . GLU B 1 227 ? 25.766 10.391 14.781 1 61.28 227 GLU B C 1
ATOM 6901 O O . GLU B 1 227 ? 24.969 11.102 14.188 1 61.28 227 GLU B O 1
ATOM 6906 N N . MET B 1 228 ? 26.953 10.492 14.234 1 46.75 228 MET B N 1
ATOM 6907 C CA . MET B 1 228 ? 27.25 10.711 12.82 1 46.75 228 MET B CA 1
ATOM 6908 C C . MET B 1 228 ? 26.516 9.695 11.945 1 46.75 228 MET B C 1
ATOM 6910 O O . MET B 1 228 ? 26.719 8.484 12.094 1 46.75 228 MET B O 1
ATOM 6914 N N . LEU B 1 229 ? 25.281 10.039 11.664 1 46.44 229 LEU B N 1
ATOM 6915 C CA . LEU B 1 229 ? 24.672 9.18 10.656 1 46.44 229 LEU B CA 1
ATOM 6916 C C . LEU B 1 229 ? 25.266 9.445 9.281 1 46.44 229 LEU B C 1
ATOM 6918 O O . LEU B 1 229 ? 25.312 10.602 8.836 1 46.44 229 LEU B O 1
ATOM 6922 N N . ASP B 1 230 ? 26.125 8.758 8.953 1 38.69 230 ASP B N 1
ATOM 6923 C CA . ASP B 1 230 ? 26.625 8.922 7.59 1 38.69 230 ASP B CA 1
ATOM 6924 C C . ASP B 1 230 ? 25.484 8.805 6.574 1 38.69 230 ASP B C 1
ATOM 6926 O O . ASP B 1 230 ? 24.406 8.297 6.895 1 38.69 230 ASP B O 1
ATOM 6930 N N . GLU B 1 231 ? 25.438 9.656 5.629 1 42.56 231 GLU B N 1
ATOM 6931 C CA . GLU B 1 231 ? 24.469 9.648 4.539 1 42.56 231 GLU B CA 1
ATOM 6932 C C . GLU B 1 231 ? 24.016 8.234 4.219 1 42.56 231 GLU B C 1
ATOM 6934 O O . GLU B 1 231 ? 22.844 8.016 3.887 1 42.56 231 GLU B O 1
ATOM 6939 N N . ALA B 1 232 ? 25.016 7.414 4.27 1 37.5 232 ALA B N 1
ATOM 6940 C CA . ALA B 1 232 ? 24.719 6.016 3.963 1 37.5 232 ALA B CA 1
ATOM 6941 C C . ALA B 1 232 ? 23.766 5.418 4.996 1 37.5 232 ALA B C 1
ATOM 6943 O O . ALA B 1 232 ? 22.906 4.602 4.656 1 37.5 232 ALA B O 1
ATOM 6944 N N . ASP B 1 233 ? 23.938 5.93 6.191 1 42.66 233 ASP B N 1
ATOM 6945 C CA . ASP B 1 233 ? 23.078 5.457 7.273 1 42.66 233 ASP B CA 1
ATOM 6946 C C . ASP B 1 233 ? 21.625 5.871 7.047 1 42.66 233 ASP B C 1
ATOM 6948 O O . ASP B 1 233 ? 20.703 5.141 7.414 1 42.66 233 ASP B O 1
ATOM 6952 N N . GLU B 1 234 ? 21.562 6.977 6.5 1 47 234 GLU B N 1
ATOM 6953 C CA . GLU B 1 234 ? 20.219 7.461 6.27 1 47 234 GLU B CA 1
ATOM 6954 C C . GLU B 1 234 ? 19.469 6.578 5.262 1 47 234 GLU B C 1
ATOM 6956 O O . GLU B 1 234 ? 18.25 6.512 5.273 1 47 234 GLU B O 1
ATOM 6961 N N . ARG B 1 235 ? 20.391 5.895 4.488 1 42.5 235 ARG B N 1
ATOM 6962 C CA . ARG B 1 235 ? 19.766 5.074 3.461 1 42.5 235 ARG B CA 1
ATOM 6963 C C . ARG B 1 235 ? 19.516 3.658 3.973 1 42.5 235 ARG B C 1
ATOM 6965 O O . ARG B 1 235 ? 18.797 2.881 3.334 1 42.5 235 ARG B O 1
ATOM 6972 N N . LEU B 1 236 ? 20.266 3.414 5.012 1 41.06 236 LEU B N 1
ATOM 6973 C CA . LEU B 1 236 ? 20.047 2.082 5.57 1 41.06 236 LEU B CA 1
ATOM 6974 C C . LEU B 1 236 ? 18.766 2.029 6.387 1 41.06 236 LEU B C 1
ATOM 6976 O O . LEU B 1 236 ? 18.344 3.041 6.953 1 41.06 236 LEU B O 1
ATOM 6980 N N . PRO B 1 237 ? 18.188 0.895 6.27 1 48.19 237 PRO B N 1
ATOM 6981 C CA . PRO B 1 237 ? 17.031 0.74 7.168 1 48.19 237 PRO B CA 1
ATOM 6982 C C . PRO B 1 237 ? 17.391 0.974 8.633 1 48.19 237 PRO B C 1
ATOM 6984 O O . PRO B 1 237 ? 18.516 0.654 9.055 1 48.19 237 PRO B O 1
ATOM 6987 N N . PRO B 1 238 ? 16.578 1.676 9.305 1 58.66 238 PRO B N 1
ATOM 6988 C CA . PRO B 1 238 ? 16.797 1.91 10.734 1 58.66 238 PRO B CA 1
ATOM 6989 C C . PRO B 1 238 ? 17.062 0.62 11.508 1 58.66 238 PRO B C 1
ATOM 6991 O O . PRO B 1 238 ? 16.484 -0.424 11.188 1 58.66 238 PRO B O 1
ATOM 6994 N N . VAL B 1 239 ? 18.094 0.587 12.367 1 54.91 239 VAL B N 1
ATOM 6995 C CA . VAL B 1 239 ? 18.391 -0.55 13.234 1 54.91 239 VAL B CA 1
ATOM 6996 C C . VAL B 1 239 ? 17.359 -0.626 14.359 1 54.91 239 VAL B C 1
ATOM 6998 O O . VAL B 1 239 ? 17.391 0.188 15.281 1 54.91 239 VAL B O 1
ATOM 7001 N N . TRP B 1 240 ? 16.547 -1.561 14.242 1 66.81 240 TRP B N 1
ATOM 7002 C CA . TRP B 1 240 ? 15.516 -1.745 15.258 1 66.81 240 TRP B CA 1
ATOM 7003 C C . TRP B 1 240 ? 16.047 -2.553 16.438 1 66.81 240 TRP B C 1
ATOM 7005 O O . TRP B 1 240 ? 16.766 -3.543 16.25 1 66.81 240 TRP B O 1
ATOM 7015 N N . ARG B 1 241 ? 15.891 -2.045 17.625 1 68.19 241 ARG B N 1
ATOM 7016 C CA . ARG B 1 241 ? 16.25 -2.732 18.859 1 68.19 241 ARG B CA 1
ATOM 7017 C C . ARG B 1 241 ? 15.008 -3.146 19.641 1 68.19 241 ARG B C 1
ATOM 7019 O O . ARG B 1 241 ? 13.945 -2.543 19.484 1 68.19 241 ARG B O 1
ATOM 7026 N N . HIS B 1 242 ? 15.141 -4.184 20.391 1 75.69 242 HIS B N 1
ATOM 7027 C CA . HIS B 1 242 ? 14.039 -4.566 21.266 1 75.69 242 HIS B CA 1
ATOM 7028 C C . HIS B 1 242 ? 13.992 -3.686 22.5 1 75.69 242 HIS B C 1
ATOM 7030 O O . HIS B 1 242 ? 15.031 -3.398 23.109 1 75.69 242 HIS B O 1
ATOM 7036 N N . ALA B 1 243 ? 12.828 -3.262 22.609 1 77.19 243 ALA B N 1
ATOM 7037 C CA . ALA B 1 243 ? 12.664 -2.432 23.797 1 77.19 243 ALA B CA 1
ATOM 7038 C C . ALA B 1 243 ? 12.695 -3.279 25.078 1 77.19 243 ALA B C 1
ATOM 7040 O O . ALA B 1 243 ? 12.414 -4.48 25.031 1 77.19 243 ALA B O 1
ATOM 7041 N N . SER B 1 244 ? 13.164 -2.582 26.141 1 73.69 244 SER B N 1
ATOM 7042 C CA . SER B 1 244 ? 13.156 -3.23 27.453 1 73.69 244 SER B CA 1
ATOM 7043 C C . SER B 1 244 ? 11.766 -3.738 27.812 1 73.69 244 SER B C 1
ATOM 7045 O O . SER B 1 244 ? 10.758 -3.105 27.484 1 73.69 244 SER B O 1
ATOM 7047 N N . THR B 1 245 ? 11.68 -4.855 28.375 1 73.69 245 THR B N 1
ATOM 7048 C CA . THR B 1 245 ? 10.414 -5.418 28.828 1 73.69 245 THR B CA 1
ATOM 7049 C C . THR B 1 245 ? 9.977 -4.777 30.156 1 73.69 245 THR B C 1
ATOM 7051 O O . THR B 1 245 ? 8.891 -5.074 30.656 1 73.69 245 THR B O 1
ATOM 7054 N N . ASP B 1 246 ? 10.852 -3.918 30.562 1 79.25 246 ASP B N 1
ATOM 7055 C CA . ASP B 1 246 ? 10.492 -3.219 31.797 1 79.25 246 ASP B CA 1
ATOM 7056 C C . ASP B 1 246 ? 9.273 -2.33 31.594 1 79.25 246 ASP B C 1
ATOM 7058 O O . ASP B 1 246 ? 9.312 -1.383 30.797 1 79.25 246 ASP B O 1
ATOM 7062 N N . PRO B 1 247 ? 8.203 -2.594 32.375 1 80.38 247 PRO B N 1
ATOM 7063 C CA . PRO B 1 247 ? 6.969 -1.829 32.188 1 80.38 247 PRO B CA 1
ATOM 7064 C C . PRO B 1 247 ? 7.109 -0.372 32.625 1 80.38 247 PRO B C 1
ATOM 7066 O O . PRO B 1 247 ? 6.254 0.458 32.312 1 80.38 247 PRO B O 1
ATOM 7069 N N . ALA B 1 248 ? 8.211 -0.065 33.344 1 82.38 248 ALA B N 1
ATOM 7070 C CA . ALA B 1 248 ? 8.391 1.301 33.844 1 82.38 248 ALA B CA 1
ATOM 7071 C C . ALA B 1 248 ? 9.164 2.148 32.844 1 82.38 248 ALA B C 1
ATOM 7073 O O . ALA B 1 248 ? 9.336 3.354 33.031 1 82.38 248 ALA B O 1
ATOM 7074 N N . ALA B 1 249 ? 9.641 1.515 31.766 1 89.44 249 ALA B N 1
ATOM 7075 C CA . ALA B 1 249 ? 10.328 2.283 30.734 1 89.44 249 ALA B CA 1
ATOM 7076 C C . ALA B 1 249 ? 9.398 3.314 30.109 1 89.44 249 ALA B C 1
ATOM 7078 O O . ALA B 1 249 ? 8.297 2.982 29.672 1 89.44 249 ALA B O 1
ATOM 7079 N N . PRO B 1 250 ? 9.812 4.582 30.094 1 92.5 250 PRO B N 1
ATOM 7080 C CA . PRO B 1 250 ? 8.922 5.637 29.609 1 92.5 250 PRO B CA 1
ATOM 7081 C C . PRO B 1 250 ? 8.32 5.324 28.25 1 92.5 250 PRO B C 1
ATOM 7083 O O . PRO B 1 250 ? 7.141 5.594 28 1 92.5 250 PRO B O 1
ATOM 7086 N N . LEU B 1 251 ? 9.133 4.746 27.453 1 92.06 251 LEU B N 1
ATOM 7087 C CA . LEU B 1 251 ? 8.68 4.387 26.125 1 92.06 251 LEU B CA 1
ATOM 7088 C C . LEU B 1 251 ? 7.566 3.348 26.188 1 92.06 251 LEU B C 1
ATOM 7090 O O . LEU B 1 251 ? 6.547 3.482 25.5 1 92.06 251 LEU B O 1
ATOM 7094 N N . VAL B 1 252 ? 7.699 2.359 27 1 91.38 252 VAL B N 1
ATOM 7095 C CA . VAL B 1 252 ? 6.738 1.271 27.141 1 91.38 252 VAL B CA 1
ATOM 7096 C C . VAL B 1 252 ? 5.484 1.776 27.844 1 91.38 252 VAL B C 1
ATOM 7098 O O . VAL B 1 252 ? 4.363 1.438 27.453 1 91.38 252 VAL B O 1
ATOM 7101 N N . VAL B 1 253 ? 5.695 2.578 28.812 1 92.62 253 VAL B N 1
ATOM 7102 C CA . VAL B 1 253 ? 4.566 3.127 29.562 1 92.62 253 VAL B CA 1
ATOM 7103 C C . VAL B 1 253 ? 3.672 3.938 28.641 1 92.62 253 VAL B C 1
ATOM 7105 O O . VAL B 1 253 ? 2.449 3.779 28.641 1 92.62 253 VAL B O 1
ATOM 7108 N N . ALA B 1 254 ? 4.309 4.805 27.828 1 94.5 254 ALA B N 1
ATOM 7109 C CA . ALA B 1 254 ? 3.533 5.625 26.891 1 94.5 254 ALA B CA 1
ATOM 7110 C C . ALA B 1 254 ? 2.791 4.754 25.875 1 94.5 254 ALA B C 1
ATOM 7112 O O . ALA B 1 254 ? 1.612 4.984 25.609 1 94.5 254 ALA B O 1
ATOM 7113 N N . ALA B 1 255 ? 3.428 3.76 25.406 1 93.62 255 ALA B N 1
ATOM 7114 C CA . ALA B 1 255 ? 2.84 2.877 24.406 1 93.62 255 ALA B CA 1
ATOM 7115 C C . ALA B 1 255 ? 1.665 2.094 24.984 1 93.62 255 ALA B C 1
ATOM 7117 O O . ALA B 1 255 ? 0.631 1.938 24.328 1 93.62 255 ALA B O 1
ATOM 7118 N N . GLU B 1 256 ? 1.824 1.643 26.203 1 91.12 256 GLU B N 1
ATOM 7119 C CA . GLU B 1 256 ? 0.834 0.764 26.812 1 91.12 256 GLU B CA 1
ATOM 7120 C C . GLU B 1 256 ? -0.357 1.559 27.344 1 91.12 256 GLU B C 1
ATOM 7122 O O . GLU B 1 256 ? -1.505 1.135 27.203 1 91.12 256 GLU B O 1
ATOM 7127 N N . THR B 1 257 ? -0.077 2.701 27.906 1 91.12 257 THR B N 1
ATOM 7128 C CA . THR B 1 257 ? -1.139 3.455 28.562 1 91.12 257 THR B CA 1
ATOM 7129 C C . THR B 1 257 ? -1.815 4.406 27.578 1 91.12 257 THR B C 1
ATOM 7131 O O . THR B 1 257 ? -2.951 4.832 27.797 1 91.12 257 THR B O 1
ATOM 7134 N N . GLY B 1 258 ? -1.111 4.855 26.578 1 92.19 258 GLY B N 1
ATOM 7135 C CA . GLY B 1 258 ? -1.633 5.84 25.641 1 92.19 258 GLY B CA 1
ATOM 7136 C C . GLY B 1 258 ? -1.588 7.258 26.188 1 92.19 258 GLY B C 1
ATOM 7137 O O . GLY B 1 258 ? -2.262 8.148 25.656 1 92.19 258 GLY B O 1
ATOM 7138 N N . ARG B 1 259 ? -0.813 7.41 27.25 1 91.06 259 ARG B N 1
ATOM 7139 C CA . ARG B 1 259 ? -0.729 8.727 27.875 1 91.06 259 ARG B CA 1
ATOM 7140 C C . ARG B 1 259 ? 0.659 9.328 27.703 1 91.06 259 ARG B C 1
ATOM 7142 O O . ARG B 1 259 ? 1.668 8.641 27.859 1 91.06 259 ARG B O 1
ATOM 7149 N N . ALA B 1 260 ? 0.592 10.578 27.281 1 93.5 260 ALA B N 1
ATOM 7150 C CA . ALA B 1 260 ? 1.861 11.289 27.156 1 93.5 260 ALA B CA 1
ATOM 7151 C C . ALA B 1 260 ? 2.414 11.672 28.531 1 93.5 260 ALA B C 1
ATOM 7153 O O . ALA B 1 260 ? 1.652 11.992 29.438 1 93.5 260 ALA B O 1
ATOM 7154 N N . THR B 1 261 ? 3.68 11.609 28.734 1 93.75 261 THR B N 1
ATOM 7155 C CA . THR B 1 261 ? 4.352 12.047 29.953 1 93.75 261 THR B CA 1
ATOM 7156 C C . THR B 1 261 ? 5.477 13.023 29.625 1 93.75 261 THR B C 1
ATOM 7158 O O . THR B 1 261 ? 6.117 12.914 28.578 1 93.75 261 THR B O 1
ATOM 7161 N N . PHE B 1 262 ? 5.594 13.992 30.484 1 93.69 262 PHE B N 1
ATOM 7162 C CA . PHE B 1 262 ? 6.637 15.008 30.328 1 93.69 262 PHE B CA 1
ATOM 7163 C C . PHE B 1 262 ? 7.438 15.148 31.625 1 93.69 262 PHE B C 1
ATOM 7165 O O . PHE B 1 262 ? 6.879 15.469 32.688 1 93.69 262 PHE B O 1
ATOM 7172 N N . VAL B 1 263 ? 8.703 14.836 31.531 1 94.69 263 VAL B N 1
ATOM 7173 C CA . VAL B 1 263 ? 9.625 15.023 32.656 1 94.69 263 VAL B CA 1
ATOM 7174 C C . VAL B 1 263 ? 10.523 16.234 32.375 1 94.69 263 VAL B C 1
ATOM 7176 O O . VAL B 1 263 ? 11.258 16.25 31.391 1 94.69 263 VAL B O 1
ATOM 7179 N N . ALA B 1 264 ? 10.461 17.203 33.219 1 91.38 264 ALA B N 1
ATOM 7180 C CA . ALA B 1 264 ? 11.188 18.453 33 1 91.38 264 ALA B CA 1
ATOM 7181 C C . ALA B 1 264 ? 12.641 18.328 33.469 1 91.38 264 ALA B C 1
ATOM 7183 O O . ALA B 1 264 ? 13.523 18.984 32.906 1 91.38 264 ALA B O 1
ATOM 7184 N N . ASP B 1 265 ? 12.891 17.641 34.5 1 92.69 265 ASP B N 1
ATOM 7185 C CA . ASP B 1 265 ? 14.242 17.438 35 1 92.69 265 ASP B CA 1
ATOM 7186 C C . ASP B 1 265 ? 14.344 16.156 35.844 1 92.69 265 ASP B C 1
ATOM 7188 O O . ASP B 1 265 ? 13.453 15.852 36.625 1 92.69 265 ASP B O 1
ATOM 7192 N N . GLY B 1 266 ? 15.422 15.336 35.656 1 91.69 266 GLY B N 1
ATOM 7193 C CA . GLY B 1 266 ? 15.68 14.086 36.375 1 91.69 266 GLY B CA 1
ATOM 7194 C C . GLY B 1 266 ? 16.531 13.117 35.562 1 91.69 266 GLY B C 1
ATOM 7195 O O . GLY B 1 266 ? 17.562 13.5 35 1 91.69 266 GLY B O 1
ATOM 7196 N N . GLU B 1 267 ? 16.312 11.844 35.719 1 91.44 267 GLU B N 1
ATOM 7197 C CA . GLU B 1 267 ? 16.938 10.758 34.969 1 91.44 267 GLU B CA 1
ATOM 7198 C C . GLU B 1 267 ? 15.898 9.727 34.531 1 91.44 267 GLU B C 1
ATOM 7200 O O . GLU B 1 267 ? 15.945 8.57 34.938 1 91.44 267 GLU B O 1
ATOM 7205 N N . PRO B 1 268 ? 15.109 10.219 33.656 1 91.75 268 PRO B N 1
ATOM 7206 C CA . PRO B 1 268 ? 13.945 9.406 33.281 1 91.75 268 PRO B CA 1
ATOM 7207 C C . PRO B 1 268 ? 14.336 8.078 32.625 1 91.75 268 PRO B C 1
ATOM 7209 O O . PRO B 1 268 ? 13.555 7.125 32.688 1 91.75 268 PRO B O 1
ATOM 7212 N N . LEU B 1 269 ? 15.547 7.938 32.062 1 90.62 269 LEU B N 1
ATOM 7213 C CA . LEU B 1 269 ? 15.922 6.719 31.359 1 90.62 269 LEU B CA 1
ATOM 7214 C C . LEU B 1 269 ? 16.922 5.906 32.156 1 90.62 269 LEU B C 1
ATOM 7216 O O . LEU B 1 269 ? 17.406 4.871 31.703 1 90.62 269 LEU B O 1
ATOM 7220 N N . ARG B 1 270 ? 17.25 6.254 33.312 1 86.88 270 ARG B N 1
ATOM 7221 C CA . ARG B 1 270 ? 18.312 5.637 34.094 1 86.88 270 ARG B CA 1
ATOM 7222 C C . ARG B 1 270 ? 18.078 4.141 34.25 1 86.88 270 ARG B C 1
ATOM 7224 O O . ARG B 1 270 ? 18.984 3.336 34.062 1 86.88 270 ARG B O 1
ATOM 7231 N N . ALA B 1 271 ? 16.891 3.738 34.5 1 81.94 271 ALA B N 1
ATOM 7232 C CA . ALA B 1 271 ? 16.578 2.352 34.844 1 81.94 271 ALA B CA 1
ATOM 7233 C C . ALA B 1 271 ? 16.656 1.462 33.594 1 81.94 271 ALA B C 1
ATOM 7235 O O . ALA B 1 271 ? 16.922 0.262 33.688 1 81.94 271 ALA B O 1
ATOM 7236 N N . VAL B 1 272 ? 16.469 2.035 32.438 1 83 272 VAL B N 1
ATOM 7237 C CA . VAL B 1 272 ? 16.375 1.203 31.25 1 83 272 VAL B CA 1
ATOM 7238 C C . VAL B 1 272 ? 17.5 1.561 30.266 1 83 272 VAL B C 1
ATOM 7240 O O . VAL B 1 272 ? 17.516 1.094 29.125 1 83 272 VAL B O 1
ATOM 7243 N N . ALA B 1 273 ? 18.406 2.316 30.781 1 81.94 273 ALA B N 1
ATOM 7244 C CA . ALA B 1 273 ? 19.453 2.822 29.891 1 81.94 273 ALA B CA 1
ATOM 7245 C C . ALA B 1 273 ? 20.328 1.686 29.375 1 81.94 273 ALA B C 1
ATOM 7247 O O . ALA B 1 273 ? 20.734 0.801 30.141 1 81.94 273 ALA B O 1
ATOM 7248 N N . GLN B 1 274 ? 20.469 1.688 28.094 1 69.56 274 GLN B N 1
ATOM 7249 C CA . GLN B 1 274 ? 21.328 0.683 27.469 1 69.56 274 GLN B CA 1
ATOM 7250 C C . GLN B 1 274 ? 22.734 1.215 27.266 1 69.56 274 GLN B C 1
ATOM 7252 O O . GLN B 1 274 ? 23.672 0.444 27 1 69.56 274 GLN B O 1
ATOM 7257 N N . ASP B 1 275 ? 22.875 2.549 27.312 1 73.62 275 ASP B N 1
ATOM 7258 C CA . ASP B 1 275 ? 24.203 3.152 27.156 1 73.62 275 ASP B CA 1
ATOM 7259 C C . ASP B 1 275 ? 24.297 4.465 27.922 1 73.62 275 ASP B C 1
ATOM 7261 O O . ASP B 1 275 ? 23.359 4.863 28.609 1 73.62 275 ASP B O 1
ATOM 7265 N N . ARG B 1 276 ? 25.484 5.047 27.875 1 76.88 276 ARG B N 1
ATOM 7266 C CA . ARG B 1 276 ? 25.781 6.254 28.641 1 76.88 276 ARG B CA 1
ATOM 7267 C C . ARG B 1 276 ? 24.969 7.441 28.125 1 76.88 276 ARG B C 1
ATOM 7269 O O . ARG B 1 276 ? 24.656 8.359 28.891 1 76.88 276 ARG B O 1
ATOM 7276 N N . HIS B 1 277 ? 24.641 7.414 26.891 1 80.75 277 HIS B N 1
ATOM 7277 C CA . HIS B 1 277 ? 23.906 8.523 26.312 1 80.75 277 HIS B CA 1
ATOM 7278 C C . HIS B 1 277 ? 22.484 8.609 26.891 1 80.75 277 HIS B C 1
ATOM 7280 O O . HIS B 1 277 ? 21.984 9.703 27.156 1 80.75 277 HIS B O 1
ATOM 7286 N N . GLU B 1 278 ? 21.969 7.52 27.156 1 85.25 278 GLU B N 1
ATOM 7287 C CA . GLU B 1 278 ? 20.609 7.469 27.703 1 85.25 278 GLU B CA 1
ATOM 7288 C C . GLU B 1 278 ? 20.594 7.863 29.172 1 85.25 278 GLU B C 1
ATOM 7290 O O . GLU B 1 278 ? 19.641 8.477 29.641 1 85.25 278 GLU B O 1
ATOM 7295 N N . ARG B 1 279 ? 21.703 7.574 29.812 1 86.81 279 ARG B N 1
ATOM 7296 C CA . ARG B 1 279 ? 21.797 7.918 31.234 1 86.81 279 ARG B CA 1
ATOM 7297 C C . ARG B 1 279 ? 21.906 9.43 31.422 1 86.81 279 ARG B C 1
ATOM 7299 O O . ARG B 1 279 ? 21.547 9.961 32.469 1 86.81 279 ARG B O 1
ATOM 7306 N N . ARG B 1 280 ? 22.328 10.078 30.438 1 90.5 280 ARG B N 1
ATOM 7307 C CA . ARG B 1 280 ? 22.594 11.508 30.531 1 90.5 280 ARG B CA 1
ATOM 7308 C C . ARG B 1 280 ? 21.328 12.312 30.188 1 90.5 280 ARG B C 1
ATOM 7310 O O . ARG B 1 280 ? 21.328 13.539 30.297 1 90.5 280 ARG B O 1
ATOM 7317 N N . VAL B 1 281 ? 20.312 11.695 29.812 1 93.69 281 VAL B N 1
ATOM 7318 C CA . VAL B 1 281 ? 19.078 12.398 29.5 1 93.69 281 VAL B CA 1
ATOM 7319 C C . VAL B 1 281 ? 18.422 12.883 30.781 1 93.69 281 VAL B C 1
ATOM 7321 O O . VAL B 1 281 ? 18.156 12.094 31.688 1 93.69 281 VAL B O 1
ATOM 7324 N N . ARG B 1 282 ? 18.125 14.148 30.828 1 94.75 282 ARG B N 1
ATOM 7325 C CA . ARG B 1 282 ? 17.594 14.734 32.062 1 94.75 282 ARG B CA 1
ATOM 7326 C C . ARG B 1 282 ? 16.125 15.094 31.906 1 94.75 282 ARG B C 1
ATOM 7328 O O . ARG B 1 282 ? 15.375 15.125 32.875 1 94.75 282 ARG B O 1
ATOM 7335 N N . SER B 1 283 ? 15.727 15.539 30.781 1 95.56 283 SER B N 1
ATOM 7336 C CA . SER B 1 283 ? 14.328 15.82 30.469 1 95.56 283 SER B CA 1
ATOM 7337 C C . SER B 1 283 ? 13.828 14.938 29.328 1 95.56 283 SER B C 1
ATOM 7339 O O . SER B 1 283 ? 14.586 14.633 28.406 1 95.56 283 SER B O 1
ATOM 7341 N N . LEU B 1 284 ? 12.562 14.516 29.406 1 96.38 284 LEU B N 1
ATOM 7342 C CA . LEU B 1 284 ? 12.07 13.547 28.422 1 96.38 284 LEU B CA 1
ATOM 7343 C C . LEU B 1 284 ? 10.562 13.711 28.219 1 96.38 284 LEU B C 1
ATOM 7345 O O . LEU B 1 284 ? 9.805 13.828 29.172 1 96.38 284 LEU B O 1
ATOM 7349 N N . ALA B 1 285 ? 10.172 13.852 26.969 1 96.38 285 ALA B N 1
ATOM 7350 C CA . ALA B 1 285 ? 8.773 13.703 26.562 1 96.38 285 ALA B CA 1
ATOM 7351 C C . ALA B 1 285 ? 8.523 12.32 25.969 1 96.38 285 ALA B C 1
ATOM 7353 O O . ALA B 1 285 ? 9.289 11.844 25.141 1 96.38 285 ALA B O 1
ATOM 7354 N N . ALA B 1 286 ? 7.59 11.602 26.5 1 96.94 286 ALA B N 1
ATOM 7355 C CA . ALA B 1 286 ? 7.16 10.312 25.953 1 96.94 286 ALA B CA 1
ATOM 7356 C C . ALA B 1 286 ? 5.727 10.383 25.438 1 96.94 286 ALA B C 1
ATOM 7358 O O . ALA B 1 286 ? 4.793 10.594 26.219 1 96.94 286 ALA B O 1
ATOM 7359 N N . LEU B 1 287 ? 5.586 10.234 24.156 1 95.81 287 LEU B N 1
ATOM 7360 C CA . LEU B 1 287 ? 4.293 10.391 23.5 1 95.81 287 LEU B CA 1
ATOM 7361 C C . LEU B 1 287 ? 3.801 9.062 22.938 1 95.81 287 LEU B C 1
ATOM 7363 O O . LEU B 1 287 ? 4.555 8.344 22.266 1 95.81 287 LEU B O 1
ATOM 7367 N N . PRO B 1 288 ? 2.586 8.695 23.188 1 95.56 288 PRO B N 1
ATOM 7368 C CA . PRO B 1 288 ? 2.059 7.434 22.656 1 95.56 288 PRO B CA 1
ATOM 7369 C C . PRO B 1 288 ? 1.737 7.52 21.156 1 95.56 288 PRO B C 1
ATOM 7371 O O . PRO B 1 288 ? 1.311 8.57 20.672 1 95.56 288 PRO B O 1
ATOM 7374 N N . LEU B 1 289 ? 2.082 6.527 20.469 1 94.06 289 LEU B N 1
ATOM 7375 C CA . LEU B 1 289 ? 1.599 6.273 19.109 1 94.06 289 LEU B CA 1
ATOM 7376 C C . LEU B 1 289 ? 0.511 5.203 19.109 1 94.06 289 LEU B C 1
ATOM 7378 O O . LEU B 1 289 ? 0.797 4.023 19.312 1 94.06 289 LEU B O 1
ATOM 7382 N N . ARG B 1 290 ? -0.698 5.641 18.922 1 88.31 290 ARG B N 1
ATOM 7383 C CA . ARG B 1 290 ? -1.772 4.66 19.047 1 88.31 290 ARG B CA 1
ATOM 7384 C C . ARG B 1 290 ? -2.793 4.82 17.938 1 88.31 290 ARG B C 1
ATOM 7386 O O . ARG B 1 290 ? -3.316 5.914 17.719 1 88.31 290 ARG B O 1
ATOM 7393 N N . THR B 1 291 ? -2.926 3.836 17.219 1 83.81 291 THR B N 1
ATOM 7394 C CA . THR B 1 291 ? -4.02 3.648 16.266 1 83.81 291 THR B CA 1
ATOM 7395 C C . THR B 1 291 ? -4.664 2.277 16.453 1 83.81 291 THR B C 1
ATOM 7397 O O . THR B 1 291 ? -4.395 1.586 17.438 1 83.81 291 THR B O 1
ATOM 7400 N N . ALA B 1 292 ? -5.547 1.837 15.648 1 75.5 292 ALA B N 1
ATOM 7401 C CA . ALA B 1 292 ? -6.195 0.53 15.734 1 75.5 292 ALA B CA 1
ATOM 7402 C C . ALA B 1 292 ? -5.184 -0.596 15.539 1 75.5 292 ALA B C 1
ATOM 7404 O O . ALA B 1 292 ? -5.305 -1.661 16.156 1 75.5 292 ALA B O 1
ATOM 7405 N N . SER B 1 293 ? -4.168 -0.304 14.773 1 77.5 293 SER B N 1
ATOM 7406 C CA . SER B 1 293 ? -3.271 -1.396 14.406 1 77.5 293 SER B CA 1
ATOM 7407 C C . SER B 1 293 ? -1.842 -1.114 14.859 1 77.5 293 SER B C 1
ATOM 7409 O O . SER B 1 293 ? -0.941 -1.923 14.625 1 77.5 293 SER B O 1
ATOM 7411 N N . VAL B 1 294 ? -1.657 0.032 15.438 1 86.81 294 VAL B N 1
ATOM 7412 C CA . VAL B 1 294 ? -0.303 0.382 15.852 1 86.81 294 VAL B CA 1
ATOM 7413 C C . VAL B 1 294 ? -0.304 0.793 17.312 1 86.81 294 VAL B C 1
ATOM 7415 O O . VAL B 1 294 ? -1.162 1.563 17.75 1 86.81 294 VAL B O 1
ATOM 7418 N N . ARG B 1 295 ? 0.519 0.195 18.062 1 92 295 ARG B N 1
ATOM 7419 C CA . ARG B 1 295 ? 0.859 0.629 19.422 1 92 295 ARG B CA 1
ATOM 7420 C C . ARG B 1 295 ? 2.348 0.945 19.531 1 92 295 ARG B C 1
ATOM 7422 O O . ARG B 1 295 ? 3.191 0.13 19.156 1 92 295 ARG B O 1
ATOM 7429 N N . GLY B 1 296 ? 2.672 2.055 19.844 1 94.56 296 GLY B N 1
ATOM 7430 C CA . GLY B 1 296 ? 4.059 2.475 19.984 1 94.56 296 GLY B CA 1
ATOM 7431 C C . GLY B 1 296 ? 4.215 3.77 20.766 1 94.56 296 GLY B C 1
ATOM 7432 O O . GLY B 1 296 ? 3.305 4.18 21.484 1 94.56 296 GLY B O 1
ATOM 7433 N N . ALA B 1 297 ? 5.438 4.352 20.703 1 96.38 297 ALA B N 1
ATOM 7434 C CA . ALA B 1 297 ? 5.715 5.605 21.391 1 96.38 297 ALA B CA 1
ATOM 7435 C C . ALA B 1 297 ? 6.855 6.363 20.719 1 96.38 297 ALA B C 1
ATOM 7437 O O . ALA B 1 297 ? 7.699 5.766 20.047 1 96.38 297 ALA B O 1
ATOM 7438 N N . LEU B 1 298 ? 6.801 7.598 20.828 1 96.12 298 LEU B N 1
ATOM 7439 C CA . LEU B 1 298 ? 7.863 8.516 20.438 1 96.12 298 LEU B CA 1
ATOM 7440 C C . LEU B 1 298 ? 8.422 9.258 21.641 1 96.12 298 LEU B C 1
ATOM 7442 O O . LEU B 1 298 ? 7.668 9.836 22.422 1 96.12 298 LEU B O 1
ATOM 7446 N N . THR B 1 299 ? 9.734 9.141 21.906 1 95.94 299 THR B N 1
ATOM 7447 C CA . THR B 1 299 ? 10.336 9.867 23.016 1 95.94 299 THR B CA 1
ATOM 7448 C C . THR B 1 299 ? 11.328 10.914 22.5 1 95.94 299 THR B C 1
ATOM 7450 O O . THR B 1 299 ? 12.016 10.688 21.516 1 95.94 299 THR B O 1
ATOM 7453 N N . MET B 1 300 ? 11.32 12.016 23.062 1 95.19 300 MET B N 1
ATOM 7454 C CA . MET B 1 300 ? 12.219 13.133 22.781 1 95.19 300 MET B CA 1
ATOM 7455 C C . MET B 1 300 ? 12.875 13.633 24.062 1 95.19 300 MET B C 1
ATOM 7457 O O . MET B 1 300 ? 12.188 13.969 25.031 1 95.19 300 MET B O 1
ATOM 7461 N N . GLY B 1 301 ? 14.258 13.664 24.109 1 94.75 301 GLY B N 1
ATOM 7462 C CA . GLY B 1 301 ? 14.945 13.992 25.359 1 94.75 301 GLY B CA 1
ATOM 7463 C C . GLY B 1 301 ? 16.078 14.977 25.172 1 94.75 301 GLY B C 1
ATOM 7464 O O . GLY B 1 301 ? 16.641 15.094 24.078 1 94.75 301 GLY B O 1
ATOM 7465 N N . PHE B 1 302 ? 16.297 15.727 26.266 1 94.5 302 PHE B N 1
ATOM 7466 C CA . PHE B 1 302 ? 17.422 16.641 26.375 1 94.5 302 PHE B CA 1
ATOM 7467 C C . PHE B 1 302 ? 18.359 16.234 27.5 1 94.5 302 PHE B C 1
ATOM 7469 O O . PHE B 1 302 ? 17.922 15.648 28.484 1 94.5 302 PHE B O 1
ATOM 7476 N N . ARG B 1 303 ? 19.672 16.531 27.312 1 92.94 303 ARG B N 1
ATOM 7477 C CA . ARG B 1 303 ? 20.641 16.328 28.391 1 92.94 303 ARG B CA 1
ATOM 7478 C C . ARG B 1 303 ? 20.594 17.469 29.406 1 92.94 303 ARG B C 1
ATOM 7480 O O . ARG B 1 303 ? 21.266 17.422 30.438 1 92.94 303 ARG B O 1
ATOM 7487 N N . ARG B 1 304 ? 19.703 18.484 29.156 1 92.38 304 ARG B N 1
ATOM 7488 C CA . ARG B 1 304 ? 19.469 19.625 30.031 1 92.38 304 ARG B CA 1
ATOM 7489 C C . ARG B 1 304 ? 18.016 19.656 30.516 1 92.38 304 ARG B C 1
ATOM 7491 O O . ARG B 1 304 ? 17.141 19.078 29.875 1 92.38 304 ARG B O 1
ATOM 7498 N N . PRO B 1 305 ? 17.828 20.281 31.672 1 91.06 305 PRO B N 1
ATOM 7499 C CA . PRO B 1 305 ? 16.438 20.484 32.062 1 91.06 305 PRO B CA 1
ATOM 7500 C C . PRO B 1 305 ? 15.648 21.281 31.016 1 91.06 305 PRO B C 1
ATOM 7502 O O . PRO B 1 305 ? 16.203 22.172 30.375 1 91.06 305 PRO B O 1
ATOM 7505 N N . HIS B 1 306 ? 14.445 20.906 30.75 1 87.44 306 HIS B N 1
ATOM 7506 C CA . HIS B 1 306 ? 13.586 21.547 29.766 1 87.44 306 HIS B CA 1
ATOM 7507 C C . HIS B 1 306 ? 12.141 21.625 30.25 1 87.44 306 HIS B C 1
ATOM 7509 O O . HIS B 1 306 ? 11.539 20.594 30.562 1 87.44 306 HIS B O 1
ATOM 7515 N N . THR B 1 307 ? 11.664 22.859 30.375 1 80.31 307 THR B N 1
ATOM 7516 C CA . THR B 1 307 ? 10.258 23.047 30.719 1 80.31 307 THR B CA 1
ATOM 7517 C C . THR B 1 307 ? 9.375 22.906 29.469 1 80.31 307 THR B C 1
ATOM 7519 O O . THR B 1 307 ? 9.453 23.734 28.562 1 80.31 307 THR B O 1
ATOM 7522 N N . TRP B 1 308 ? 8.625 21.906 29.422 1 80.12 308 TRP B N 1
ATOM 7523 C CA . TRP B 1 308 ? 7.742 21.641 28.297 1 80.12 308 TRP B CA 1
ATOM 7524 C C . TRP B 1 308 ? 6.512 22.547 28.344 1 80.12 308 TRP B C 1
ATOM 7526 O O . TRP B 1 308 ? 5.566 22.281 29.094 1 80.12 308 TRP B O 1
ATOM 7536 N N . LEU B 1 309 ? 6.496 23.547 27.578 1 62.69 309 LEU B N 1
ATOM 7537 C CA . LEU B 1 309 ? 5.398 24.516 27.547 1 62.69 309 LEU B CA 1
ATOM 7538 C C . LEU B 1 309 ? 4.141 23.875 26.953 1 62.69 309 LEU B C 1
ATOM 7540 O O . LEU B 1 309 ? 4.223 22.938 26.172 1 62.69 309 LEU B O 1
ATOM 7544 N N . PRO B 1 310 ? 3.049 24.328 27.406 1 61.28 310 PRO B N 1
ATOM 7545 C CA . PRO B 1 310 ? 1.798 23.75 26.906 1 61.28 310 PRO B CA 1
ATOM 7546 C C . PRO B 1 310 ? 1.72 23.75 25.391 1 61.28 310 PRO B C 1
ATOM 7548 O O . PRO B 1 310 ? 1.271 22.766 24.797 1 61.28 310 PRO B O 1
ATOM 7551 N N . ALA B 1 311 ? 2.129 24.828 24.734 1 60.78 311 ALA B N 1
ATOM 7552 C CA . ALA B 1 311 ? 2.102 24.891 23.281 1 60.78 311 ALA B CA 1
ATOM 7553 C C . ALA B 1 311 ? 3.021 23.828 22.672 1 60.78 311 ALA B C 1
ATOM 7555 O O . ALA B 1 311 ? 2.693 23.219 21.656 1 60.78 311 ALA B O 1
ATOM 7556 N N . GLU B 1 312 ? 4.094 23.672 23.359 1 70.62 312 GLU B N 1
ATOM 7557 C CA . GLU B 1 312 ? 5.039 22.656 22.906 1 70.62 312 GLU B CA 1
ATOM 7558 C C . GLU B 1 312 ? 4.461 21.25 23.062 1 70.62 312 GLU B C 1
ATOM 7560 O O . GLU B 1 312 ? 4.605 20.406 22.188 1 70.62 312 GLU B O 1
ATOM 7565 N N . ARG B 1 313 ? 3.836 21.078 24.219 1 78.5 313 ARG B N 1
ATOM 7566 C CA . ARG B 1 313 ? 3.209 19.797 24.484 1 78.5 313 ARG B CA 1
ATOM 7567 C C . ARG B 1 313 ? 2.125 19.484 23.453 1 78.5 313 ARG B C 1
ATOM 7569 O O . ARG B 1 313 ? 2.031 18.375 22.953 1 78.5 313 ARG B O 1
ATOM 7576 N N . ALA B 1 314 ? 1.397 20.453 23.156 1 69.75 314 ALA B N 1
ATOM 7577 C CA . ALA B 1 314 ? 0.338 20.297 22.156 1 69.75 314 ALA B CA 1
ATOM 7578 C C . ALA B 1 314 ? 0.917 19.953 20.781 1 69.75 314 ALA B C 1
ATOM 7580 O O . ALA B 1 314 ? 0.383 19.094 20.078 1 69.75 314 ALA B O 1
ATOM 7581 N N . LEU B 1 315 ? 1.944 20.609 20.453 1 71.44 315 LEU B N 1
ATOM 7582 C CA . LEU B 1 315 ? 2.604 20.359 19.188 1 71.44 315 LEU B CA 1
ATOM 7583 C C . LEU B 1 315 ? 3.131 18.938 19.109 1 71.44 315 LEU B C 1
ATOM 7585 O O . LEU B 1 315 ? 2.957 18.25 18.109 1 71.44 315 LEU B O 1
ATOM 7589 N N . LEU B 1 316 ? 3.74 18.531 20.188 1 83.62 316 LEU B N 1
ATOM 7590 C CA . LEU B 1 316 ? 4.32 17.188 20.219 1 83.62 316 LEU B CA 1
ATOM 7591 C C . LEU B 1 316 ? 3.232 16.125 20.141 1 83.62 316 LEU B C 1
ATOM 7593 O O . LEU B 1 316 ? 3.408 15.094 19.484 1 83.62 316 LEU B O 1
ATOM 7597 N N . ARG B 1 317 ? 2.158 16.422 20.781 1 81.69 317 ARG B N 1
ATOM 7598 C CA . ARG B 1 317 ? 1.04 15.484 20.703 1 81.69 317 ARG B CA 1
ATOM 7599 C C . ARG B 1 317 ? 0.497 15.391 19.281 1 81.69 317 ARG B C 1
ATOM 7601 O O . ARG B 1 317 ? 0.195 14.297 18.797 1 81.69 317 ARG B O 1
ATOM 7608 N N . ALA B 1 318 ? 0.395 16.531 18.672 1 73.5 318 ALA B N 1
ATOM 7609 C CA . ALA B 1 318 ? -0.078 16.547 17.297 1 73.5 318 ALA B CA 1
ATOM 7610 C C . ALA B 1 318 ? 0.88 15.789 16.375 1 73.5 318 ALA B C 1
ATOM 7612 O O . ALA B 1 318 ? 0.448 15.023 15.516 1 73.5 318 ALA B O 1
ATOM 7613 N N . ALA B 1 319 ? 2.123 16 16.594 1 81.31 319 ALA B N 1
ATOM 7614 C CA . ALA B 1 319 ? 3.135 15.312 15.812 1 81.31 319 ALA B CA 1
ATOM 7615 C C . ALA B 1 319 ? 3.049 13.797 16.016 1 81.31 319 ALA B C 1
ATOM 7617 O O . ALA B 1 319 ? 3.123 13.031 15.062 1 81.31 319 ALA B O 1
ATOM 7618 N N . ALA B 1 320 ? 2.859 13.398 17.266 1 87.88 320 ALA B N 1
ATOM 7619 C CA . ALA B 1 320 ? 2.771 11.977 17.578 1 87.88 320 ALA B CA 1
ATOM 7620 C C . ALA B 1 320 ? 1.572 11.328 16.891 1 87.88 320 ALA B C 1
ATOM 7622 O O . ALA B 1 320 ? 1.653 10.195 16.422 1 87.88 320 ALA B O 1
ATOM 7623 N N . GLU B 1 321 ? 0.522 12.055 16.891 1 80.56 321 GLU B N 1
ATOM 7624 C CA . GLU B 1 321 ? -0.666 11.539 16.219 1 80.56 321 GLU B CA 1
ATOM 7625 C C . GLU B 1 321 ? -0.41 11.336 14.727 1 80.56 321 GLU B C 1
ATOM 7627 O O . GLU B 1 321 ? -0.833 10.328 14.156 1 80.56 321 GLU B O 1
ATOM 7632 N N . LEU B 1 322 ? 0.229 12.289 14.141 1 77.25 322 LEU B N 1
ATOM 7633 C CA . LEU B 1 322 ? 0.577 12.172 12.727 1 77.25 322 LEU B CA 1
ATOM 7634 C C . LEU B 1 322 ? 1.495 10.977 12.492 1 77.25 322 LEU B C 1
ATOM 7636 O O . LEU B 1 322 ? 1.331 10.242 11.516 1 77.25 322 LEU B O 1
ATOM 7640 N N . VAL B 1 323 ? 2.412 10.773 13.391 1 87.56 323 VAL B N 1
ATOM 7641 C CA . VAL B 1 323 ? 3.363 9.672 13.289 1 87.56 323 VAL B CA 1
ATOM 7642 C C . VAL B 1 323 ? 2.629 8.344 13.414 1 87.56 323 VAL B C 1
ATOM 7644 O O . VAL B 1 323 ? 2.895 7.402 12.656 1 87.56 323 VAL B O 1
ATOM 7647 N N . ALA B 1 324 ? 1.713 8.281 14.344 1 87.81 324 ALA B N 1
ATOM 7648 C CA . ALA B 1 324 ? 0.938 7.059 14.531 1 87.81 324 ALA B CA 1
ATOM 7649 C C . ALA B 1 324 ? 0.151 6.707 13.273 1 87.81 324 ALA B C 1
ATOM 7651 O O . ALA B 1 324 ? 0.121 5.547 12.859 1 87.81 324 ALA B O 1
ATOM 7652 N N . GLN B 1 325 ? -0.347 7.645 12.719 1 78.38 325 GLN B N 1
ATOM 7653 C CA . GLN B 1 325 ? -1.127 7.418 11.508 1 78.38 325 GLN B CA 1
ATOM 7654 C C . GLN B 1 325 ? -0.233 6.965 10.359 1 78.38 325 GLN B C 1
ATOM 7656 O O . GLN B 1 325 ? -0.612 6.09 9.578 1 78.38 325 GLN B O 1
ATOM 7661 N N . ALA B 1 326 ? 0.862 7.613 10.242 1 81 326 ALA B N 1
ATOM 7662 C CA . ALA B 1 326 ? 1.812 7.223 9.203 1 81 326 ALA B CA 1
ATOM 7663 C C . ALA B 1 326 ? 2.297 5.789 9.414 1 81 326 ALA B C 1
ATOM 7665 O O . ALA B 1 326 ? 2.434 5.027 8.461 1 81 326 ALA B O 1
ATOM 7666 N N . ALA B 1 327 ? 2.535 5.438 10.633 1 85.38 327 ALA B N 1
ATOM 7667 C CA . ALA B 1 327 ? 2.979 4.086 10.953 1 85.38 327 ALA B CA 1
ATOM 7668 C C . ALA B 1 327 ? 1.907 3.059 10.602 1 85.38 327 ALA B C 1
ATOM 7670 O O . ALA B 1 327 ? 2.217 1.977 10.094 1 85.38 327 ALA B O 1
ATOM 7671 N N . GLU B 1 328 ? 0.718 3.416 10.883 1 80.94 328 GLU B N 1
ATOM 7672 C CA . GLU B 1 328 ? -0.38 2.516 10.547 1 80.94 328 GLU B CA 1
ATOM 7673 C C . GLU B 1 328 ? -0.48 2.309 9.039 1 80.94 328 GLU B C 1
ATOM 7675 O O . GLU B 1 328 ? -0.677 1.185 8.57 1 80.94 328 GLU B O 1
ATOM 7680 N N . ARG B 1 329 ? -0.359 3.316 8.383 1 72.31 329 ARG B N 1
ATOM 7681 C CA . ARG B 1 329 ? -0.407 3.232 6.922 1 72.31 329 ARG B CA 1
ATOM 7682 C C . ARG B 1 329 ? 0.746 2.393 6.383 1 72.31 329 ARG B C 1
ATOM 7684 O O . ARG B 1 329 ? 0.562 1.597 5.461 1 72.31 329 ARG B O 1
ATOM 7691 N N . ALA B 1 330 ? 1.862 2.668 6.895 1 75 330 ALA B N 1
ATOM 7692 C CA . ALA B 1 330 ? 3.041 1.902 6.5 1 75 330 ALA B CA 1
ATOM 7693 C C . ALA B 1 330 ? 2.84 0.412 6.758 1 75 330 ALA B C 1
ATOM 7695 O O . ALA B 1 330 ? 3.18 -0.421 5.914 1 75 330 ALA B O 1
ATOM 7696 N N . ARG B 1 331 ? 2.285 0.128 7.824 1 74.44 331 ARG B N 1
ATOM 7697 C CA . ARG B 1 331 ? 2.043 -1.271 8.164 1 74.44 331 ARG B CA 1
ATOM 7698 C C . ARG B 1 331 ? 1.066 -1.912 7.184 1 74.44 331 ARG B C 1
ATOM 7700 O O . ARG B 1 331 ? 1.249 -3.062 6.781 1 74.44 331 ARG B O 1
ATOM 7707 N N . ARG B 1 332 ? 0.098 -1.234 6.871 1 68.44 332 ARG B N 1
ATOM 7708 C CA . ARG B 1 332 ? -0.887 -1.733 5.918 1 68.44 332 ARG B CA 1
ATOM 7709 C C . ARG B 1 332 ? -0.264 -1.932 4.539 1 68.44 332 ARG B C 1
ATOM 7711 O O . ARG B 1 332 ? -0.53 -2.934 3.871 1 68.44 332 ARG B O 1
ATOM 7718 N N . PHE B 1 333 ? 0.554 -1.069 4.07 1 66.25 333 PHE B N 1
ATOM 7719 C CA . PHE B 1 333 ? 1.271 -1.185 2.809 1 66.25 333 PHE B CA 1
ATOM 7720 C C . PHE B 1 333 ? 2.189 -2.4 2.814 1 66.25 333 PHE B C 1
ATOM 7722 O O . PHE B 1 333 ? 2.207 -3.178 1.858 1 66.25 333 PHE B O 1
ATOM 7729 N N . GLU B 1 334 ? 2.887 -2.457 3.914 1 61.81 334 GLU B N 1
ATOM 7730 C CA . GLU B 1 334 ? 3.836 -3.561 4.027 1 61.81 334 GLU B CA 1
ATOM 7731 C C . GLU B 1 334 ? 3.121 -4.91 4.012 1 61.81 334 GLU B C 1
ATOM 7733 O O . GLU B 1 334 ? 3.605 -5.867 3.408 1 61.81 334 GLU B O 1
ATOM 7738 N N . ALA B 1 335 ? 2.062 -4.938 4.668 1 62.78 335 ALA B N 1
ATOM 7739 C CA . ALA B 1 335 ? 1.285 -6.172 4.676 1 62.78 335 ALA B CA 1
ATOM 7740 C C . ALA B 1 335 ? 0.805 -6.527 3.273 1 62.78 335 ALA B C 1
ATOM 7742 O O . ALA B 1 335 ? 0.906 -7.684 2.85 1 62.78 335 ALA B O 1
ATOM 7743 N N . GLN B 1 336 ? 0.427 -5.516 2.576 1 61.09 336 GLN B N 1
ATOM 7744 C CA . GLN B 1 336 ? -0.081 -5.738 1.228 1 61.09 336 GLN B CA 1
ATOM 7745 C C . GLN B 1 336 ? 1.057 -6.035 0.253 1 61.09 336 GLN B C 1
ATOM 7747 O O . GLN B 1 336 ? 0.94 -6.922 -0.595 1 61.09 336 GLN B O 1
ATOM 7752 N N . HIS B 1 337 ? 2.039 -5.285 0.335 1 60.62 337 HIS B N 1
ATOM 7753 C CA . HIS B 1 337 ? 3.221 -5.477 -0.499 1 60.62 337 HIS B CA 1
ATOM 7754 C C . HIS B 1 337 ? 3.871 -6.832 -0.229 1 60.62 337 HIS B C 1
ATOM 7756 O O . HIS B 1 337 ? 4.297 -7.516 -1.16 1 60.62 337 HIS B O 1
ATOM 7762 N N . GLY B 1 338 ? 3.924 -7.074 0.972 1 58.94 338 GLY B N 1
ATOM 7763 C CA . GLY B 1 338 ? 4.477 -8.359 1.367 1 58.94 338 GLY B CA 1
ATOM 7764 C C . GLY B 1 338 ? 3.723 -9.539 0.786 1 58.94 338 GLY B C 1
ATOM 7765 O O . GLY B 1 338 ? 4.332 -10.523 0.361 1 58.94 338 GLY B O 1
ATOM 7766 N N . THR B 1 339 ? 2.48 -9.383 0.657 1 60.62 339 THR B N 1
ATOM 7767 C CA . THR B 1 339 ? 1.663 -10.453 0.097 1 60.62 339 THR B CA 1
ATOM 7768 C C . THR B 1 339 ? 1.972 -10.656 -1.384 1 60.62 339 THR B C 1
ATOM 7770 O O . THR B 1 339 ? 2.152 -11.781 -1.839 1 60.62 339 THR B O 1
ATOM 7773 N N . ALA B 1 340 ? 2.043 -9.555 -2.066 1 62.53 340 ALA B N 1
ATOM 7774 C CA . ALA B 1 340 ? 2.336 -9.641 -3.494 1 62.53 340 ALA B CA 1
ATOM 7775 C C . ALA B 1 340 ? 3.717 -10.25 -3.734 1 62.53 340 ALA B C 1
ATOM 7777 O O . ALA B 1 340 ? 3.879 -11.117 -4.598 1 62.53 340 ALA B O 1
ATOM 7778 N N . GLN B 1 341 ? 4.57 -9.844 -2.941 1 61.09 341 GLN B N 1
ATOM 7779 C CA . GLN B 1 341 ? 5.934 -10.336 -3.084 1 61.09 341 GLN B CA 1
ATOM 7780 C C . GLN B 1 341 ? 6.031 -11.812 -2.699 1 61.09 341 GLN B C 1
ATOM 7782 O O . GLN B 1 341 ? 6.703 -12.594 -3.377 1 61.09 341 GLN B O 1
ATOM 7787 N N . LEU B 1 342 ? 5.391 -12.055 -1.687 1 62.44 342 LEU B N 1
ATOM 7788 C CA . LEU B 1 342 ? 5.41 -13.445 -1.236 1 62.44 342 LEU B CA 1
ATOM 7789 C C . LEU B 1 342 ? 4.797 -14.367 -2.285 1 62.44 342 LEU B C 1
ATOM 7791 O O . LEU B 1 342 ? 5.324 -15.445 -2.549 1 62.44 342 LEU B O 1
ATOM 7795 N N . LEU B 1 343 ? 3.727 -13.898 -2.834 1 65.19 343 LEU B N 1
ATOM 7796 C CA . LEU B 1 343 ? 3.08 -14.688 -3.873 1 65.19 343 LEU B CA 1
ATOM 7797 C C . LEU B 1 343 ? 4.004 -14.867 -5.074 1 65.19 343 LEU B C 1
ATOM 7799 O O . LEU B 1 343 ? 4.109 -15.969 -5.625 1 65.19 343 LEU B O 1
ATOM 7803 N N . GLN B 1 344 ? 4.598 -13.844 -5.402 1 64.44 344 GLN B N 1
ATOM 7804 C CA . GLN B 1 344 ? 5.488 -13.898 -6.559 1 64.44 344 GLN B CA 1
ATOM 7805 C C . GLN B 1 344 ? 6.684 -14.805 -6.289 1 64.44 344 GLN B C 1
ATOM 7807 O O . GLN B 1 344 ? 7.043 -15.633 -7.133 1 64.44 344 GLN B O 1
ATOM 7812 N N . ARG B 1 345 ? 7.184 -14.766 -5.137 1 63.88 345 ARG B N 1
ATOM 7813 C CA . ARG B 1 345 ? 8.344 -15.57 -4.773 1 63.88 345 ARG B CA 1
ATOM 7814 C C . ARG B 1 345 ? 7.973 -17.047 -4.629 1 63.88 345 ARG B C 1
ATOM 7816 O O . ARG B 1 345 ? 8.789 -17.922 -4.887 1 63.88 345 ARG B O 1
ATOM 7823 N N . SER B 1 346 ? 6.77 -17.156 -4.305 1 67.31 346 SER B N 1
ATOM 7824 C CA . SER B 1 346 ? 6.309 -18.516 -4.086 1 67.31 346 SER B CA 1
ATOM 7825 C C . SER B 1 346 ? 6.141 -19.266 -5.406 1 67.31 346 SER B C 1
ATOM 7827 O O . SER B 1 346 ? 5.992 -20.484 -5.422 1 67.31 346 SER B O 1
ATOM 7829 N N . MET B 1 347 ? 6.293 -18.453 -6.406 1 73.38 347 MET B N 1
ATOM 7830 C CA . MET B 1 347 ? 6.145 -19.078 -7.723 1 73.38 347 MET B CA 1
ATOM 7831 C C . MET B 1 347 ? 7.469 -19.656 -8.211 1 73.38 347 MET B C 1
ATOM 7833 O O . MET B 1 347 ? 7.504 -20.391 -9.195 1 73.38 347 MET B O 1
ATOM 7837 N N . LEU B 1 348 ? 8.555 -19.312 -7.516 1 76.44 348 LEU B N 1
ATOM 7838 C CA . LEU B 1 348 ? 9.875 -19.844 -7.832 1 76.44 348 LEU B CA 1
ATOM 7839 C C . LEU B 1 348 ? 10.328 -20.828 -6.762 1 76.44 348 LEU B C 1
ATOM 7841 O O . LEU B 1 348 ? 9.789 -20.844 -5.652 1 76.44 348 LEU B O 1
ATOM 7845 N N . PRO B 1 349 ? 11.234 -21.703 -7.188 1 78.25 349 PRO B N 1
ATOM 7846 C CA . PRO B 1 349 ? 11.68 -22.656 -6.172 1 78.25 349 PRO B CA 1
ATOM 7847 C C . PRO B 1 349 ? 12.305 -21.984 -4.957 1 78.25 349 PRO B C 1
ATOM 7849 O O . PRO B 1 349 ? 13.117 -21.062 -5.105 1 78.25 349 PRO B O 1
ATOM 7852 N N . GLU B 1 350 ? 11.836 -22.5 -3.871 1 69.25 350 GLU B N 1
ATOM 7853 C CA . GLU B 1 350 ? 12.383 -21.953 -2.631 1 69.25 350 GLU B CA 1
ATOM 7854 C C . GLU B 1 350 ? 13.828 -22.391 -2.426 1 69.25 350 GLU B C 1
ATOM 7856 O O . GLU B 1 350 ? 14.664 -21.609 -1.962 1 69.25 350 GLU B O 1
ATOM 7861 N N . HIS B 1 351 ? 14.078 -23.656 -2.656 1 74.12 351 HIS B N 1
ATOM 7862 C CA . HIS B 1 351 ? 15.406 -24.234 -2.537 1 74.12 351 HIS B CA 1
ATOM 7863 C C . HIS B 1 351 ? 15.727 -25.156 -3.719 1 74.12 351 HIS B C 1
ATOM 7865 O O . HIS B 1 351 ? 14.836 -25.844 -4.227 1 74.12 351 HIS B O 1
ATOM 7871 N N . LEU B 1 352 ? 16.969 -25.031 -4.051 1 82.12 352 LEU B N 1
ATOM 7872 C CA . LEU B 1 352 ? 17.438 -25.969 -5.059 1 82.12 352 LEU B CA 1
ATOM 7873 C C . LEU B 1 352 ? 17.969 -27.25 -4.41 1 82.12 352 LEU B C 1
ATOM 7875 O O . LEU B 1 352 ? 18.453 -27.219 -3.277 1 82.12 352 LEU B O 1
ATOM 7879 N N . PRO B 1 353 ? 17.797 -28.281 -5.066 1 84.56 353 PRO B N 1
ATOM 7880 C CA . PRO B 1 353 ? 18.234 -29.547 -4.457 1 84.56 353 PRO B CA 1
ATOM 7881 C C . PRO B 1 353 ? 19.75 -29.625 -4.266 1 84.56 353 PRO B C 1
ATOM 7883 O O . PRO B 1 353 ? 20.5 -29.031 -5.035 1 84.56 353 PRO B O 1
ATOM 7886 N N . GLU B 1 354 ? 20.141 -30.359 -3.205 1 77.75 354 GLU B N 1
ATOM 7887 C CA . GLU B 1 354 ? 21.547 -30.641 -2.936 1 77.75 354 GLU B CA 1
ATOM 7888 C C . GLU B 1 354 ? 21.922 -32.062 -3.396 1 77.75 354 GLU B C 1
ATOM 7890 O O . GLU B 1 354 ? 21.281 -33.031 -3.018 1 77.75 354 GLU B O 1
ATOM 7895 N N . LEU B 1 355 ? 22.859 -32.094 -4.301 1 82.94 355 LEU B N 1
ATOM 7896 C CA . LEU B 1 355 ? 23.359 -33.344 -4.785 1 82.94 355 LEU B CA 1
ATOM 7897 C C . LEU B 1 355 ? 24.812 -33.562 -4.348 1 82.94 355 LEU B C 1
ATOM 7899 O O . LEU B 1 355 ? 25.516 -32.594 -4.047 1 82.94 355 LEU B O 1
ATOM 7903 N N . ASP B 1 356 ? 25.203 -34.781 -4.297 1 78.19 356 ASP B N 1
ATOM 7904 C CA . ASP B 1 356 ? 26.531 -35.125 -3.812 1 78.19 356 ASP B CA 1
ATOM 7905 C C . ASP B 1 356 ? 27.609 -34.656 -4.797 1 78.19 356 ASP B C 1
ATOM 7907 O O . ASP B 1 356 ? 28.625 -34.094 -4.391 1 78.19 356 ASP B O 1
ATOM 7911 N N . THR B 1 357 ? 27.359 -34.906 -6.055 1 85.5 357 THR B N 1
ATOM 7912 C CA . THR B 1 357 ? 28.422 -34.688 -7.027 1 85.5 357 THR B CA 1
ATOM 7913 C C . THR B 1 357 ? 28.062 -33.531 -7.953 1 85.5 357 THR B C 1
ATOM 7915 O O . THR B 1 357 ? 28.812 -33.219 -8.898 1 85.5 357 THR B O 1
ATOM 7918 N N . PHE B 1 358 ? 27 -32.906 -7.73 1 89.31 358 PHE B N 1
ATOM 7919 C CA . PHE B 1 358 ? 26.594 -31.781 -8.586 1 89.31 358 PHE B CA 1
ATOM 7920 C C . PHE B 1 358 ? 26.219 -30.562 -7.75 1 89.31 358 PHE B C 1
ATOM 7922 O O . PHE B 1 358 ? 25.594 -30.703 -6.691 1 89.31 358 PHE B O 1
ATOM 7929 N N . ARG B 1 359 ? 26.594 -29.438 -8.242 1 84.94 359 ARG B N 1
ATOM 7930 C CA . ARG B 1 359 ? 26.234 -28.172 -7.617 1 84.94 359 ARG B CA 1
ATOM 7931 C C . ARG B 1 359 ? 25.297 -27.359 -8.5 1 84.94 359 ARG B C 1
ATOM 7933 O O . ARG B 1 359 ? 25.469 -27.312 -9.727 1 84.94 359 ARG B O 1
ATOM 7940 N N . ILE B 1 360 ? 24.297 -26.797 -7.871 1 88 360 ILE B N 1
ATOM 7941 C CA . ILE B 1 360 ? 23.281 -26.078 -8.609 1 88 360 ILE B CA 1
ATOM 7942 C C . ILE B 1 360 ? 23.109 -24.672 -8.031 1 88 360 ILE B C 1
ATOM 7944 O O . ILE B 1 360 ? 23.141 -24.484 -6.812 1 88 360 ILE B O 1
ATOM 7948 N N . ALA B 1 361 ? 23 -23.672 -8.875 1 84.94 361 ALA B N 1
ATOM 7949 C CA . ALA B 1 361 ? 22.672 -22.297 -8.469 1 84.94 361 ALA B CA 1
ATOM 7950 C C . ALA B 1 361 ? 21.797 -21.625 -9.5 1 84.94 361 ALA B C 1
ATOM 7952 O O . ALA B 1 361 ? 21.797 -21.984 -10.68 1 84.94 361 ALA B O 1
ATOM 7953 N N . ALA B 1 362 ? 21.016 -20.719 -9.023 1 87.38 362 ALA B N 1
ATOM 7954 C CA . ALA B 1 362 ? 20.156 -19.938 -9.906 1 87.38 362 ALA B CA 1
ATOM 7955 C C . ALA B 1 362 ? 20.141 -18.469 -9.508 1 87.38 362 ALA B C 1
ATOM 7957 O O . ALA B 1 362 ? 20.484 -18.125 -8.367 1 87.38 362 ALA B O 1
ATOM 7958 N N . ARG B 1 363 ? 19.891 -17.672 -10.461 1 82.5 363 ARG B N 1
ATOM 7959 C CA . ARG B 1 363 ? 19.719 -16.234 -10.242 1 82.5 363 ARG B CA 1
ATOM 7960 C C . ARG B 1 363 ? 18.516 -15.703 -11.008 1 82.5 363 ARG B C 1
ATOM 7962 O O . ARG B 1 363 ? 18.25 -16.125 -12.141 1 82.5 363 ARG B O 1
ATOM 7969 N N . TYR B 1 364 ? 17.75 -14.867 -10.289 1 79.88 364 TYR B N 1
ATOM 7970 C CA . TYR B 1 364 ? 16.562 -14.258 -10.875 1 79.88 364 TYR B CA 1
ATOM 7971 C C . TYR B 1 364 ? 16.531 -12.758 -10.602 1 79.88 364 TYR B C 1
ATOM 7973 O O . TYR B 1 364 ? 16.656 -12.328 -9.453 1 79.88 364 TYR B O 1
ATOM 7981 N N . ASP B 1 365 ? 16.406 -11.938 -11.656 1 73.19 365 ASP B N 1
ATOM 7982 C CA . ASP B 1 365 ? 16.281 -10.492 -11.531 1 73.19 365 ASP B CA 1
ATOM 7983 C C . ASP B 1 365 ? 15.102 -9.969 -12.344 1 73.19 365 ASP B C 1
ATOM 7985 O O . ASP B 1 365 ? 15.008 -10.234 -13.547 1 73.19 365 ASP B O 1
ATOM 7989 N N . VAL B 1 366 ? 14.234 -9.273 -11.68 1 68.69 366 VAL B N 1
ATOM 7990 C CA . VAL B 1 366 ? 13.062 -8.727 -12.352 1 68.69 366 VAL B CA 1
ATOM 7991 C C . VAL B 1 366 ? 13.438 -7.438 -13.086 1 68.69 366 VAL B C 1
ATOM 7993 O O . VAL B 1 366 ? 14.234 -6.641 -12.578 1 68.69 366 VAL B O 1
ATOM 7996 N N . GLY B 1 367 ? 13.102 -7.348 -14.359 1 61 367 GLY B N 1
ATOM 7997 C CA . GLY B 1 367 ? 13.414 -6.184 -15.172 1 61 367 GLY B CA 1
ATOM 7998 C C . GLY B 1 367 ? 12.719 -4.918 -14.695 1 61 367 GLY B C 1
ATOM 7999 O O . GLY B 1 367 ? 13.289 -3.83 -14.758 1 61 367 GLY B O 1
ATOM 8000 N N . VAL B 1 368 ? 11.367 -4.969 -14.508 1 53.03 368 VAL B N 1
ATOM 8001 C CA . VAL B 1 368 ? 10.594 -3.775 -14.195 1 53.03 368 VAL B CA 1
ATOM 8002 C C . VAL B 1 368 ? 10.531 -3.574 -12.688 1 53.03 368 VAL B C 1
ATOM 8004 O O . VAL B 1 368 ? 10.219 -4.508 -11.945 1 53.03 368 VAL B O 1
ATOM 8007 N N . ASP B 1 369 ? 10.852 -2.332 -12.328 1 51.12 369 ASP B N 1
ATOM 8008 C CA . ASP B 1 369 ? 10.852 -1.943 -10.922 1 51.12 369 ASP B CA 1
ATOM 8009 C C . ASP B 1 369 ? 9.461 -2.092 -10.305 1 51.12 369 ASP B C 1
ATOM 8011 O O . ASP B 1 369 ? 8.469 -1.688 -10.906 1 51.12 369 ASP B O 1
ATOM 8015 N N . GLY B 1 370 ? 9.297 -2.881 -9.164 1 51.56 370 GLY B N 1
ATOM 8016 C CA . GLY B 1 370 ? 8.07 -3.002 -8.391 1 51.56 370 GLY B CA 1
ATOM 8017 C C . GLY B 1 370 ? 7.461 -4.391 -8.453 1 51.56 370 GLY B C 1
ATOM 8018 O O . GLY B 1 370 ? 6.699 -4.781 -7.57 1 51.56 370 GLY B O 1
ATOM 8019 N N . ASN B 1 371 ? 7.879 -5.141 -9.625 1 57.5 371 ASN B N 1
ATOM 8020 C CA . ASN B 1 371 ? 7.383 -6.512 -9.664 1 57.5 371 ASN B CA 1
ATOM 8021 C C . ASN B 1 371 ? 8.344 -7.477 -8.977 1 57.5 371 ASN B C 1
ATOM 8023 O O . ASN B 1 371 ? 9.555 -7.242 -8.953 1 57.5 371 ASN B O 1
ATOM 8027 N N . ALA B 1 372 ? 7.711 -8.352 -8.211 1 56.5 372 ALA B N 1
ATOM 8028 C CA . ALA B 1 372 ? 8.57 -9.367 -7.598 1 56.5 372 ALA B CA 1
ATOM 8029 C C . ALA B 1 372 ? 8.852 -10.508 -8.578 1 56.5 372 ALA B C 1
ATOM 8031 O O . ALA B 1 372 ? 9.852 -11.211 -8.445 1 56.5 372 ALA B O 1
ATOM 8032 N N . ALA B 1 373 ? 7.992 -10.758 -9.516 1 60.12 373 ALA B N 1
ATOM 8033 C CA . ALA B 1 373 ? 8.25 -11.797 -10.5 1 60.12 373 ALA B CA 1
ATOM 8034 C C . ALA B 1 373 ? 7.672 -11.414 -11.859 1 60.12 373 ALA B C 1
ATOM 8036 O O . ALA B 1 373 ? 6.617 -10.781 -11.938 1 60.12 373 ALA B O 1
ATOM 8037 N N . GLY B 1 374 ? 8.484 -11.703 -12.898 1 73.38 374 GLY B N 1
ATOM 8038 C CA . GLY B 1 374 ? 8.086 -11.508 -14.281 1 73.38 374 GLY B CA 1
ATOM 8039 C C . GLY B 1 374 ? 7.668 -12.789 -14.969 1 73.38 374 GLY B C 1
ATOM 8040 O O . GLY B 1 374 ? 7.078 -13.672 -14.344 1 73.38 374 GLY B O 1
ATOM 8041 N N . GLY B 1 375 ? 7.848 -12.938 -16.141 1 83.44 375 GLY B N 1
ATOM 8042 C CA . GLY B 1 375 ? 7.422 -14.062 -16.953 1 83.44 375 GLY B CA 1
ATOM 8043 C C . GLY B 1 375 ? 8.461 -15.164 -17.047 1 83.44 375 GLY B C 1
ATOM 8044 O O . GLY B 1 375 ? 8.156 -16.266 -17.484 1 83.44 375 GLY B O 1
ATOM 8045 N N . ASP B 1 376 ? 9.648 -14.922 -16.469 1 89.12 376 ASP B N 1
ATOM 8046 C CA . ASP B 1 376 ? 10.695 -15.938 -16.531 1 89.12 376 ASP B CA 1
ATOM 8047 C C . ASP B 1 376 ? 10.625 -16.875 -15.328 1 89.12 376 ASP B C 1
ATOM 8049 O O . ASP B 1 376 ? 10.141 -16.484 -14.266 1 89.12 376 ASP B O 1
ATOM 8053 N N . PHE B 1 377 ? 11.086 -18.141 -15.57 1 90.44 377 PHE B N 1
ATOM 8054 C CA . PHE B 1 377 ? 11.109 -19.047 -14.43 1 90.44 377 PHE B CA 1
ATOM 8055 C C . PHE B 1 377 ? 12.211 -20.094 -14.586 1 90.44 377 PHE B C 1
ATOM 8057 O O . PHE B 1 377 ? 12.719 -20.297 -15.688 1 90.44 377 PHE B O 1
ATOM 8064 N N . TYR B 1 378 ? 12.695 -20.609 -13.508 1 92.88 378 TYR B N 1
ATOM 8065 C CA . TYR B 1 378 ? 13.609 -21.734 -13.445 1 92.88 378 TYR B CA 1
ATOM 8066 C C . TYR B 1 378 ? 13.164 -22.75 -12.391 1 92.88 378 TYR B C 1
ATOM 8068 O O . TYR B 1 378 ? 12.367 -22.422 -11.508 1 92.88 378 TYR B O 1
ATOM 8076 N N . ASP B 1 379 ? 13.578 -23.922 -12.578 1 94.19 379 ASP B N 1
ATOM 8077 C CA . ASP B 1 379 ? 13.344 -24.953 -11.578 1 94.19 379 ASP B CA 1
ATOM 8078 C C . ASP B 1 379 ? 14.383 -26.078 -11.695 1 94.19 379 ASP B C 1
ATOM 8080 O O . ASP B 1 379 ? 14.938 -26.312 -12.773 1 94.19 379 ASP B O 1
ATOM 8084 N N . ALA B 1 380 ? 14.75 -26.594 -10.633 1 94.88 380 ALA B N 1
ATOM 8085 C CA . ALA B 1 380 ? 15.555 -27.812 -10.531 1 94.88 380 ALA B CA 1
ATOM 8086 C C . ALA B 1 380 ? 15.078 -28.688 -9.375 1 94.88 380 ALA B C 1
ATOM 8088 O O . ALA B 1 380 ? 14.938 -28.219 -8.25 1 94.88 380 ALA B O 1
ATOM 8089 N N . PHE B 1 381 ? 14.805 -29.984 -9.68 1 93.69 381 PHE B N 1
ATOM 8090 C CA . PHE B 1 381 ? 14.273 -30.844 -8.633 1 93.69 381 PHE B CA 1
ATOM 8091 C C . PHE B 1 381 ? 14.594 -32.312 -8.914 1 93.69 381 PHE B C 1
ATOM 8093 O O . PHE B 1 381 ? 14.844 -32.688 -10.062 1 93.69 381 PHE B O 1
ATOM 8100 N N . ARG B 1 382 ? 14.539 -33.094 -7.867 1 94.19 382 ARG B N 1
ATOM 8101 C CA . ARG B 1 382 ? 14.836 -34.5 -7.992 1 94.19 382 ARG B CA 1
ATOM 8102 C C . ARG B 1 382 ? 13.617 -35.281 -8.508 1 94.19 382 ARG B C 1
ATOM 8104 O O . ARG B 1 382 ? 12.5 -35.062 -8.055 1 94.19 382 ARG B O 1
ATOM 8111 N N . LEU B 1 383 ? 13.891 -36.094 -9.477 1 96.19 383 LEU B N 1
ATOM 8112 C CA . LEU B 1 383 ? 12.852 -37 -9.992 1 96.19 383 LEU B CA 1
ATOM 8113 C C . LEU B 1 383 ? 12.719 -38.25 -9.125 1 96.19 383 LEU B C 1
ATOM 8115 O O . LEU B 1 383 ? 13.578 -38.5 -8.281 1 96.19 383 LEU B O 1
ATOM 8119 N N . THR B 1 384 ? 11.648 -39 -9.344 1 90.94 384 THR B N 1
ATOM 8120 C CA . THR B 1 384 ? 11.336 -40.156 -8.516 1 90.94 384 THR B CA 1
ATOM 8121 C C . THR B 1 384 ? 12.414 -41.25 -8.68 1 90.94 384 THR B C 1
ATOM 8123 O O . THR B 1 384 ? 12.641 -42.031 -7.762 1 90.94 384 THR B O 1
ATOM 8126 N N . ASP B 1 385 ? 13.125 -41.219 -9.758 1 93.44 385 ASP B N 1
ATOM 8127 C CA . ASP B 1 385 ? 14.141 -42.25 -10.008 1 93.44 385 ASP B CA 1
ATOM 8128 C C . ASP B 1 385 ? 15.531 -41.75 -9.633 1 93.44 385 ASP B C 1
ATOM 8130 O O . ASP B 1 385 ? 16.531 -42.375 -9.93 1 93.44 385 ASP B O 1
ATOM 8134 N N . GLY B 1 386 ? 15.578 -40.531 -9.086 1 92.38 386 GLY B N 1
ATOM 8135 C CA . GLY B 1 386 ? 16.844 -40.031 -8.57 1 92.38 386 GLY B CA 1
ATOM 8136 C C . GLY B 1 386 ? 17.531 -39.062 -9.523 1 92.38 386 GLY B C 1
ATOM 8137 O O . GLY B 1 386 ? 18.438 -38.344 -9.133 1 92.38 386 GLY B O 1
ATOM 8138 N N . ARG B 1 387 ? 17.141 -39 -10.727 1 96.56 387 ARG B N 1
ATOM 8139 C CA . ARG B 1 387 ? 17.703 -38.062 -11.68 1 96.56 387 ARG B CA 1
ATOM 8140 C C . ARG B 1 387 ? 17.297 -36.625 -11.359 1 96.56 387 ARG B C 1
ATOM 8142 O O . ARG B 1 387 ? 16.438 -36.406 -10.492 1 96.56 387 ARG B O 1
ATOM 8149 N N . LEU B 1 388 ? 18 -35.719 -12.016 1 96.69 388 LEU B N 1
ATOM 8150 C CA . LEU B 1 388 ? 17.734 -34.312 -11.773 1 96.69 388 LEU B CA 1
ATOM 8151 C C . LEU B 1 388 ? 17.047 -33.656 -12.977 1 96.69 388 LEU B C 1
ATOM 8153 O O . LEU B 1 388 ? 17.562 -33.719 -14.094 1 96.69 388 LEU B O 1
ATOM 8157 N N . ALA B 1 389 ? 15.852 -33.125 -12.758 1 98.06 389 ALA B N 1
ATOM 8158 C CA . ALA B 1 389 ? 15.203 -32.281 -13.766 1 98.06 389 ALA B CA 1
ATOM 8159 C C . ALA B 1 389 ? 15.695 -30.844 -13.695 1 98.06 389 ALA B C 1
ATOM 8161 O O . ALA B 1 389 ? 15.875 -30.297 -12.609 1 98.06 389 ALA B O 1
ATOM 8162 N N . MET B 1 390 ? 16.016 -30.234 -14.812 1 97.88 390 MET B N 1
ATOM 8163 C CA . MET B 1 390 ? 16.438 -28.844 -14.93 1 97.88 390 MET B CA 1
ATOM 8164 C C . MET B 1 390 ? 15.57 -28.109 -15.938 1 97.88 390 MET B C 1
ATOM 8166 O O . MET B 1 390 ? 15.297 -28.609 -17.031 1 97.88 390 MET B O 1
ATOM 8170 N N . VAL B 1 391 ? 15.148 -26.891 -15.531 1 97.25 391 VAL B N 1
ATOM 8171 C CA . VAL B 1 391 ? 14.188 -26.188 -16.375 1 97.25 391 VAL B CA 1
ATOM 8172 C C . VAL B 1 391 ? 14.508 -24.688 -16.359 1 97.25 391 VAL B C 1
ATOM 8174 O O . VAL B 1 391 ? 14.875 -24.125 -15.32 1 97.25 391 VAL B O 1
ATOM 8177 N N . LEU B 1 392 ? 14.422 -24.078 -17.469 1 97.31 392 LEU B N 1
ATOM 8178 C CA . LEU B 1 392 ? 14.367 -22.625 -17.578 1 97.31 392 LEU B CA 1
ATOM 8179 C C . LEU B 1 392 ? 13.359 -22.203 -18.641 1 97.31 392 LEU B C 1
ATOM 8181 O O . LEU B 1 392 ? 13.336 -22.766 -19.75 1 97.31 392 LEU B O 1
ATOM 8185 N N . GLY B 1 393 ? 12.438 -21.328 -18.297 1 96 393 GLY B N 1
ATOM 8186 C CA . GLY B 1 393 ? 11.414 -20.922 -19.25 1 96 393 GLY B CA 1
ATOM 8187 C C . GLY B 1 393 ? 11.086 -19.438 -19.172 1 96 393 GLY B C 1
ATOM 8188 O O . GLY B 1 393 ? 11.633 -18.719 -18.328 1 96 393 GLY B O 1
ATOM 8189 N N . ASP B 1 394 ? 10.234 -19.062 -20.156 1 93.44 394 ASP B N 1
ATOM 8190 C CA . ASP B 1 394 ? 9.828 -17.672 -20.297 1 93.44 394 ASP B CA 1
ATOM 8191 C C . ASP B 1 394 ? 8.422 -17.562 -20.891 1 93.44 394 ASP B C 1
ATOM 8193 O O . ASP B 1 394 ? 8.172 -18.047 -21.984 1 93.44 394 ASP B O 1
ATOM 8197 N N . VAL B 1 395 ? 7.582 -16.891 -20.078 1 91.25 395 VAL B N 1
ATOM 8198 C CA . VAL B 1 395 ? 6.242 -16.578 -20.578 1 91.25 395 VAL B CA 1
ATOM 8199 C C . VAL B 1 395 ? 6.238 -15.219 -21.25 1 91.25 395 VAL B C 1
ATOM 8201 O O . VAL B 1 395 ? 6.762 -14.242 -20.703 1 91.25 395 VAL B O 1
ATOM 8204 N N . ALA B 1 396 ? 5.605 -15.125 -22.375 1 84.69 396 ALA B N 1
ATOM 8205 C CA . ALA B 1 396 ? 5.559 -13.859 -23.094 1 84.69 396 ALA B CA 1
ATOM 8206 C C . ALA B 1 396 ? 4.828 -12.789 -22.281 1 84.69 396 ALA B C 1
ATOM 8208 O O . ALA B 1 396 ? 3.762 -13.047 -21.734 1 84.69 396 ALA B O 1
ATOM 8209 N N . GLY B 1 397 ? 5.434 -11.766 -22.172 1 74.5 397 GLY B N 1
ATOM 8210 C CA . GLY B 1 397 ? 4.863 -10.648 -21.438 1 74.5 397 GLY B CA 1
ATOM 8211 C C . GLY B 1 397 ? 5.609 -10.344 -20.156 1 74.5 397 GLY B C 1
ATOM 8212 O O . GLY B 1 397 ? 6.438 -11.141 -19.703 1 74.5 397 GLY B O 1
ATOM 8213 N N . HIS B 1 398 ? 5.484 -9.195 -19.516 1 66.38 398 HIS B N 1
ATOM 8214 C CA . HIS B 1 398 ? 6.234 -8.844 -18.312 1 66.38 398 HIS B CA 1
ATOM 8215 C C . HIS B 1 398 ? 5.32 -8.281 -17.234 1 66.38 398 HIS B C 1
ATOM 8217 O O . HIS B 1 398 ? 5.785 -7.633 -16.297 1 66.38 398 HIS B O 1
ATOM 8223 N N . ASP B 1 399 ? 4.066 -8.594 -17.344 1 68.81 399 ASP B N 1
ATOM 8224 C CA . ASP B 1 399 ? 3.111 -8.078 -16.375 1 68.81 399 ASP B CA 1
ATOM 8225 C C . ASP B 1 399 ? 2.695 -9.164 -15.383 1 68.81 399 ASP B C 1
ATOM 8227 O O . ASP B 1 399 ? 3.229 -10.273 -15.406 1 68.81 399 ASP B O 1
ATOM 8231 N N . VAL B 1 400 ? 1.899 -8.797 -14.516 1 67.12 400 VAL B N 1
ATOM 8232 C CA . VAL B 1 400 ? 1.438 -9.664 -13.438 1 67.12 400 VAL B CA 1
ATOM 8233 C C . VAL B 1 400 ? 0.783 -10.914 -14.016 1 67.12 400 VAL B C 1
ATOM 8235 O O . VAL B 1 400 ? 0.888 -12 -13.438 1 67.12 400 VAL B O 1
ATOM 8238 N N . ARG B 1 401 ? 0.205 -10.766 -15.141 1 71.94 401 ARG B N 1
ATOM 8239 C CA . ARG B 1 401 ? -0.408 -11.922 -15.797 1 71.94 401 ARG B CA 1
ATOM 8240 C C . ARG B 1 401 ? 0.65 -12.922 -16.25 1 71.94 401 ARG B C 1
ATOM 8242 O O . ARG B 1 401 ? 0.465 -14.133 -16.094 1 71.94 401 ARG B O 1
ATOM 8249 N N . ALA B 1 402 ? 1.65 -12.398 -16.797 1 79.25 402 ALA B N 1
ATOM 8250 C CA . ALA B 1 402 ? 2.75 -13.266 -17.219 1 79.25 402 ALA B CA 1
ATOM 8251 C C . ALA B 1 402 ? 3.336 -14.023 -16.031 1 79.25 402 ALA B C 1
ATOM 8253 O O . ALA B 1 402 ? 3.676 -15.203 -16.141 1 79.25 402 ALA B O 1
ATOM 8254 N N . ALA B 1 403 ? 3.383 -13.328 -14.906 1 78.69 403 ALA B N 1
ATOM 8255 C CA . ALA B 1 403 ? 3.91 -13.961 -13.695 1 78.69 403 ALA B CA 1
ATOM 8256 C C . ALA B 1 403 ? 2.996 -15.086 -13.219 1 78.69 403 ALA B C 1
ATOM 8258 O O . ALA B 1 403 ? 3.473 -16.141 -12.781 1 78.69 403 ALA B O 1
ATOM 8259 N N . ALA B 1 404 ? 1.774 -14.875 -13.312 1 77.62 404 ALA B N 1
ATOM 8260 C CA . ALA B 1 404 ? 0.815 -15.891 -12.898 1 77.62 404 ALA B CA 1
ATOM 8261 C C . ALA B 1 404 ? 0.902 -17.125 -13.797 1 77.62 404 ALA B C 1
ATOM 8263 O O . ALA B 1 404 ? 0.888 -18.25 -13.312 1 77.62 404 ALA B O 1
ATOM 8264 N N . VAL B 1 405 ? 0.944 -16.891 -15.086 1 83.5 405 VAL B N 1
ATOM 8265 C CA . VAL B 1 405 ? 1.051 -17.984 -16.047 1 83.5 405 VAL B CA 1
ATOM 8266 C C . VAL B 1 405 ? 2.365 -18.734 -15.828 1 83.5 405 VAL B C 1
ATOM 8268 O O . VAL B 1 405 ? 2.408 -19.953 -15.898 1 83.5 405 VAL B O 1
ATOM 8271 N N . MET B 1 406 ? 3.344 -17.969 -15.586 1 88.19 406 MET B N 1
ATOM 8272 C CA . MET B 1 406 ? 4.648 -18.562 -15.312 1 88.19 406 MET B CA 1
ATOM 8273 C C . MET B 1 406 ? 4.566 -19.531 -14.141 1 88.19 406 MET B C 1
ATOM 8275 O O . MET B 1 406 ? 5.082 -20.656 -14.227 1 88.19 406 MET B O 1
ATOM 8279 N N . GLY B 1 407 ? 3.994 -19.109 -13.117 1 85.25 407 GLY B N 1
ATOM 8280 C CA . GLY B 1 407 ? 3.826 -19.984 -11.969 1 85.25 407 GLY B CA 1
ATOM 8281 C C . GLY B 1 407 ? 3.061 -21.25 -12.297 1 85.25 407 GLY B C 1
ATOM 8282 O O . GLY B 1 407 ? 3.396 -22.344 -11.805 1 85.25 407 GLY B O 1
ATOM 8283 N N . GLN B 1 408 ? 2.09 -21.109 -13.117 1 87.19 408 GLN B N 1
ATOM 8284 C CA . GLN B 1 408 ? 1.28 -22.25 -13.539 1 87.19 408 GLN B CA 1
ATOM 8285 C C . GLN B 1 408 ? 2.09 -23.203 -14.414 1 87.19 408 GLN B C 1
ATOM 8287 O O . GLN B 1 408 ? 2.047 -24.422 -14.211 1 87.19 408 GLN B O 1
ATOM 8292 N N . VAL B 1 409 ? 2.816 -22.672 -15.289 1 92.31 409 VAL B N 1
ATOM 8293 C CA . VAL B 1 409 ? 3.604 -23.484 -16.203 1 92.31 409 VAL B CA 1
ATOM 8294 C C . VAL B 1 409 ? 4.688 -24.234 -15.438 1 92.31 409 VAL B C 1
ATOM 8296 O O . VAL B 1 409 ? 4.934 -25.406 -15.688 1 92.31 409 VAL B O 1
ATOM 8299 N N . ARG B 1 410 ? 5.281 -23.594 -14.57 1 92.62 410 ARG B N 1
ATOM 8300 C CA . ARG B 1 410 ? 6.324 -24.234 -13.773 1 92.62 410 ARG B CA 1
ATOM 8301 C C . ARG B 1 410 ? 5.762 -25.391 -12.969 1 92.62 410 ARG B C 1
ATOM 8303 O O . ARG B 1 410 ? 6.344 -26.484 -12.953 1 92.62 410 ARG B O 1
ATOM 8310 N N . ALA B 1 411 ? 4.664 -25.172 -12.336 1 90.69 411 ALA B N 1
ATOM 8311 C CA . ALA B 1 411 ? 4.039 -26.219 -11.531 1 90.69 411 ALA B CA 1
ATOM 8312 C C . ALA B 1 411 ? 3.617 -27.391 -12.398 1 90.69 411 ALA B C 1
ATOM 8314 O O . ALA B 1 411 ? 3.797 -28.547 -12.016 1 90.69 411 ALA B O 1
ATOM 8315 N N . ALA B 1 412 ? 3.096 -27.094 -13.492 1 94.81 412 ALA B N 1
ATOM 8316 C CA . ALA B 1 412 ? 2.672 -28.125 -14.43 1 94.81 412 ALA B CA 1
ATOM 8317 C C . ALA B 1 412 ? 3.863 -28.938 -14.922 1 94.81 412 ALA B C 1
ATOM 8319 O O . ALA B 1 412 ? 3.781 -30.172 -15.023 1 94.81 412 ALA B O 1
ATOM 8320 N N . LEU B 1 413 ? 4.883 -28.234 -15.211 1 97.06 413 LEU B N 1
ATOM 8321 C CA . LEU B 1 413 ? 6.082 -28.922 -15.672 1 97.06 413 LEU B CA 1
ATOM 8322 C C . LEU B 1 413 ? 6.574 -29.922 -14.625 1 97.06 413 LEU B C 1
ATOM 8324 O O . LEU B 1 413 ? 6.902 -31.062 -14.953 1 97.06 413 LEU B O 1
ATOM 8328 N N . ARG B 1 414 ? 6.613 -29.5 -13.438 1 95.06 414 ARG B N 1
ATOM 8329 C CA . ARG B 1 414 ? 7.074 -30.359 -12.352 1 95.06 414 ARG B CA 1
ATOM 8330 C C . ARG B 1 414 ? 6.191 -31.594 -12.219 1 95.06 414 ARG B C 1
ATOM 8332 O O . ARG B 1 414 ? 6.695 -32.719 -12.086 1 95.06 414 ARG B O 1
ATOM 8339 N N . ALA B 1 415 ? 4.918 -31.438 -12.297 1 95.75 415 ALA B N 1
ATOM 8340 C CA . ALA B 1 415 ? 3.98 -32.531 -12.18 1 95.75 415 ALA B CA 1
ATOM 8341 C C . ALA B 1 415 ? 4.137 -33.531 -13.336 1 95.75 415 ALA B C 1
ATOM 8343 O O . ALA B 1 415 ? 4.137 -34.75 -13.133 1 95.75 415 ALA B O 1
ATOM 8344 N N . LEU B 1 416 ? 4.266 -33.031 -14.523 1 97.62 416 LEU B N 1
ATOM 8345 C CA . LEU B 1 416 ? 4.426 -33.844 -15.703 1 97.62 416 LEU B CA 1
ATOM 8346 C C . LEU B 1 416 ? 5.738 -34.625 -15.648 1 97.62 416 LEU B C 1
ATOM 8348 O O . LEU B 1 416 ? 5.77 -35.844 -15.953 1 97.62 416 LEU B O 1
ATOM 8352 N N . ALA B 1 417 ? 6.781 -33.938 -15.211 1 97.88 417 ALA B N 1
ATOM 8353 C CA . ALA B 1 417 ? 8.102 -34.562 -15.148 1 97.88 417 ALA B CA 1
ATOM 8354 C C . ALA B 1 417 ? 8.141 -35.688 -14.125 1 97.88 417 ALA B C 1
ATOM 8356 O O . ALA B 1 417 ? 8.812 -36.688 -14.328 1 97.88 417 ALA B O 1
ATOM 8357 N N . LEU B 1 418 ? 7.449 -35.5 -13.047 1 96.44 418 LEU B N 1
ATOM 8358 C CA . LEU B 1 418 ? 7.422 -36.5 -11.984 1 96.44 418 LEU B CA 1
ATOM 8359 C C . LEU B 1 418 ? 6.621 -37.719 -12.414 1 96.44 418 LEU B C 1
ATOM 8361 O O . LEU B 1 418 ? 6.75 -38.812 -11.82 1 96.44 418 LEU B O 1
ATOM 8365 N N . THR B 1 419 ? 5.773 -37.594 -13.438 1 95.5 419 THR B N 1
ATOM 8366 C CA . THR B 1 419 ? 4.98 -38.688 -13.969 1 95.5 419 THR B CA 1
ATOM 8367 C C . THR B 1 419 ? 5.727 -39.375 -15.102 1 95.5 419 THR B C 1
ATOM 8369 O O . THR B 1 419 ? 5.828 -40.625 -15.109 1 95.5 419 THR B O 1
ATOM 8372 N N . ASP B 1 420 ? 6.195 -38.625 -15.992 1 96.56 420 ASP B N 1
ATOM 8373 C CA . ASP B 1 420 ? 7.039 -39.062 -17.094 1 96.56 420 ASP B CA 1
ATOM 8374 C C . ASP B 1 420 ? 8.102 -38 -17.422 1 96.56 420 ASP B C 1
ATOM 8376 O O . ASP B 1 420 ? 7.82 -37.031 -18.109 1 96.56 420 ASP B O 1
ATOM 8380 N N . PRO B 1 421 ? 9.336 -38.344 -17.078 1 97.38 421 PRO B N 1
ATOM 8381 C CA . PRO B 1 421 ? 10.359 -37.281 -17.141 1 97.38 421 PRO B CA 1
ATOM 8382 C C . PRO B 1 421 ? 10.898 -37.062 -18.547 1 97.38 421 PRO B C 1
ATOM 8384 O O . PRO B 1 421 ? 11.656 -36.125 -18.766 1 97.38 421 PRO B O 1
ATOM 8387 N N . ALA B 1 422 ? 10.516 -37.875 -19.531 1 97.31 422 ALA B N 1
ATOM 8388 C CA . ALA B 1 422 ? 11.055 -37.688 -20.875 1 97.31 422 ALA B CA 1
ATOM 8389 C C . ALA B 1 422 ? 10.75 -36.312 -21.422 1 97.31 422 ALA B C 1
ATOM 8391 O O . ALA B 1 422 ? 9.586 -35.906 -21.484 1 97.31 422 ALA B O 1
ATOM 8392 N N . PRO B 1 423 ? 11.773 -35.594 -21.938 1 97.75 423 PRO B N 1
ATOM 8393 C CA . PRO B 1 423 ? 11.578 -34.188 -22.344 1 97.75 423 PRO B CA 1
ATOM 8394 C C . PRO B 1 423 ? 10.477 -34.031 -23.391 1 97.75 423 PRO B C 1
ATOM 8396 O O . PRO B 1 423 ? 9.633 -33.156 -23.281 1 97.75 423 PRO B O 1
ATOM 8399 N N . PRO B 1 424 ? 10.375 -34.875 -24.453 1 97 424 PRO B N 1
ATOM 8400 C CA . PRO B 1 424 ? 9.289 -34.719 -25.422 1 97 424 PRO B CA 1
ATOM 8401 C C . PRO B 1 424 ? 7.906 -34.844 -24.797 1 97 424 PRO B C 1
ATOM 8403 O O . PRO B 1 424 ? 6.984 -34.094 -25.141 1 97 424 PRO B O 1
ATOM 8406 N N . SER B 1 425 ? 7.77 -35.781 -23.875 1 97 425 SER B N 1
ATOM 8407 C CA . SER B 1 425 ? 6.492 -36 -23.203 1 97 425 SER B CA 1
ATOM 8408 C C . SER B 1 425 ? 6.098 -34.812 -22.359 1 97 425 SER B C 1
ATOM 8410 O O . SER B 1 425 ? 4.938 -34.375 -22.375 1 97 425 SER B O 1
ATOM 8412 N N . VAL B 1 426 ? 7.062 -34.312 -21.625 1 97.94 426 VAL B N 1
ATOM 8413 C CA . VAL B 1 426 ? 6.805 -33.156 -20.75 1 97.94 426 VAL B CA 1
ATOM 8414 C C . VAL B 1 426 ? 6.418 -31.953 -21.594 1 97.94 426 VAL B C 1
ATOM 8416 O O . VAL B 1 426 ? 5.441 -31.266 -21.297 1 97.94 426 VAL B O 1
ATOM 8419 N N . LEU B 1 427 ? 7.129 -31.688 -22.656 1 97.88 427 LEU B N 1
ATOM 8420 C CA . LEU B 1 427 ? 6.863 -30.516 -23.484 1 97.88 427 LEU B CA 1
ATOM 8421 C C . LEU B 1 427 ? 5.52 -30.656 -24.203 1 97.88 427 LEU B C 1
ATOM 8423 O O . LEU B 1 427 ? 4.812 -29.656 -24.391 1 97.88 427 LEU B O 1
ATOM 8427 N N . ALA B 1 428 ? 5.191 -31.828 -24.578 1 96.94 428 ALA B N 1
ATOM 8428 C CA . ALA B 1 428 ? 3.881 -32.062 -25.188 1 96.94 428 ALA B CA 1
ATOM 8429 C C . ALA B 1 428 ? 2.758 -31.766 -24.203 1 96.94 428 ALA B C 1
ATOM 8431 O O . ALA B 1 428 ? 1.736 -31.172 -24.578 1 96.94 428 ALA B O 1
ATOM 8432 N N . GLY B 1 429 ? 2.918 -32.281 -23.016 1 96.69 429 GLY B N 1
ATOM 8433 C CA . GLY B 1 429 ? 1.942 -32 -21.969 1 96.69 429 GLY B CA 1
ATOM 8434 C C . GLY B 1 429 ? 1.807 -30.516 -21.688 1 96.69 429 GLY B C 1
ATOM 8435 O O . GLY B 1 429 ? 0.696 -30.016 -21.5 1 96.69 429 GLY B O 1
ATOM 8436 N N . LEU B 1 430 ? 2.939 -29.859 -21.609 1 97.19 430 LEU B N 1
ATOM 8437 C CA . LEU B 1 430 ? 2.93 -28.422 -21.359 1 97.19 430 LEU B CA 1
ATOM 8438 C C . LEU B 1 430 ? 2.252 -27.672 -22.516 1 97.19 430 LEU B C 1
ATOM 8440 O O . LEU B 1 430 ? 1.574 -26.672 -22.281 1 97.19 430 LEU B O 1
ATOM 8444 N N . ASP B 1 431 ? 2.477 -28.094 -23.703 1 95.94 431 ASP B N 1
ATOM 8445 C CA . ASP B 1 431 ? 1.852 -27.484 -24.859 1 95.94 431 ASP B CA 1
ATOM 8446 C C . ASP B 1 431 ? 0.329 -27.531 -24.766 1 95.94 431 ASP B C 1
ATOM 8448 O O . ASP B 1 431 ? -0.354 -26.562 -25.078 1 95.94 431 ASP B O 1
ATOM 8452 N N . ARG B 1 432 ? -0.165 -28.656 -24.375 1 94.69 432 ARG B N 1
ATOM 8453 C CA . ARG B 1 432 ? -1.605 -28.797 -24.188 1 94.69 432 ARG B CA 1
ATOM 8454 C C . ARG B 1 432 ? -2.109 -27.828 -23.125 1 94.69 432 ARG B C 1
ATOM 8456 O O . ARG B 1 432 ? -3.17 -27.219 -23.281 1 94.69 432 ARG B O 1
ATOM 8463 N N . LEU B 1 433 ? -1.348 -27.703 -22.062 1 93.69 433 LEU B N 1
ATOM 8464 C CA . LEU B 1 433 ? -1.738 -26.781 -20.984 1 93.69 433 LEU B CA 1
ATOM 8465 C C . LEU B 1 433 ? -1.79 -25.344 -21.5 1 93.69 433 LEU B C 1
ATOM 8467 O O . LEU B 1 433 ? -2.768 -24.641 -21.266 1 93.69 433 LEU B O 1
ATOM 8471 N N . VAL B 1 434 ? -0.723 -24.953 -22.141 1 93 434 VAL B N 1
ATOM 8472 C CA . VAL B 1 434 ? -0.633 -23.578 -22.625 1 93 434 VAL B CA 1
ATOM 8473 C C . VAL B 1 434 ? -1.771 -23.297 -23.594 1 93 434 VAL B C 1
ATOM 8475 O O . VAL B 1 434 ? -2.355 -22.219 -23.594 1 93 434 VAL B O 1
ATOM 8478 N N . GLY B 1 435 ? -2.072 -24.281 -24.422 1 89.69 435 GLY B N 1
ATOM 8479 C CA . GLY B 1 435 ? -3.223 -24.156 -25.297 1 89.69 435 GLY B CA 1
ATOM 8480 C C . GLY B 1 435 ? -4.531 -23.984 -24.547 1 89.69 435 GLY B C 1
ATOM 8481 O O . GLY B 1 435 ? -5.355 -23.141 -24.922 1 89.69 435 GLY B O 1
ATOM 8482 N N . SER B 1 436 ? -4.684 -24.75 -23.578 1 89.62 436 SER B N 1
ATOM 8483 C CA . SER B 1 436 ? -5.891 -24.688 -22.766 1 89.62 436 SER B CA 1
ATOM 8484 C C . SER B 1 436 ? -6.02 -23.328 -22.062 1 89.62 436 SER B C 1
ATOM 8486 O O . SER B 1 436 ? -7.105 -22.766 -22 1 89.62 436 SER B O 1
ATOM 8488 N N . LEU B 1 437 ? -4.918 -22.844 -21.453 1 86 437 LEU B N 1
ATOM 8489 C CA . LEU B 1 437 ? -4.918 -21.562 -20.781 1 86 437 LEU B CA 1
ATOM 8490 C C . LEU B 1 437 ? -5.238 -20.438 -21.766 1 86 437 LEU B C 1
ATOM 8492 O O . LEU B 1 437 ? -5.93 -19.469 -21.422 1 86 437 LEU B O 1
ATOM 8496 N N . GLY B 1 438 ? -4.676 -20.578 -22.906 1 82.81 438 GLY B N 1
ATOM 8497 C CA . GLY B 1 438 ? -4.992 -19.609 -23.938 1 82.81 438 GLY B CA 1
ATOM 8498 C C . GLY B 1 438 ? -6.465 -19.578 -24.297 1 82.81 438 GLY B C 1
ATOM 8499 O O . GLY B 1 438 ? -7.039 -18.5 -24.5 1 82.81 438 GLY B O 1
ATOM 8500 N N . ALA B 1 439 ? -7.039 -20.688 -24.391 1 80.25 439 ALA B N 1
ATOM 8501 C CA . ALA B 1 439 ? -8.461 -20.781 -24.719 1 80.25 439 ALA B CA 1
ATOM 8502 C C . ALA B 1 439 ? -9.32 -20.156 -23.625 1 80.25 439 ALA B C 1
ATOM 8504 O O . ALA B 1 439 ? -10.359 -19.547 -23.906 1 80.25 439 ALA B O 1
ATOM 8505 N N . GLU B 1 440 ? -8.883 -20.359 -22.484 1 77.19 440 GLU B N 1
ATOM 8506 C CA . GLU B 1 440 ? -9.602 -19.812 -21.344 1 77.19 440 GLU B CA 1
ATOM 8507 C C . GLU B 1 440 ? -9.578 -18.281 -21.359 1 77.19 440 GLU B C 1
ATOM 8509 O O . GLU B 1 440 ? -10.547 -17.641 -20.969 1 77.19 440 GLU B O 1
ATOM 8514 N N . SER B 1 441 ? -8.453 -17.656 -21.672 1 68.62 441 SER B N 1
ATOM 8515 C CA . SER B 1 441 ? -8.281 -16.203 -21.609 1 68.62 441 SER B CA 1
ATOM 8516 C C . SER B 1 441 ? -9.016 -15.523 -22.766 1 68.62 441 SER B C 1
ATOM 8518 O O . SER B 1 441 ? -9.211 -14.305 -22.75 1 68.62 441 SER B O 1
ATOM 8520 N N . ARG B 1 442 ? -9.812 -16.141 -23.656 1 59.16 442 ARG B N 1
ATOM 8521 C CA . ARG B 1 442 ? -10.625 -15.695 -24.797 1 59.16 442 ARG B CA 1
ATOM 8522 C C . ARG B 1 442 ? -9.875 -14.664 -25.625 1 59.16 442 ARG B C 1
ATOM 8524 O O . ARG B 1 442 ? -10.102 -14.555 -26.844 1 59.16 442 ARG B O 1
ATOM 8531 N N . ASN B 1 443 ? -8.984 -13.797 -25.016 1 57.44 443 ASN B N 1
ATOM 8532 C CA . ASN B 1 443 ? -8.477 -12.656 -25.781 1 57.44 443 ASN B CA 1
ATOM 8533 C C . ASN B 1 443 ? -6.957 -12.672 -25.859 1 57.44 443 ASN B C 1
ATOM 8535 O O . ASN B 1 443 ? -6.355 -11.766 -26.453 1 57.44 443 ASN B O 1
ATOM 8539 N N . GLU B 1 444 ? -6.391 -13.688 -25.328 1 66.75 444 GLU B N 1
ATOM 8540 C CA . GLU B 1 444 ? -4.941 -13.508 -25.328 1 66.75 444 GLU B CA 1
ATOM 8541 C C . GLU B 1 444 ? -4.223 -14.812 -25.656 1 66.75 444 GLU B C 1
ATOM 8543 O O . GLU B 1 444 ? -4.57 -15.867 -25.125 1 66.75 444 GLU B O 1
ATOM 8548 N N . GLU B 1 445 ? -3.457 -14.719 -26.781 1 77.81 445 GLU B N 1
ATOM 8549 C CA . GLU B 1 445 ? -2.572 -15.844 -27.047 1 77.81 445 GLU B CA 1
ATOM 8550 C C . GLU B 1 445 ? -1.398 -15.875 -26.078 1 77.81 445 GLU B C 1
ATOM 8552 O O . GLU B 1 445 ? -0.831 -14.836 -25.75 1 77.81 445 GLU B O 1
ATOM 8557 N N . ILE B 1 446 ? -1.236 -17.062 -25.562 1 86.06 446 ILE B N 1
ATOM 8558 C CA . ILE B 1 446 ? -0.143 -17.266 -24.609 1 86.06 446 ILE B CA 1
ATOM 8559 C C . ILE B 1 446 ? 0.946 -18.125 -25.25 1 86.06 446 ILE B C 1
ATOM 8561 O O . ILE B 1 446 ? 0.654 -19.156 -25.875 1 86.06 446 ILE B O 1
ATOM 8565 N N . PHE B 1 447 ? 2.182 -17.625 -25.234 1 90.38 447 PHE B N 1
ATOM 8566 C CA . PHE B 1 447 ? 3.336 -18.391 -25.703 1 90.38 447 PHE B CA 1
ATOM 8567 C C . PHE B 1 447 ? 4.371 -18.516 -24.578 1 90.38 447 PHE B C 1
ATOM 8569 O O . PHE B 1 447 ? 4.594 -17.578 -23.828 1 90.38 447 PHE B O 1
ATOM 8576 N N . VAL B 1 448 ? 4.922 -19.719 -24.531 1 95.25 448 VAL B N 1
ATOM 8577 C CA . VAL B 1 448 ? 5.934 -19.984 -23.516 1 95.25 448 VAL B CA 1
ATOM 8578 C C . VAL B 1 448 ? 7.152 -20.641 -24.156 1 95.25 448 VAL B C 1
ATOM 8580 O O . VAL B 1 448 ? 7.012 -21.562 -24.969 1 95.25 448 VAL B O 1
ATOM 8583 N N . THR B 1 449 ? 8.312 -20.172 -23.922 1 96.56 449 THR B N 1
ATOM 8584 C CA . THR B 1 449 ? 9.539 -20.859 -24.297 1 96.56 449 THR B CA 1
ATOM 8585 C C . THR B 1 449 ? 10.125 -21.625 -23.109 1 96.56 449 THR B C 1
ATOM 8587 O O . THR B 1 449 ? 10 -21.172 -21.969 1 96.56 449 THR B O 1
ATOM 8590 N N . VAL B 1 450 ? 10.656 -22.781 -23.375 1 97.5 450 VAL B N 1
ATOM 8591 C CA . VAL B 1 450 ? 11.18 -23.578 -22.266 1 97.5 450 VAL B CA 1
ATOM 8592 C C . VAL B 1 450 ? 12.336 -24.453 -22.766 1 97.5 450 VAL B C 1
ATOM 8594 O O . VAL B 1 450 ? 12.305 -24.953 -23.891 1 97.5 450 VAL B O 1
ATOM 8597 N N . VAL B 1 451 ? 13.375 -24.531 -22.047 1 98 451 VAL B N 1
ATOM 8598 C CA . VAL B 1 451 ? 14.375 -25.594 -22.172 1 98 451 VAL B CA 1
ATOM 8599 C C . VAL B 1 451 ? 14.305 -26.516 -20.969 1 98 451 VAL B C 1
ATOM 8601 O O . VAL B 1 451 ? 14.273 -26.062 -19.812 1 98 451 VAL B O 1
ATOM 8604 N N . TYR B 1 452 ? 14.125 -27.797 -21.219 1 98.06 452 TYR B N 1
ATOM 8605 C CA . TYR B 1 452 ? 13.977 -28.812 -20.188 1 98.06 452 TYR B CA 1
ATOM 8606 C C . TYR B 1 452 ? 14.969 -29.953 -20.391 1 98.06 452 TYR B C 1
ATOM 8608 O O . TYR B 1 452 ? 15.141 -30.453 -21.516 1 98.06 452 TYR B O 1
ATOM 8616 N N . GLY B 1 453 ? 15.641 -30.297 -19.297 1 98.12 453 GLY B N 1
ATOM 8617 C CA . GLY B 1 453 ? 16.625 -31.375 -19.375 1 98.12 453 GLY B CA 1
ATOM 8618 C C . GLY B 1 453 ? 16.594 -32.281 -18.156 1 98.12 453 GLY B C 1
ATOM 8619 O O . GLY B 1 453 ? 16.141 -31.891 -17.094 1 98.12 453 GLY B O 1
ATOM 8620 N N . VAL B 1 454 ? 17.031 -33.5 -18.359 1 98.44 454 VAL B N 1
ATOM 8621 C CA . VAL B 1 454 ? 17.156 -34.469 -17.297 1 98.44 454 VAL B CA 1
ATOM 8622 C C . VAL B 1 454 ? 18.609 -34.938 -17.172 1 98.44 454 VAL B C 1
ATOM 8624 O O . VAL B 1 454 ? 19.188 -35.438 -18.141 1 98.44 454 VAL B O 1
ATOM 8627 N N . LEU B 1 455 ? 19.172 -34.781 -15.984 1 98.19 455 LEU B N 1
ATOM 8628 C CA . LEU B 1 455 ? 20.547 -35.156 -15.695 1 98.19 455 LEU B CA 1
ATOM 8629 C C . LEU B 1 455 ? 20.594 -36.438 -14.867 1 98.19 455 LEU B C 1
ATOM 8631 O O . LEU B 1 455 ? 19.906 -36.562 -13.852 1 98.19 455 LEU B O 1
ATOM 8635 N N . ASP B 1 456 ? 21.281 -37.406 -15.352 1 96.81 456 ASP B N 1
ATOM 8636 C CA . ASP B 1 456 ? 21.578 -38.594 -14.578 1 96.81 456 ASP B CA 1
ATOM 8637 C C . ASP B 1 456 ? 22.859 -38.438 -13.766 1 96.81 456 ASP B C 1
ATOM 8639 O O . ASP B 1 456 ? 23.953 -38.438 -14.328 1 96.81 456 ASP B O 1
ATOM 8643 N N . PRO B 1 457 ? 22.719 -38.344 -12.531 1 93.62 457 PRO B N 1
ATOM 8644 C CA . PRO B 1 457 ? 23.906 -38.062 -11.711 1 93.62 457 PRO B CA 1
ATOM 8645 C C . PRO B 1 457 ? 24.906 -39.219 -11.703 1 93.62 457 PRO B C 1
ATOM 8647 O O . PRO B 1 457 ? 26.062 -39.031 -11.297 1 93.62 457 PRO B O 1
ATOM 8650 N N . SER B 1 458 ? 24.5 -40.375 -12.062 1 92.31 458 SER B N 1
ATOM 8651 C CA . SER B 1 458 ? 25.391 -41.531 -12.031 1 92.31 458 SER B CA 1
ATOM 8652 C C . SER B 1 458 ? 26.5 -41.406 -13.078 1 92.31 458 SER B C 1
ATOM 8654 O O . SER B 1 458 ? 27.625 -41.812 -12.852 1 92.31 458 SER B O 1
ATOM 8656 N N . ASP B 1 459 ? 26.172 -40.781 -14.234 1 92.69 459 ASP B N 1
ATOM 8657 C CA . ASP B 1 459 ? 27.188 -40.719 -15.281 1 92.69 459 ASP B CA 1
ATOM 8658 C C . ASP B 1 459 ? 27.297 -39.312 -15.875 1 92.69 459 ASP B C 1
ATOM 8660 O O . ASP B 1 459 ? 28.094 -39.094 -16.781 1 92.69 459 ASP B O 1
ATOM 8664 N N . GLY B 1 460 ? 26.469 -38.469 -15.438 1 95.31 460 GLY B N 1
ATOM 8665 C CA . GLY B 1 460 ? 26.547 -37.062 -15.875 1 95.31 460 GLY B CA 1
ATOM 8666 C C . GLY B 1 460 ? 25.859 -36.844 -17.203 1 95.31 460 GLY B C 1
ATOM 8667 O O . GLY B 1 460 ? 26 -35.75 -17.797 1 95.31 460 GLY B O 1
ATOM 8668 N N . SER B 1 461 ? 25.141 -37.781 -17.703 1 97.19 461 SER B N 1
ATOM 8669 C CA . SER B 1 461 ? 24.453 -37.625 -18.984 1 97.19 461 SER B CA 1
ATOM 8670 C C . SER B 1 461 ? 23.234 -36.719 -18.828 1 97.19 461 SER B C 1
ATOM 8672 O O . SER B 1 461 ? 22.531 -36.781 -17.812 1 97.19 461 SER B O 1
ATOM 8674 N N . ILE B 1 462 ? 23.031 -35.844 -19.891 1 97.81 462 ILE B N 1
ATOM 8675 C CA . ILE B 1 462 ? 21.875 -34.938 -19.906 1 97.81 462 ILE B CA 1
ATOM 8676 C C . ILE B 1 462 ? 21.109 -35.125 -21.219 1 97.81 462 ILE B C 1
ATOM 8678 O O . ILE B 1 462 ? 21.703 -35.156 -22.297 1 97.81 462 ILE B O 1
ATOM 8682 N N . THR B 1 463 ? 19.844 -35.375 -21.109 1 97.88 463 THR B N 1
ATOM 8683 C CA . THR B 1 463 ? 18.938 -35.312 -22.25 1 97.88 463 THR B CA 1
ATOM 8684 C C . THR B 1 463 ? 18.078 -34.031 -22.188 1 97.88 463 THR B C 1
ATOM 8686 O O . THR B 1 463 ? 17.406 -33.781 -21.188 1 97.88 463 THR B O 1
ATOM 8689 N N . LEU B 1 464 ? 18.109 -33.219 -23.281 1 97.06 464 LEU B N 1
ATOM 8690 C CA . LEU B 1 464 ? 17.438 -31.922 -23.219 1 97.06 464 LEU B CA 1
ATOM 8691 C C . LEU B 1 464 ? 16.578 -31.719 -24.453 1 97.06 464 LEU B C 1
ATOM 8693 O O . LEU B 1 464 ? 16.828 -32.312 -25.516 1 97.06 464 LEU B O 1
ATOM 8697 N N . ALA B 1 465 ? 15.531 -30.938 -24.328 1 97.94 465 ALA B N 1
ATOM 8698 C CA . ALA B 1 465 ? 14.703 -30.422 -25.406 1 97.94 465 ALA B CA 1
ATOM 8699 C C . ALA B 1 465 ? 14.383 -28.938 -25.219 1 97.94 465 ALA B C 1
ATOM 8701 O O . ALA B 1 465 ? 14.375 -28.453 -24.078 1 97.94 465 ALA B O 1
ATOM 8702 N N . SER B 1 466 ? 14.211 -28.281 -26.328 1 97.12 466 SER B N 1
ATOM 8703 C CA . SER B 1 466 ? 13.969 -26.844 -26.281 1 97.12 466 SER B CA 1
ATOM 8704 C C . SER B 1 466 ? 12.727 -26.469 -27.078 1 97.12 466 SER B C 1
ATOM 8706 O O . SER B 1 466 ? 12.562 -26.891 -28.219 1 97.12 466 SER B O 1
ATOM 8708 N N . ALA B 1 467 ? 11.844 -25.828 -26.422 1 97.56 467 ALA B N 1
ATOM 8709 C CA . ALA B 1 467 ? 10.695 -25.219 -27.078 1 97.56 467 ALA B CA 1
ATOM 8710 C C . ALA B 1 467 ? 10.898 -23.719 -27.281 1 97.56 467 ALA B C 1
ATOM 8712 O O . ALA B 1 467 ? 10.406 -22.906 -26.484 1 97.56 467 ALA B O 1
ATOM 8713 N N . GLY B 1 468 ? 11.555 -23.344 -28.328 1 94.94 468 GLY B N 1
ATOM 8714 C CA . GLY B 1 468 ? 11.742 -21.953 -28.688 1 94.94 468 GLY B CA 1
ATOM 8715 C C . GLY B 1 468 ? 12.672 -21.219 -27.734 1 94.94 468 GLY B C 1
ATOM 8716 O O . GLY B 1 468 ? 12.727 -19.984 -27.734 1 94.94 468 GLY B O 1
ATOM 8717 N N . HIS B 1 469 ? 13.32 -21.875 -26.828 1 95.81 469 HIS B N 1
ATOM 8718 C CA . HIS B 1 469 ? 14.188 -21.25 -25.844 1 95.81 469 HIS B CA 1
ATOM 8719 C C . HIS B 1 469 ? 15.641 -21.266 -26.297 1 95.81 469 HIS B C 1
ATOM 8721 O O . HIS B 1 469 ? 16.062 -22.141 -27.047 1 95.81 469 HIS B O 1
ATOM 8727 N N . PRO B 1 470 ? 16.453 -20.25 -25.875 1 93.94 470 PRO B N 1
ATOM 8728 C CA . PRO B 1 470 ? 17.859 -20.234 -26.281 1 93.94 470 PRO B CA 1
ATOM 8729 C C . PRO B 1 470 ? 18.609 -21.484 -25.797 1 93.94 470 PRO B C 1
ATOM 8731 O O . PRO B 1 470 ? 18.344 -21.984 -24.703 1 93.94 470 PRO B O 1
ATOM 8734 N N . PRO B 1 471 ? 19.531 -21.969 -26.641 1 95.31 471 PRO B N 1
ATOM 8735 C CA . PRO B 1 471 ? 20.297 -23.141 -26.219 1 95.31 471 PRO B CA 1
ATOM 8736 C C . PRO B 1 471 ? 21.203 -22.859 -25.031 1 95.31 471 PRO B C 1
ATOM 8738 O O . PRO B 1 471 ? 21.781 -21.766 -24.938 1 95.31 471 PRO B O 1
ATOM 8741 N N . PRO B 1 472 ? 21.359 -23.828 -24.125 1 97.25 472 PRO B N 1
ATOM 8742 C CA . PRO B 1 472 ? 22.266 -23.625 -23 1 97.25 472 PRO B CA 1
ATOM 8743 C C . PRO B 1 472 ? 23.719 -23.469 -23.422 1 97.25 472 PRO B C 1
ATOM 8745 O O . PRO B 1 472 ? 24.078 -23.797 -24.562 1 97.25 472 PRO B O 1
ATOM 8748 N N . VAL B 1 473 ? 24.547 -22.938 -22.516 1 97.62 473 VAL B N 1
ATOM 8749 C CA . VAL B 1 473 ? 25.984 -22.844 -22.703 1 97.62 473 VAL B CA 1
ATOM 8750 C C . VAL B 1 473 ? 26.688 -23.953 -21.906 1 97.62 473 VAL B C 1
ATOM 8752 O O . VAL B 1 473 ? 26.391 -24.141 -20.719 1 97.62 473 VAL B O 1
ATOM 8755 N N . LEU B 1 474 ? 27.516 -24.719 -22.562 1 97.38 474 LEU B N 1
ATOM 8756 C CA . LEU B 1 474 ? 28.328 -25.75 -21.906 1 97.38 474 LEU B CA 1
ATOM 8757 C C . LEU B 1 474 ? 29.766 -25.266 -21.734 1 97.38 474 LEU B C 1
ATOM 8759 O O . LEU B 1 474 ? 30.453 -24.953 -22.703 1 97.38 474 LEU B O 1
ATOM 8763 N N . ARG B 1 475 ? 30.141 -25.172 -20.5 1 96.5 475 ARG B N 1
ATOM 8764 C CA . ARG B 1 475 ? 31.531 -24.859 -20.188 1 96.5 475 ARG B CA 1
ATOM 8765 C C . ARG B 1 475 ? 32.312 -26.109 -19.859 1 96.5 475 ARG B C 1
ATOM 8767 O O . ARG B 1 475 ? 31.984 -26.844 -18.922 1 96.5 475 ARG B O 1
ATOM 8774 N N . ARG B 1 476 ? 33.281 -26.391 -20.641 1 94.56 476 ARG B N 1
ATOM 8775 C CA . ARG B 1 476 ? 34.188 -27.516 -20.375 1 94.56 476 ARG B CA 1
ATOM 8776 C C . ARG B 1 476 ? 35.375 -27.078 -19.531 1 94.56 476 ARG B C 1
ATOM 8778 O O . ARG B 1 476 ? 36.062 -26.094 -19.844 1 94.56 476 ARG B O 1
ATOM 8785 N N . ALA B 1 477 ? 35.5 -27.859 -18.484 1 87.56 477 ALA B N 1
ATOM 8786 C CA . ALA B 1 477 ? 36.625 -27.516 -17.609 1 87.56 477 ALA B CA 1
ATOM 8787 C C . ALA B 1 477 ? 37.969 -27.812 -18.297 1 87.56 477 ALA B C 1
ATOM 8789 O O . ALA B 1 477 ? 38.062 -28.781 -19.062 1 87.56 477 ALA B O 1
ATOM 8790 N N . GLY B 1 478 ? 38.906 -26.938 -18.25 1 78 478 GLY B N 1
ATOM 8791 C CA . GLY B 1 478 ? 40.219 -27.188 -18.797 1 78 478 GLY B CA 1
ATOM 8792 C C . GLY B 1 478 ? 40.969 -28.297 -18.062 1 78 478 GLY B C 1
ATOM 8793 O O . GLY B 1 478 ? 40.781 -28.453 -16.844 1 78 478 GLY B O 1
ATOM 8794 N N . LEU B 1 479 ? 41.375 -29.375 -18.766 1 69.94 479 LEU B N 1
ATOM 8795 C CA . LEU B 1 479 ? 42.156 -30.453 -18.172 1 69.94 479 LEU B CA 1
ATOM 8796 C C . LEU B 1 479 ? 43.656 -30.203 -18.359 1 69.94 479 LEU B C 1
ATOM 8798 O O . LEU B 1 479 ? 44.062 -29.703 -19.406 1 69.94 479 LEU B O 1
ATOM 8802 N N . GLY B 1 480 ? 44.469 -30.578 -17.312 1 64 480 GLY B N 1
ATOM 8803 C CA . GLY B 1 480 ? 45.906 -30.625 -17.391 1 64 480 GLY B CA 1
ATOM 8804 C C . GLY B 1 480 ? 46.531 -29.297 -17.766 1 64 480 GLY B C 1
ATOM 8805 O O . GLY B 1 480 ? 47.438 -29.234 -18.594 1 64 480 GLY B O 1
ATOM 8806 N N . GLY B 1 481 ? 45.906 -28.109 -17.25 1 68.12 481 GLY B N 1
ATOM 8807 C CA . GLY B 1 481 ? 46.531 -26.812 -17.531 1 68.12 481 GLY B CA 1
ATOM 8808 C C . GLY B 1 481 ? 45.906 -26.109 -18.719 1 68.12 481 GLY B C 1
ATOM 8809 O O . GLY B 1 481 ? 46.219 -24.953 -19.016 1 68.12 481 GLY B O 1
ATOM 8810 N N . GLU B 1 482 ? 45.062 -26.688 -19.531 1 79.12 482 GLU B N 1
ATOM 8811 C CA . GLU B 1 482 ? 44.406 -26.047 -20.672 1 79.12 482 GLU B CA 1
ATOM 8812 C C . GLU B 1 482 ? 43.281 -25.141 -20.203 1 79.12 482 GLU B C 1
ATOM 8814 O O . GLU B 1 482 ? 42.625 -25.422 -19.188 1 79.12 482 GLU B O 1
ATOM 8819 N N . PRO B 1 483 ? 43.125 -24.109 -20.969 1 86.38 483 PRO B N 1
ATOM 8820 C CA . PRO B 1 483 ? 42.062 -23.188 -20.594 1 86.38 483 PRO B CA 1
ATOM 8821 C C . PRO B 1 483 ? 40.656 -23.781 -20.781 1 86.38 483 PRO B C 1
ATOM 8823 O O . PRO B 1 483 ? 40.469 -24.656 -21.625 1 86.38 483 PRO B O 1
ATOM 8826 N N . ALA B 1 484 ? 39.781 -23.391 -20.016 1 90.88 484 ALA B N 1
ATOM 8827 C CA . ALA B 1 484 ? 38.375 -23.781 -20.141 1 90.88 484 ALA B CA 1
ATOM 8828 C C . ALA B 1 484 ? 37.781 -23.297 -21.453 1 90.88 484 ALA B C 1
ATOM 8830 O O . ALA B 1 484 ? 38.281 -22.328 -22.047 1 90.88 484 ALA B O 1
ATOM 8831 N N . THR B 1 485 ? 36.906 -24.062 -22.078 1 94.5 485 THR B N 1
ATOM 8832 C CA . THR B 1 485 ? 36.219 -23.672 -23.281 1 94.5 485 THR B CA 1
ATOM 8833 C C . THR B 1 485 ? 34.688 -23.672 -23.047 1 94.5 485 THR B C 1
ATOM 8835 O O . THR B 1 485 ? 34.219 -24.219 -22.062 1 94.5 485 THR B O 1
ATOM 8838 N N . ALA B 1 486 ? 34 -22.953 -23.859 1 96.5 486 ALA B N 1
ATOM 8839 C CA . ALA B 1 486 ? 32.562 -22.906 -23.766 1 96.5 486 ALA B CA 1
ATOM 8840 C C . ALA B 1 486 ? 31.906 -22.922 -25.141 1 96.5 486 ALA B C 1
ATOM 8842 O O . ALA B 1 486 ? 32.469 -22.406 -26.109 1 96.5 486 ALA B O 1
ATOM 8843 N N . GLU B 1 487 ? 30.781 -23.547 -25.297 1 96.56 487 GLU B N 1
ATOM 8844 C CA . GLU B 1 487 ? 30.031 -23.609 -26.547 1 96.56 487 GLU B CA 1
ATOM 8845 C C . GLU B 1 487 ? 28.531 -23.734 -26.297 1 96.56 487 GLU B C 1
ATOM 8847 O O . GLU B 1 487 ? 28.109 -24.078 -25.188 1 96.56 487 GLU B O 1
ATOM 8852 N N . LEU B 1 488 ? 27.75 -23.422 -27.297 1 96.31 488 LEU B N 1
ATOM 8853 C CA . LEU B 1 488 ? 26.312 -23.625 -27.219 1 96.31 488 LEU B CA 1
ATOM 8854 C C . LEU B 1 488 ? 25.953 -25.094 -27.406 1 96.31 488 LEU B C 1
ATOM 8856 O O . LEU B 1 488 ? 26.516 -25.75 -28.297 1 96.31 488 LEU B O 1
ATOM 8860 N N . VAL B 1 489 ? 25.078 -25.562 -26.562 1 96.62 489 VAL B N 1
ATOM 8861 C CA . VAL B 1 489 ? 24.641 -26.938 -26.672 1 96.62 489 VAL B CA 1
ATOM 8862 C C . VAL B 1 489 ? 23.812 -27.109 -27.938 1 96.62 489 VAL B C 1
ATOM 8864 O O . VAL B 1 489 ? 22.984 -26.25 -28.281 1 96.62 489 VAL B O 1
ATOM 8867 N N . LYS B 1 490 ? 24.078 -28.172 -28.641 1 93.5 490 LYS B N 1
ATOM 8868 C CA . LYS B 1 490 ? 23.297 -28.469 -29.844 1 93.5 490 LYS B CA 1
ATOM 8869 C C . LYS B 1 490 ? 21.969 -29.125 -29.484 1 93.5 490 LYS B C 1
ATOM 8871 O O . LYS B 1 490 ? 21.891 -30.359 -29.344 1 93.5 490 LYS B O 1
ATOM 8876 N N . VAL B 1 491 ? 20.938 -28.391 -29.375 1 93.44 491 VAL B N 1
ATOM 8877 C CA . VAL B 1 491 ? 19.578 -28.859 -29.125 1 93.44 491 VAL B CA 1
ATOM 8878 C C . VAL B 1 491 ? 18.688 -28.531 -30.312 1 93.44 491 VAL B C 1
ATOM 8880 O O . VAL B 1 491 ? 18.672 -27.406 -30.797 1 93.44 491 VAL B O 1
ATOM 8883 N N . PRO B 1 492 ? 18.031 -29.562 -30.875 1 93.31 492 PRO B N 1
ATOM 8884 C CA . PRO B 1 492 ? 17.125 -29.25 -31.984 1 93.31 492 PRO B CA 1
ATOM 8885 C C . PRO B 1 492 ? 16.094 -28.188 -31.625 1 93.31 492 PRO B C 1
ATOM 8887 O O . PRO B 1 492 ? 15.469 -28.25 -30.562 1 93.31 492 PRO B O 1
ATOM 8890 N N . PRO B 1 493 ? 16.031 -27.203 -32.438 1 88.81 493 PRO B N 1
ATOM 8891 C CA . PRO B 1 493 ? 15.055 -26.156 -32.156 1 88.81 493 PRO B CA 1
ATOM 8892 C C . PRO B 1 493 ? 13.609 -26.641 -32.219 1 88.81 493 PRO B C 1
ATOM 8894 O O . PRO B 1 493 ? 13.289 -27.531 -33.031 1 88.81 493 PRO B O 1
ATOM 8897 N N . GLY B 1 494 ? 12.789 -26.234 -31.391 1 92.69 494 GLY B N 1
ATOM 8898 C CA . GLY B 1 494 ? 11.359 -26.5 -31.391 1 92.69 494 GLY B CA 1
ATOM 8899 C C . GLY B 1 494 ? 10.516 -25.25 -31.25 1 92.69 494 GLY B C 1
ATOM 8900 O O . GLY B 1 494 ? 11.016 -24.203 -30.828 1 92.69 494 GLY B O 1
ATOM 8901 N N . ALA B 1 495 ? 9.266 -25.328 -31.703 1 94.5 495 ALA B N 1
ATOM 8902 C CA . ALA B 1 495 ? 8.344 -24.203 -31.594 1 94.5 495 ALA B CA 1
ATOM 8903 C C . ALA B 1 495 ? 8.039 -23.891 -30.125 1 94.5 495 ALA B C 1
ATOM 8905 O O . ALA B 1 495 ? 8.023 -24.781 -29.281 1 94.5 495 ALA B O 1
ATOM 8906 N N . PRO B 1 496 ? 7.824 -22.625 -29.891 1 95.56 496 PRO B N 1
ATOM 8907 C CA . PRO B 1 496 ? 7.344 -22.312 -28.547 1 95.56 496 PRO B CA 1
ATOM 8908 C C . PRO B 1 496 ? 6.062 -23.062 -28.188 1 95.56 496 PRO B C 1
ATOM 8910 O O . PRO B 1 496 ? 5.312 -23.469 -29.078 1 95.56 496 PRO B O 1
ATOM 8913 N N . LEU B 1 497 ? 5.863 -23.266 -26.953 1 96.19 497 LEU B N 1
ATOM 8914 C CA . LEU B 1 497 ? 4.652 -23.922 -26.5 1 96.19 497 LEU B CA 1
ATOM 8915 C C . LEU B 1 497 ? 3.418 -23.094 -26.812 1 96.19 497 LEU B C 1
ATOM 8917 O O . LEU B 1 497 ? 3.457 -21.859 -26.734 1 96.19 497 LEU B O 1
ATOM 8921 N N . GLY B 1 498 ? 2.322 -23.703 -27.094 1 92.31 498 GLY B N 1
ATOM 8922 C CA . GLY B 1 498 ? 1.082 -23.031 -27.453 1 92.31 498 GLY B CA 1
ATOM 8923 C C . GLY B 1 498 ? 0.835 -23 -28.953 1 92.31 498 GLY B C 1
ATOM 8924 O O . GLY B 1 498 ? -0.274 -22.703 -29.391 1 92.31 498 GLY B O 1
ATOM 8925 N N . LEU B 1 499 ? 1.856 -23.328 -29.719 1 91.25 499 LEU B N 1
ATOM 8926 C CA . LEU B 1 499 ? 1.741 -23.312 -31.172 1 91.25 499 LEU B CA 1
ATOM 8927 C C . LEU B 1 499 ? 1.625 -24.719 -31.734 1 91.25 499 LEU B C 1
ATOM 8929 O O . LEU B 1 499 ? 1.415 -24.891 -32.938 1 91.25 499 LEU B O 1
ATOM 8933 N N . GLY B 1 500 ? 1.697 -25.641 -30.875 1 89.88 500 GLY B N 1
ATOM 8934 C CA . GLY B 1 500 ? 1.712 -27.016 -31.344 1 89.88 500 GLY B CA 1
ATOM 8935 C C . GLY B 1 500 ? 3.047 -27.438 -31.938 1 89.88 500 GLY B C 1
ATOM 8936 O O . GLY B 1 500 ? 3.855 -26.578 -32.312 1 89.88 500 GLY B O 1
ATOM 8937 N N . GLY B 1 501 ? 3.4 -28.781 -31.766 1 90.25 501 GLY B N 1
ATOM 8938 C CA . GLY B 1 501 ? 4.641 -29.25 -32.375 1 90.25 501 GLY B CA 1
ATOM 8939 C C . GLY B 1 501 ? 5.18 -30.516 -31.719 1 90.25 501 GLY B C 1
ATOM 8940 O O . GLY B 1 501 ? 4.488 -31.156 -30.922 1 90.25 501 GLY B O 1
ATOM 8941 N N . ARG B 1 502 ? 6.309 -30.891 -32.281 1 93.44 502 ARG B N 1
ATOM 8942 C CA . ARG B 1 502 ? 7.078 -32 -31.734 1 93.44 502 ARG B CA 1
ATOM 8943 C C . ARG B 1 502 ? 8.492 -31.562 -31.359 1 93.44 502 ARG B C 1
ATOM 8945 O O . ARG B 1 502 ? 9.109 -30.781 -32.094 1 93.44 502 ARG B O 1
ATOM 8952 N N . TRP B 1 503 ? 8.914 -32.031 -30.297 1 96.12 503 TRP B N 1
ATOM 8953 C CA . TRP B 1 503 ? 10.219 -31.625 -29.797 1 96.12 503 TRP B CA 1
ATOM 8954 C C . TRP B 1 503 ? 11.172 -32.812 -29.719 1 96.12 503 TRP B C 1
ATOM 8956 O O . TRP B 1 503 ? 10.867 -33.812 -29.094 1 96.12 503 TRP B O 1
ATOM 8966 N N . GLN B 1 504 ? 12.25 -32.625 -30.359 1 95.94 504 GLN B N 1
ATOM 8967 C CA . GLN B 1 504 ? 13.289 -33.625 -30.359 1 95.94 504 GLN B CA 1
ATOM 8968 C C . GLN B 1 504 ? 14.336 -33.375 -29.281 1 95.94 504 GLN B C 1
ATOM 8970 O O . GLN B 1 504 ? 14.438 -32.25 -28.781 1 95.94 504 GLN B O 1
ATOM 8975 N N . THR B 1 505 ? 14.992 -34.438 -28.922 1 96.69 505 THR B N 1
ATOM 8976 C CA . THR B 1 505 ? 15.93 -34.312 -27.812 1 96.69 505 THR B CA 1
ATOM 8977 C C . THR B 1 505 ? 17.375 -34.219 -28.312 1 96.69 505 THR B C 1
ATOM 8979 O O . THR B 1 505 ? 17.672 -34.688 -29.422 1 96.69 505 THR B O 1
ATOM 8982 N N . GLY B 1 506 ? 18.156 -33.469 -27.609 1 95.81 506 GLY B N 1
ATOM 8983 C CA . GLY B 1 506 ? 19.609 -33.531 -27.688 1 95.81 506 GLY B CA 1
ATOM 8984 C C . GLY B 1 506 ? 20.25 -34.094 -26.422 1 95.81 506 GLY B C 1
ATOM 8985 O O . GLY B 1 506 ? 19.594 -34.188 -25.391 1 95.81 506 GLY B O 1
ATOM 8986 N N . SER B 1 507 ? 21.469 -34.625 -26.562 1 95.31 507 SER B N 1
ATOM 8987 C CA . SER B 1 507 ? 22.141 -35.219 -25.406 1 95.31 507 SER B CA 1
ATOM 8988 C C . SER B 1 507 ? 23.562 -34.656 -25.25 1 95.31 507 SER B C 1
ATOM 8990 O O . SER B 1 507 ? 24.188 -34.281 -26.234 1 95.31 507 SER B O 1
ATOM 8992 N N . LEU B 1 508 ? 24 -34.625 -24.062 1 95.81 508 LEU B N 1
ATOM 8993 C CA . LEU B 1 508 ? 25.375 -34.281 -23.734 1 95.81 508 LEU B CA 1
ATOM 8994 C C . LEU B 1 508 ? 25.828 -34.938 -22.438 1 95.81 508 LEU B C 1
ATOM 8996 O O . LEU B 1 508 ? 25.016 -35.5 -21.719 1 95.81 508 LEU B O 1
ATOM 9000 N N . ILE B 1 509 ? 27.109 -35 -22.219 1 96.19 509 ILE B N 1
ATOM 9001 C CA . ILE B 1 509 ? 27.672 -35.531 -20.984 1 96.19 509 ILE B CA 1
ATOM 9002 C C . ILE B 1 509 ? 28.406 -34.406 -20.234 1 96.19 509 ILE B C 1
ATOM 9004 O O . ILE B 1 509 ? 29.234 -33.688 -20.812 1 96.19 509 ILE B O 1
ATOM 9008 N N . LEU B 1 510 ? 28.062 -34.219 -19.078 1 95.44 510 LEU B N 1
ATOM 9009 C CA . LEU B 1 510 ? 28.75 -33.312 -18.203 1 95.44 510 LEU B CA 1
ATOM 9010 C C . LEU B 1 510 ? 29.891 -34 -17.469 1 95.44 510 LEU B C 1
ATOM 9012 O O . LEU B 1 510 ? 29.688 -34.656 -16.438 1 95.44 510 LEU B O 1
ATOM 9016 N N . GLU B 1 511 ? 31.078 -33.781 -17.922 1 92.19 511 GLU B N 1
ATOM 9017 C CA . GLU B 1 511 ? 32.25 -34.375 -17.281 1 92.19 511 GLU B CA 1
ATOM 9018 C C . GLU B 1 511 ? 32.594 -33.625 -15.977 1 92.19 511 GLU B C 1
ATOM 9020 O O . GLU B 1 511 ? 32.156 -32.5 -15.781 1 92.19 511 GLU B O 1
ATOM 9025 N N . PRO B 1 512 ? 33.281 -34.344 -15.086 1 88.88 512 PRO B N 1
ATOM 9026 C CA . PRO B 1 512 ? 33.656 -33.625 -13.859 1 88.88 512 PRO B CA 1
ATOM 9027 C C . PRO B 1 512 ? 34.344 -32.281 -14.133 1 88.88 512 PRO B C 1
ATOM 9029 O O . PRO B 1 512 ? 35.281 -32.219 -14.938 1 88.88 512 PRO B O 1
ATOM 9032 N N . GLY B 1 513 ? 33.812 -31.25 -13.555 1 87.75 513 GLY B N 1
ATOM 9033 C CA . GLY B 1 513 ? 34.344 -29.906 -13.742 1 87.75 513 GLY B CA 1
ATOM 9034 C C . GLY B 1 513 ? 33.531 -29.094 -14.727 1 87.75 513 GLY B C 1
ATOM 9035 O O . GLY B 1 513 ? 33.656 -27.859 -14.766 1 87.75 513 GLY B O 1
ATOM 9036 N N . ASP B 1 514 ? 32.781 -29.719 -15.555 1 93.75 514 ASP B N 1
ATOM 9037 C CA . ASP B 1 514 ? 31.953 -29.047 -16.562 1 93.75 514 ASP B CA 1
ATOM 9038 C C . ASP B 1 514 ? 30.75 -28.359 -15.914 1 93.75 514 ASP B C 1
ATOM 9040 O O . ASP B 1 514 ? 30.312 -28.75 -14.828 1 93.75 514 ASP B O 1
ATOM 9044 N N . THR B 1 515 ? 30.344 -27.266 -16.531 1 95.19 515 THR B N 1
ATOM 9045 C CA . THR B 1 515 ? 29.156 -26.547 -16.094 1 95.19 515 THR B CA 1
ATOM 9046 C C . THR B 1 515 ? 28.203 -26.297 -17.266 1 95.19 515 THR B C 1
ATOM 9048 O O . THR B 1 515 ? 28.656 -25.969 -18.375 1 95.19 515 THR B O 1
ATOM 9051 N N . VAL B 1 516 ? 26.969 -26.609 -17.078 1 97.44 516 VAL B N 1
ATOM 9052 C CA . VAL B 1 516 ? 25.938 -26.234 -18.047 1 97.44 516 VAL B CA 1
ATOM 9053 C C . VAL B 1 516 ? 25.156 -25.031 -17.547 1 97.44 516 VAL B C 1
ATOM 9055 O O . VAL B 1 516 ? 24.812 -24.953 -16.359 1 97.44 516 VAL B O 1
ATOM 9058 N N . LEU B 1 517 ? 24.969 -24.062 -18.406 1 97.31 517 LEU B N 1
ATOM 9059 C CA . LEU B 1 517 ? 24.328 -22.797 -18.047 1 97.31 517 LEU B CA 1
ATOM 9060 C C . LEU B 1 517 ? 23.078 -22.562 -18.906 1 97.31 517 LEU B C 1
ATOM 9062 O O . LEU B 1 517 ? 23.172 -22.484 -20.125 1 97.31 517 LEU B O 1
ATOM 9066 N N . MET B 1 518 ? 21.906 -22.562 -18.25 1 97.75 518 MET B N 1
ATOM 9067 C CA . MET B 1 518 ? 20.641 -22.172 -18.875 1 97.75 518 MET B CA 1
ATOM 9068 C C . MET B 1 518 ? 20.281 -20.734 -18.531 1 97.75 518 MET B C 1
ATOM 9070 O O . MET B 1 518 ? 20.547 -20.281 -17.422 1 97.75 518 MET B O 1
ATOM 9074 N N . TYR B 1 519 ? 19.641 -20.031 -19.484 1 96.69 519 TYR B N 1
ATOM 9075 C CA . TYR B 1 519 ? 19.406 -18.609 -19.281 1 96.69 519 TYR B CA 1
ATOM 9076 C C . TYR B 1 519 ? 18.203 -18.141 -20.109 1 96.69 519 TYR B C 1
ATOM 9078 O O . TYR B 1 519 ? 17.844 -18.766 -21.109 1 96.69 519 TYR B O 1
ATOM 9086 N N . SER B 1 520 ? 17.562 -17.094 -19.656 1 93.81 520 SER B N 1
ATOM 9087 C CA . SER B 1 520 ? 16.469 -16.484 -20.406 1 93.81 520 SER B CA 1
ATOM 9088 C C . SER B 1 520 ? 17 -15.453 -21.391 1 93.81 520 SER B C 1
ATOM 9090 O O . SER B 1 520 ? 18.172 -15.078 -21.344 1 93.81 520 SER B O 1
ATOM 9092 N N . ASP B 1 521 ? 16.156 -15.008 -22.266 1 91.19 521 ASP B N 1
ATOM 9093 C CA . ASP B 1 521 ? 16.578 -14.117 -23.344 1 91.19 521 ASP B CA 1
ATOM 9094 C C . ASP B 1 521 ? 17.016 -12.758 -22.797 1 91.19 521 ASP B C 1
ATOM 9096 O O . ASP B 1 521 ? 17.797 -12.047 -23.422 1 91.19 521 ASP B O 1
ATOM 9100 N N . GLY B 1 522 ? 16.562 -12.445 -21.672 1 90.12 522 GLY B N 1
ATOM 9101 C CA . GLY B 1 522 ? 16.969 -11.188 -21.062 1 90.12 522 GLY B CA 1
ATOM 9102 C C . GLY B 1 522 ? 18.453 -11.109 -20.766 1 90.12 522 GLY B C 1
ATOM 9103 O O . GLY B 1 522 ? 19 -10.023 -20.594 1 90.12 522 GLY B O 1
ATOM 9104 N N . VAL B 1 523 ? 19.094 -12.172 -20.656 1 92.06 523 VAL B N 1
ATOM 9105 C CA . VAL B 1 523 ? 20.531 -12.227 -20.406 1 92.06 523 VAL B CA 1
ATOM 9106 C C . VAL B 1 523 ? 21.297 -11.781 -21.656 1 92.06 523 VAL B C 1
ATOM 9108 O O . VAL B 1 523 ? 22.344 -11.156 -21.562 1 92.06 523 VAL B O 1
ATOM 9111 N N . VAL B 1 524 ? 20.75 -12.055 -22.875 1 94 524 VAL B N 1
ATOM 9112 C CA . VAL B 1 524 ? 21.562 -11.914 -24.078 1 94 524 VAL B CA 1
ATOM 9113 C C . VAL B 1 524 ? 20.969 -10.836 -24.969 1 94 524 VAL B C 1
ATOM 9115 O O . VAL B 1 524 ? 21.641 -10.328 -25.875 1 94 524 VAL B O 1
ATOM 9118 N N . GLU B 1 525 ? 19.781 -10.492 -24.734 1 90.81 525 GLU B N 1
ATOM 9119 C CA . GLU B 1 525 ? 19.141 -9.5 -25.594 1 90.81 525 GLU B CA 1
ATOM 9120 C C . GLU B 1 525 ? 19.359 -8.086 -25.047 1 90.81 525 GLU B C 1
ATOM 9122 O O . GLU B 1 525 ? 19.188 -7.844 -23.859 1 90.81 525 GLU B O 1
ATOM 9127 N N . ARG B 1 526 ? 19.812 -7.215 -25.891 1 87.31 526 ARG B N 1
ATOM 9128 C CA . ARG B 1 526 ? 19.938 -5.785 -25.625 1 87.31 526 ARG B CA 1
ATOM 9129 C C . ARG B 1 526 ? 19.438 -4.957 -26.797 1 87.31 526 ARG B C 1
ATOM 9131 O O . ARG B 1 526 ? 19.562 -5.371 -27.953 1 87.31 526 ARG B O 1
ATOM 9138 N N . ARG B 1 527 ? 18.922 -3.793 -26.344 1 81.19 527 ARG B N 1
ATOM 9139 C CA . ARG B 1 527 ? 18.5 -2.889 -27.406 1 81.19 527 ARG B CA 1
ATOM 9140 C C . ARG B 1 527 ? 19.688 -2.443 -28.266 1 81.19 527 ARG B C 1
ATOM 9142 O O . ARG B 1 527 ? 20.719 -2.043 -27.734 1 81.19 527 ARG B O 1
ATOM 9149 N N . GLY B 1 528 ? 19.578 -2.549 -29.547 1 80.81 528 GLY B N 1
ATOM 9150 C CA . GLY B 1 528 ? 20.594 -2.088 -30.469 1 80.81 528 GLY B CA 1
ATOM 9151 C C . GLY B 1 528 ? 21.641 -3.148 -30.797 1 80.81 528 GLY B C 1
ATOM 9152 O O . GLY B 1 528 ? 22.578 -2.9 -31.547 1 80.81 528 GLY B O 1
ATOM 9153 N N . ARG B 1 529 ? 21.516 -4.32 -30.203 1 84.88 529 ARG B N 1
ATOM 9154 C CA . ARG B 1 529 ? 22.453 -5.41 -30.469 1 84.88 529 ARG B CA 1
ATOM 9155 C C . ARG B 1 529 ? 21.719 -6.629 -31.016 1 84.88 529 ARG B C 1
ATOM 9157 O O . ARG B 1 529 ? 20.531 -6.844 -30.719 1 84.88 529 ARG B O 1
ATOM 9164 N N . THR B 1 530 ? 22.406 -7.332 -31.859 1 86.62 530 THR B N 1
ATOM 9165 C CA . THR B 1 530 ? 21.812 -8.555 -32.375 1 86.62 530 THR B CA 1
ATOM 9166 C C . THR B 1 530 ? 21.812 -9.648 -31.312 1 86.62 530 THR B C 1
ATOM 9168 O O . THR B 1 530 ? 22.641 -9.648 -30.406 1 86.62 530 THR B O 1
ATOM 9171 N N . LEU B 1 531 ? 20.922 -10.602 -31.375 1 87.62 531 LEU B N 1
ATOM 9172 C CA . LEU B 1 531 ? 20.844 -11.727 -30.438 1 87.62 531 LEU B CA 1
ATOM 9173 C C . LEU B 1 531 ? 22.141 -12.539 -30.469 1 87.62 531 LEU B C 1
ATOM 9175 O O . LEU B 1 531 ? 22.609 -12.984 -29.422 1 87.62 531 LEU B O 1
ATOM 9179 N N . ASN B 1 532 ? 22.719 -12.68 -31.672 1 91.25 532 ASN B N 1
ATOM 9180 C CA . ASN B 1 532 ? 23.938 -13.477 -31.828 1 91.25 532 ASN B CA 1
ATOM 9181 C C . ASN B 1 532 ? 25.109 -12.844 -31.094 1 91.25 532 ASN B C 1
ATOM 9183 O O . ASN B 1 532 ? 25.969 -13.547 -30.547 1 91.25 532 ASN B O 1
ATOM 9187 N N . ALA B 1 533 ? 25.141 -11.562 -31.125 1 93 533 ALA B N 1
ATOM 9188 C CA . ALA B 1 533 ? 26.203 -10.875 -30.406 1 93 533 ALA B CA 1
ATOM 9189 C C . ALA B 1 533 ? 26.125 -11.148 -28.906 1 93 533 ALA B C 1
ATOM 9191 O O . ALA B 1 533 ? 27.141 -11.305 -28.234 1 93 533 ALA B O 1
ATOM 9192 N N . GLY B 1 534 ? 24.953 -11.141 -28.422 1 94.06 534 GLY B N 1
ATOM 9193 C CA . GLY B 1 534 ? 24.75 -11.445 -27.016 1 94.06 534 GLY B CA 1
ATOM 9194 C C . GLY B 1 534 ? 25.141 -12.859 -26.656 1 94.06 534 GLY B C 1
ATOM 9195 O O . GLY B 1 534 ? 25.734 -13.094 -25.609 1 94.06 534 GLY B O 1
ATOM 9196 N N . LEU B 1 535 ? 24.828 -13.789 -27.547 1 95.31 535 LEU B N 1
ATOM 9197 C CA . LEU B 1 535 ? 25.172 -15.188 -27.328 1 95.31 535 LEU B CA 1
ATOM 9198 C C . LEU B 1 535 ? 26.688 -15.383 -27.328 1 95.31 535 LEU B C 1
ATOM 9200 O O . LEU B 1 535 ? 27.219 -16.078 -26.469 1 95.31 535 LEU B O 1
ATOM 9204 N N . ASP B 1 536 ? 27.312 -14.734 -28.281 1 95.56 536 ASP B N 1
ATOM 9205 C CA . ASP B 1 536 ? 28.766 -14.82 -28.375 1 95.56 536 ASP B CA 1
ATOM 9206 C C . ASP B 1 536 ? 29.422 -14.258 -27.109 1 95.56 536 ASP B C 1
ATOM 9208 O O . ASP B 1 536 ? 30.406 -14.82 -26.625 1 95.56 536 ASP B O 1
ATOM 9212 N N . ALA B 1 537 ? 28.859 -13.195 -26.672 1 95.44 537 ALA B N 1
ATOM 9213 C CA . ALA B 1 537 ? 29.406 -12.578 -25.453 1 95.44 537 ALA B CA 1
ATOM 9214 C C . ALA B 1 537 ? 29.281 -13.5 -24.25 1 95.44 537 ALA B C 1
ATOM 9216 O O . ALA B 1 537 ? 30.188 -13.602 -23.438 1 95.44 537 ALA B O 1
ATOM 9217 N N . LEU B 1 538 ? 28.172 -14.148 -24.094 1 95.88 538 LEU B N 1
ATOM 9218 C CA . LEU B 1 538 ? 27.938 -15.062 -22.984 1 95.88 538 LEU B CA 1
ATOM 9219 C C . LEU B 1 538 ? 28.875 -16.266 -23.062 1 95.88 538 LEU B C 1
ATOM 9221 O O . LEU B 1 538 ? 29.438 -16.672 -22.047 1 95.88 538 LEU B O 1
ATOM 9225 N N . VAL B 1 539 ? 29.062 -16.766 -24.25 1 96.94 539 VAL B N 1
ATOM 9226 C CA . VAL B 1 539 ? 29.953 -17.891 -24.453 1 96.94 539 VAL B CA 1
ATOM 9227 C C . VAL B 1 539 ? 31.391 -17.484 -24.094 1 96.94 539 VAL B C 1
ATOM 9229 O O . VAL B 1 539 ? 32.094 -18.234 -23.422 1 96.94 539 VAL B O 1
ATOM 9232 N N . ALA B 1 540 ? 31.781 -16.375 -24.516 1 95.94 540 ALA B N 1
ATOM 9233 C CA . ALA B 1 540 ? 33.125 -15.867 -24.219 1 95.94 540 ALA B CA 1
ATOM 9234 C C . ALA B 1 540 ? 33.312 -15.664 -22.719 1 95.94 540 ALA B C 1
ATOM 9236 O O . ALA B 1 540 ? 34.375 -15.992 -22.172 1 95.94 540 ALA B O 1
ATOM 9237 N N . ALA B 1 541 ? 32.312 -15.117 -22.094 1 93.62 541 ALA B N 1
ATOM 9238 C CA . ALA B 1 541 ? 32.375 -14.898 -20.656 1 93.62 541 ALA B CA 1
ATOM 9239 C C . ALA B 1 541 ? 32.531 -16.219 -19.906 1 93.62 541 ALA B C 1
ATOM 9241 O O . ALA B 1 541 ? 33.281 -16.312 -18.953 1 93.62 541 ALA B O 1
ATOM 9242 N N . ALA B 1 542 ? 31.797 -17.188 -20.312 1 94.75 542 ALA B N 1
ATOM 9243 C CA . ALA B 1 542 ? 31.828 -18.5 -19.656 1 94.75 542 ALA B CA 1
ATOM 9244 C C . ALA B 1 542 ? 33.188 -19.156 -19.844 1 94.75 542 ALA B C 1
ATOM 9246 O O . ALA B 1 542 ? 33.719 -19.766 -18.906 1 94.75 542 ALA B O 1
ATOM 9247 N N . ALA B 1 543 ? 33.656 -19.016 -21.031 1 93.88 543 ALA B N 1
ATOM 9248 C CA . ALA B 1 543 ? 34.969 -19.609 -21.344 1 93.88 543 ALA B CA 1
ATOM 9249 C C . ALA B 1 543 ? 36.062 -18.922 -20.562 1 93.88 543 ALA B C 1
ATOM 9251 O O . ALA B 1 543 ? 37.062 -19.547 -20.156 1 93.88 543 ALA B O 1
ATOM 9252 N N . GLY B 1 544 ? 35.938 -17.688 -20.391 1 88.5 544 GLY B N 1
ATOM 9253 C CA . GLY B 1 544 ? 36.969 -16.875 -19.766 1 88.5 544 GLY B CA 1
ATOM 9254 C C . GLY B 1 544 ? 36.938 -16.922 -18.25 1 88.5 544 GLY B C 1
ATOM 9255 O O . GLY B 1 544 ? 37.875 -16.438 -17.578 1 88.5 544 GLY B O 1
ATOM 9256 N N . SER B 1 545 ? 35.938 -17.5 -17.734 1 82.31 545 SER B N 1
ATOM 9257 C CA . SER B 1 545 ? 35.781 -17.531 -16.281 1 82.31 545 SER B CA 1
ATOM 9258 C C . SER B 1 545 ? 36.781 -18.469 -15.648 1 82.31 545 SER B C 1
ATOM 9260 O O . SER B 1 545 ? 37.094 -19.547 -16.188 1 82.31 545 SER B O 1
ATOM 9262 N N . ALA B 1 546 ? 37.281 -18.047 -14.484 1 72.81 546 ALA B N 1
ATOM 9263 C CA . ALA B 1 546 ? 38.281 -18.828 -13.781 1 72.81 546 ALA B CA 1
ATOM 9264 C C . ALA B 1 546 ? 37.625 -20.016 -13.07 1 72.81 546 ALA B C 1
ATOM 9266 O O . ALA B 1 546 ? 38.312 -21.016 -12.773 1 72.81 546 ALA B O 1
ATOM 9267 N N . SER B 1 547 ? 36.344 -19.859 -12.883 1 74.19 547 SER B N 1
ATOM 9268 C CA . SER B 1 547 ? 35.656 -20.906 -12.117 1 74.19 547 SER B CA 1
ATOM 9269 C C . SER B 1 547 ? 34.344 -21.312 -12.781 1 74.19 547 SER B C 1
ATOM 9271 O O . SER B 1 547 ? 33.656 -20.484 -13.375 1 74.19 547 SER B O 1
ATOM 9273 N N . GLY B 1 548 ? 34.156 -22.672 -12.727 1 78.44 548 GLY B N 1
ATOM 9274 C CA . GLY B 1 548 ? 32.906 -23.188 -13.219 1 78.44 548 GLY B CA 1
ATOM 9275 C C . GLY B 1 548 ? 31.828 -23.266 -12.141 1 78.44 548 GLY B C 1
ATOM 9276 O O . GLY B 1 548 ? 30.781 -23.859 -12.352 1 78.44 548 GLY B O 1
ATOM 9277 N N . ASP B 1 549 ? 32.062 -22.625 -10.992 1 77.38 549 ASP B N 1
ATOM 9278 C CA . ASP B 1 549 ? 31.078 -22.625 -9.906 1 77.38 549 ASP B CA 1
ATOM 9279 C C . ASP B 1 549 ? 29.75 -22.031 -10.367 1 77.38 549 ASP B C 1
ATOM 9281 O O . ASP B 1 549 ? 29.734 -20.953 -10.992 1 77.38 549 ASP B O 1
ATOM 9285 N N . PRO B 1 550 ? 28.672 -22.734 -10.07 1 85.31 550 PRO B N 1
ATOM 9286 C CA . PRO B 1 550 ? 27.391 -22.297 -10.609 1 85.31 550 PRO B CA 1
ATOM 9287 C C . PRO B 1 550 ? 27.016 -20.891 -10.18 1 85.31 550 PRO B C 1
ATOM 9289 O O . PRO B 1 550 ? 26.422 -20.141 -10.961 1 85.31 550 PRO B O 1
ATOM 9292 N N . ARG B 1 551 ? 27.234 -20.516 -8.953 1 77.19 551 ARG B N 1
ATOM 9293 C CA . ARG B 1 551 ? 26.875 -19.172 -8.508 1 77.19 551 ARG B CA 1
ATOM 9294 C C . ARG B 1 551 ? 27.672 -18.109 -9.258 1 77.19 551 ARG B C 1
ATOM 9296 O O . ARG B 1 551 ? 27.141 -17.062 -9.625 1 77.19 551 ARG B O 1
ATOM 9303 N N . ASN B 1 552 ? 28.938 -18.344 -9.414 1 74.88 552 ASN B N 1
ATOM 9304 C CA . ASN B 1 552 ? 29.781 -17.469 -10.211 1 74.88 552 ASN B CA 1
ATOM 9305 C C . ASN B 1 552 ? 29.281 -17.375 -11.656 1 74.88 552 ASN B C 1
ATOM 9307 O O . ASN B 1 552 ? 29.25 -16.297 -12.234 1 74.88 552 ASN B O 1
ATOM 9311 N N . MET B 1 553 ? 29 -18.547 -12.148 1 85.69 553 MET B N 1
ATOM 9312 C CA . MET B 1 553 ? 28.516 -18.609 -13.523 1 85.69 553 MET B CA 1
ATOM 9313 C C . MET B 1 553 ? 27.25 -17.781 -13.695 1 85.69 553 MET B C 1
ATOM 9315 O O . MET B 1 553 ? 27.078 -17.094 -14.711 1 85.69 553 MET B O 1
ATOM 9319 N N . CYS B 1 554 ? 26.344 -17.859 -12.727 1 86.44 554 CYS B N 1
ATOM 9320 C CA . CYS B 1 554 ? 25.109 -17.078 -12.781 1 86.44 554 CYS B CA 1
ATOM 9321 C C . CYS B 1 554 ? 25.422 -15.586 -12.758 1 86.44 554 CYS B C 1
ATOM 9323 O O . CYS B 1 554 ? 24.828 -14.812 -13.523 1 86.44 554 CYS B O 1
ATOM 9325 N N . SER B 1 555 ? 26.281 -15.18 -11.898 1 76.62 555 SER B N 1
ATOM 9326 C CA . SER B 1 555 ? 26.656 -13.773 -11.797 1 76.62 555 SER B CA 1
ATOM 9327 C C . SER B 1 555 ? 27.297 -13.281 -13.094 1 76.62 555 SER B C 1
ATOM 9329 O O . SER B 1 555 ? 26.984 -12.18 -13.562 1 76.62 555 SER B O 1
ATOM 9331 N N . LEU B 1 556 ? 28.141 -14.086 -13.562 1 79.62 556 LEU B N 1
ATOM 9332 C CA . LEU B 1 556 ? 28.844 -13.742 -14.789 1 79.62 556 LEU B CA 1
ATOM 9333 C C . LEU B 1 556 ? 27.875 -13.617 -15.961 1 79.62 556 LEU B C 1
ATOM 9335 O O . LEU B 1 556 ? 28.016 -12.727 -16.797 1 79.62 556 LEU B O 1
ATOM 9339 N N . ALA B 1 557 ? 26.969 -14.531 -16.031 1 89.69 557 ALA B N 1
ATOM 9340 C CA . ALA B 1 557 ? 26 -14.523 -17.125 1 89.69 557 ALA B CA 1
ATOM 9341 C C . ALA B 1 557 ? 25.203 -13.219 -17.141 1 89.69 557 ALA B C 1
ATOM 9343 O O . ALA B 1 557 ? 24.953 -12.656 -18.203 1 89.69 557 ALA B O 1
ATOM 9344 N N . THR B 1 558 ? 24.797 -12.719 -16 1 82.19 558 THR B N 1
ATOM 9345 C CA . THR B 1 558 ? 23.969 -11.523 -15.914 1 82.19 558 THR B CA 1
ATOM 9346 C C . THR B 1 558 ? 24.766 -10.281 -16.297 1 82.19 558 THR B C 1
ATOM 9348 O O . THR B 1 558 ? 24.203 -9.266 -16.703 1 82.19 558 THR B O 1
ATOM 9351 N N . ALA B 1 559 ? 26.078 -10.398 -16.25 1 81.25 559 ALA B N 1
ATOM 9352 C CA . ALA B 1 559 ? 26.938 -9.258 -16.547 1 81.25 559 ALA B CA 1
ATOM 9353 C C . ALA B 1 559 ? 27.609 -9.406 -17.906 1 81.25 559 ALA B C 1
ATOM 9355 O O . ALA B 1 559 ? 28.328 -8.516 -18.359 1 81.25 559 ALA B O 1
ATOM 9356 N N . ALA B 1 560 ? 27.422 -10.5 -18.516 1 87 560 ALA B N 1
ATOM 9357 C CA . ALA B 1 560 ? 28.172 -10.875 -19.719 1 87 560 ALA B CA 1
ATOM 9358 C C . ALA B 1 560 ? 27.922 -9.875 -20.844 1 87 560 ALA B C 1
ATOM 9360 O O . ALA B 1 560 ? 28.844 -9.578 -21.625 1 87 560 ALA B O 1
ATOM 9361 N N . VAL B 1 561 ? 26.672 -9.469 -20.969 1 88.56 561 VAL B N 1
ATOM 9362 C CA . VAL B 1 561 ? 26.328 -8.523 -22.031 1 88.56 561 VAL B CA 1
ATOM 9363 C C . VAL B 1 561 ? 26.234 -7.113 -21.453 1 88.56 561 VAL B C 1
ATOM 9365 O O . VAL B 1 561 ? 25.469 -6.875 -20.516 1 88.56 561 VAL B O 1
ATOM 9368 N N . GLU B 1 562 ? 26.891 -6.246 -22.062 1 82.81 562 GLU B N 1
ATOM 9369 C CA . GLU B 1 562 ? 26.922 -4.867 -21.578 1 82.81 562 GLU B CA 1
ATOM 9370 C C . GLU B 1 562 ? 25.578 -4.176 -21.797 1 82.81 562 GLU B C 1
ATOM 9372 O O . GLU B 1 562 ? 24.891 -4.461 -22.781 1 82.81 562 GLU B O 1
ATOM 9377 N N . GLY B 1 563 ? 25.266 -3.32 -20.906 1 77.12 563 GLY B N 1
ATOM 9378 C CA . GLY B 1 563 ? 24.031 -2.557 -21.016 1 77.12 563 GLY B CA 1
ATOM 9379 C C . GLY B 1 563 ? 22.953 -3.016 -20.047 1 77.12 563 GLY B C 1
ATOM 9380 O O . GLY B 1 563 ? 23.109 -4.039 -19.375 1 77.12 563 GLY B O 1
ATOM 9381 N N . THR B 1 564 ? 21.953 -2.166 -19.875 1 75 564 THR B N 1
ATOM 9382 C CA . THR B 1 564 ? 20.828 -2.494 -19 1 75 564 THR B CA 1
ATOM 9383 C C . THR B 1 564 ? 19.703 -3.156 -19.797 1 75 564 THR B C 1
ATOM 9385 O O . THR B 1 564 ? 19.625 -3.012 -21.016 1 75 564 THR B O 1
ATOM 9388 N N . THR B 1 565 ? 19.031 -4.098 -19.125 1 76.31 565 THR B N 1
ATOM 9389 C CA . THR B 1 565 ? 17.875 -4.738 -19.766 1 76.31 565 THR B CA 1
ATOM 9390 C C . THR B 1 565 ? 16.594 -4.438 -18.984 1 76.31 565 THR B C 1
ATOM 9392 O O . THR B 1 565 ? 16.625 -4.316 -17.766 1 76.31 565 THR B O 1
ATOM 9395 N N . ASP B 1 566 ? 15.484 -4.219 -19.734 1 71.12 566 ASP B N 1
ATOM 9396 C CA . ASP B 1 566 ? 14.164 -4.004 -19.141 1 71.12 566 ASP B CA 1
ATOM 9397 C C . ASP B 1 566 ? 13.398 -5.32 -19.016 1 71.12 566 ASP B C 1
ATOM 9399 O O . ASP B 1 566 ? 12.258 -5.34 -18.547 1 71.12 566 ASP B O 1
ATOM 9403 N N . ASP B 1 567 ? 14.117 -6.418 -19.375 1 80.44 567 ASP B N 1
ATOM 9404 C CA . ASP B 1 567 ? 13.461 -7.723 -19.312 1 80.44 567 ASP B CA 1
ATOM 9405 C C . ASP B 1 567 ? 13.867 -8.484 -18.062 1 80.44 567 ASP B C 1
ATOM 9407 O O . ASP B 1 567 ? 14.922 -8.219 -17.484 1 80.44 567 ASP B O 1
ATOM 9411 N N . ASP B 1 568 ? 13.094 -9.422 -17.75 1 83.12 568 ASP B N 1
ATOM 9412 C CA . ASP B 1 568 ? 13.453 -10.32 -16.656 1 83.12 568 ASP B CA 1
ATOM 9413 C C . ASP B 1 568 ? 14.664 -11.172 -17.016 1 83.12 568 ASP B C 1
ATOM 9415 O O . ASP B 1 568 ? 14.883 -11.477 -18.188 1 83.12 568 ASP B O 1
ATOM 9419 N N . VAL B 1 569 ? 15.445 -11.438 -15.992 1 85.81 569 VAL B N 1
ATOM 9420 C CA . VAL B 1 569 ? 16.625 -12.266 -16.203 1 85.81 569 VAL B CA 1
ATOM 9421 C C . VAL B 1 569 ? 16.578 -13.484 -15.273 1 85.81 569 VAL B C 1
ATOM 9423 O O . VAL B 1 569 ? 16.406 -13.344 -14.062 1 85.81 569 VAL B O 1
ATOM 9426 N N . ALA B 1 570 ? 16.656 -14.656 -15.844 1 90.88 570 ALA B N 1
ATOM 9427 C CA . ALA B 1 570 ? 16.781 -15.906 -15.094 1 90.88 570 ALA B CA 1
ATOM 9428 C C . ALA B 1 570 ? 17.953 -16.75 -15.602 1 90.88 570 ALA B C 1
ATOM 9430 O O . ALA B 1 570 ? 18.172 -16.859 -16.812 1 90.88 570 ALA B O 1
ATOM 9431 N N . VAL B 1 571 ? 18.734 -17.234 -14.648 1 93.88 571 VAL B N 1
ATOM 9432 C CA . VAL B 1 571 ? 19.875 -18.078 -14.984 1 93.88 571 VAL B CA 1
ATOM 9433 C C . VAL B 1 571 ? 19.906 -19.297 -14.055 1 93.88 571 VAL B C 1
ATOM 9435 O O . VAL B 1 571 ? 19.625 -19.172 -12.859 1 93.88 571 VAL B O 1
ATOM 9438 N N . LEU B 1 572 ? 20.141 -20.484 -14.609 1 95.5 572 LEU B N 1
ATOM 9439 C CA . LEU B 1 572 ? 20.328 -21.719 -13.859 1 95.5 572 LEU B CA 1
ATOM 9440 C C . LEU B 1 572 ? 21.609 -22.422 -14.297 1 95.5 572 LEU B C 1
ATOM 9442 O O . LEU B 1 572 ? 21.812 -22.688 -15.484 1 95.5 572 LEU B O 1
ATOM 9446 N N . ALA B 1 573 ? 22.516 -22.672 -13.336 1 95.25 573 ALA B N 1
ATOM 9447 C CA . ALA B 1 573 ? 23.781 -23.328 -13.633 1 95.25 573 ALA B CA 1
ATOM 9448 C C . ALA B 1 573 ? 23.938 -24.625 -12.844 1 95.25 573 ALA B C 1
ATOM 9450 O O . ALA B 1 573 ? 23.562 -24.688 -11.672 1 95.25 573 ALA B O 1
ATOM 9451 N N . VAL B 1 574 ? 24.422 -25.656 -13.508 1 95 574 VAL B N 1
ATOM 9452 C CA . VAL B 1 574 ? 24.688 -26.953 -12.883 1 95 574 VAL B CA 1
ATOM 9453 C C . VAL B 1 574 ? 26.125 -27.375 -13.188 1 95 574 VAL B C 1
ATOM 9455 O O . VAL B 1 574 ? 26.531 -27.438 -14.352 1 95 574 VAL B O 1
ATOM 9458 N N . GLU B 1 575 ? 26.859 -27.688 -12.125 1 92.81 575 GLU B N 1
ATOM 9459 C CA . GLU B 1 575 ? 28.25 -28.109 -12.258 1 92.81 575 GLU B CA 1
ATOM 9460 C C . GLU B 1 575 ? 28.438 -29.547 -11.773 1 92.81 575 GLU B C 1
ATOM 9462 O O . GLU B 1 575 ? 27.875 -29.938 -10.75 1 92.81 575 GLU B O 1
ATOM 9467 N N . HIS B 1 576 ? 29.156 -30.312 -12.594 1 92.44 576 HIS B N 1
ATOM 9468 C CA . HIS B 1 576 ? 29.672 -31.578 -12.094 1 92.44 576 HIS B CA 1
ATOM 9469 C C . HIS B 1 576 ? 30.938 -31.375 -11.25 1 92.44 576 HIS B C 1
ATOM 9471 O O . HIS B 1 576 ? 32.031 -31.203 -11.797 1 92.44 576 HIS B O 1
ATOM 9477 N N . ALA B 1 577 ? 30.734 -31.5 -9.945 1 82.44 577 ALA B N 1
ATOM 9478 C CA . ALA B 1 577 ? 31.797 -31.141 -9.016 1 82.44 577 ALA B CA 1
ATOM 9479 C C . ALA B 1 577 ? 32.938 -32.156 -9.062 1 82.44 577 ALA B C 1
ATOM 9481 O O . ALA B 1 577 ? 32.688 -33.375 -9.203 1 82.44 577 ALA B O 1
ATOM 9482 N N . LEU B 1 578 ? 34.188 -31.75 -9.031 1 68.62 578 LEU B N 1
ATOM 9483 C CA . LEU B 1 578 ? 35.375 -32.594 -9 1 68.62 578 LEU B CA 1
ATOM 9484 C C . LEU B 1 578 ? 35.469 -33.312 -7.668 1 68.62 578 LEU B C 1
ATOM 9486 O O . LEU B 1 578 ? 35.938 -34.469 -7.625 1 68.62 578 LEU B O 1
ATOM 9490 N N . ALA B 1 579 ? 35.25 -32.625 -6.582 1 63.25 579 ALA B N 1
ATOM 9491 C CA . ALA B 1 579 ? 35.344 -33.25 -5.262 1 63.25 579 ALA B CA 1
ATOM 9492 C C . ALA B 1 579 ? 34.062 -33.031 -4.461 1 63.25 579 ALA B C 1
ATOM 9494 O O . ALA B 1 579 ? 33.281 -32.125 -4.75 1 63.25 579 ALA B O 1
ATOM 9495 N N . MET B 1 580 ? 33.812 -34.062 -3.6 1 59.81 580 MET B N 1
ATOM 9496 C CA . MET B 1 580 ? 32.656 -34 -2.73 1 59.81 580 MET B CA 1
ATOM 9497 C C . MET B 1 580 ? 32.656 -32.719 -1.911 1 59.81 580 MET B C 1
ATOM 9499 O O . MET B 1 580 ? 33.688 -32.312 -1.4 1 59.81 580 MET B O 1
ATOM 9503 N N . SER B 1 581 ? 31.719 -31.891 -2.191 1 62 581 SER B N 1
ATOM 9504 C CA . SER B 1 581 ? 31.609 -30.641 -1.441 1 62 581 SER B CA 1
ATOM 9505 C C . SER B 1 581 ? 31.281 -30.906 0.025 1 62 581 SER B C 1
ATOM 9507 O O . SER B 1 581 ? 30.641 -31.906 0.355 1 62 581 SER B O 1
ATOM 9509 N N . ARG B 1 582 ? 32.344 -30.438 0.997 1 73.88 582 ARG B N 1
ATOM 9510 C CA . ARG B 1 582 ? 31.984 -30.406 2.408 1 73.88 582 ARG B CA 1
ATOM 9511 C C . ARG B 1 582 ? 31.109 -29.203 2.717 1 73.88 582 ARG B C 1
ATOM 9513 O O . ARG B 1 582 ? 31.422 -28.078 2.309 1 73.88 582 ARG B O 1
ATOM 9520 N N . SER B 1 583 ? 29.891 -29.5 3.002 1 80.25 583 SER B N 1
ATOM 9521 C CA . SER B 1 583 ? 29 -28.391 3.334 1 80.25 583 SER B CA 1
ATOM 9522 C C . SER B 1 583 ? 28.469 -28.516 4.758 1 80.25 583 SER B C 1
ATOM 9524 O O . SER B 1 583 ? 28.469 -29.594 5.336 1 80.25 583 SER B O 1
ATOM 9526 N N . ALA B 1 584 ? 28.312 -27.375 5.426 1 83.19 584 ALA B N 1
ATOM 9527 C CA . ALA B 1 584 ? 27.719 -27.297 6.754 1 83.19 584 ALA B CA 1
ATOM 9528 C C . ALA B 1 584 ? 26.781 -26.094 6.863 1 83.19 584 ALA B C 1
ATOM 9530 O O . ALA B 1 584 ? 26.969 -25.094 6.168 1 83.19 584 ALA B O 1
ATOM 9531 N N . THR B 1 585 ? 25.766 -26.344 7.566 1 86.31 585 THR B N 1
ATOM 9532 C CA . THR B 1 585 ? 24.797 -25.281 7.781 1 86.31 585 THR B CA 1
ATOM 9533 C C . THR B 1 585 ? 24.578 -25.047 9.273 1 86.31 585 THR B C 1
ATOM 9535 O O . THR B 1 585 ? 24.531 -25.984 10.055 1 86.31 585 THR B O 1
ATOM 9538 N N . MET B 1 586 ? 24.484 -23.734 9.633 1 87.5 586 MET B N 1
ATOM 9539 C CA . MET B 1 586 ? 24.141 -23.359 11 1 87.5 586 MET B CA 1
ATOM 9540 C C . MET B 1 586 ? 22.953 -22.422 11.031 1 87.5 586 MET B C 1
ATOM 9542 O O . MET B 1 586 ? 22.906 -21.453 10.273 1 87.5 586 MET B O 1
ATOM 9546 N N . HIS B 1 587 ? 22.047 -22.812 11.836 1 86.25 587 HIS B N 1
ATOM 9547 C CA . HIS B 1 587 ? 20.953 -21.891 12.109 1 86.25 587 HIS B CA 1
ATOM 9548 C C . HIS B 1 587 ? 21.297 -20.938 13.25 1 86.25 587 HIS B C 1
ATOM 9550 O O . HIS B 1 587 ? 21.719 -21.375 14.32 1 86.25 587 HIS B O 1
ATOM 9556 N N . VAL B 1 588 ? 21.188 -19.688 12.922 1 81 588 VAL B N 1
ATOM 9557 C CA . VAL B 1 588 ? 21.547 -18.656 13.891 1 81 588 VAL B CA 1
ATOM 9558 C C . VAL B 1 588 ? 20.281 -17.953 14.391 1 81 588 VAL B C 1
ATOM 9560 O O . VAL B 1 588 ? 19.547 -17.344 13.602 1 81 588 VAL B O 1
ATOM 9563 N N . ALA B 1 589 ? 20.016 -18.094 15.641 1 75.69 589 ALA B N 1
ATOM 9564 C CA . ALA B 1 589 ? 18.875 -17.406 16.234 1 75.69 589 ALA B CA 1
ATOM 9565 C C . ALA B 1 589 ? 19.078 -15.891 16.188 1 75.69 589 ALA B C 1
ATOM 9567 O O . ALA B 1 589 ? 20.203 -15.406 16.141 1 75.69 589 ALA B O 1
ATOM 9568 N N . ALA B 1 590 ? 18.047 -15.234 16.125 1 68.31 590 ALA B N 1
ATOM 9569 C CA . ALA B 1 590 ? 18.109 -13.773 16.109 1 68.31 590 ALA B CA 1
ATOM 9570 C C . ALA B 1 590 ? 18.453 -13.227 17.5 1 68.31 590 ALA B C 1
ATOM 9572 O O . ALA B 1 590 ? 17.609 -12.633 18.172 1 68.31 590 ALA B O 1
ATOM 9573 N N . GLU B 1 591 ? 19.641 -13.508 18 1 68.06 591 GLU B N 1
ATOM 9574 C CA . GLU B 1 591 ? 20.172 -13.07 19.297 1 68.06 591 GLU B CA 1
ATOM 9575 C C . GLU B 1 591 ? 21.531 -12.398 19.141 1 68.06 591 GLU B C 1
ATOM 9577 O O . GLU B 1 591 ? 22.266 -12.688 18.188 1 68.06 591 GLU B O 1
ATOM 9582 N N . PRO B 1 592 ? 21.781 -11.461 20.031 1 63.84 592 PRO B N 1
ATOM 9583 C CA . PRO B 1 592 ? 23.031 -10.711 19.922 1 63.84 592 PRO B CA 1
ATOM 9584 C C . PRO B 1 592 ? 24.25 -11.617 19.938 1 63.84 592 PRO B C 1
ATOM 9586 O O . PRO B 1 592 ? 25.312 -11.242 19.422 1 63.84 592 PRO B O 1
ATOM 9589 N N . THR B 1 593 ? 24.109 -12.812 20.516 1 72.12 593 THR B N 1
ATOM 9590 C CA . THR B 1 593 ? 25.25 -13.719 20.562 1 72.12 593 THR B CA 1
ATOM 9591 C C . THR B 1 593 ? 25.391 -14.477 19.25 1 72.12 593 THR B C 1
ATOM 9593 O O . THR B 1 593 ? 26.344 -15.234 19.062 1 72.12 593 THR B O 1
ATOM 9596 N N . GLY B 1 594 ? 24.516 -14.234 18.406 1 76.56 594 GLY B N 1
ATOM 9597 C CA . GLY B 1 594 ? 24.469 -14.969 17.156 1 76.56 594 GLY B CA 1
ATOM 9598 C C . GLY B 1 594 ? 25.766 -14.883 16.359 1 76.56 594 GLY B C 1
ATOM 9599 O O . GLY B 1 594 ? 26.391 -15.906 16.062 1 76.56 594 GLY B O 1
ATOM 9600 N N . PRO B 1 595 ? 26.188 -13.648 16.188 1 78.5 595 PRO B N 1
ATOM 9601 C CA . PRO B 1 595 ? 27.406 -13.5 15.383 1 78.5 595 PRO B CA 1
ATOM 9602 C C . PRO B 1 595 ? 28.609 -14.18 16.016 1 78.5 595 PRO B C 1
ATOM 9604 O O . PRO B 1 595 ? 29.438 -14.766 15.312 1 78.5 595 PRO B O 1
ATOM 9607 N N . SER B 1 596 ? 28.703 -14.156 17.312 1 80.94 596 SER B N 1
ATOM 9608 C CA . SER B 1 596 ? 29.812 -14.805 18 1 80.94 596 SER B CA 1
ATOM 9609 C C . SER B 1 596 ? 29.75 -16.328 17.844 1 80.94 596 SER B C 1
ATOM 9611 O O . SER B 1 596 ? 30.781 -16.969 17.656 1 80.94 596 SER B O 1
ATOM 9613 N N . ARG B 1 597 ? 28.609 -16.875 17.906 1 85.44 597 ARG B N 1
ATOM 9614 C CA . ARG B 1 597 ? 28.438 -18.312 17.734 1 85.44 597 ARG B CA 1
ATOM 9615 C C . ARG B 1 597 ? 28.781 -18.734 16.312 1 85.44 597 ARG B C 1
ATOM 9617 O O . ARG B 1 597 ? 29.391 -19.797 16.109 1 85.44 597 ARG B O 1
ATOM 9624 N N . VAL B 1 598 ? 28.391 -17.938 15.453 1 87.81 598 VAL B N 1
ATOM 9625 C CA . VAL B 1 598 ? 28.688 -18.234 14.055 1 87.81 598 VAL B CA 1
ATOM 9626 C C . VAL B 1 598 ? 30.203 -18.25 13.852 1 87.81 598 VAL B C 1
ATOM 9628 O O . VAL B 1 598 ? 30.734 -19.141 13.18 1 87.81 598 VAL B O 1
ATOM 9631 N N . ARG B 1 599 ? 30.875 -17.297 14.492 1 86.5 599 ARG B N 1
ATOM 9632 C CA . ARG B 1 599 ? 32.344 -17.203 14.367 1 86.5 599 ARG B CA 1
ATOM 9633 C C . ARG B 1 599 ? 33 -18.453 14.906 1 86.5 599 ARG B C 1
ATOM 9635 O O . ARG B 1 599 ? 33.906 -19 14.266 1 86.5 599 ARG B O 1
ATOM 9642 N N . GLN B 1 600 ? 32.562 -18.859 15.977 1 89.06 600 GLN B N 1
ATOM 9643 C CA . GLN B 1 600 ? 33.188 -20.031 16.594 1 89.06 600 GLN B CA 1
ATOM 9644 C C . GLN B 1 600 ? 32.906 -21.297 15.773 1 89.06 600 GLN B C 1
ATOM 9646 O O . GLN B 1 600 ? 33.812 -22.078 15.523 1 89.06 600 GLN B O 1
ATOM 9651 N N . TRP B 1 601 ? 31.703 -21.438 15.414 1 92.19 601 TRP B N 1
ATOM 9652 C CA . TRP B 1 601 ? 31.281 -22.594 14.633 1 92.19 601 TRP B CA 1
ATOM 9653 C C . TRP B 1 601 ? 32.031 -22.641 13.305 1 92.19 601 TRP B C 1
ATOM 9655 O O . TRP B 1 601 ? 32.562 -23.688 12.93 1 92.19 601 TRP B O 1
ATOM 9665 N N . MET B 1 602 ? 32.094 -21.562 12.672 1 92.44 602 MET B N 1
ATOM 9666 C CA . MET B 1 602 ? 32.719 -21.5 11.352 1 92.44 602 MET B CA 1
ATOM 9667 C C . MET B 1 602 ? 34.219 -21.719 11.445 1 92.44 602 MET B C 1
ATOM 9669 O O . MET B 1 602 ? 34.812 -22.422 10.609 1 92.44 602 MET B O 1
ATOM 9673 N N . THR B 1 603 ? 34.812 -21.141 12.438 1 91.31 603 THR B N 1
ATOM 9674 C CA . THR B 1 603 ? 36.25 -21.328 12.641 1 91.31 603 THR B CA 1
ATOM 9675 C C . THR B 1 603 ? 36.562 -22.812 12.852 1 91.31 603 THR B C 1
ATOM 9677 O O . THR B 1 603 ? 37.469 -23.344 12.211 1 91.31 603 THR B O 1
ATOM 9680 N N . ALA B 1 604 ? 35.781 -23.391 13.656 1 92.12 604 ALA B N 1
ATOM 9681 C CA . ALA B 1 604 ? 36 -24.812 13.953 1 92.12 604 ALA B CA 1
ATOM 9682 C C . ALA B 1 604 ? 35.844 -25.672 12.711 1 92.12 604 ALA B C 1
ATOM 9684 O O . ALA B 1 604 ? 36.656 -26.547 12.43 1 92.12 604 ALA B O 1
ATOM 9685 N N . ARG B 1 605 ? 34.812 -25.391 11.969 1 91.38 605 ARG B N 1
ATOM 9686 C CA . ARG B 1 605 ? 34.5 -26.188 10.797 1 91.38 605 ARG B CA 1
ATOM 9687 C C . ARG B 1 605 ? 35.531 -26 9.703 1 91.38 605 ARG B C 1
ATOM 9689 O O . ARG B 1 605 ? 36 -26.969 9.102 1 91.38 605 ARG B O 1
ATOM 9696 N N . LEU B 1 606 ? 35.875 -24.828 9.477 1 92.56 606 LEU B N 1
ATOM 9697 C CA . LEU B 1 606 ? 36.812 -24.531 8.391 1 92.56 606 LEU B CA 1
ATOM 9698 C C . LEU B 1 606 ? 38.219 -25.047 8.719 1 92.56 606 LEU B C 1
ATOM 9700 O O . LEU B 1 606 ? 38.938 -25.516 7.832 1 92.56 606 LEU B O 1
ATOM 9704 N N . ARG B 1 607 ? 38.531 -24.953 9.969 1 90.88 607 ARG B N 1
ATOM 9705 C CA . ARG B 1 607 ? 39.812 -25.516 10.375 1 90.88 607 ARG B CA 1
ATOM 9706 C C . ARG B 1 607 ? 39.812 -27.031 10.25 1 90.88 607 ARG B C 1
ATOM 9708 O O . ARG B 1 607 ? 40.812 -27.625 9.805 1 90.88 607 ARG B O 1
ATOM 9715 N N . HIS B 1 608 ? 38.688 -27.562 10.648 1 90.88 608 HIS B N 1
ATOM 9716 C CA . HIS B 1 608 ? 38.562 -29.016 10.5 1 90.88 608 HIS B CA 1
ATOM 9717 C C . HIS B 1 608 ? 38.688 -29.422 9.031 1 90.88 608 HIS B C 1
ATOM 9719 O O . HIS B 1 608 ? 39.219 -30.484 8.734 1 90.88 608 HIS B O 1
ATOM 9725 N N . TRP B 1 609 ? 38.25 -28.547 8.164 1 87.69 609 TRP B N 1
ATOM 9726 C CA . TRP B 1 609 ? 38.281 -28.828 6.73 1 87.69 609 TRP B CA 1
ATOM 9727 C C . TRP B 1 609 ? 39.625 -28.406 6.137 1 87.69 609 TRP B C 1
ATOM 9729 O O . TRP B 1 609 ? 39.812 -28.469 4.922 1 87.69 609 TRP B O 1
ATOM 9739 N N . GLN B 1 610 ? 40.531 -27.906 6.977 1 88.75 610 GLN B N 1
ATOM 9740 C CA . GLN B 1 610 ? 41.906 -27.531 6.613 1 88.75 610 GLN B CA 1
ATOM 9741 C C . GLN B 1 610 ? 41.906 -26.391 5.613 1 88.75 610 GLN B C 1
ATOM 9743 O O . GLN B 1 610 ? 42.688 -26.406 4.648 1 88.75 610 GLN B O 1
ATOM 9748 N N . VAL B 1 611 ? 41 -25.484 5.809 1 89.88 611 VAL B N 1
ATOM 9749 C CA . VAL B 1 611 ? 41 -24.25 5.023 1 89.88 611 VAL B CA 1
ATOM 9750 C C . VAL B 1 611 ? 42.156 -23.359 5.48 1 89.88 611 VAL B C 1
ATOM 9752 O O . VAL B 1 611 ? 42.438 -23.266 6.676 1 89.88 611 VAL B O 1
ATOM 9755 N N . PRO B 1 612 ? 42.844 -22.688 4.484 1 90.56 612 PRO B N 1
ATOM 9756 C CA . PRO B 1 612 ? 43.938 -21.781 4.871 1 90.56 612 PRO B CA 1
ATOM 9757 C C . PRO B 1 612 ? 43.469 -20.672 5.809 1 90.56 612 PRO B C 1
ATOM 9759 O O . PRO B 1 612 ? 42.375 -20.109 5.629 1 90.56 612 PRO B O 1
ATOM 9762 N N . GLU B 1 613 ? 44.312 -20.312 6.766 1 90.5 613 GLU B N 1
ATOM 9763 C CA . GLU B 1 613 ? 43.969 -19.391 7.844 1 90.5 613 GLU B CA 1
ATOM 9764 C C . GLU B 1 613 ? 43.594 -18.016 7.297 1 90.5 613 GLU B C 1
ATOM 9766 O O . GLU B 1 613 ? 42.688 -17.375 7.789 1 90.5 613 GLU B O 1
ATOM 9771 N N . PRO B 1 614 ? 44.312 -17.531 6.305 1 88.69 614 PRO B N 1
ATOM 9772 C CA . PRO B 1 614 ? 43.906 -16.219 5.781 1 88.69 614 PRO B CA 1
ATOM 9773 C C . PRO B 1 614 ? 42.5 -16.219 5.238 1 88.69 614 PRO B C 1
ATOM 9775 O O . PRO B 1 614 ? 41.781 -15.219 5.371 1 88.69 614 PRO B O 1
ATOM 9778 N N . VAL B 1 615 ? 42.156 -17.281 4.652 1 90.75 615 VAL B N 1
ATOM 9779 C CA . VAL B 1 615 ? 40.781 -17.406 4.117 1 90.75 615 VAL B CA 1
ATOM 9780 C C . VAL B 1 615 ? 39.781 -17.5 5.262 1 90.75 615 VAL B C 1
ATOM 9782 O O . VAL B 1 615 ? 38.719 -16.891 5.211 1 90.75 615 VAL B O 1
ATOM 9785 N N . ILE B 1 616 ? 40.188 -18.25 6.281 1 92.06 616 ILE B N 1
ATOM 9786 C CA . ILE B 1 616 ? 39.312 -18.391 7.438 1 92.06 616 ILE B CA 1
ATOM 9787 C C . ILE B 1 616 ? 39.031 -17.016 8.047 1 92.06 616 ILE B C 1
ATOM 9789 O O . ILE B 1 616 ? 37.875 -16.656 8.297 1 92.06 616 ILE B O 1
ATOM 9793 N N . GLY B 1 617 ? 40.062 -16.234 8.266 1 88.81 617 GLY B N 1
ATOM 9794 C CA . GLY B 1 617 ? 39.906 -14.914 8.844 1 88.81 617 GLY B CA 1
ATOM 9795 C C . GLY B 1 617 ? 38.969 -14.008 8.047 1 88.81 617 GLY B C 1
ATOM 9796 O O . GLY B 1 617 ? 38.094 -13.375 8.617 1 88.81 617 GLY B O 1
ATOM 9797 N N . ALA B 1 618 ? 39.219 -14.008 6.766 1 88 618 ALA B N 1
ATOM 9798 C CA . ALA B 1 618 ? 38.406 -13.172 5.895 1 88 618 ALA B CA 1
ATOM 9799 C C . ALA B 1 618 ? 36.938 -13.633 5.887 1 88 618 ALA B C 1
ATOM 9801 O O . ALA B 1 618 ? 36.031 -12.812 5.922 1 88 618 ALA B O 1
ATOM 9802 N N . ALA B 1 619 ? 36.75 -14.922 5.812 1 91.81 619 ALA B N 1
ATOM 9803 C CA . ALA B 1 619 ? 35.406 -15.492 5.762 1 91.81 619 ALA B CA 1
ATOM 9804 C C . ALA B 1 619 ? 34.625 -15.172 7.031 1 91.81 619 ALA B C 1
ATOM 9806 O O . ALA B 1 619 ? 33.438 -14.852 6.973 1 91.81 619 ALA B O 1
ATOM 9807 N N . ILE B 1 620 ? 35.312 -15.242 8.109 1 89.56 620 ILE B N 1
ATOM 9808 C CA . ILE B 1 620 ? 34.688 -14.984 9.398 1 89.56 620 ILE B CA 1
ATOM 9809 C C . ILE B 1 620 ? 34.25 -13.523 9.477 1 89.56 620 ILE B C 1
ATOM 9811 O O . ILE B 1 620 ? 33.156 -13.211 9.93 1 89.56 620 ILE B O 1
ATOM 9815 N N . LEU B 1 621 ? 35.094 -12.68 9.078 1 85.06 621 LEU B N 1
ATOM 9816 C CA . LEU B 1 621 ? 34.781 -11.258 9.102 1 85.06 621 LEU B CA 1
ATOM 9817 C C . LEU B 1 621 ? 33.531 -10.961 8.25 1 85.06 621 LEU B C 1
ATOM 9819 O O . LEU B 1 621 ? 32.625 -10.242 8.68 1 85.06 621 LEU B O 1
ATOM 9823 N N . CYS B 1 622 ? 33.562 -11.484 7.055 1 85.75 622 CYS B N 1
ATOM 9824 C CA . CYS B 1 622 ? 32.438 -11.266 6.148 1 85.75 622 CYS B CA 1
ATOM 9825 C C . CYS B 1 622 ? 31.156 -11.844 6.719 1 85.75 622 CYS B C 1
ATOM 9827 O O . CYS B 1 622 ? 30.109 -11.188 6.688 1 85.75 622 CYS B O 1
ATOM 9829 N N . THR B 1 623 ? 31.266 -13.039 7.191 1 87.75 623 THR B N 1
ATOM 9830 C CA . THR B 1 623 ? 30.078 -13.719 7.711 1 87.75 623 THR B CA 1
ATOM 9831 C C . THR B 1 623 ? 29.531 -12.992 8.938 1 87.75 623 THR B C 1
ATOM 9833 O O . THR B 1 623 ? 28.328 -12.875 9.109 1 87.75 623 THR B O 1
ATOM 9836 N N . SER B 1 624 ? 30.406 -12.578 9.75 1 81.25 624 SER B N 1
ATOM 9837 C CA . SER B 1 624 ? 30 -11.828 10.938 1 81.25 624 SER B CA 1
ATOM 9838 C C . SER B 1 624 ? 29.234 -10.562 10.555 1 81.25 624 SER B C 1
ATOM 9840 O O . SER B 1 624 ? 28.219 -10.234 11.172 1 81.25 624 SER B O 1
ATOM 9842 N N . GLU B 1 625 ? 29.734 -9.977 9.562 1 76.81 625 GLU B N 1
ATOM 9843 C CA . GLU B 1 625 ? 29.062 -8.781 9.078 1 76.81 625 GLU B CA 1
ATOM 9844 C C . GLU B 1 625 ? 27.672 -9.102 8.555 1 76.81 625 GLU B C 1
ATOM 9846 O O . GLU B 1 625 ? 26.719 -8.383 8.844 1 76.81 625 GLU B O 1
ATOM 9851 N N . LEU B 1 626 ? 27.609 -10.125 7.758 1 80.25 626 LEU B N 1
ATOM 9852 C CA . LEU B 1 626 ? 26.344 -10.5 7.148 1 80.25 626 LEU B CA 1
ATOM 9853 C C . LEU B 1 626 ? 25.344 -10.945 8.203 1 80.25 626 LEU B C 1
ATOM 9855 O O . LEU B 1 626 ? 24.156 -10.602 8.133 1 80.25 626 LEU B O 1
ATOM 9859 N N . THR B 1 627 ? 25.828 -11.703 9.102 1 78.69 627 THR B N 1
ATOM 9860 C CA . THR B 1 627 ? 24.953 -12.18 10.164 1 78.69 627 THR B CA 1
ATOM 9861 C C . THR B 1 627 ? 24.484 -11.016 11.031 1 78.69 627 THR B C 1
ATOM 9863 O O . THR B 1 627 ? 23.328 -10.977 11.453 1 78.69 627 THR B O 1
ATOM 9866 N N . THR B 1 628 ? 25.344 -10.172 11.305 1 70.81 628 THR B N 1
ATOM 9867 C CA . THR B 1 628 ? 24.969 -8.977 12.047 1 70.81 628 THR B CA 1
ATOM 9868 C C . THR B 1 628 ? 23.906 -8.172 11.297 1 70.81 628 THR B C 1
ATOM 9870 O O . THR B 1 628 ? 22.938 -7.707 11.898 1 70.81 628 THR B O 1
ATOM 9873 N N . ASN B 1 629 ? 24.172 -8.109 10.016 1 68.06 629 ASN B N 1
ATOM 9874 C CA . ASN B 1 629 ? 23.219 -7.395 9.195 1 68.06 629 ASN B CA 1
ATOM 9875 C C . ASN B 1 629 ? 21.859 -8.086 9.195 1 68.06 629 ASN B C 1
ATOM 9877 O O . ASN B 1 629 ? 20.812 -7.418 9.25 1 68.06 629 ASN B O 1
ATOM 9881 N N . ALA B 1 630 ? 21.891 -9.32 8.977 1 68.5 630 ALA B N 1
ATOM 9882 C CA . ALA B 1 630 ? 20.641 -10.086 9.023 1 68.5 630 ALA B CA 1
ATOM 9883 C C . ALA B 1 630 ? 19.922 -9.883 10.352 1 68.5 630 ALA B C 1
ATOM 9885 O O . ALA B 1 630 ? 18.688 -9.75 10.383 1 68.5 630 ALA B O 1
ATOM 9886 N N . LEU B 1 631 ? 20.688 -9.961 11.406 1 61.59 631 LEU B N 1
ATOM 9887 C CA . LEU B 1 631 ? 20.109 -9.766 12.742 1 61.59 631 LEU B CA 1
ATOM 9888 C C . LEU B 1 631 ? 19.562 -8.352 12.891 1 61.59 631 LEU B C 1
ATOM 9890 O O . LEU B 1 631 ? 18.453 -8.172 13.398 1 61.59 631 LEU B O 1
ATOM 9894 N N . LEU B 1 632 ? 20.328 -7.465 12.477 1 58.88 632 LEU B N 1
ATOM 9895 C CA . LEU B 1 632 ? 19.969 -6.066 12.703 1 58.88 632 LEU B CA 1
ATOM 9896 C C . LEU B 1 632 ? 18.844 -5.633 11.781 1 58.88 632 LEU B C 1
ATOM 9898 O O . LEU B 1 632 ? 17.969 -4.871 12.18 1 58.88 632 LEU B O 1
ATOM 9902 N N . HIS B 1 633 ? 18.891 -6.176 10.539 1 57.81 633 HIS B N 1
ATOM 9903 C CA . HIS B 1 633 ? 17.953 -5.656 9.547 1 57.81 633 HIS B CA 1
ATOM 9904 C C . HIS B 1 633 ? 16.719 -6.535 9.445 1 57.81 633 HIS B C 1
ATOM 9906 O O . HIS B 1 633 ? 15.594 -6.027 9.305 1 57.81 633 HIS B O 1
ATOM 9912 N N . ALA B 1 634 ? 16.906 -7.809 9.414 1 57.56 634 ALA B N 1
ATOM 9913 C CA . ALA B 1 634 ? 15.781 -8.719 9.234 1 57.56 634 ALA B CA 1
ATOM 9914 C C . ALA B 1 634 ? 15.18 -9.117 10.578 1 57.56 634 ALA B C 1
ATOM 9916 O O . ALA B 1 634 ? 13.969 -9.344 10.68 1 57.56 634 ALA B O 1
ATOM 9917 N N . GLY B 1 635 ? 15.914 -8.922 11.617 1 56.97 635 GLY B N 1
ATOM 9918 C CA . GLY B 1 635 ? 15.492 -9.344 12.945 1 56.97 635 GLY B CA 1
ATOM 9919 C C . GLY B 1 635 ? 15.031 -10.781 13 1 56.97 635 GLY B C 1
ATOM 9920 O O . GLY B 1 635 ? 14.211 -11.148 13.844 1 56.97 635 GLY B O 1
ATOM 9921 N N . THR B 1 636 ? 15.352 -11.562 12.078 1 62.19 636 THR B N 1
ATOM 9922 C CA . THR B 1 636 ? 14.953 -12.969 11.984 1 62.19 636 THR B CA 1
ATOM 9923 C C . THR B 1 636 ? 16.172 -13.875 12.078 1 62.19 636 THR B C 1
ATOM 9925 O O . THR B 1 636 ? 17.312 -13.422 11.922 1 62.19 636 THR B O 1
ATOM 9928 N N . PRO B 1 637 ? 15.852 -15.07 12.469 1 71.38 637 PRO B N 1
ATOM 9929 C CA . PRO B 1 637 ? 16.953 -16.031 12.406 1 71.38 637 PRO B CA 1
ATOM 9930 C C . PRO B 1 637 ? 17.594 -16.109 11.023 1 71.38 637 PRO B C 1
ATOM 9932 O O . PRO B 1 637 ? 16.953 -15.797 10.023 1 71.38 637 PRO B O 1
ATOM 9935 N N . ALA B 1 638 ? 18.844 -16.234 11.117 1 78.38 638 ALA B N 1
ATOM 9936 C CA . ALA B 1 638 ? 19.594 -16.375 9.875 1 78.38 638 ALA B CA 1
ATOM 9937 C C . ALA B 1 638 ? 20.172 -17.781 9.734 1 78.38 638 ALA B C 1
ATOM 9939 O O . ALA B 1 638 ? 20.203 -18.547 10.703 1 78.38 638 ALA B O 1
ATOM 9940 N N . GLN B 1 639 ? 20.328 -18.156 8.578 1 85.81 639 GLN B N 1
ATOM 9941 C CA . GLN B 1 639 ? 21 -19.422 8.273 1 85.81 639 GLN B CA 1
ATOM 9942 C C . GLN B 1 639 ? 22.312 -19.172 7.547 1 85.81 639 GLN B C 1
ATOM 9944 O O . GLN B 1 639 ? 22.359 -18.438 6.562 1 85.81 639 GLN B O 1
ATOM 9949 N N . VAL B 1 640 ? 23.391 -19.719 8.211 1 87.38 640 VAL B N 1
ATOM 9950 C CA . VAL B 1 640 ? 24.703 -19.625 7.578 1 87.38 640 VAL B CA 1
ATOM 9951 C C . VAL B 1 640 ? 25.062 -20.953 6.941 1 87.38 640 VAL B C 1
ATOM 9953 O O . VAL B 1 640 ? 25.047 -22 7.609 1 87.38 640 VAL B O 1
ATOM 9956 N N . HIS B 1 641 ? 25.25 -20.891 5.676 1 86.38 641 HIS B N 1
ATOM 9957 C CA . HIS B 1 641 ? 25.656 -22.078 4.934 1 86.38 641 HIS B CA 1
ATOM 9958 C C . HIS B 1 641 ? 27.062 -21.906 4.367 1 86.38 641 HIS B C 1
ATOM 9960 O O . HIS B 1 641 ? 27.391 -20.875 3.773 1 86.38 641 HIS B O 1
ATOM 9966 N N . ILE B 1 642 ? 27.969 -22.938 4.703 1 87.62 642 ILE B N 1
ATOM 9967 C CA . ILE B 1 642 ? 29.312 -22.922 4.148 1 87.62 642 ILE B CA 1
ATOM 9968 C C . ILE B 1 642 ? 29.516 -24.141 3.248 1 87.62 642 ILE B C 1
ATOM 9970 O O . ILE B 1 642 ? 29.031 -25.234 3.551 1 87.62 642 ILE B O 1
ATOM 9974 N N . ASP B 1 643 ? 30.031 -23.875 2.158 1 80.88 643 ASP B N 1
ATOM 9975 C CA . ASP B 1 643 ? 30.328 -24.906 1.183 1 80.88 643 ASP B CA 1
ATOM 9976 C C . ASP B 1 643 ? 31.781 -24.812 0.705 1 80.88 643 ASP B C 1
ATOM 9978 O O . ASP B 1 643 ? 32.188 -23.781 0.196 1 80.88 643 ASP B O 1
ATOM 9982 N N . LEU B 1 644 ? 32.531 -25.875 1.047 1 81.25 644 LEU B N 1
ATOM 9983 C CA . LEU B 1 644 ? 33.938 -25.906 0.688 1 81.25 644 LEU B CA 1
ATOM 9984 C C . LEU B 1 644 ? 34.219 -26.938 -0.405 1 81.25 644 LEU B C 1
ATOM 9986 O O . LEU B 1 644 ? 33.812 -28.094 -0.272 1 81.25 644 LEU B O 1
ATOM 9990 N N . ASN B 1 645 ? 34.688 -26.422 -1.419 1 71.88 645 ASN B N 1
ATOM 9991 C CA . ASN B 1 645 ? 35.219 -27.344 -2.412 1 71.88 645 ASN B CA 1
ATOM 9992 C C . ASN B 1 645 ? 36.719 -27.141 -2.596 1 71.88 645 ASN B C 1
ATOM 9994 O O . ASN B 1 645 ? 37.375 -26.469 -1.791 1 71.88 645 ASN B O 1
ATOM 9998 N N . ALA B 1 646 ? 37.25 -27.859 -3.553 1 68.81 646 ALA B N 1
ATOM 9999 C CA . ALA B 1 646 ? 38.719 -27.859 -3.721 1 68.81 646 ALA B CA 1
ATOM 10000 C C . ALA B 1 646 ? 39.219 -26.469 -4.09 1 68.81 646 ALA B C 1
ATOM 10002 O O . ALA B 1 646 ? 40.375 -26.141 -3.822 1 68.81 646 ALA B O 1
ATOM 10003 N N . GLU B 1 647 ? 38.25 -25.672 -4.559 1 67.88 647 GLU B N 1
ATOM 10004 C CA . GLU B 1 647 ? 38.75 -24.422 -5.141 1 67.88 647 GLU B CA 1
ATOM 10005 C C . GLU B 1 647 ? 38.281 -23.219 -4.336 1 67.88 647 GLU B C 1
ATOM 10007 O O . GLU B 1 647 ? 38.906 -22.156 -4.355 1 67.88 647 GLU B O 1
ATOM 10012 N N . ARG B 1 648 ? 37.25 -23.391 -3.707 1 75.56 648 ARG B N 1
ATOM 10013 C CA . ARG B 1 648 ? 36.656 -22.172 -3.133 1 75.56 648 ARG B CA 1
ATOM 10014 C C . ARG B 1 648 ? 35.844 -22.5 -1.9 1 75.56 648 ARG B C 1
ATOM 10016 O O . ARG B 1 648 ? 35.406 -23.641 -1.709 1 75.56 648 ARG B O 1
ATOM 10023 N N . LEU B 1 649 ? 35.719 -21.469 -1.104 1 84.5 649 LEU B N 1
ATOM 10024 C CA . LEU B 1 649 ? 34.781 -21.422 0.008 1 84.5 649 LEU B CA 1
ATOM 10025 C C . LEU B 1 649 ? 33.594 -20.516 -0.311 1 84.5 649 LEU B C 1
ATOM 10027 O O . LEU B 1 649 ? 33.781 -19.359 -0.671 1 84.5 649 LEU B O 1
ATOM 10031 N N . LEU B 1 650 ? 32.438 -21.156 -0.342 1 82.31 650 LEU B N 1
ATOM 10032 C CA . LEU B 1 650 ? 31.219 -20.375 -0.507 1 82.31 650 LEU B CA 1
ATOM 10033 C C . LEU B 1 650 ? 30.469 -20.25 0.814 1 82.31 650 LEU B C 1
ATOM 10035 O O . LEU B 1 650 ? 30.281 -21.25 1.515 1 82.31 650 LEU B O 1
ATOM 10039 N N . VAL B 1 651 ? 30.172 -19.016 1.179 1 87.19 651 VAL B N 1
ATOM 10040 C CA . VAL B 1 651 ? 29.391 -18.766 2.387 1 87.19 651 VAL B CA 1
ATOM 10041 C C . VAL B 1 651 ? 28.109 -18 2.029 1 87.19 651 VAL B C 1
ATOM 10043 O O . VAL B 1 651 ? 28.156 -17.047 1.248 1 87.19 651 VAL B O 1
ATOM 10046 N N . SER B 1 652 ? 27.031 -18.516 2.461 1 85.19 652 SER B N 1
ATOM 10047 C CA . SER B 1 652 ? 25.766 -17.828 2.268 1 85.19 652 SER B CA 1
ATOM 10048 C C . SER B 1 652 ? 25.047 -17.594 3.598 1 85.19 652 SER B C 1
ATOM 10050 O O . SER B 1 652 ? 25.078 -18.453 4.484 1 85.19 652 SER B O 1
ATOM 10052 N N . VAL B 1 653 ? 24.531 -16.406 3.754 1 84.06 653 VAL B N 1
ATOM 10053 C CA . VAL B 1 653 ? 23.734 -16.047 4.922 1 84.06 653 VAL B CA 1
ATOM 10054 C C . VAL B 1 653 ? 22.312 -15.68 4.488 1 84.06 653 VAL B C 1
ATOM 10056 O O . VAL B 1 653 ? 22.109 -14.734 3.727 1 84.06 653 VAL B O 1
ATOM 10059 N N . ALA B 1 654 ? 21.391 -16.5 4.879 1 78.62 654 ALA B N 1
ATOM 10060 C CA . ALA B 1 654 ? 20 -16.281 4.52 1 78.62 654 ALA B CA 1
ATOM 10061 C C . ALA B 1 654 ? 19.203 -15.773 5.719 1 78.62 654 ALA B C 1
ATOM 10063 O O . ALA B 1 654 ? 19.359 -16.266 6.836 1 78.62 654 ALA B O 1
ATOM 10064 N N . ASP B 1 655 ? 18.438 -14.781 5.453 1 71.31 655 ASP B N 1
ATOM 10065 C CA . ASP B 1 655 ? 17.516 -14.297 6.473 1 71.31 655 ASP B CA 1
ATOM 10066 C C . ASP B 1 655 ? 16.062 -14.586 6.066 1 71.31 655 ASP B C 1
ATOM 10068 O O . ASP B 1 655 ? 15.805 -15.047 4.953 1 71.31 655 ASP B O 1
ATOM 10072 N N . THR B 1 656 ? 15.164 -14.625 7 1 59.94 656 THR B N 1
ATOM 10073 C CA . THR B 1 656 ? 13.758 -14.859 6.707 1 59.94 656 THR B CA 1
ATOM 10074 C C . THR B 1 656 ? 12.938 -13.594 6.957 1 59.94 656 THR B C 1
ATOM 10076 O O . THR B 1 656 ? 11.719 -13.664 7.152 1 59.94 656 THR B O 1
ATOM 10079 N N . GLY B 1 657 ? 13.562 -12.617 7 1 54.94 657 GLY B N 1
ATOM 10080 C CA . GLY B 1 657 ? 12.82 -11.398 7.289 1 54.94 657 GLY B CA 1
ATOM 10081 C C . GLY B 1 657 ? 12.164 -10.797 6.062 1 54.94 657 GLY B C 1
ATOM 10082 O O . GLY B 1 657 ? 12.656 -10.953 4.945 1 54.94 657 GLY B O 1
ATOM 10083 N N . THR B 1 658 ? 10.906 -10.734 6.016 1 47.53 658 THR B N 1
ATOM 10084 C CA . THR B 1 658 ? 10.125 -10.164 4.926 1 47.53 658 THR B CA 1
ATOM 10085 C C . THR B 1 658 ? 10.508 -8.703 4.691 1 47.53 658 THR B C 1
ATOM 10087 O O . THR B 1 658 ? 9.891 -8.016 3.877 1 47.53 658 THR B O 1
ATOM 10090 N N . ARG B 1 659 ? 11.422 -8.273 5.406 1 42.47 659 ARG B N 1
ATOM 10091 C CA . ARG B 1 659 ? 11.68 -6.844 5.254 1 42.47 659 ARG B CA 1
ATOM 10092 C C . ARG B 1 659 ? 12.547 -6.57 4.031 1 42.47 659 ARG B C 1
ATOM 10094 O O . ARG B 1 659 ? 13.609 -7.18 3.867 1 42.47 659 ARG B O 1
ATOM 10101 N N . GLY B 1 660 ? 11.945 -5.996 2.902 1 42.53 660 GLY B N 1
ATOM 10102 C CA . GLY B 1 660 ? 12.305 -5.441 1.606 1 42.53 660 GLY B CA 1
ATOM 10103 C C . GLY B 1 660 ? 13.664 -5.902 1.113 1 42.53 660 GLY B C 1
ATOM 10104 O O . GLY B 1 660 ? 14.484 -6.387 1.896 1 42.53 660 GLY B O 1
ATOM 10105 N N . SER B 1 661 ? 13.758 -6.316 -0.123 1 39.5 661 SER B N 1
ATOM 10106 C CA . SER B 1 661 ? 15.016 -6.574 -0.822 1 39.5 661 SER B CA 1
ATOM 10107 C C . SER B 1 661 ? 16.062 -5.512 -0.488 1 39.5 661 SER B C 1
ATOM 10109 O O . SER B 1 661 ? 15.719 -4.352 -0.252 1 39.5 661 SER B O 1
ATOM 10111 N N . VAL B 1 662 ? 17.188 -5.996 0.027 1 36.28 662 VAL B N 1
ATOM 10112 C CA . VAL B 1 662 ? 18.344 -5.094 -0.007 1 36.28 662 VAL B CA 1
ATOM 10113 C C . VAL B 1 662 ? 18.344 -4.324 -1.325 1 36.28 662 VAL B C 1
ATOM 10115 O O . VAL B 1 662 ? 18.469 -4.918 -2.398 1 36.28 662 VAL B O 1
ATOM 10118 N N . ILE B 1 663 ? 17.562 -3.354 -1.432 1 30.28 663 ILE B N 1
ATOM 10119 C CA . ILE B 1 663 ? 17.719 -2.561 -2.646 1 30.28 663 ILE B CA 1
ATOM 10120 C C . ILE B 1 663 ? 19.188 -2.256 -2.875 1 30.28 663 ILE B C 1
ATOM 10122 O O . ILE B 1 663 ? 19.891 -1.813 -1.96 1 30.28 663 ILE B O 1
ATOM 10126 N N . ARG B 1 664 ? 19.766 -2.889 -3.992 1 29.98 664 ARG B N 1
ATOM 10127 C CA . ARG B 1 664 ? 21.094 -2.441 -4.406 1 29.98 664 ARG B CA 1
ATOM 10128 C C . ARG B 1 664 ? 21.188 -0.92 -4.395 1 29.98 664 ARG B C 1
ATOM 10130 O O . ARG B 1 664 ? 20.641 -0.252 -5.273 1 29.98 664 ARG B O 1
ATOM 10137 N N . ALA B 1 665 ? 21.109 -0.179 -3.473 1 29.89 665 ALA B N 1
ATOM 10138 C CA . ALA B 1 665 ? 21.594 1.186 -3.682 1 29.89 665 ALA B CA 1
ATOM 10139 C C . ALA B 1 665 ? 22.859 1.199 -4.539 1 29.89 665 ALA B C 1
ATOM 10141 O O . ALA B 1 665 ? 23.719 0.323 -4.406 1 29.89 665 ALA B O 1
ATOM 10142 N N . ARG B 1 666 ? 22.922 1.868 -5.668 1 27.33 666 ARG B N 1
ATOM 10143 C CA . ARG B 1 666 ? 24.188 2.236 -6.301 1 27.33 666 ARG B CA 1
ATOM 10144 C C . ARG B 1 666 ? 25.297 2.379 -5.266 1 27.33 666 ARG B C 1
ATOM 10146 O O . ARG B 1 666 ? 25.125 3.08 -4.262 1 27.33 666 ARG B O 1
ATOM 10153 N N . ALA B 1 667 ? 26.297 1.544 -5.289 1 28.27 667 ALA B N 1
ATOM 10154 C CA . ALA B 1 667 ? 27.672 1.708 -4.797 1 28.27 667 ALA B CA 1
ATOM 10155 C C . ALA B 1 667 ? 28.141 3.152 -4.953 1 28.27 667 ALA B C 1
ATOM 10157 O O . ALA B 1 667 ? 28.734 3.514 -5.973 1 28.27 667 ALA B O 1
ATOM 10158 N N . ASP B 1 668 ? 27.562 4.281 -4.871 1 26.59 668 ASP B N 1
ATOM 10159 C CA . ASP B 1 668 ? 28.578 5.312 -4.648 1 26.59 668 ASP B CA 1
ATOM 10160 C C . ASP B 1 668 ? 29.469 4.953 -3.465 1 26.59 668 ASP B C 1
ATOM 10162 O O . ASP B 1 668 ? 29.047 4.23 -2.561 1 26.59 668 ASP B O 1
ATOM 10166 N N . THR B 1 669 ? 30.828 5.426 -3.438 1 26.66 669 THR B N 1
ATOM 10167 C CA . THR B 1 669 ? 32.125 5.309 -2.793 1 26.66 669 THR B CA 1
ATOM 10168 C C . THR B 1 669 ? 31.984 5.301 -1.273 1 26.66 669 THR B C 1
ATOM 10170 O O . THR B 1 669 ? 32.812 4.711 -0.569 1 26.66 669 THR B O 1
ATOM 10173 N N . LEU B 1 670 ? 31.453 6.492 -0.558 1 25.95 670 LEU B N 1
ATOM 10174 C CA . LEU B 1 670 ? 32 6.969 0.702 1 25.95 670 LEU B CA 1
ATOM 10175 C C . LEU B 1 670 ? 31.344 6.289 1.889 1 25.95 670 LEU B C 1
ATOM 10177 O O . LEU B 1 670 ? 31.594 6.648 3.041 1 25.95 670 LEU B O 1
ATOM 10181 N N . ALA B 1 671 ? 29.984 5.973 1.912 1 28.66 671 ALA B N 1
ATOM 10182 C CA . ALA B 1 671 ? 29.469 5.926 3.279 1 28.66 671 ALA B CA 1
ATOM 10183 C C . ALA B 1 671 ? 29.984 4.695 4.02 1 28.66 671 ALA B C 1
ATOM 10185 O O . ALA B 1 671 ? 30.094 3.613 3.438 1 28.66 671 ALA B O 1
ATOM 10186 N N . SER B 1 672 ? 30.281 4.762 5.168 1 30.09 672 SER B N 1
ATOM 10187 C CA . SER B 1 672 ? 30.922 3.822 6.086 1 30.09 672 SER B CA 1
ATOM 10188 C C . SER B 1 672 ? 30.078 2.557 6.246 1 30.09 672 SER B C 1
ATOM 10190 O O . SER B 1 672 ? 30.594 1.517 6.664 1 30.09 672 SER B O 1
ATOM 10192 N N . ARG B 1 673 ? 28.703 2.668 6.457 1 32.03 673 ARG B N 1
ATOM 10193 C CA . ARG B 1 673 ? 27.938 1.468 6.781 1 32.03 673 ARG B CA 1
ATOM 10194 C C . ARG B 1 673 ? 27.688 0.623 5.535 1 32.03 673 ARG B C 1
ATOM 10196 O O . ARG B 1 673 ? 27.078 -0.44 5.613 1 32.03 673 ARG B O 1
ATOM 10203 N N . GLY B 1 674 ? 27.906 1.083 4.516 1 38.91 674 GLY B N 1
ATOM 10204 C CA . GLY B 1 674 ? 28.344 0.613 3.211 1 38.91 674 GLY B CA 1
ATOM 10205 C C . GLY B 1 674 ? 29.625 -0.216 3.273 1 38.91 674 GLY B C 1
ATOM 10206 O O . GLY B 1 674 ? 30.156 -0.617 2.24 1 38.91 674 GLY B O 1
ATOM 10207 N N . ARG B 1 675 ? 30.031 -0.158 4.441 1 43.75 675 ARG B N 1
ATOM 10208 C CA . ARG B 1 675 ? 31.297 -0.808 4.777 1 43.75 675 ARG B CA 1
ATOM 10209 C C . ARG B 1 675 ? 31.141 -2.324 4.812 1 43.75 675 ARG B C 1
ATOM 10211 O O . ARG B 1 675 ? 32.062 -3.059 4.43 1 43.75 675 ARG B O 1
ATOM 10218 N N . GLY B 1 676 ? 29.891 -2.711 5.273 1 52.5 676 GLY B N 1
ATOM 10219 C CA . GLY B 1 676 ? 29.781 -4.152 5.422 1 52.5 676 GLY B CA 1
ATOM 10220 C C . GLY B 1 676 ? 29.781 -4.891 4.094 1 52.5 676 GLY B C 1
ATOM 10221 O O . GLY B 1 676 ? 30.516 -5.859 3.918 1 52.5 676 GLY B O 1
ATOM 10222 N N . LEU B 1 677 ? 28.875 -4.379 3.229 1 58.09 677 LEU B N 1
ATOM 10223 C CA . LEU B 1 677 ? 28.922 -5.035 1.927 1 58.09 677 LEU B CA 1
ATOM 10224 C C . LEU B 1 677 ? 30.203 -4.672 1.18 1 58.09 677 LEU B C 1
ATOM 10226 O O . LEU B 1 677 ? 30.703 -5.457 0.369 1 58.09 677 LEU B O 1
ATOM 10230 N N . GLY B 1 678 ? 30.625 -3.389 1.624 1 57.31 678 GLY B N 1
ATOM 10231 C CA . GLY B 1 678 ? 31.938 -3.01 1.105 1 57.31 678 GLY B CA 1
ATOM 10232 C C . GLY B 1 678 ? 33.031 -3.936 1.555 1 57.31 678 GLY B C 1
ATOM 10233 O O . GLY B 1 678 ? 33.906 -4.297 0.762 1 57.31 678 GLY B O 1
ATOM 10234 N N . LEU B 1 679 ? 33 -4.297 2.824 1 66.56 679 LEU B N 1
ATOM 10235 C CA . LEU B 1 679 ? 33.969 -5.258 3.357 1 66.56 679 LEU B CA 1
ATOM 10236 C C . LEU B 1 679 ? 33.906 -6.578 2.598 1 66.56 679 LEU B C 1
ATOM 10238 O O . LEU B 1 679 ? 34.938 -7.184 2.301 1 66.56 679 LEU B O 1
ATOM 10242 N N . ILE B 1 680 ? 32.688 -6.938 2.242 1 71.56 680 ILE B N 1
ATOM 10243 C CA . ILE B 1 680 ? 32.5 -8.195 1.525 1 71.56 680 ILE B CA 1
ATOM 10244 C C . ILE B 1 680 ? 33.062 -8.078 0.115 1 71.56 680 ILE B C 1
ATOM 10246 O O . ILE B 1 680 ? 33.75 -8.984 -0.362 1 71.56 680 ILE B O 1
ATOM 10250 N N . GLU B 1 681 ? 32.812 -6.93 -0.41 1 66.81 681 GLU B N 1
ATOM 10251 C CA . GLU B 1 681 ? 33.312 -6.695 -1.753 1 66.81 681 GLU B CA 1
ATOM 10252 C C . GLU B 1 681 ? 34.844 -6.715 -1.766 1 66.81 681 GLU B C 1
ATOM 10254 O O . GLU B 1 681 ? 35.469 -7.227 -2.705 1 66.81 681 GLU B O 1
ATOM 10259 N N . GLU B 1 682 ? 35.469 -6.254 -0.73 1 69.06 682 GLU B N 1
ATOM 10260 C CA . GLU B 1 682 ? 36.906 -6.156 -0.645 1 69.06 682 GLU B CA 1
ATOM 10261 C C . GLU B 1 682 ? 37.531 -7.508 -0.327 1 69.06 682 GLU B C 1
ATOM 10263 O O . GLU B 1 682 ? 38.625 -7.836 -0.833 1 69.06 682 GLU B O 1
ATOM 10268 N N . LEU B 1 683 ? 36.875 -8.273 0.375 1 74.69 683 LEU B N 1
ATOM 10269 C CA . LEU B 1 683 ? 37.5 -9.453 0.929 1 74.69 683 LEU B CA 1
ATOM 10270 C C . LEU B 1 683 ? 37.125 -10.703 0.132 1 74.69 683 LEU B C 1
ATOM 10272 O O . LEU B 1 683 ? 37.781 -11.742 0.25 1 74.69 683 LEU B O 1
ATOM 10276 N N . SER B 1 684 ? 36.125 -10.586 -0.666 1 75.5 684 SER B N 1
ATOM 10277 C CA . SER B 1 684 ? 35.688 -11.766 -1.396 1 75.5 684 SER B CA 1
ATOM 10278 C C . SER B 1 684 ? 35.969 -11.633 -2.889 1 75.5 684 SER B C 1
ATOM 10280 O O . SER B 1 684 ? 36.219 -10.531 -3.383 1 75.5 684 SER B O 1
ATOM 10282 N N . ASP B 1 685 ? 36.094 -12.734 -3.438 1 70.31 685 ASP B N 1
ATOM 10283 C CA . ASP B 1 685 ? 36.312 -12.742 -4.879 1 70.31 685 ASP B CA 1
ATOM 10284 C C . ASP B 1 685 ? 35.031 -12.445 -5.648 1 70.31 685 ASP B C 1
ATOM 10286 O O . ASP B 1 685 ? 35.094 -11.867 -6.738 1 70.31 685 ASP B O 1
ATOM 10290 N N . SER B 1 686 ? 33.969 -12.914 -5.125 1 65.62 686 SER B N 1
ATOM 10291 C CA . SER B 1 686 ? 32.656 -12.641 -5.68 1 65.62 686 SER B CA 1
ATOM 10292 C C . SER B 1 686 ? 31.594 -12.648 -4.59 1 65.62 686 SER B C 1
ATOM 10294 O O . SER B 1 686 ? 31.734 -13.328 -3.57 1 65.62 686 SER B O 1
ATOM 10296 N N . TRP B 1 687 ? 30.625 -11.75 -4.73 1 65.5 687 TRP B N 1
ATOM 10297 C CA . TRP B 1 687 ? 29.531 -11.75 -3.777 1 65.5 687 TRP B CA 1
ATOM 10298 C C . TRP B 1 687 ? 28.219 -11.32 -4.457 1 65.5 687 TRP B C 1
ATOM 10300 O O . TRP B 1 687 ? 28.25 -10.805 -5.574 1 65.5 687 TRP B O 1
ATOM 10310 N N . GLY B 1 688 ? 27.062 -11.68 -3.832 1 62.88 688 GLY B N 1
ATOM 10311 C CA . GLY B 1 688 ? 25.781 -11.289 -4.371 1 62.88 688 GLY B CA 1
ATOM 10312 C C . GLY B 1 688 ? 24.641 -11.414 -3.367 1 62.88 688 GLY B C 1
ATOM 10313 O O . GLY B 1 688 ? 24.859 -11.852 -2.234 1 62.88 688 GLY B O 1
ATOM 10314 N N . THR B 1 689 ? 23.531 -10.844 -3.674 1 63.03 689 THR B N 1
ATOM 10315 C CA . THR B 1 689 ? 22.312 -10.945 -2.881 1 63.03 689 THR B CA 1
ATOM 10316 C C . THR B 1 689 ? 21.188 -11.594 -3.693 1 63.03 689 THR B C 1
ATOM 10318 O O . THR B 1 689 ? 21 -11.266 -4.867 1 63.03 689 THR B O 1
ATOM 10321 N N . ASP B 1 690 ? 20.688 -12.594 -3.09 1 59.56 690 ASP B N 1
ATOM 10322 C CA . ASP B 1 690 ? 19.562 -13.258 -3.73 1 59.56 690 ASP B CA 1
ATOM 10323 C C . ASP B 1 690 ? 18.297 -13.133 -2.885 1 59.56 690 ASP B C 1
ATOM 10325 O O . ASP B 1 690 ? 18.297 -13.477 -1.7 1 59.56 690 ASP B O 1
ATOM 10329 N N . PRO B 1 691 ? 17.297 -12.523 -3.467 1 56.41 691 PRO B N 1
ATOM 10330 C CA . PRO B 1 691 ? 16.031 -12.523 -2.721 1 56.41 691 PRO B CA 1
ATOM 10331 C C . PRO B 1 691 ? 15.43 -13.922 -2.584 1 56.41 691 PRO B C 1
ATOM 10333 O O . PRO B 1 691 ? 15.594 -14.758 -3.475 1 56.41 691 PRO B O 1
ATOM 10336 N N . THR B 1 692 ? 15.039 -14.281 -1.349 1 59.34 692 THR B N 1
ATOM 10337 C CA . THR B 1 692 ? 14.32 -15.523 -1.129 1 59.34 692 THR B CA 1
ATOM 10338 C C . THR B 1 692 ? 12.836 -15.25 -0.864 1 59.34 692 THR B C 1
ATOM 10340 O O . THR B 1 692 ? 12.406 -14.094 -0.853 1 59.34 692 THR B O 1
ATOM 10343 N N . VAL B 1 693 ? 12.016 -16.391 -0.877 1 53.72 693 VAL B N 1
ATOM 10344 C CA . VAL B 1 693 ? 10.594 -16.266 -0.591 1 53.72 693 VAL B CA 1
ATOM 10345 C C . VAL B 1 693 ? 10.391 -15.445 0.683 1 53.72 693 VAL B C 1
ATOM 10347 O O . VAL B 1 693 ? 9.5 -14.594 0.747 1 53.72 693 VAL B O 1
ATOM 10350 N N . ARG B 1 694 ? 11.219 -15.992 1.697 1 54.88 694 ARG B N 1
ATOM 10351 C CA . ARG B 1 694 ? 11.164 -15.289 2.977 1 54.88 694 ARG B CA 1
ATOM 10352 C C . ARG B 1 694 ? 12.484 -14.609 3.289 1 54.88 694 ARG B C 1
ATOM 10354 O O . ARG B 1 694 ? 13.5 -15.273 3.527 1 54.88 694 ARG B O 1
ATOM 10361 N N . GLY B 1 695 ? 12.727 -13.391 2.639 1 61 695 GLY B N 1
ATOM 10362 C CA . GLY B 1 695 ? 13.93 -12.656 3.012 1 61 695 GLY B CA 1
ATOM 10363 C C . GLY B 1 695 ? 14.945 -12.562 1.893 1 61 695 GLY B C 1
ATOM 10364 O O . GLY B 1 695 ? 14.578 -12.453 0.721 1 61 695 GLY B O 1
ATOM 10365 N N . SER B 1 696 ? 16.219 -12.469 2.289 1 64.5 696 SER B N 1
ATOM 10366 C CA . SER B 1 696 ? 17.297 -12.328 1.317 1 64.5 696 SER B CA 1
ATOM 10367 C C . SER B 1 696 ? 18.5 -13.188 1.702 1 64.5 696 SER B C 1
ATOM 10369 O O . SER B 1 696 ? 18.688 -13.508 2.879 1 64.5 696 SER B O 1
ATOM 10371 N N . THR B 1 697 ? 19.094 -13.773 0.705 1 72.38 697 THR B N 1
ATOM 10372 C CA . THR B 1 697 ? 20.344 -14.484 0.904 1 72.38 697 THR B CA 1
ATOM 10373 C C . THR B 1 697 ? 21.516 -13.688 0.337 1 72.38 697 THR B C 1
ATOM 10375 O O . THR B 1 697 ? 21.484 -13.25 -0.814 1 72.38 697 THR B O 1
ATOM 10378 N N . VAL B 1 698 ? 22.406 -13.383 1.245 1 74.94 698 VAL B N 1
ATOM 10379 C CA . VAL B 1 698 ? 23.656 -12.773 0.802 1 74.94 698 VAL B CA 1
ATOM 10380 C C . VAL B 1 698 ? 24.766 -13.828 0.788 1 74.94 698 VAL B C 1
ATOM 10382 O O . VAL B 1 698 ? 24.875 -14.633 1.714 1 74.94 698 VAL B O 1
ATOM 10385 N N . TRP B 1 699 ? 25.484 -13.898 -0.36 1 75.25 699 TRP B N 1
ATOM 10386 C CA . TRP B 1 699 ? 26.547 -14.898 -0.446 1 75.25 699 TRP B CA 1
ATOM 10387 C C . TRP B 1 699 ? 27.859 -14.258 -0.888 1 75.25 699 TRP B C 1
ATOM 10389 O O . TRP B 1 699 ? 27.875 -13.156 -1.45 1 75.25 699 TRP B O 1
ATOM 10399 N N . PHE B 1 700 ? 29.016 -14.852 -0.47 1 78.31 700 PHE B N 1
ATOM 10400 C CA . PHE B 1 700 ? 30.328 -14.484 -0.964 1 78.31 700 PHE B CA 1
ATOM 10401 C C . PHE B 1 700 ? 31.188 -15.727 -1.191 1 78.31 700 PHE B C 1
ATOM 10403 O O . PHE B 1 700 ? 30.969 -16.766 -0.569 1 78.31 700 PHE B O 1
ATOM 10410 N N . GLU B 1 701 ? 32.062 -15.555 -2.172 1 78 701 GLU B N 1
ATOM 10411 C CA . GLU B 1 701 ? 32.969 -16.625 -2.525 1 78 701 GLU B CA 1
ATOM 10412 C C . GLU B 1 701 ? 34.438 -16.203 -2.307 1 78 701 GLU B C 1
ATOM 10414 O O . GLU B 1 701 ? 34.781 -15.062 -2.58 1 78 701 GLU B O 1
ATOM 10419 N N . MET B 1 702 ? 35.188 -17.156 -1.686 1 83.12 702 MET B N 1
ATOM 10420 C CA . MET B 1 702 ? 36.625 -16.922 -1.512 1 83.12 702 MET B CA 1
ATOM 10421 C C . MET B 1 702 ? 37.438 -18.078 -2.109 1 83.12 702 MET B C 1
ATOM 10423 O O . MET B 1 702 ? 37.219 -19.234 -1.761 1 83.12 702 MET B O 1
ATOM 10427 N N . LEU B 1 703 ? 38.281 -17.734 -3.037 1 78.44 703 LEU B N 1
ATOM 10428 C CA . LEU B 1 703 ? 39.156 -18.75 -3.629 1 78.44 703 LEU B CA 1
ATOM 10429 C C . LEU B 1 703 ? 40.25 -19.188 -2.637 1 78.44 703 LEU B C 1
ATOM 10431 O O . LEU B 1 703 ? 40.781 -18.375 -1.886 1 78.44 703 LEU B O 1
ATOM 10435 N N . LEU B 1 704 ? 40.406 -20.484 -2.506 1 78.5 704 LEU B N 1
ATOM 10436 C CA . LEU B 1 704 ? 41.344 -21.031 -1.548 1 78.5 704 LEU B CA 1
ATOM 10437 C C . LEU B 1 704 ? 42.781 -20.75 -1.993 1 78.5 704 LEU B C 1
ATOM 10439 O O . LEU B 1 704 ? 43.688 -20.625 -1.159 1 78.5 704 LEU B O 1
ATOM 10443 N N . ASN B 1 705 ? 43.094 -20.859 -3.262 1 65.19 705 ASN B N 1
ATOM 10444 C CA . ASN B 1 705 ? 44.438 -20.625 -3.758 1 65.19 705 ASN B CA 1
ATOM 10445 C C . ASN B 1 705 ? 44.625 -19.172 -4.168 1 65.19 705 ASN B C 1
ATOM 10447 O O . ASN B 1 705 ? 44.469 -18.828 -5.336 1 65.19 705 ASN B O 1
ATOM 10451 N N . ARG B 1 706 ? 44.281 -18.234 -3.291 1 51.88 706 ARG B N 1
ATOM 10452 C CA . ARG B 1 706 ? 44.562 -16.844 -3.654 1 51.88 706 ARG B CA 1
ATOM 10453 C C . ARG B 1 706 ? 46.031 -16.672 -4.023 1 51.88 706 ARG B C 1
ATOM 10455 O O . ARG B 1 706 ? 46.906 -16.953 -3.221 1 51.88 706 ARG B O 1
ATOM 10462 N N . GLN B 1 707 ? 46.438 -16.922 -5.23 1 41.84 707 GLN B N 1
ATOM 10463 C CA . GLN B 1 707 ? 47.75 -16.375 -5.547 1 41.84 707 GLN B CA 1
ATOM 10464 C C . GLN B 1 707 ? 47.781 -14.852 -5.352 1 41.84 707 GLN B C 1
ATOM 10466 O O . GLN B 1 707 ? 46.812 -14.172 -5.645 1 41.84 707 GLN B O 1
#

Organism: Actinoplanes teichomyceticus (NCBI:txid1867)

InterPro domains:
  IPR001932 PPM-type phosphatase-like domain [PF07228] (385-576)
  IPR001932 PPM-type phosphatase-like domain [SM00331] (363-576)
  IPR003018 GAF domain [PF13185] (186-326)
  IPR003018 GAF domain [SM00065] (187-337)
  IPR003594 Histidine kinase/HSP90-like ATPase domain [PF13581] (589-700)
  IPR013656 PAS fold 4 [PF08448] (70-167)
  IPR029016 GAF-like domain superfamily [G3DSA:3.30.450.40] (176-340)
  IPR035965 PAS domain superfamily [SSF55785] (58-161)
  IPR036457 PPM-type phosphatase-like domain superfamily [G3DSA:3.60.40.10] (351-576)
  IPR036457 PPM-type phosphatase-like domain superfamily [SSF81606] (371-574)
  IPR036890 Histidine kinase/HSP90-like ATPase superfamily [G3DSA:3.30.565.10] (581-707)
  IPR036890 Histidine kinase/HSP90-like ATPase superfamily [SSF55874] (617-701)
  IPR052016 Bacterial Sigma Factor Regulator [PTHR43156] (132-575)

Secondary structure (DSSP, 8-state):
--------------EE----SS--HHHHHHHS-GGGSTT--GGGS-HHHHHHHHHHHH-SS-EEEEETTTTEEEE-HHHHHHHGGGTTTTTTSBHHHHHGGGGGSTTSHHHHHHHHHH---EEEEEEEE--STT-SS-EEEEEEEEEEE-TTS-EEEEEEEEEE-HHHHHHHHHHHHHHHHHHT--SHHHHHHHHHHHHHHHH--SEEEEEEEETTEEEEEEEETT----HHHHHSPP--EEPP--TTSHHHHHHHH---EEESSS-TTGGG-SSHHHHT--EEEEEEEE-SS-EEEEEEEESS-----HHHHHHHHHHHHHHHHHHHHHHHHHHHHHHHHHHHHTTS-S-PPP-SSEEEEEEEE-SSTT-S--SEEEEEEE-TTS-EEEEEEEES-SSHHHHHHHHHHHHHHHHHHHH---HHHHHHHHHHHHHHHHHHHSS----EEEEEEEEETTTTEEEEEEEBPPPPEEEEPPPTTPPPEEEE------PPBTS------EEEE--TT-EEEEE-GGGT--TTS-HHHHHHHHHHHHHH-S---HHHHHHHHHHSS-S--SS-EEEEEEEE-SS--EEEEEEE-SSTTHHHHHHHHHHHHHHHTT--HHHHHHHHHHHHHHHHHIIIII-S-EEEEEEE-SSEEEEEEEE---S---------S--GGGHHHHHHHHH-SEEEEEE-SSSEEEEEEEESS--/--------------EE----SS--HHHHHHHS-GGGSTT--GGGS-HHHHHHHHHHHH-SS-EEEEETTTTEEEE-HHHHHHHGGGTTTTTTSBHHHHHGGGGGSTTSHHHHHHHHHH---EEEEEEEE--STT-SS-EEEEEEEEEEE-TTS-EEEEEEEEEE-HHHHHHHHHHHHHHHHHHT--SHHHHHHHHHHHHHHHH--SEEEEEEEETTEEEEEEEETT----HHHHHSPP--EEPP--TTSHHHHHHHH---EEESSS-TTGGG-SSHHHHT--EEEEEEEE-SS-EEEEEEEESS-----HHHHHHHHHHHHHHHHHHHHHHHHHHHHHHHHHHHHTTS-S-PPP-SSEEEEEEEE-SSTT-S--SEEEEEEE-TTS-EEEEEEEES-SSHHHHHHHHHHHHHHHHHHHH---HHHHHHHHHHHHHHHHHHHSS----EEEEEEEEETTTTEEEEEEEBPPPPEEEEPPPTTPPPEEEE------PPBTS------EEEE--TT-EEEEE-GGGT--TTS-HHHHHHHHHHHHHH-S---HHHHHHHHHHSS-S--SS-EEEEEEEE-SS--EEEEEEE-SSTTHHHHHHHHHHHHHHHTT--HHHHHHHHHHHHHHHHHIIIII-S-EEEEEEE-SSEEEEEEEE---S---------S--GGGHHHHHHHHH-SEEEEEE-SSSEEEEEEEESS--

Foldseek 3Di:
DPPPPPPDQDDFDDDDPDPDDDQWLVNVVQPDQCCVDPQHGPVPHFPQVNVVLVVQQPDLFWKWKQFDPQGAIRTGRNVCVVLPPLPPVSHRHRPCVSQPPLCVDPPHVVQQVVCLVPQDKDWDAQDFRDSDPPDDDGWTWTKIKGFRAGPVRHTGIIMITIDTPRVVVVLVVLLVVLLVQLVPQQALQSLQLSLQVSLCVVVVFQKKKKWKDDPNFIKIAMDGPPPPCFPVNSVDRGFIGTFDPDCQQLFNVCLVVVDKDWFQFAQNCCVRDPDPSSRLFTIKIWGWQDDPPIGTIMMTTHSDGHDQGPVNVVSVNVSSPSSSVSNVNSVVSLVVLLVQLLVLQVLADQDADDDFQKDKDKAWDQLDPSHNHFLKYWDWDAAPVGKIKTKIKGKPDGDPVSSVVSSVLVVQLVVQCNVPVQAQRSLQSSLVVQQVVCVVVVPDRIWMKMKMWIADLVFQKIKIKTAQFFFKKKWAPDPPPGFIAIDGFDADYHHTRNPDDTIDIDMDGADAQMKIKGKGQQLQDDPPDDSVNSVVQLRVQSRPDPGLRFVVNNVSSNPSDDDGGSHMIMMMMMHRHPDGKDKDKDKFFLDPCRLVVVLVVQLVVCVVVVFDPLLNVLVSLLSSLVQVCLSRRQVGIKMWMWIDDPWKIKIKIWHQRSPDPPPPDPPDDDGCNVVNVVSLVVSAPDWDWHQGSGGIMIMGMHTRPPD/DPPPPPPDQDDFDDDDPDPDDDQWLVNVVQPDQCCVDPQHDPVPHFPQVNVVLVVQQPDLFWKWKQFDPQGAIRTGRNVCVVLPPLPPVSHRHRPCVSQPPLCVDPPHVVQQVVCLVPQDKDWDAQDFRDSDPPDDDGWTWTKIKGFRAGPVRHTGIIMITIDTCRVVVVLVVLLVVLLVQLVPQQALQSLQLSLQVSLCPVVVFQKKKKWKDDPNFIKIAMDGPPPPCFPVNSVDRGFIGTFDPPCQQLWNVCLVVVDKDWFQFALNCCVRDPDPSSRLWTIKIWGWQDDPPIGTIMMTTHSDGHDQGSVNVVSVNVSSPSSSVSNVNSVVSLVVLLVQLLVLQVLADQDADDDFQKDKDKAWDQLDPSHNHFLKYWDWDAEPVGKIKTKIKGKPDGDPVSSVVSSVLVVQLVVQCNVPVQAQRSLQSSLVVQQVVCVVVVPDRIWMKMKMWIADLVFQKIKIKTAQFFFKKKWAPDPPPDFIAIDGFDADYHHTRNPDDTIDIDMDGADAQMKIKGKGQQLQDDPPDDSVNSVVQLRVQSRPDPGLRFVVNNVSSNPSDDDGGSHMIMMMMMHRHPDGKDKDKDKFFLDPCRLVVVLVVQLVVCVVVVFDPLLNVLVSLLVSLVQVCLSRPQVGIKMWMWIDDPWKIKIKIWHQRSRDPPPPDPPDDDGCNSVNVVSLVVSAPDWDWHAGSGGIMIMGMHTRPPD

Sequence (1414 aa):
MVGSGAARPPAMSPLPVRSAGTAGCAALVRSFDWSRTALGSLDRWDAAVRAAVDLLLESPMPMMLLCGDECLVLYNDAYAGVLGALHPAALGRPAAQAFGDAWDQPGMGDVIARVFRTGQPVLDPESQVTLHPGGAEPAFYTRGHSVVRDSDGAVAGVLTVAAETTQVIHRLQSLGELTARLAGALTIDDVTRVVLAYAMASFDLDHCALAVDDGGTYRFVRRIRGEMLDEADERLPPVWRHASTDPAAPLVVAAETGRATFVADGEPLRAVAQDRHERRVRSLAALPLRTASVRGALTMGFRRPHTWLPAERALLRAAAELVAQAAERARRFEAQHGTAQLLQRSMLPEHLPELDTFRIAARYDVGVDGNAAGGDFYDAFRLTDGRLAMVLGDVAGHDVRAAAVMGQVRAALRALALTDPAPPSVLAGLDRLVGSLGAESRNEEIFVTVVYGVLDPSDGSITLASAGHPPPVLRRAGLGGEPATAELVKVPPGAPLGLGGRWQTGSLILEPGDTVLMYSDGVVERRGRTLNAGLDALVAAAAGSASGDPRNMCSLATAAVEGTTDDDVAVLAVEHALAMSRSATMHVAAEPTGPSRVRQWMTARLRHWQVPEPVIGAAILCTSELTTNALLHAGTPAQVHIDLNAERLLVSVADTGTRGSVIRARADTLASRGRGLGLIEELSDSWGTDPTVRGSTVWFEMLLNRQMVGSGAARPPAMSPLPVRSAGTAGCAALVRSFDWSRTALGSLDRWDAAVRAAVDLLLESPMPMMLLCGDECLVLYNDAYAGVLGALHPAALGRPAAQAFGDAWDQPGMGDVIARVFRTGQPVLDPESQVTLHPGGAEPAFYTRGHSVVRDSDGAVAGVLTVAAETTQVIHRLQSLGELTARLAGALTIDDVTRVVLAYAMASFDLDHCALAVDDGGTYRFVRRIRGEMLDEADERLPPVWRHASTDPAAPLVVAAETGRATFVADGEPLRAVAQDRHERRVRSLAALPLRTASVRGALTMGFRRPHTWLPAERALLRAAAELVAQAAERARRFEAQHGTAQLLQRSMLPEHLPELDTFRIAARYDVGVDGNAAGGDFYDAFRLTDGRLAMVLGDVAGHDVRAAAVMGQVRAALRALALTDPAPPSVLAGLDRLVGSLGAESRNEEIFVTVVYGVLDPSDGSITLASAGHPPPVLRRAGLGGEPATAELVKVPPGAPLGLGGRWQTGSLILEPGDTVLMYSDGVVERRGRTLNAGLDALVAAAAGSASGDPRNMCSLATAAVEGTTDDDVAVLAVEHALAMSRSATMHVAAEPTGPSRVRQWMTARLRHWQVPEPVIGAAILCTSELTTNALLHAGTPAQVHIDLNAERLLVSVADTGTRGSVIRARADTLASRGRGLGLIEELSDSWGTDPTVRGSTVWFEMLLNRQ

Radius of gyration: 39.93 Å; Cα contacts (8 Å, |Δi|>4): 3141; chains: 2; bounding box: 94×115×75 Å

pLDDT: mean 79.8, std 17.32, range [19.81, 98.44]

Solvent-accessible surface area (backbone atoms only — not comparable to full-atom values): 72090 Å² total; per-residue (Å²): 130,81,73,77,70,75,75,72,78,78,76,75,76,70,46,73,64,76,77,68,87,65,78,44,42,60,50,48,60,69,69,48,75,35,60,83,43,96,68,33,40,78,89,68,42,50,63,22,49,49,36,51,51,54,39,38,53,40,29,50,43,22,23,36,36,28,38,54,96,63,26,29,27,42,53,9,55,42,28,36,63,70,45,45,83,43,49,73,72,28,59,70,28,38,39,64,71,49,41,42,73,40,31,72,35,83,74,36,45,62,49,52,49,47,25,58,72,69,56,51,29,32,39,33,72,69,35,72,56,64,70,55,93,89,59,76,77,74,41,26,23,34,34,18,33,17,43,35,48,32,82,86,66,46,77,40,23,36,37,36,42,41,38,80,45,29,66,64,48,47,51,42,47,49,50,49,51,51,50,56,52,41,40,72,26,52,37,51,52,42,33,50,52,46,50,54,52,47,48,42,67,75,65,67,40,41,31,38,35,47,31,38,59,52,95,92,41,40,32,28,35,71,50,46,59,82,60,77,65,49,75,42,49,73,70,38,74,64,59,60,38,76,47,74,84,49,69,80,35,53,56,47,36,7,29,72,69,61,44,67,47,76,42,38,65,59,50,79,34,50,90,69,42,88,50,72,71,41,45,47,22,15,11,37,37,23,33,28,16,70,52,96,85,32,42,12,16,41,36,45,24,28,68,47,71,43,82,78,44,69,70,54,50,52,50,51,51,52,49,28,50,51,48,21,35,37,40,38,41,4,48,53,41,44,56,36,43,46,48,27,35,34,40,34,31,54,51,39,68,82,48,71,64,86,52,73,53,39,42,66,29,70,43,79,45,56,30,53,90,90,52,64,41,26,9,53,46,58,47,48,43,74,36,90,86,66,28,36,40,40,39,38,32,38,25,63,59,74,42,61,65,17,22,34,50,29,25,24,50,53,30,18,49,53,25,37,33,64,70,43,64,51,44,49,58,31,53,48,33,48,21,54,36,37,39,51,53,22,59,49,57,76,78,41,88,50,45,35,24,30,32,35,31,39,34,36,78,90,75,29,38,32,44,29,26,22,22,56,37,69,65,35,38,37,28,41,52,42,64,96,86,43,75,38,42,43,43,71,48,78,50,48,84,19,55,33,33,38,71,60,83,75,48,48,72,22,73,52,67,45,48,73,40,13,21,41,37,39,54,36,65,36,42,30,46,41,90,97,52,56,60,64,58,19,48,52,34,37,33,51,46,54,21,68,42,95,55,56,47,20,59,56,43,35,55,45,43,66,58,35,35,82,76,80,54,74,44,38,31,38,28,40,17,41,16,27,45,79,52,70,58,52,67,51,75,44,80,32,58,62,47,92,61,29,40,60,51,51,45,54,52,48,52,53,51,38,50,72,69,66,51,57,62,71,56,50,55,48,50,43,53,42,47,36,43,49,45,44,44,29,36,43,66,38,60,23,45,31,36,41,36,40,36,38,46,93,54,32,39,36,40,34,41,32,25,51,14,75,63,66,74,81,68,80,64,80,81,71,91,77,46,68,77,54,36,54,66,41,47,35,59,72,66,28,77,43,70,52,75,40,78,45,58,48,21,40,30,39,37,39,31,35,59,67,77,70,123,130,82,73,76,71,76,73,72,77,77,75,76,76,69,45,72,64,76,78,68,87,65,78,45,41,60,49,48,60,70,68,48,75,36,60,83,43,96,67,32,41,79,89,66,41,50,65,24,49,50,36,51,50,53,41,38,53,39,29,51,43,24,24,36,37,29,36,55,96,63,27,29,27,41,54,9,55,44,28,36,62,71,46,45,83,45,48,73,72,28,58,69,27,38,38,63,71,47,42,44,72,38,31,71,34,85,73,37,45,62,49,52,49,47,25,57,73,70,57,52,29,32,40,33,73,69,36,72,56,64,69,55,92,89,60,76,77,74,41,27,24,34,34,18,33,16,43,36,47,32,82,84,65,46,82,39,24,36,38,36,41,41,39,80,45,28,65,63,47,48,50,42,49,48,51,50,50,50,49,55,52,41,40,72,27,52,35,53,51,42,33,48,52,47,50,53,52,46,47,42,67,74,64,66,39,42,32,36,35,45,31,40,60,51,93,90,42,42,31,28,35,71,50,46,62,82,60,78,65,44,74,40,46,72,69,39,73,63,61,57,38,74,47,74,83,48,70,79,34,50,56,47,37,8,28,73,69,61,44,66,48,77,42,38,64,59,50,78,35,50,92,70,43,88,48,71,72,41,46,47,23,16,10,38,37,21,32,28,17,69,54,97,84,32,42,13,15,40,34,47,23,28,67,45,72,42,84,78,44,69,70,54,48,52,48,51,50,51,50,30,51,53,50,20,34,38,39,39,42,5,48,54,41,44,55,37,43,44,46,27,37,35,40,36,33,52,52,38,68,82,49,70,64,87,51,73,54,40,43,67,28,70,42,77,46,55,30,53,90,89,51,64,41,28,10,52,45,55,47,50,44,74,36,90,86,66,28,36,39,40,39,39,32,36,27,63,58,73,41,63,65,17,22,33,50,30,26,25,51,53,30,20,47,51,23,38,33,61,68,43,62,51,46,50,58,31,52,48,33,50,23,52,35,37,38,50,54,22,60,49,56,77,78,42,88,50,45,35,23,32,33,36,32,38,34,35,78,89,73,28,38,31,45,29,26,22,22,57,34,70,65,34,38,37,28,41,51,42,64,96,86,44,74,39,42,44,43,70,47,79,49,49,85,19,57,34,34,39,71,61,82,74,49,48,72,22,74,51,68,47,50,72,38,13,21,42,36,39,54,37,65,34,41,30,47,38,89,95,51,57,58,63,58,20,49,51,34,38,34,50,45,56,21,67,42,94,54,56,48,18,60,57,45,34,54,45,43,66,59,36,36,82,76,80,53,75,44,39,30,35,28,42,18,41,16,27,44,77,51,70,58,53,66,51,75,43,79,32,60,61,47,91,60,28,39,59,51,50,42,52,51,47,50,53,52,39,52,74,69,65,53,56,64,71,57,50,55,48,50,42,54,42,47,35,44,49,45,45,43,30,35,40,65,37,59,23,45,31,34,41,35,40,38,37,46,93,55,33,38,38,38,35,42,32,28,51,14,75,62,66,72,81,67,79,65,81,82,71,92,76,36,65,76,52,34,52,64,42,47,35,59,72,66,27,78,43,70,52,74,40,77,46,57,48,20,40,29,40,35,39,31,36,59,67,76,70,122

Nearest PDB structures (foldseek):
  3eq2-assembly1_B  TM=6.794E-01  e=4.792E-11  Pseudomonas aeruginosa
  6m36-assembly1_G  TM=8.990E-01  e=2.482E-06  Bacillus subtilis subsp. subtilis str. 168
  3k3c-assembly1_A  TM=7.394E-01  e=7.050E-07  Mycobacterium tuberculosis
  9bkv-assembly1_A  TM=3.988E-01  e=2.366E-05  Escherichia coli
  9bkv-assembly1_B  TM=4.295E-01  e=6.754E-05  Escherichia coli